Protein AF-0000000066671327 (afdb_homodimer)

Sequence (1096 aa):
MAQRSGNEVHGMIARLVIWALTARAGLAAVVIAANLSGLGVIVTELWLSGSLSMLGDNWLRSVILAGIYPTVGFVAGVALAVRDRSSHFGWLDQGRKPTEDEARQVLRLPIIITTRAFAVWITGVIVATITLMNLAPDNDPAVMAALFTLGGAESVGLTFLIVDRLIRPTIPVVAAVLGPTMHWSSSVLVRVVVSWAVAGALPLLMLIVVLANPAAAPTDRIRTAIYLSIVGLTVGAIATAFLARAVASPMRTLRRALDRITKGDLGVRVPVGSTSEIGRLENSVNELAANLSERQRMRDLFGRHVGNEVAERALAGGVDLTGDVREVTALFVDVTGSVELSTGLPPEEFVAKLNRLLATVVAATEENNGLVNKFEGDAALCIFGAPIELRDNATPALRAARRIRDEVLAAGELDIGIGVARGPVFAGNVGSDTRLEFTVIGDAVNEAARLTTEAKEAPRRILVSGAVIAAAASHERTKWVHYETILLRGMHTPTACWTDNDRRTGTRPSPVATGGSAEPVIDGSTIADPLIKRSPAAEARTATAEPEMAQRSGNEVHGMIARLVIWALTARAGLAAVVIAANLSGLGVIVTELWLSGSLSMLGDNWLRSVILAGIYPTVGFVAGVALAVRDRSSHFGWLDQGRKPTEDEARQVLRLPIIITTRAFAVWITGVIVATITLMNLAPDNDPAVMAALFTLGGAESVGLTFLIVDRLIRPTIPVVAAVLGPTMHWSSSVLVRVVVSWAVAGALPLLMLIVVLANPAAAPTDRIRTAIYLSIVGLTVGAIATAFLARAVASPMRTLRRALDRITKGDLGVRVPVGSTSEIGRLENSVNELAANLSERQRMRDLFGRHVGNEVAERALAGGVDLTGDVREVTALFVDVTGSVELSTGLPPEEFVAKLNRLLATVVAATEENNGLVNKFEGDAALCIFGAPIELRDNATPALRAARRIRDEVLAAGELDIGIGVARGPVFAGNVGSDTRLEFTVIGDAVNEAARLTTEAKEAPRRILVSGAVIAAAASHERTKWVHYETILLRGMHTPTACWTDNDRRTGTRPSPVATGGSAEPVIDGSTIADPLIKRSPAAEARTATAEPE

Nearest PDB structures (foldseek):
  1wc1-assembly2_B  TM=8.757E-01  e=1.644E-11  Limnospira platensis
  7d9t-assembly1_A  TM=8.063E-01  e=7.428E-08  Homo sapiens
  3uvj-assembly1_A  TM=7.553E-01  e=1.193E-06  Homo sapiens
  6r4p-assembly1_A  TM=7.249E-01  e=2.636E-06  Bos taurus
  8sl4-assembly1_B  TM=3.663E-01  e=1.023E-08  Homo sapiens

pLDDT: mean 78.96, std 18.97, range [16.42, 98.56]

Radius of gyration: 45.91 Å; Cα contacts (8 Å, |Δi|>4): 1656; chains: 2; bounding box: 136×139×93 Å

Foldseek 3Di:
DVVVVVVVVVVVVVVLLVCLLQPLQSQLVVLLVLLVVLVVLVVVLCVLQCVLVLLPPCSVVLVVQLCPLSVVLSVVLSVVSSVCSCVLNVCVNVVHQDALVSLVVLVCVLVVSLVSLLVSLVVSLVSNLVSCCVSRVLFDSVLSSLLSNLSSLLSSLVSSLSSQVSCLVVVLSSCVNCPPNLQLPDALVNLVVSLCSNLPVSLVVNLVSLCPGPSTDNSSSVRSSVSSVVVSNVSSVVSVVSSCCQPVVLVVVLVVLVVCVVVPPLVDAARQRHSYPSSVVSVVSNVVSVVVVVVVVVLVVQCVVANNVVSVCCVVPCVCLCWDKDKKKKKKKAFPPLVVVCVVDPVVVSVVVLVVLVVLLCCLQVVLVWDFQDDDPRMTMIMFQPPHGDPARLASSLSSQLSSLVVCVVVVPTQMAMFMFIDIWTWGWDDDPVDIGTDIGDDRNVRGVQNRVVLSPPPSRYKYFPVSLVRHDPVRNVQKDFDDFADTPPDDDTTTIIDGDDPPPDDPPDPPPPDPPDPPPPDPDDPDPPDPPPDDDDDDDDDDDDDD/DVVVVVVVVVVVVVVLLVCLLQPLQSQLVVLLVLLVVLVVLVVVLCVLQCVLVLLPPCSVVLVVQLCPLSVVLSVVLSVVSSVCSCVLNVCVNVVHQDALVSLVVLVCVLVVSLVSLLVSLVVSLVSNLVSCCVSRVLFDSVLSSLLSNLSSLLSSLVSSLSSQVSCLVVVLSSCVNCPPNLQLNDALVNLVVSLCSNLPVSLVSNLVSLCPGPSTDNSSSVRSSVSSVVVSNVSSVVSVVSSCCVPVVLVVVLVVLVVVVVVPPLVDADRQRHSYPSSVVSVVSNVVSVVVVVVVVVLVVQCVVANNVVSVCCVVPCVCLCWDKDKKKKKKKAFPCLVVVCVVDPVVVSVVVLVVLVVLLCCLQVVLVWDFQDDDPRMTMIMFQPPHGDPARLASSLSSVLSSLVVCVVVVPTDMAMFMFIDIWTWGWDDDPVDIGTDIGDDRNVRRVQNRVVLSPPPSRYKYFPVSLVRHDPVRNVQKDFDDFADTPPDDDTTTIIDGDDPPPDDPPDPPPPPPPDPPPPDDDDDDPDDPDDDDPDDPPPDDPDDD

Organism: Nocardia brasiliensis (strain ATCC 700358 / HUJEG-1) (NCBI:txid1133849)

Solvent-accessible surface area (backbone atoms only — not comparable to full-atom values): 57098 Å² total; per-residue (Å²): 108,68,68,57,48,49,51,45,50,48,48,46,53,49,51,50,37,49,44,29,64,70,38,70,53,18,50,18,48,51,53,48,52,50,51,48,50,46,48,52,51,49,53,51,42,37,55,43,36,41,54,50,65,66,35,52,93,53,29,65,59,51,50,52,61,54,41,47,53,59,50,52,50,49,53,51,49,38,53,49,28,32,50,46,42,55,68,61,43,44,37,66,75,70,73,47,80,59,51,66,67,48,36,54,47,55,69,42,40,34,58,51,53,27,51,50,47,42,52,51,37,54,53,41,34,54,52,40,38,55,50,40,46,69,64,28,68,76,53,54,53,68,53,51,37,48,48,41,47,46,49,41,51,37,43,29,44,48,46,30,57,49,45,50,56,47,50,29,82,50,29,38,60,37,41,68,66,47,48,88,65,56,72,61,77,49,48,59,43,54,52,51,52,47,37,42,39,46,21,26,46,41,42,36,51,48,40,41,48,52,55,64,39,81,72,43,53,58,70,24,30,41,54,30,42,43,51,48,31,52,51,26,45,53,50,21,52,52,37,48,51,51,49,36,52,67,52,30,48,55,39,51,53,50,49,52,51,50,54,39,38,73,72,65,44,43,82,57,74,57,79,31,52,43,54,22,55,61,15,53,49,30,48,47,52,32,49,37,22,49,50,53,45,48,38,53,48,48,52,53,53,37,15,22,53,58,30,56,69,54,37,54,43,50,66,75,62,45,71,68,38,72,42,48,78,43,68,32,25,24,37,23,39,33,49,55,63,47,66,58,46,53,72,74,34,59,61,69,59,42,48,52,56,46,23,53,51,36,34,45,45,47,51,34,30,48,77,43,70,28,32,68,60,48,71,62,76,67,25,36,40,30,28,15,23,48,95,58,77,47,96,68,26,31,41,36,49,53,53,23,51,53,48,38,52,52,53,40,57,71,68,62,82,62,49,54,8,26,4,32,15,41,34,61,24,35,41,26,55,46,41,36,95,67,38,32,40,68,48,67,46,41,63,19,50,52,47,4,51,52,30,14,63,55,6,56,75,38,94,81,20,41,24,29,33,50,60,28,49,72,62,25,46,72,82,59,41,72,46,46,40,83,69,50,72,43,71,47,90,91,50,92,60,67,38,49,29,26,28,71,57,76,73,81,70,71,75,75,76,66,79,73,77,74,70,82,70,75,76,71,78,72,75,79,72,73,78,75,79,76,78,79,79,75,82,87,79,88,74,96,77,86,92,77,92,78,90,134,109,68,68,57,47,51,50,45,50,50,48,48,53,48,50,49,38,52,42,30,64,70,38,68,54,18,49,19,49,52,54,47,51,49,50,49,50,46,48,50,52,50,54,51,40,38,55,43,37,41,54,50,65,67,37,52,93,52,30,66,61,49,50,53,61,54,42,49,54,60,50,52,50,49,53,51,50,36,52,50,29,31,49,48,42,56,68,60,43,43,38,66,76,68,73,47,80,59,50,68,66,47,37,53,48,57,68,41,41,36,59,53,54,28,52,50,44,44,52,52,36,54,54,42,34,54,53,41,37,57,51,42,47,69,65,30,69,75,54,56,53,68,54,51,38,49,46,41,46,46,48,39,50,37,43,29,44,49,48,30,57,49,44,49,56,46,49,28,81,49,30,36,60,36,43,67,65,44,48,88,65,57,73,60,78,48,49,58,43,55,53,51,51,47,37,41,39,46,20,25,44,41,43,35,51,48,39,40,49,49,52,64,42,81,73,43,54,58,70,25,30,41,55,28,41,43,50,46,32,52,52,28,47,53,49,20,52,52,36,48,52,50,49,35,53,67,53,30,47,54,39,50,52,50,48,53,51,50,53,40,41,75,72,65,44,42,82,58,72,56,79,31,52,42,55,24,54,63,16,52,49,31,48,48,51,32,48,38,23,48,51,53,44,48,36,53,49,47,53,51,54,38,15,21,53,60,31,56,70,54,38,52,44,50,66,74,63,44,76,67,40,72,41,49,78,43,68,32,24,26,37,24,38,34,50,56,64,46,67,60,46,52,72,72,36,59,60,69,58,43,49,52,55,47,24,55,51,38,34,45,46,46,51,35,31,50,77,42,69,27,32,68,61,48,70,62,76,68,25,37,40,33,30,15,23,49,95,58,78,46,96,68,24,31,43,36,50,53,53,23,52,53,49,38,51,51,52,41,56,70,68,60,82,61,50,54,8,28,3,32,16,41,35,62,23,34,41,25,55,46,41,36,95,68,39,34,40,68,46,66,47,41,63,20,49,53,48,4,51,51,30,14,65,57,6,56,76,38,93,81,20,41,25,29,33,51,61,28,50,72,63,25,48,72,82,60,40,72,46,45,39,83,69,51,74,43,72,46,90,90,51,92,59,66,40,50,28,26,28,72,57,77,74,79,73,73,77,76,78,67,79,74,78,75,72,81,74,75,78,76,81,76,75,82,76,76,83,76,81,76,78,80,78,77,78,70,86,76,82,82,69,86,82,69,89,81,82,130

InterPro domains:
  IPR001054 Adenylyl cyclase class-3/4/guanylyl cyclase [PF00211] (326-492)
  IPR001054 Adenylyl cyclase class-3/4/guanylyl cyclase [PS50125] (329-452)
  IPR001054 Adenylyl cyclase class-3/4/guanylyl cyclase [SM00044] (293-482)
  IPR001054 Adenylyl cyclase class-3/4/guanylyl cyclase [cd07302] (327-498)
  IPR003660 HAMP domain [PF00672] (242-293)
  IPR003660 HAMP domain [PS50885] (245-297)
  IPR003660 HAMP domain [SM00304] (245-297)
  IPR029787 Nucleotide cyclase [G3DSA:3.30.70.1230] (317-506)
  IPR029787 Nucleotide cyclase [SSF55073] (317-498)
  IPR050697 Adenylyl/Guanylyl Cyclase Class-3/4 [PTHR43081] (104-494)

Secondary structure (DSSP, 8-state):
-HHHHHHHHHHHHHHHHHHHHHSTTHHHHHHHHHHHHHHHHHHHHHHHTTTTGGGGGGHHHHHHHHHHHHHHHHHHHHHHHHHHHHHHSHHHHHT-PPPHHHHHHHHHHHHHHHHHHHHHHHHHHHHHHHHHHHH-TTS-HHHHHHHHHHHHHHHHHHHHHHHHHHTGGGHHHHHHHHGGG----S-HHHHHHHHHIIIIIHHHHHHHHHHT-TTS-HHHHHHHHHHHHHHHHHHHHHHHHHHHHHHHHHHHHHHHHHHHHHTT-TT-------SSHHHHHHHHHHHHHHHHHHHHHHHHHHHHHH-HHHHHHHHTT------EEEEEEEEEEEETTHHHHHHHS-HHHHHHHHHHHHHHHHHHHHTTT-EEEEEETTEEEEEESSSS--S--HHHHHHHHHHHHHHHHHHTS--EEEEEEEEEEEEEEEE-SS-EEEEEESHHHHHHHHHHHHHTTSTTSEEEEHHHHHHS-HHHHTTEEEEEEE--TT-SS-EEEEEE--TTS-------------------------------------------/-HHHHHHHHHHHHHHHHHHHHHSTTHHHHHHHHHHHHHHHHHHHHHHHTTTTGGGGGGHHHHHHHHHHHHHHHHHHHHHHHHHHHHHHSHHHHHT-PPPHHHHHHHHHHHHHHHHHHHHHHHHHHHHHHHHHHHH-TTS-HHHHHHHHHHHHHHHHHHHHHHHHHHTGGGHHHHHHHHGGG----S-HHHHHHHHHIIIIIHHHHHHHHHHT-TTS-HHHHHHHHHHHHHHHHHHHHHHHHHHHHHHHHHHHHHHHHHHHHHTT-TT-------SSHHHHHHHHHHHHHHHHHHHHHHHHHHHHHH-HHHHHHHHTT------EEEEEEEEEEEETTHHHHHHHS-HHHHHHHHHHHHHHHHHHHHTTT-EEEEEETTEEEEEESSSS--S--HHHHHHHHHHHHHHHHHH-S--EEEEEEEEEEEEEEEE-SS-EEEEEESHHHHHHHHHHHHHTTSTTSEEEEHHHHHHS-HHHHTTEEEEEEE--TT-SS-EEEEEE--TTS-------------------------------------------

Structure (mmCIF, N/CA/C/O backbone):
data_AF-0000000066671327-model_v1
#
loop_
_entity.id
_entity.type
_entity.pdbx_description
1 polymer 'Adenylate cyclase'
#
loop_
_atom_site.group_PDB
_atom_site.id
_atom_site.type_symbol
_atom_site.label_atom_id
_atom_site.label_alt_id
_atom_site.label_comp_id
_atom_site.label_asym_id
_atom_site.label_entity_id
_atom_site.label_seq_id
_atom_site.pdbx_PDB_ins_code
_atom_site.Cartn_x
_atom_site.Cartn_y
_atom_site.Cartn_z
_atom_site.occupancy
_atom_site.B_iso_or_equiv
_atom_site.auth_seq_id
_atom_site.auth_comp_id
_atom_site.auth_asym_id
_atom_site.auth_atom_id
_atom_site.pdbx_PDB_model_num
ATOM 1 N N . MET A 1 1 ? 7.453 34.438 -12.172 1 30.19 1 MET A N 1
ATOM 2 C CA . MET A 1 1 ? 8.43 35.031 -11.273 1 30.19 1 MET A CA 1
ATOM 3 C C . MET A 1 1 ? 8.242 34.5 -9.844 1 30.19 1 MET A C 1
ATOM 5 O O . MET A 1 1 ? 9.219 34.219 -9.156 1 30.19 1 MET A O 1
ATOM 9 N N . ALA A 1 2 ? 6.969 34.406 -9.383 1 41.56 2 ALA A N 1
ATOM 10 C CA . ALA A 1 2 ? 6.684 33.938 -8.023 1 41.56 2 ALA A CA 1
ATOM 11 C C . ALA A 1 2 ? 7.027 32.469 -7.859 1 41.56 2 ALA A C 1
ATOM 13 O O . ALA A 1 2 ? 7.516 32.031 -6.809 1 41.56 2 ALA A O 1
ATOM 14 N N . GLN A 1 3 ? 6.758 31.703 -8.867 1 42.91 3 GLN A N 1
ATOM 15 C CA . GLN A 1 3 ? 7.082 30.281 -8.812 1 42.91 3 GLN A CA 1
ATOM 16 C C . GLN A 1 3 ? 8.594 30.062 -8.812 1 42.91 3 GLN A C 1
ATOM 18 O O . GLN A 1 3 ? 9.094 29.172 -8.125 1 42.91 3 GLN A O 1
ATOM 23 N N . ARG A 1 4 ? 9.242 30.891 -9.617 1 45.91 4 ARG A N 1
ATOM 24 C CA . ARG A 1 4 ? 10.695 30.797 -9.656 1 45.91 4 ARG A CA 1
ATOM 25 C C . ARG A 1 4 ? 11.32 31.281 -8.352 1 45.91 4 ARG A C 1
ATOM 27 O O . ARG A 1 4 ? 12.281 30.688 -7.855 1 45.91 4 ARG A O 1
ATOM 34 N N . SER A 1 5 ? 10.812 32.25 -7.816 1 45.56 5 SER A N 1
ATOM 35 C CA . SER A 1 5 ? 11.297 32.781 -6.551 1 45.56 5 SER A CA 1
ATOM 36 C C . SER A 1 5 ? 11.016 31.828 -5.398 1 45.56 5 SER A C 1
ATOM 38 O O . SER A 1 5 ? 11.852 31.672 -4.504 1 45.56 5 SER A O 1
ATOM 40 N N . GLY A 1 6 ? 9.922 31.234 -5.426 1 49.81 6 GLY A N 1
ATOM 41 C CA . GLY A 1 6 ? 9.594 30.188 -4.473 1 49.81 6 GLY A CA 1
ATOM 42 C C . GLY A 1 6 ? 10.523 29 -4.543 1 49.81 6 GLY A C 1
ATOM 43 O O . GLY A 1 6 ? 10.945 28.469 -3.512 1 49.81 6 GLY A O 1
ATOM 44 N N . ASN A 1 7 ? 10.867 28.656 -5.746 1 54 7 ASN A N 1
ATOM 45 C CA . ASN A 1 7 ? 11.836 27.594 -5.973 1 54 7 ASN A CA 1
ATOM 46 C C . ASN A 1 7 ? 13.234 28 -5.512 1 54 7 ASN A C 1
ATOM 48 O O . ASN A 1 7 ? 13.977 27.172 -4.977 1 54 7 ASN A O 1
ATOM 52 N N . GLU A 1 8 ? 13.469 29.234 -5.633 1 54.66 8 GLU A N 1
ATOM 53 C CA . GLU A 1 8 ? 14.789 29.719 -5.227 1 54.66 8 GLU A CA 1
ATOM 54 C C . GLU A 1 8 ? 14.914 29.766 -3.707 1 54.66 8 GLU A C 1
ATOM 56 O O . GLU A 1 8 ? 15.945 29.391 -3.146 1 54.66 8 GLU A O 1
ATOM 61 N N . VAL A 1 9 ? 13.859 30.281 -3.176 1 56.5 9 VAL A N 1
ATOM 62 C CA . VAL A 1 9 ? 13.875 30.344 -1.718 1 56.5 9 VAL A CA 1
ATOM 63 C C . VAL A 1 9 ? 13.914 28.922 -1.144 1 56.5 9 VAL A C 1
ATOM 65 O O . VAL A 1 9 ? 14.633 28.656 -0.178 1 56.5 9 VAL A O 1
ATOM 68 N N . HIS A 1 10 ? 13.219 28.188 -1.828 1 62.72 10 HIS A N 1
ATOM 69 C CA . HIS A 1 10 ? 13.242 26.797 -1.418 1 62.72 10 HIS A CA 1
ATOM 70 C C . HIS A 1 10 ? 14.641 26.203 -1.565 1 62.72 10 HIS A C 1
ATOM 72 O O . HIS A 1 10 ? 15.102 25.469 -0.692 1 62.72 10 HIS A O 1
ATOM 78 N N . GLY A 1 11 ? 15.18 26.578 -2.633 1 64.88 11 GLY A N 1
ATOM 79 C CA . GLY A 1 11 ? 16.531 26.109 -2.865 1 64.88 11 GLY A CA 1
ATOM 80 C C . GLY A 1 11 ? 17.531 26.672 -1.874 1 64.88 11 GLY A C 1
ATOM 81 O O . GLY A 1 11 ? 18.422 25.969 -1.405 1 64.88 11 GLY A O 1
ATOM 82 N N . MET A 1 12 ? 17.266 27.922 -1.502 1 66.56 12 MET A N 1
ATOM 83 C CA . MET A 1 12 ? 18.188 28.578 -0.571 1 66.56 12 MET A CA 1
ATOM 84 C C . MET A 1 12 ? 18.062 27.969 0.823 1 66.56 12 MET A C 1
ATOM 86 O O . MET A 1 12 ? 19.078 27.719 1.485 1 66.56 12 MET A O 1
ATOM 90 N N . ILE A 1 13 ? 16.844 27.781 1.258 1 70.06 13 ILE A N 1
ATOM 91 C CA . ILE A 1 13 ? 16.609 27.203 2.58 1 70.06 13 ILE A CA 1
ATOM 92 C C . ILE A 1 13 ? 17.203 25.797 2.641 1 70.06 13 ILE A C 1
ATOM 94 O O . ILE A 1 13 ? 17.828 25.422 3.631 1 70.06 13 ILE A O 1
ATOM 98 N N . ALA A 1 14 ? 17.062 25.234 1.535 1 73.31 14 ALA A N 1
ATOM 99 C CA . ALA A 1 14 ? 17.609 23.891 1.478 1 73.31 14 ALA A CA 1
ATOM 100 C C . ALA A 1 14 ? 19.125 23.906 1.562 1 73.31 14 ALA A C 1
ATOM 102 O O . ALA A 1 14 ? 19.734 23.094 2.268 1 73.31 14 ALA A O 1
ATOM 103 N N . ARG A 1 15 ? 19.719 24.828 0.88 1 74.31 15 ARG A N 1
ATOM 104 C CA . ARG A 1 15 ? 21.172 24.938 0.903 1 74.31 15 ARG A CA 1
ATOM 105 C C . ARG A 1 15 ? 21.672 25.328 2.293 1 74.31 15 ARG A C 1
ATOM 107 O O . ARG A 1 15 ? 22.703 24.844 2.748 1 74.31 15 ARG A O 1
ATOM 114 N N . LEU A 1 16 ? 20.891 26.156 2.963 1 75.38 16 LEU A N 1
ATOM 115 C CA . LEU A 1 16 ? 21.266 26.594 4.309 1 75.38 16 LEU A CA 1
ATOM 116 C C . LEU A 1 16 ? 21.172 25.438 5.293 1 75.38 16 LEU A C 1
ATOM 118 O O . LEU A 1 16 ? 22.016 25.297 6.18 1 75.38 16 LEU A O 1
ATOM 122 N N . VAL A 1 17 ? 20.234 24.703 5.105 1 76.88 17 VAL A N 1
ATOM 123 C CA . VAL A 1 17 ? 20.031 23.547 5.984 1 76.88 17 VAL A CA 1
ATOM 124 C C . VAL A 1 17 ? 21.172 22.562 5.785 1 76.88 17 VAL A C 1
ATOM 126 O O . VAL A 1 17 ? 21.734 22.047 6.758 1 76.88 17 VAL A O 1
ATOM 129 N N . ILE A 1 18 ? 21.516 22.359 4.547 1 76.31 18 ILE A N 1
ATOM 130 C CA . ILE A 1 18 ? 22.594 21.438 4.246 1 76.31 18 ILE A CA 1
ATOM 131 C C . ILE A 1 18 ? 23.922 21.984 4.777 1 76.31 18 ILE A C 1
ATOM 133 O O . ILE A 1 18 ? 24.719 21.25 5.348 1 76.31 18 ILE A O 1
ATOM 137 N N . TRP A 1 19 ? 24.016 23.281 4.574 1 76.38 19 TRP A N 1
ATOM 138 C CA . TRP A 1 19 ? 25.219 23.922 5.105 1 76.38 19 TRP A CA 1
ATOM 139 C C . TRP A 1 19 ? 25.281 23.781 6.621 1 76.38 19 TRP A C 1
ATOM 141 O O . TRP A 1 19 ? 26.328 23.469 7.176 1 76.38 19 TRP A O 1
ATOM 151 N N . ALA A 1 20 ? 24.203 23.969 7.273 1 77.06 20 ALA A N 1
ATOM 152 C CA . ALA A 1 20 ? 24.156 23.891 8.727 1 77.06 20 ALA A CA 1
ATOM 153 C C . ALA A 1 20 ? 24.484 22.484 9.219 1 77.06 20 ALA A C 1
ATOM 155 O O . ALA A 1 20 ? 25.062 22.312 10.297 1 77.06 20 ALA A O 1
ATOM 156 N N . LEU A 1 21 ? 24.234 21.578 8.398 1 75.75 21 LEU A N 1
ATOM 157 C CA . LEU A 1 21 ? 24.469 20.188 8.789 1 75.75 21 LEU A CA 1
ATOM 158 C C . LEU A 1 21 ? 25.906 19.781 8.492 1 75.75 21 LEU A C 1
ATOM 160 O O . LEU A 1 21 ? 26.5 19 9.242 1 75.75 21 LEU A O 1
ATOM 164 N N . THR A 1 22 ? 26.359 20.344 7.418 1 77.06 22 THR A N 1
ATOM 165 C CA . THR A 1 22 ? 27.656 19.875 6.965 1 77.06 22 THR A CA 1
ATOM 166 C C . THR A 1 22 ? 28.781 20.688 7.598 1 77.06 22 THR A C 1
ATOM 168 O O . THR A 1 22 ? 29.875 20.172 7.836 1 77.06 22 THR A O 1
ATOM 171 N N . ALA A 1 23 ? 28.422 21.938 7.879 1 78.31 23 ALA A N 1
ATOM 172 C CA . ALA A 1 23 ? 29.453 22.797 8.453 1 78.31 23 ALA A CA 1
ATOM 173 C C . ALA A 1 23 ? 29.641 22.531 9.945 1 78.31 23 ALA A C 1
ATOM 175 O O . ALA A 1 23 ? 28.672 22.281 10.664 1 78.31 23 ALA A O 1
ATOM 176 N N . ARG A 1 24 ? 30.812 22.531 10.414 1 75.5 24 ARG A N 1
ATOM 177 C CA . ARG A 1 24 ? 31.141 22.266 11.812 1 75.5 24 ARG A CA 1
ATOM 178 C C . ARG A 1 24 ? 30.438 23.266 12.734 1 75.5 24 ARG A C 1
ATOM 180 O O . ARG A 1 24 ? 30.016 22.906 13.836 1 75.5 24 ARG A O 1
ATOM 187 N N . ALA A 1 25 ? 30.266 24.422 12.195 1 78.38 25 ALA A N 1
ATOM 188 C CA . ALA A 1 25 ? 29.656 25.469 13.016 1 78.38 25 ALA A CA 1
ATOM 189 C C . ALA A 1 25 ? 28.203 25.688 12.641 1 78.38 25 ALA A C 1
ATOM 191 O O . ALA A 1 25 ? 27.609 26.719 13 1 78.38 25 ALA A O 1
ATOM 192 N N . GLY A 1 26 ? 27.75 24.781 11.891 1 77.56 26 GLY A N 1
ATOM 193 C CA . GLY A 1 26 ? 26.406 24.984 11.383 1 77.56 26 GLY A CA 1
ATOM 194 C C . GLY A 1 26 ? 25.359 25.031 12.477 1 77.56 26 GLY A C 1
ATOM 195 O O . GLY A 1 26 ? 24.562 25.969 12.555 1 77.56 26 GLY A O 1
ATOM 196 N N . LEU A 1 27 ? 25.375 24.062 13.289 1 77.44 27 LEU A N 1
ATOM 197 C CA . LEU A 1 27 ? 24.422 24.031 14.391 1 77.44 27 LEU A CA 1
ATOM 198 C C . LEU A 1 27 ? 24.625 25.219 15.328 1 77.44 27 LEU A C 1
ATOM 200 O O . LEU A 1 27 ? 23.656 25.797 15.82 1 77.44 27 LEU A O 1
ATOM 204 N N . ALA A 1 28 ? 25.812 25.516 15.5 1 79.38 28 ALA A N 1
ATOM 205 C CA . ALA A 1 28 ? 26.141 26.672 16.328 1 79.38 28 ALA A CA 1
ATOM 206 C C . ALA A 1 28 ? 25.594 27.953 15.719 1 79.38 28 ALA A C 1
ATOM 208 O O . ALA A 1 28 ? 25.062 28.812 16.422 1 79.38 28 ALA A O 1
ATOM 209 N N . ALA A 1 29 ? 25.703 28 14.492 1 77.06 29 ALA A N 1
ATOM 210 C CA . ALA A 1 29 ? 25.203 29.188 13.805 1 77.06 29 ALA A CA 1
ATOM 211 C C . ALA A 1 29 ? 23.688 29.328 13.984 1 77.06 29 ALA A C 1
ATOM 213 O O . ALA A 1 29 ? 23.188 30.438 14.164 1 77.06 29 ALA A O 1
ATOM 214 N N . VAL A 1 30 ? 23.078 28.297 13.984 1 74.19 30 VAL A N 1
ATOM 215 C CA . VAL A 1 30 ? 21.625 28.297 14.141 1 74.19 30 VAL A CA 1
ATOM 216 C C . VAL A 1 30 ? 21.266 28.719 15.57 1 74.19 30 VAL A C 1
ATOM 218 O O . VAL A 1 30 ? 20.375 29.531 15.773 1 74.19 30 VAL A O 1
ATOM 221 N N . VAL A 1 31 ? 21.922 28.172 16.453 1 73.38 31 VAL A N 1
ATOM 222 C CA . VAL A 1 31 ? 21.688 28.516 17.859 1 73.38 31 VAL A CA 1
ATOM 223 C C . VAL A 1 31 ? 22 29.984 18.094 1 73.38 31 VAL A C 1
ATOM 225 O O . VAL A 1 31 ? 21.266 30.672 18.797 1 73.38 31 VAL A O 1
ATOM 228 N N . ILE A 1 32 ? 23.047 30.438 17.531 1 75.38 32 ILE A N 1
ATOM 229 C CA . ILE A 1 32 ? 23.453 31.844 17.656 1 75.38 32 ILE A CA 1
ATOM 230 C C . ILE A 1 32 ? 22.375 32.75 17.062 1 75.38 32 ILE A C 1
ATOM 232 O O . ILE A 1 32 ? 21.953 33.719 17.688 1 75.38 32 ILE A O 1
ATOM 236 N N . ALA A 1 33 ? 22 32.375 15.945 1 70.88 33 ALA A N 1
ATOM 237 C CA . ALA A 1 33 ? 21 33.188 15.266 1 70.88 33 ALA A CA 1
ATOM 238 C C . ALA A 1 33 ? 19.703 33.219 16.062 1 70.88 33 ALA A C 1
ATOM 240 O O . ALA A 1 33 ? 19.078 34.281 16.188 1 70.88 33 ALA A O 1
ATOM 241 N N . ALA A 1 34 ? 19.312 32.156 16.625 1 72.06 34 ALA A N 1
ATOM 242 C CA . ALA A 1 34 ? 18.078 32.094 17.406 1 72.06 34 ALA A CA 1
ATOM 243 C C . ALA A 1 34 ? 18.203 32.938 18.688 1 72.06 34 ALA A C 1
ATOM 245 O O . ALA A 1 34 ? 17.312 33.688 19.031 1 72.06 34 ALA A O 1
ATOM 246 N N . ASN A 1 35 ? 19.344 32.812 19.297 1 71.06 35 ASN A N 1
ATOM 247 C CA . ASN A 1 35 ? 19.531 33.531 20.547 1 71.06 35 ASN A CA 1
ATOM 248 C C . ASN A 1 35 ? 19.719 35.031 20.328 1 71.06 35 ASN A C 1
ATOM 250 O O . ASN A 1 35 ? 19.234 35.844 21.109 1 71.06 35 ASN A O 1
ATOM 254 N N . LEU A 1 36 ? 20.438 35.344 19.266 1 71.5 36 LEU A N 1
ATOM 255 C CA . LEU A 1 36 ? 20.641 36.75 18.969 1 71.5 36 LEU A CA 1
ATOM 256 C C . LEU A 1 36 ? 19.328 37.406 18.562 1 71.5 36 LEU A C 1
ATOM 258 O O . LEU A 1 36 ? 19.078 38.594 18.891 1 71.5 36 LEU A O 1
ATOM 262 N N . SER A 1 37 ? 18.578 36.719 17.922 1 71.81 37 SER A N 1
ATOM 263 C CA . SER A 1 37 ? 17.281 37.25 17.562 1 71.81 37 SER A CA 1
ATOM 264 C C . SER A 1 37 ? 16.406 37.469 18.797 1 71.81 37 SER A C 1
ATOM 266 O O . SER A 1 37 ? 15.742 38.5 18.906 1 71.81 37 SER A O 1
ATOM 268 N N . GLY A 1 38 ? 16.453 36.594 19.688 1 70.5 38 GLY A N 1
ATOM 269 C CA . GLY A 1 38 ? 15.719 36.75 20.922 1 70.5 38 GLY A CA 1
ATOM 270 C C . GLY A 1 38 ? 16.219 37.938 21.75 1 70.5 38 GLY A C 1
ATOM 271 O O . GLY A 1 38 ? 15.43 38.719 22.25 1 70.5 38 GLY A O 1
ATOM 272 N N . LEU A 1 39 ? 17.531 38 21.797 1 70.19 39 LEU A N 1
ATOM 273 C CA . LEU A 1 39 ? 18.141 39.094 22.531 1 70.19 39 LEU A CA 1
ATOM 274 C C . LEU A 1 39 ? 17.781 40.438 21.875 1 70.19 39 LEU A C 1
ATOM 276 O O . LEU A 1 39 ? 17.5 41.406 22.562 1 70.19 39 LEU A O 1
ATOM 280 N N . GLY A 1 40 ? 17.891 40.438 20.578 1 71.88 40 GLY A N 1
ATOM 281 C CA . GLY A 1 40 ? 17.516 41.656 19.859 1 71.88 40 GLY A CA 1
ATOM 282 C C . GLY A 1 40 ? 16.094 42.094 20.125 1 71.88 40 GLY A C 1
ATOM 283 O O . GLY A 1 40 ? 15.836 43.281 20.328 1 71.88 40 GLY A O 1
ATOM 284 N N . VAL A 1 41 ? 15.203 41.188 20.25 1 77.25 41 VAL A N 1
ATOM 285 C CA . VAL A 1 41 ? 13.805 41.5 20.516 1 77.25 41 VAL A CA 1
ATOM 286 C C . VAL A 1 41 ? 13.648 42.031 21.938 1 77.25 41 VAL A C 1
ATOM 288 O O . VAL A 1 41 ? 12.953 43.031 22.172 1 77.25 41 VAL A O 1
ATOM 291 N N . ILE A 1 42 ? 14.359 41.5 22.844 1 74.69 42 ILE A N 1
ATOM 292 C CA . ILE A 1 42 ? 14.258 41.875 24.234 1 74.69 42 ILE A CA 1
ATOM 293 C C . ILE A 1 42 ? 14.828 43.281 24.438 1 74.69 42 ILE A C 1
ATOM 295 O O . ILE A 1 42 ? 14.211 44.125 25.078 1 74.69 42 ILE A O 1
ATOM 299 N N . VAL A 1 43 ? 16.031 43.5 23.875 1 74.31 43 VAL A N 1
ATOM 300 C CA . VAL A 1 43 ? 16.688 44.781 24.031 1 74.31 43 VAL A CA 1
ATOM 301 C C . VAL A 1 43 ? 15.836 45.875 23.406 1 74.31 43 VAL A C 1
ATOM 303 O O . VAL A 1 43 ? 15.664 46.969 23.984 1 74.31 43 VAL A O 1
ATOM 306 N N . THR A 1 44 ? 15.344 45.594 22.281 1 81.19 44 THR A N 1
ATOM 307 C CA . THR A 1 44 ? 14.492 46.562 21.609 1 81.19 44 THR A CA 1
ATOM 308 C C . THR A 1 44 ? 13.227 46.812 22.406 1 81.19 44 THR A C 1
ATOM 310 O O . THR A 1 44 ? 12.758 47.969 22.5 1 81.19 44 THR A O 1
ATOM 313 N N . GLU A 1 45 ? 12.719 45.812 22.984 1 82.06 45 GLU A N 1
ATOM 314 C CA . GLU A 1 45 ? 11.539 45.938 23.828 1 82.06 45 GLU A CA 1
ATOM 315 C C . GLU A 1 45 ? 11.836 46.812 25.047 1 82.06 45 GLU A C 1
ATOM 317 O O . GLU A 1 45 ? 11.039 47.688 25.406 1 82.06 45 GLU A O 1
ATOM 322 N N . LEU A 1 46 ? 12.93 46.594 25.703 1 77.31 46 LEU A N 1
ATOM 323 C CA . LEU A 1 46 ? 13.32 47.375 26.875 1 77.31 46 LEU A CA 1
ATOM 324 C C . LEU A 1 46 ? 13.539 48.844 26.5 1 77.31 46 LEU A C 1
ATOM 326 O O . LEU A 1 46 ? 13.188 49.75 27.266 1 77.31 46 LEU A O 1
ATOM 330 N N . TRP A 1 47 ? 14.086 49 25.344 1 79.31 47 TRP A N 1
ATOM 331 C CA . TRP A 1 47 ? 14.336 50.344 24.859 1 79.31 47 TRP A CA 1
ATOM 332 C C . TRP A 1 47 ? 13.031 51.062 24.578 1 79.31 47 TRP A C 1
ATOM 334 O O . TRP A 1 47 ? 12.828 52.188 25.047 1 79.31 47 TRP A O 1
ATOM 344 N N . LEU A 1 48 ? 12.133 50.438 24 1 83.5 48 LEU A N 1
ATOM 345 C CA . LEU A 1 48 ? 10.883 51.062 23.562 1 83.5 48 LEU A CA 1
ATOM 346 C C . LEU A 1 48 ? 9.945 51.281 24.734 1 83.5 48 LEU A C 1
ATOM 348 O O . LEU A 1 48 ? 9.148 52.219 24.75 1 83.5 48 LEU A O 1
ATOM 352 N N . SER A 1 49 ? 10.039 50.469 25.719 1 81.19 49 SER A N 1
ATOM 353 C CA . SER A 1 49 ? 9.148 50.531 26.875 1 81.19 49 SER A CA 1
ATOM 354 C C . SER A 1 49 ? 9.586 51.625 27.828 1 81.19 49 SER A C 1
ATOM 356 O O . SER A 1 49 ? 8.867 51.969 28.781 1 81.19 49 SER A O 1
ATOM 358 N N . GLY A 1 50 ? 10.75 52.188 27.547 1 77.31 50 GLY A N 1
ATOM 359 C CA . GLY A 1 50 ? 11.266 53.188 28.438 1 77.31 50 GLY A CA 1
ATOM 360 C C . GLY A 1 50 ? 11.953 52.625 29.672 1 77.31 50 GLY A C 1
ATOM 361 O O . GLY A 1 50 ? 12.383 53.375 30.547 1 77.31 50 GLY A O 1
ATOM 362 N N . SER A 1 51 ? 12.055 51.438 29.703 1 76.44 51 SER A N 1
ATOM 363 C CA . SER A 1 51 ? 12.648 50.781 30.859 1 76.44 51 SER A CA 1
ATOM 364 C C . SER A 1 51 ? 14.117 51.156 31.016 1 76.44 51 SER A C 1
ATOM 366 O O . SER A 1 51 ? 14.625 51.25 32.125 1 76.44 51 SER A O 1
ATOM 368 N N . LEU A 1 52 ? 14.797 51.312 29.906 1 76.12 52 LEU A N 1
ATOM 369 C CA . LEU A 1 52 ? 16.203 51.656 29.953 1 76.12 52 LEU A CA 1
ATOM 370 C C . LEU A 1 52 ? 16.375 53.094 30.453 1 76.12 52 LEU A C 1
ATOM 372 O O . LEU A 1 52 ? 17.328 53.406 31.172 1 76.12 52 LEU A O 1
ATOM 376 N N . SER A 1 53 ? 15.398 53.906 30.047 1 75.5 53 SER A N 1
ATOM 377 C CA . SER A 1 53 ? 15.453 55.312 30.5 1 75.5 53 SER A CA 1
ATOM 378 C C . SER A 1 53 ? 15.195 55.406 32 1 75.5 53 SER A C 1
ATOM 380 O O . SER A 1 53 ? 15.688 56.344 32.656 1 75.5 53 SER A O 1
ATOM 382 N N . MET A 1 54 ? 14.484 54.531 32.438 1 74.81 54 MET A N 1
ATOM 383 C CA . MET A 1 54 ? 14.125 54.531 33.875 1 74.81 54 MET A CA 1
ATOM 384 C C . MET A 1 54 ? 15.328 54.156 34.719 1 74.81 54 MET A C 1
ATOM 386 O O . MET A 1 54 ? 15.305 54.375 35.938 1 74.81 54 MET A O 1
ATOM 390 N N . LEU A 1 55 ? 16.344 53.594 34.094 1 74.44 55 LEU A N 1
ATOM 391 C CA . LEU A 1 55 ? 17.531 53.188 34.812 1 74.44 55 LEU A CA 1
ATOM 392 C C . LEU A 1 55 ? 18.391 54.406 35.188 1 74.44 55 LEU A C 1
ATOM 394 O O . LEU A 1 55 ? 19.312 54.281 36 1 74.44 55 LEU A O 1
ATOM 398 N N . GLY A 1 56 ? 18 55.531 34.812 1 74.31 56 GLY A N 1
ATOM 399 C CA . GLY A 1 56 ? 18.703 56.75 35.188 1 74.31 56 GLY A CA 1
ATOM 400 C C . GLY A 1 56 ? 20.062 56.875 34.531 1 74.31 56 GLY A C 1
ATOM 401 O O . GLY A 1 56 ? 20.266 56.406 33.406 1 74.31 56 GLY A O 1
ATOM 402 N N . ASP A 1 57 ? 21.047 57.562 35.188 1 74.56 57 ASP A N 1
ATOM 403 C CA . ASP A 1 57 ? 22.359 57.906 34.656 1 74.56 57 ASP A CA 1
ATOM 404 C C . ASP A 1 57 ? 23.266 56.688 34.594 1 74.56 57 ASP A C 1
ATOM 406 O O . ASP A 1 57 ? 24.25 56.656 33.844 1 74.56 57 ASP A O 1
ATOM 410 N N . ASN A 1 58 ? 22.938 55.688 35.344 1 76.5 58 ASN A N 1
ATOM 411 C CA . ASN A 1 58 ? 23.766 54.469 35.375 1 76.5 58 ASN A CA 1
ATOM 412 C C . ASN A 1 58 ? 23.188 53.375 34.5 1 76.5 58 ASN A C 1
ATOM 414 O O . ASN A 1 58 ? 23.297 52.188 34.844 1 76.5 58 ASN A O 1
ATOM 418 N N . TRP A 1 59 ? 22.516 53.719 33.438 1 76.75 59 TRP A N 1
ATOM 419 C CA . TRP A 1 59 ? 21.812 52.75 32.625 1 76.75 59 TRP A CA 1
ATOM 420 C C . TRP A 1 59 ? 22.797 51.781 31.969 1 76.75 59 TRP A C 1
ATOM 422 O O . TRP A 1 59 ? 22.516 50.594 31.875 1 76.75 59 TRP A O 1
ATOM 432 N N . LEU A 1 60 ? 23.953 52.281 31.609 1 76.44 60 LEU A N 1
ATOM 433 C CA . LEU A 1 60 ? 24.938 51.469 30.953 1 76.44 60 LEU A CA 1
ATOM 434 C C . LEU A 1 60 ? 25.469 50.375 31.891 1 76.44 60 LEU A C 1
ATOM 436 O O . LEU A 1 60 ? 25.656 49.219 31.484 1 76.44 60 LEU A O 1
ATOM 440 N N . ARG A 1 61 ? 25.719 50.719 33.156 1 76.5 61 ARG A N 1
ATOM 441 C CA . ARG A 1 61 ? 26.172 49.75 34.125 1 76.5 61 ARG A CA 1
ATOM 442 C C . ARG A 1 61 ? 25.125 48.688 34.375 1 76.5 61 ARG A C 1
ATOM 444 O O . ARG A 1 61 ? 25.453 47.5 34.5 1 76.5 61 ARG A O 1
ATOM 451 N N . SER A 1 62 ? 23.938 49.094 34.406 1 76.12 62 SER A N 1
ATOM 452 C CA . SER A 1 62 ? 22.844 48.125 34.625 1 76.12 62 SER A CA 1
ATOM 453 C C . SER A 1 62 ? 22.703 47.156 33.469 1 76.12 62 SER A C 1
ATOM 455 O O . SER A 1 62 ? 22.484 45.969 33.656 1 76.12 62 SER A O 1
ATOM 457 N N . VAL A 1 63 ? 22.891 47.688 32.25 1 74.62 63 VAL A N 1
ATOM 458 C CA . VAL A 1 63 ? 22.766 46.844 31.047 1 74.62 63 VAL A CA 1
ATOM 459 C C . VAL A 1 63 ? 23.922 45.875 30.969 1 74.62 63 VAL A C 1
ATOM 461 O O . VAL A 1 63 ? 23.734 44.719 30.578 1 74.62 63 VAL A O 1
ATOM 464 N N . ILE A 1 64 ? 25.016 46.344 31.328 1 78.38 64 ILE A N 1
ATOM 465 C CA . ILE A 1 64 ? 26.188 45.469 31.312 1 78.38 64 ILE A CA 1
ATOM 466 C C . ILE A 1 64 ? 26.031 44.375 32.344 1 78.38 64 ILE A C 1
ATOM 468 O O . ILE A 1 64 ? 26.281 43.188 32.031 1 78.38 64 ILE A O 1
ATOM 472 N N . LEU A 1 65 ? 25.578 44.719 33.5 1 79.5 65 LEU A N 1
ATOM 473 C CA . LEU A 1 65 ? 25.406 43.719 34.562 1 79.5 65 LEU A CA 1
ATOM 474 C C . LEU A 1 65 ? 24.312 42.719 34.188 1 79.5 65 LEU A C 1
ATOM 476 O O . LEU A 1 65 ? 24.453 41.5 34.406 1 79.5 65 LEU A O 1
ATOM 480 N N . ALA A 1 66 ? 23.297 43.219 33.562 1 75.5 66 ALA A N 1
ATOM 481 C CA . ALA A 1 66 ? 22.203 42.344 33.156 1 75.5 66 ALA A CA 1
ATOM 482 C C . ALA A 1 66 ? 22.609 41.469 31.969 1 75.5 66 ALA A C 1
ATOM 484 O O . ALA A 1 66 ? 22.047 40.375 31.781 1 75.5 66 ALA A O 1
ATOM 485 N N . GLY A 1 67 ? 23.594 41.906 31.219 1 78.88 67 GLY A N 1
ATOM 486 C CA . GLY A 1 67 ? 24.016 41.188 30.016 1 78.88 67 GLY A CA 1
ATOM 487 C C . GLY A 1 67 ? 25.047 40.125 30.297 1 78.88 67 GLY A C 1
ATOM 488 O O . GLY A 1 67 ? 25.344 39.312 29.422 1 78.88 67 GLY A O 1
ATOM 489 N N . ILE A 1 68 ? 25.5 40.062 31.516 1 83.38 68 ILE A N 1
ATOM 490 C CA . ILE A 1 68 ? 26.547 39.094 31.844 1 83.38 68 ILE A CA 1
ATOM 491 C C . ILE A 1 68 ? 26.016 37.656 31.656 1 83.38 68 ILE A C 1
ATOM 493 O O . ILE A 1 68 ? 26.625 36.875 30.953 1 83.38 68 ILE A O 1
ATOM 497 N N . TYR A 1 69 ? 24.922 37.344 32.156 1 84.12 69 TYR A N 1
ATOM 498 C CA . TYR A 1 69 ? 24.422 35.969 32.094 1 84.12 69 TYR A CA 1
ATOM 499 C C . TYR A 1 69 ? 24.078 35.594 30.656 1 84.12 69 TYR A C 1
ATOM 501 O O . TYR A 1 69 ? 24.453 34.531 30.172 1 84.12 69 TYR A O 1
ATOM 509 N N . PRO A 1 70 ? 23.266 36.469 29.922 1 79.88 70 PRO A N 1
ATOM 510 C CA . PRO A 1 70 ? 22.984 36.125 28.531 1 79.88 70 PRO A CA 1
ATOM 511 C C . PRO A 1 70 ? 24.25 35.875 27.719 1 79.88 70 PRO A C 1
ATOM 513 O O . PRO A 1 70 ? 24.266 35 26.844 1 79.88 70 PRO A O 1
ATOM 516 N N . THR A 1 71 ? 25.281 36.625 28.078 1 80.69 71 THR A N 1
ATOM 517 C CA . THR A 1 71 ? 26.531 36.438 27.344 1 80.69 71 THR A CA 1
ATOM 518 C C . THR A 1 71 ? 27.172 35.125 27.688 1 80.69 71 THR A C 1
ATOM 520 O O . THR A 1 71 ? 27.641 34.406 26.797 1 80.69 71 THR A O 1
ATOM 523 N N . VAL A 1 72 ? 27.203 34.812 28.938 1 85.38 72 VAL A N 1
ATOM 524 C CA . VAL A 1 72 ? 27.766 33.531 29.359 1 85.38 72 VAL A CA 1
ATOM 525 C C . VAL A 1 72 ? 26.922 32.375 28.797 1 85.38 72 VAL A C 1
ATOM 527 O O . VAL A 1 72 ? 27.469 31.375 28.328 1 85.38 72 VAL A O 1
ATOM 530 N N . GLY A 1 73 ? 25.641 32.562 28.969 1 81 73 GLY A N 1
ATOM 531 C CA . GLY A 1 73 ? 24.75 31.531 28.406 1 81 73 GLY A CA 1
ATOM 532 C C . GLY A 1 73 ? 24.922 31.359 26.922 1 81 73 GLY A C 1
ATOM 533 O O . GLY A 1 73 ? 24.875 30.234 26.422 1 81 73 GLY A O 1
ATOM 534 N N . PHE A 1 74 ? 25.047 32.375 26.188 1 79.25 74 PHE A N 1
ATOM 535 C CA . PHE A 1 74 ? 25.25 32.344 24.75 1 79.25 74 PHE A CA 1
ATOM 536 C C . PHE A 1 74 ? 26.516 31.609 24.391 1 79.25 74 PHE A C 1
ATOM 538 O O . PHE A 1 74 ? 26.516 30.734 23.5 1 79.25 74 PHE A O 1
ATOM 545 N N . VAL A 1 75 ? 27.594 31.922 25.047 1 82.56 75 VAL A N 1
ATOM 546 C CA . VAL A 1 75 ? 28.875 31.297 24.781 1 82.56 75 VAL A CA 1
ATOM 547 C C . VAL A 1 75 ? 28.797 29.797 25.109 1 82.56 75 VAL A C 1
ATOM 549 O O . VAL A 1 75 ? 29.281 28.969 24.328 1 82.56 75 VAL A O 1
ATOM 552 N N . ALA A 1 76 ? 28.188 29.484 26.188 1 83.38 76 ALA A N 1
ATOM 553 C CA . ALA A 1 76 ? 28 28.094 26.562 1 83.38 76 ALA A CA 1
ATOM 554 C C . ALA A 1 76 ? 27.141 27.359 25.547 1 83.38 76 ALA A C 1
ATOM 556 O O . ALA A 1 76 ? 27.422 26.203 25.203 1 83.38 76 ALA A O 1
ATOM 557 N N . GLY A 1 77 ? 26.094 27.984 25.078 1 78.81 77 GLY A N 1
ATOM 558 C CA . GLY A 1 77 ? 25.234 27.391 24.078 1 78.81 77 GLY A CA 1
ATOM 559 C C . GLY A 1 77 ? 25.953 27.094 22.766 1 78.81 77 GLY A C 1
ATOM 560 O O . GLY A 1 77 ? 25.766 26.031 22.172 1 78.81 77 GLY A O 1
ATOM 561 N N . VAL A 1 78 ? 26.766 28.016 22.375 1 80.62 78 VAL A N 1
ATOM 562 C CA . VAL A 1 78 ? 27.531 27.844 21.141 1 80.62 78 VAL A CA 1
ATOM 563 C C . VAL A 1 78 ? 28.516 26.688 21.297 1 80.62 78 VAL A C 1
ATOM 565 O O . VAL A 1 78 ? 28.656 25.859 20.391 1 80.62 78 VAL A O 1
ATOM 568 N N . ALA A 1 79 ? 29.156 26.656 22.438 1 84.94 79 ALA A N 1
ATOM 569 C CA . ALA A 1 79 ? 30.109 25.578 22.703 1 84.94 79 ALA A CA 1
ATOM 570 C C . ALA A 1 79 ? 29.438 24.219 22.688 1 84.94 79 ALA A C 1
ATOM 572 O O . ALA A 1 79 ? 29.969 23.25 22.125 1 84.94 79 ALA A O 1
ATOM 573 N N . LEU A 1 80 ? 28.359 24.172 23.266 1 83.94 80 LEU A N 1
ATOM 574 C CA . LEU A 1 80 ? 27.625 22.922 23.328 1 83.94 80 LEU A CA 1
ATOM 575 C C . LEU A 1 80 ? 27.125 22.516 21.938 1 83.94 80 LEU A C 1
ATOM 577 O O . LEU A 1 80 ? 27.078 21.328 21.609 1 83.94 80 LEU A O 1
ATOM 581 N N . ALA A 1 81 ? 26.719 23.469 21.141 1 81.44 81 ALA A N 1
ATOM 582 C CA . ALA A 1 81 ? 26.234 23.188 19.797 1 81.44 81 ALA A CA 1
ATOM 583 C C . ALA A 1 81 ? 27.344 22.625 18.922 1 81.44 81 ALA A C 1
ATOM 585 O O . ALA A 1 81 ? 27.125 21.703 18.125 1 81.44 81 ALA A O 1
ATOM 586 N N . VAL A 1 82 ? 28.5 23.219 19.125 1 82.25 82 VAL A N 1
ATOM 587 C CA . VAL A 1 82 ? 29.641 22.734 18.375 1 82.25 82 VAL A CA 1
ATOM 588 C C . VAL A 1 82 ? 29.984 21.312 18.812 1 82.25 82 VAL A C 1
ATOM 590 O O . VAL A 1 82 ? 30.281 20.453 17.969 1 82.25 82 VAL A O 1
ATOM 593 N N . ARG A 1 83 ? 29.984 21.078 20.047 1 83.38 83 ARG A N 1
ATOM 594 C CA . ARG A 1 83 ? 30.25 19.75 20.578 1 83.38 83 ARG A CA 1
ATOM 595 C C . ARG A 1 83 ? 29.219 18.734 20.078 1 83.38 83 ARG A C 1
ATOM 597 O O . ARG A 1 83 ? 29.578 17.625 19.703 1 83.38 83 ARG A O 1
ATOM 604 N N . ASP A 1 84 ? 27.984 19.109 20.125 1 82.06 84 ASP A N 1
ATOM 605 C CA . ASP A 1 84 ? 26.922 18.234 19.656 1 82.06 84 ASP A CA 1
ATOM 606 C C . ASP A 1 84 ? 27.094 17.891 18.188 1 82.06 84 ASP A C 1
ATOM 608 O O . ASP A 1 84 ? 26.891 16.75 17.781 1 82.06 84 ASP A O 1
ATOM 612 N N . ARG A 1 85 ? 27.406 18.859 17.422 1 81.56 85 ARG A N 1
ATOM 613 C CA . ARG A 1 85 ? 27.594 18.641 15.992 1 81.56 85 ARG A CA 1
ATOM 614 C C . ARG A 1 85 ? 28.719 17.641 15.734 1 81.56 85 ARG A C 1
ATOM 616 O O . ARG A 1 85 ? 28.562 16.734 14.914 1 81.56 85 ARG A O 1
ATOM 623 N N . SER A 1 86 ? 29.734 17.828 16.484 1 79.5 86 SER A N 1
ATOM 624 C CA . SER A 1 86 ? 30.891 16.969 16.281 1 79.5 86 SER A CA 1
ATOM 625 C C . SER A 1 86 ? 30.609 15.555 16.812 1 79.5 86 SER A C 1
ATOM 627 O O . SER A 1 86 ? 31.062 14.57 16.219 1 79.5 86 SER A O 1
ATOM 629 N N . SER A 1 87 ? 29.875 15.5 17.781 1 81 87 SER A N 1
ATOM 630 C CA . SER A 1 87 ? 29.656 14.203 18.422 1 81 87 SER A CA 1
ATOM 631 C C . SER A 1 87 ? 28.562 13.414 17.703 1 81 87 SER A C 1
ATOM 633 O O . SER A 1 87 ? 28.656 12.195 17.578 1 81 87 SER A O 1
ATOM 635 N N . HIS A 1 88 ? 27.594 14.117 17.188 1 80.38 88 HIS A N 1
ATOM 636 C CA . HIS A 1 88 ? 26.438 13.383 16.703 1 80.38 88 HIS A CA 1
ATOM 637 C C . HIS A 1 88 ? 26.438 13.297 15.18 1 80.38 88 HIS A C 1
ATOM 639 O O . HIS A 1 88 ? 25.719 12.469 14.602 1 80.38 88 HIS A O 1
ATOM 645 N N . PHE A 1 89 ? 27.234 14.086 14.484 1 80.25 89 PHE A N 1
ATOM 646 C CA . PHE A 1 89 ? 27.234 14.062 13.023 1 80.25 89 PHE A CA 1
ATOM 647 C C . PHE A 1 89 ? 28.594 13.68 12.477 1 80.25 89 PHE A C 1
ATOM 649 O O . PHE A 1 89 ? 28.938 14.008 11.336 1 80.25 89 PHE A O 1
ATOM 656 N N . GLY A 1 90 ? 29.359 13.055 13.312 1 80.25 90 GLY A N 1
ATOM 657 C CA . GLY A 1 90 ? 30.672 12.57 12.883 1 80.25 90 GLY A CA 1
ATOM 658 C C . GLY A 1 90 ? 30.594 11.625 11.695 1 80.25 90 GLY A C 1
ATOM 659 O O . GLY A 1 90 ? 31.438 11.672 10.805 1 80.25 90 GLY A O 1
ATOM 660 N N . TRP A 1 91 ? 29.578 10.867 11.672 1 85.69 91 TRP A N 1
ATOM 661 C CA . TRP A 1 91 ? 29.406 9.898 10.586 1 85.69 91 TRP A CA 1
ATOM 662 C C . TRP A 1 91 ? 29.172 10.617 9.258 1 85.69 91 TRP A C 1
ATOM 664 O O . TRP A 1 91 ? 29.594 10.125 8.211 1 85.69 91 TRP A O 1
ATOM 674 N N . LEU A 1 92 ? 28.578 11.727 9.266 1 81 92 LEU A N 1
ATOM 675 C CA . LEU A 1 92 ? 28.328 12.492 8.047 1 81 92 LEU A CA 1
ATOM 676 C C . LEU A 1 92 ? 29.641 13.047 7.48 1 81 92 LEU A C 1
ATOM 678 O O . LEU A 1 92 ? 29.828 13.07 6.262 1 81 92 LEU A O 1
ATOM 682 N N . ASP A 1 93 ? 30.531 13.398 8.391 1 81.5 93 ASP A N 1
ATOM 683 C CA . ASP A 1 93 ? 31.828 13.938 7.988 1 81.5 93 ASP A CA 1
ATOM 684 C C . ASP A 1 93 ? 32.719 12.836 7.406 1 81.5 93 ASP A C 1
ATOM 686 O O . ASP A 1 93 ? 33.5 13.094 6.5 1 81.5 93 ASP A O 1
ATOM 690 N N . GLN A 1 94 ? 32.531 11.688 7.867 1 84.38 94 GLN A N 1
ATOM 691 C CA . GLN A 1 94 ? 33.344 10.555 7.43 1 84.38 94 GLN A CA 1
ATOM 692 C C . GLN A 1 94 ? 32.75 9.891 6.191 1 84.38 94 GLN A C 1
ATOM 694 O O . GLN A 1 94 ? 33.344 8.992 5.609 1 84.38 94 GLN A O 1
ATOM 699 N N . GLY A 1 95 ? 31.594 10.305 5.777 1 83.31 95 GLY A N 1
ATOM 700 C CA . GLY A 1 95 ? 30.953 9.758 4.598 1 83.31 95 GLY A CA 1
ATOM 701 C C . GLY A 1 95 ? 30.484 8.328 4.793 1 83.31 95 GLY A C 1
ATOM 702 O O . GLY A 1 95 ? 30.484 7.531 3.846 1 83.31 95 GLY A O 1
ATOM 703 N N . ARG A 1 96 ? 30.234 7.973 6.047 1 86.25 96 ARG A N 1
ATOM 704 C CA . ARG A 1 96 ? 29.766 6.625 6.336 1 86.25 96 ARG A CA 1
ATOM 705 C C . ARG A 1 96 ? 28.328 6.641 6.836 1 86.25 96 ARG A C 1
ATOM 707 O O . ARG A 1 96 ? 27.812 7.695 7.207 1 86.25 96 ARG A O 1
ATOM 714 N N . LYS A 1 97 ? 27.703 5.41 6.824 1 88.88 97 LYS A N 1
ATOM 715 C CA . LYS A 1 97 ? 26.391 5.262 7.438 1 88.88 97 LYS A CA 1
ATOM 716 C C . LYS A 1 97 ? 26.484 5.27 8.961 1 88.88 97 LYS A C 1
ATOM 718 O O . LYS A 1 97 ? 27.484 4.801 9.523 1 88.88 97 LYS A O 1
ATOM 723 N N . PRO A 1 98 ? 25.516 5.883 9.531 1 89.38 98 PRO A N 1
ATOM 724 C CA . PRO A 1 98 ? 25.547 5.891 11 1 89.38 98 PRO A CA 1
ATOM 725 C C . PRO A 1 98 ? 25.266 4.52 11.602 1 89.38 98 PRO A C 1
ATOM 727 O O . PRO A 1 98 ? 24.625 3.678 10.969 1 89.38 98 PRO A O 1
ATOM 730 N N . THR A 1 99 ? 25.891 4.332 12.695 1 89.12 99 THR A N 1
ATOM 731 C CA . THR A 1 99 ? 25.531 3.15 13.469 1 89.12 99 THR A CA 1
ATOM 732 C C . THR A 1 99 ? 24.125 3.293 14.039 1 89.12 99 THR A C 1
ATOM 734 O O . THR A 1 99 ? 23.531 4.379 14.008 1 89.12 99 THR A O 1
ATOM 737 N N . GLU A 1 100 ? 23.5 2.273 14.578 1 87.69 100 GLU A N 1
ATOM 738 C CA . GLU A 1 100 ? 22.156 2.322 15.148 1 87.69 100 GLU A CA 1
ATOM 739 C C . GLU A 1 100 ? 22.094 3.307 16.312 1 87.69 100 GLU A C 1
ATOM 741 O O . GLU A 1 100 ? 21.109 4.047 16.453 1 87.69 100 GLU A O 1
ATOM 746 N N . ASP A 1 101 ? 23.172 3.277 17.062 1 87.31 101 ASP A N 1
ATOM 747 C CA . ASP A 1 101 ? 23.203 4.184 18.203 1 87.31 101 ASP A CA 1
ATOM 748 C C . ASP A 1 101 ? 23.297 5.641 17.75 1 87.31 101 ASP A C 1
ATOM 750 O O . ASP A 1 101 ? 22.641 6.516 18.297 1 87.31 101 ASP A O 1
ATOM 754 N N . GLU A 1 102 ? 24.125 5.855 16.797 1 87.06 102 GLU A N 1
ATOM 755 C CA . GLU A 1 102 ? 24.25 7.203 16.25 1 87.06 102 GLU A CA 1
ATOM 756 C C . GLU A 1 102 ? 22.953 7.68 15.625 1 87.06 102 GLU A C 1
ATOM 758 O O . GLU A 1 102 ? 22.578 8.844 15.758 1 87.06 102 GLU A O 1
ATOM 763 N N . ALA A 1 103 ? 22.297 6.805 14.969 1 86.81 103 ALA A N 1
ATOM 764 C CA . ALA A 1 103 ? 21.031 7.129 14.344 1 86.81 103 ALA A CA 1
ATOM 765 C C . ALA A 1 103 ? 19.969 7.492 15.391 1 86.81 103 ALA A C 1
ATOM 767 O O . ALA A 1 103 ? 19.219 8.453 15.219 1 86.81 103 ALA A O 1
ATOM 768 N N . ARG A 1 104 ? 19.938 6.781 16.469 1 85.06 104 ARG A N 1
ATOM 769 C CA . ARG A 1 104 ? 18.984 7.066 17.547 1 85.06 104 ARG A CA 1
ATOM 770 C C . ARG A 1 104 ? 19.297 8.398 18.219 1 85.06 104 ARG A C 1
ATOM 772 O O . ARG A 1 104 ? 18.391 9.109 18.641 1 85.06 104 ARG A O 1
ATOM 779 N N . GLN A 1 105 ? 20.516 8.688 18.281 1 84.88 105 GLN A N 1
ATOM 780 C CA . GLN A 1 105 ? 20.922 9.945 18.906 1 84.88 105 GLN A CA 1
ATOM 781 C C . GLN A 1 105 ? 20.5 11.133 18.047 1 84.88 105 GLN A C 1
ATOM 783 O O . GLN A 1 105 ? 20.141 12.188 18.578 1 84.88 105 GLN A O 1
ATOM 788 N N . VAL A 1 106 ? 20.578 10.953 16.781 1 82.88 106 VAL A N 1
ATOM 789 C CA . VAL A 1 106 ? 20.172 12.016 15.875 1 82.88 106 VAL A CA 1
ATOM 790 C C . VAL A 1 106 ? 18.688 12.305 16.047 1 82.88 106 VAL A C 1
ATOM 792 O O . VAL A 1 106 ? 18.266 13.461 16.016 1 82.88 106 VAL A O 1
ATOM 795 N N . LEU A 1 107 ? 17.953 11.289 16.312 1 81.44 107 LEU A N 1
ATOM 796 C CA . LEU A 1 107 ? 16.5 11.445 16.469 1 81.44 107 LEU A CA 1
ATOM 797 C C . LEU A 1 107 ? 16.172 12.148 17.781 1 81.44 107 LEU A C 1
ATOM 799 O O . LEU A 1 107 ? 15.117 12.781 17.906 1 81.44 107 LEU A O 1
ATOM 803 N N . ARG A 1 108 ? 17.062 12.109 18.719 1 83.56 108 ARG A N 1
ATOM 804 C CA . ARG A 1 108 ? 16.828 12.711 20.016 1 83.56 108 ARG A CA 1
ATOM 805 C C . ARG A 1 108 ? 17.422 14.109 20.094 1 83.56 108 ARG A C 1
ATOM 807 O O . ARG A 1 108 ? 17.203 14.844 21.062 1 83.56 108 ARG A O 1
ATOM 814 N N . LEU A 1 109 ? 18.109 14.477 19.141 1 83 109 LEU A N 1
ATOM 815 C CA . LEU A 1 109 ? 18.859 15.727 19.156 1 83 109 LEU A CA 1
ATOM 816 C C . LEU A 1 109 ? 17.938 16.922 19.344 1 83 109 LEU A C 1
ATOM 818 O O . LEU A 1 109 ? 18.219 17.812 20.141 1 83 109 LEU A O 1
ATOM 822 N N . PRO A 1 110 ? 16.75 16.953 18.641 1 81.5 110 PRO A N 1
ATOM 823 C CA . PRO A 1 110 ? 15.875 18.109 18.844 1 81.5 110 PRO A CA 1
ATOM 824 C C . PRO A 1 110 ? 15.406 18.266 20.281 1 81.5 110 PRO A C 1
ATOM 826 O O . PRO A 1 110 ? 15.398 19.375 20.828 1 81.5 110 PRO A O 1
ATOM 829 N N . ILE A 1 111 ? 15.133 17.172 20.953 1 84.12 111 ILE A N 1
ATOM 830 C CA . ILE A 1 111 ? 14.656 17.234 22.328 1 84.12 111 ILE A CA 1
ATOM 831 C C . ILE A 1 111 ? 15.812 17.578 23.266 1 84.12 111 ILE A C 1
ATOM 833 O O . ILE A 1 111 ? 15.633 18.312 24.25 1 84.12 111 ILE A O 1
ATOM 837 N N . ILE A 1 112 ? 16.938 17.047 23 1 85.81 112 ILE A N 1
ATOM 838 C CA . ILE A 1 112 ? 18.094 17.297 23.844 1 85.81 112 ILE A CA 1
ATOM 839 C C . ILE A 1 112 ? 18.5 18.766 23.766 1 85.81 112 ILE A C 1
ATOM 841 O O . ILE A 1 112 ? 18.703 19.422 24.797 1 85.81 112 ILE A O 1
ATOM 845 N N . ILE A 1 113 ? 18.547 19.266 22.594 1 83.5 113 ILE A N 1
ATOM 846 C CA . ILE A 1 113 ? 18.969 20.656 22.406 1 83.5 113 ILE A CA 1
ATOM 847 C C . ILE A 1 113 ? 17.891 21.594 22.969 1 83.5 113 ILE A C 1
ATOM 849 O O . ILE A 1 113 ? 18.219 22.594 23.609 1 83.5 113 ILE A O 1
ATOM 853 N N . THR A 1 114 ? 16.672 21.266 22.781 1 84.44 114 THR A N 1
ATOM 854 C CA . THR A 1 114 ? 15.578 22.078 23.297 1 84.44 114 THR A CA 1
ATOM 855 C C . THR A 1 114 ? 15.57 22.078 24.828 1 84.44 114 THR A C 1
ATOM 857 O O . THR A 1 114 ? 15.352 23.125 25.453 1 84.44 114 THR A O 1
ATOM 860 N N . THR A 1 115 ? 15.773 20.969 25.406 1 88.06 115 THR A N 1
ATOM 861 C CA . THR A 1 115 ? 15.805 20.875 26.859 1 88.06 115 THR A CA 1
ATOM 862 C C . THR A 1 115 ? 16.984 21.672 27.422 1 88.06 115 THR A C 1
ATOM 864 O O . THR A 1 115 ? 16.844 22.328 28.469 1 88.06 115 THR A O 1
ATOM 867 N N . ARG A 1 116 ? 18.047 21.641 26.844 1 86.38 116 ARG A N 1
ATOM 868 C CA . ARG A 1 116 ? 19.203 22.422 27.266 1 86.38 116 ARG A CA 1
ATOM 869 C C . ARG A 1 116 ? 18.922 23.906 27.141 1 86.38 116 ARG A C 1
ATOM 871 O O . ARG A 1 116 ? 19.281 24.703 28.016 1 86.38 116 ARG A O 1
ATOM 878 N N . ALA A 1 117 ? 18.391 24.266 25.953 1 83.5 117 ALA A N 1
ATOM 879 C CA . ALA A 1 117 ? 18.016 25.656 25.766 1 83.5 117 ALA A CA 1
ATOM 880 C C . ALA A 1 117 ? 17.047 26.125 26.844 1 83.5 117 ALA A C 1
ATOM 882 O O . ALA A 1 117 ? 17.188 27.234 27.375 1 83.5 117 ALA A O 1
ATOM 883 N N . PHE A 1 118 ? 16.109 25.312 27.188 1 87.62 118 PHE A N 1
ATOM 884 C CA . PHE A 1 118 ? 15.141 25.625 28.219 1 87.62 118 PHE A CA 1
ATOM 885 C C . PHE A 1 118 ? 15.828 25.844 29.562 1 87.62 118 PHE A C 1
ATOM 887 O O . PHE A 1 118 ? 15.5 26.781 30.281 1 87.62 118 PHE A O 1
ATOM 894 N N . ALA A 1 119 ? 16.766 25.031 29.859 1 87.81 119 ALA A N 1
ATOM 895 C CA . ALA A 1 119 ? 17.484 25.125 31.125 1 87.81 119 ALA A CA 1
ATOM 896 C C . ALA A 1 119 ? 18.281 26.422 31.188 1 87.81 119 ALA A C 1
ATOM 898 O O . ALA A 1 119 ? 18.297 27.109 32.219 1 87.81 119 ALA A O 1
ATOM 899 N N . VAL A 1 120 ? 18.906 26.781 30.188 1 84.44 120 VAL A N 1
ATOM 900 C CA . VAL A 1 120 ? 19.703 28 30.141 1 84.44 120 VAL A CA 1
ATOM 901 C C . VAL A 1 120 ? 18.781 29.219 30.25 1 84.44 120 VAL A C 1
ATOM 903 O O . VAL A 1 120 ? 19.094 30.172 30.984 1 84.44 120 VAL A O 1
ATOM 906 N N . TRP A 1 121 ? 17.719 29.172 29.594 1 84.06 121 TRP A N 1
ATOM 907 C CA . TRP A 1 121 ? 16.797 30.312 29.594 1 84.06 121 TRP A CA 1
ATOM 908 C C . TRP A 1 121 ? 16.156 30.5 30.953 1 84.06 121 TRP A C 1
ATOM 910 O O . TRP A 1 121 ? 16.016 31.625 31.438 1 84.06 121 TRP A O 1
ATOM 920 N N . ILE A 1 122 ? 15.758 29.391 31.547 1 88.75 122 ILE A N 1
ATOM 921 C CA . ILE A 1 122 ? 15.094 29.484 32.844 1 88.75 122 ILE A CA 1
ATOM 922 C C . ILE A 1 122 ? 16.047 30.109 33.844 1 88.75 122 ILE A C 1
ATOM 924 O O . ILE A 1 122 ? 15.641 30.922 34.688 1 88.75 122 ILE A O 1
ATOM 928 N N . THR A 1 123 ? 17.266 29.719 33.875 1 88.19 123 THR A N 1
ATOM 929 C CA . THR A 1 123 ? 18.266 30.297 34.75 1 88.19 123 THR A CA 1
ATOM 930 C C . THR A 1 123 ? 18.484 31.766 34.438 1 88.19 123 THR A C 1
ATOM 932 O O . THR A 1 123 ? 18.609 32.594 35.344 1 88.19 123 THR A O 1
ATOM 935 N N . GLY A 1 124 ? 18.516 32.062 33.219 1 84.81 124 GLY A N 1
ATOM 936 C CA . GLY A 1 124 ? 18.656 33.438 32.781 1 84.81 124 GLY A CA 1
ATOM 937 C C . GLY A 1 124 ? 17.516 34.344 33.219 1 84.81 124 GLY A C 1
ATOM 938 O O . GLY A 1 124 ? 17.734 35.469 33.656 1 84.81 124 GLY A O 1
ATOM 939 N N . VAL A 1 125 ? 16.297 33.812 33.094 1 85.44 125 VAL A N 1
ATOM 940 C CA . VAL A 1 125 ? 15.117 34.562 33.531 1 85.44 125 VAL A CA 1
ATOM 941 C C . VAL A 1 125 ? 15.219 34.906 35 1 85.44 125 VAL A C 1
ATOM 943 O O . VAL A 1 125 ? 14.953 36.031 35.438 1 85.44 125 VAL A O 1
ATOM 946 N N . ILE A 1 126 ? 15.656 33.969 35.812 1 88.62 126 ILE A N 1
ATOM 947 C CA . ILE A 1 126 ? 15.766 34.125 37.25 1 88.62 126 ILE A CA 1
ATOM 948 C C . ILE A 1 126 ? 16.844 35.188 37.562 1 88.62 126 ILE A C 1
ATOM 950 O O . ILE A 1 126 ? 16.594 36.125 38.312 1 88.62 126 ILE A O 1
ATOM 954 N N . VAL A 1 127 ? 18 35.125 37 1 87.62 127 VAL A N 1
ATOM 955 C CA . VAL A 1 127 ? 19.125 36 37.25 1 87.62 127 VAL A CA 1
ATOM 956 C C . VAL A 1 127 ? 18.781 37.406 36.781 1 87.62 127 VAL A C 1
ATOM 958 O O . VAL A 1 127 ? 19.031 38.406 37.5 1 87.62 127 VAL A O 1
ATOM 961 N N . ALA A 1 128 ? 18.234 37.5 35.625 1 82.56 128 ALA A N 1
ATOM 962 C CA . ALA A 1 128 ? 17.922 38.812 35.062 1 82.56 128 ALA A CA 1
ATOM 963 C C . ALA A 1 128 ? 16.844 39.5 35.875 1 82.56 128 ALA A C 1
ATOM 965 O O . ALA A 1 128 ? 16.922 40.719 36.125 1 82.56 128 ALA A O 1
ATOM 966 N N . THR A 1 129 ? 15.781 38.75 36.312 1 83.56 129 THR A N 1
ATOM 967 C CA . THR A 1 129 ? 14.703 39.344 37.094 1 83.56 129 THR A CA 1
ATOM 968 C C . THR A 1 129 ? 15.227 39.844 38.438 1 83.56 129 THR A C 1
ATOM 970 O O . THR A 1 129 ? 14.922 40.969 38.844 1 83.56 129 THR A O 1
ATOM 973 N N . ILE A 1 130 ? 16.078 39.125 39.062 1 85.81 130 ILE A N 1
ATOM 974 C CA . ILE A 1 130 ? 16.641 39.531 40.344 1 85.81 130 ILE A CA 1
ATOM 975 C C . ILE A 1 130 ? 17.562 40.719 40.188 1 85.81 130 ILE A C 1
ATOM 977 O O . ILE A 1 130 ? 17.516 41.656 40.969 1 85.81 130 ILE A O 1
ATOM 981 N N . THR A 1 131 ? 18.391 40.688 39.156 1 83.44 131 THR A N 1
ATOM 982 C CA . THR A 1 131 ? 19.312 41.781 38.906 1 83.44 131 THR A CA 1
ATOM 983 C C . THR A 1 131 ? 18.562 43.062 38.625 1 83.44 131 THR A C 1
ATOM 985 O O . THR A 1 131 ? 18.906 44.125 39.188 1 83.44 131 THR A O 1
ATOM 988 N N . LEU A 1 132 ? 17.547 43 37.844 1 78.75 132 LEU A N 1
ATOM 989 C CA . LEU A 1 132 ? 16.844 44.219 37.438 1 78.75 132 LEU A CA 1
ATOM 990 C C . LEU A 1 132 ? 15.953 44.75 38.562 1 78.75 132 LEU A C 1
ATOM 992 O O . LEU A 1 132 ? 15.703 45.938 38.656 1 78.75 132 LEU A O 1
ATOM 996 N N . MET A 1 133 ? 15.445 43.844 39.438 1 80.5 133 MET A N 1
ATOM 997 C CA . MET A 1 133 ? 14.688 44.25 40.594 1 80.5 133 MET A CA 1
ATOM 998 C C . MET A 1 133 ? 15.531 45.156 41.5 1 80.5 133 MET A C 1
ATOM 1000 O O . MET A 1 133 ? 15.016 46.094 42.125 1 80.5 133 MET A O 1
ATOM 1004 N N . ASN A 1 134 ? 16.797 44.906 41.469 1 82.69 134 ASN A N 1
ATOM 1005 C CA . ASN A 1 134 ? 17.688 45.656 42.344 1 82.69 134 ASN A CA 1
ATOM 1006 C C . ASN A 1 134 ? 18.188 46.938 41.656 1 82.69 134 ASN A C 1
ATOM 1008 O O . ASN A 1 134 ? 18.391 47.969 42.312 1 82.69 134 ASN A O 1
ATOM 1012 N N . LEU A 1 135 ? 18.344 46.875 40.438 1 78.94 135 LEU A N 1
ATOM 1013 C CA . LEU A 1 135 ? 18.938 48 39.719 1 78.94 135 LEU A CA 1
ATOM 1014 C C . LEU A 1 135 ? 17.875 49 39.312 1 78.94 135 LEU A C 1
ATOM 1016 O O . LEU A 1 135 ? 18.172 50.188 39.125 1 78.94 135 LEU A O 1
ATOM 1020 N N . ALA A 1 136 ? 16.703 48.5 39 1 77.44 136 ALA A N 1
ATOM 1021 C CA . ALA A 1 136 ? 15.617 49.375 38.562 1 77.44 136 ALA A CA 1
ATOM 1022 C C . ALA A 1 136 ? 14.352 49.156 39.375 1 77.44 136 ALA A C 1
ATOM 1024 O O . ALA A 1 136 ? 13.383 48.562 38.875 1 77.44 136 ALA A O 1
ATOM 1025 N N . PRO A 1 137 ? 14.344 49.75 40.469 1 76.5 137 PRO A N 1
ATOM 1026 C CA . PRO A 1 137 ? 13.227 49.5 41.375 1 76.5 137 PRO A CA 1
ATOM 1027 C C . PRO A 1 137 ? 11.906 50.062 40.875 1 76.5 137 PRO A C 1
ATOM 1029 O O . PRO A 1 137 ? 10.836 49.656 41.312 1 76.5 137 PRO A O 1
ATOM 1032 N N . ASP A 1 138 ? 11.93 50.969 39.875 1 78.62 138 ASP A N 1
ATOM 1033 C CA . ASP A 1 138 ? 10.703 51.594 39.375 1 78.62 138 ASP A CA 1
ATOM 1034 C C . ASP A 1 138 ? 9.984 50.688 38.375 1 78.62 138 ASP A C 1
ATOM 1036 O O . ASP A 1 138 ? 8.82 50.906 38.031 1 78.62 138 ASP A O 1
ATOM 1040 N N . ASN A 1 139 ? 10.703 49.719 37.969 1 79.81 139 ASN A N 1
ATOM 1041 C CA . ASN A 1 139 ? 10.078 48.75 37.062 1 79.81 139 ASN A CA 1
ATOM 1042 C C . ASN A 1 139 ? 9.305 47.688 37.812 1 79.81 139 ASN A C 1
ATOM 1044 O O . ASN A 1 139 ? 9.648 47.344 38.969 1 79.81 139 ASN A O 1
ATOM 1048 N N . ASP A 1 140 ? 8.203 47.219 37.344 1 84 140 ASP A N 1
ATOM 1049 C CA . ASP A 1 140 ? 7.445 46.125 37.938 1 84 140 ASP A CA 1
ATOM 1050 C C . ASP A 1 140 ? 8.148 44.812 37.719 1 84 140 ASP A C 1
ATOM 1052 O O . ASP A 1 140 ? 8.281 44.344 36.562 1 84 140 ASP A O 1
ATOM 1056 N N . PRO A 1 141 ? 8.594 44.219 38.75 1 82.88 141 PRO A N 1
ATOM 1057 C CA . PRO A 1 141 ? 9.352 42.969 38.594 1 82.88 141 PRO A CA 1
ATOM 1058 C C . PRO A 1 141 ? 8.523 41.844 38 1 82.88 141 PRO A C 1
ATOM 1060 O O . PRO A 1 141 ? 9.062 41 37.281 1 82.88 141 PRO A O 1
ATOM 1063 N N . ALA A 1 142 ? 7.234 41.844 38.25 1 86.69 142 ALA A N 1
ATOM 1064 C CA . ALA A 1 142 ? 6.367 40.812 37.688 1 86.69 142 ALA A CA 1
ATOM 1065 C C . ALA A 1 142 ? 6.289 40.938 36.188 1 86.69 142 ALA A C 1
ATOM 1067 O O . ALA A 1 142 ? 6.273 39.938 35.469 1 86.69 142 ALA A O 1
ATOM 1068 N N . VAL A 1 143 ? 6.258 42.094 35.688 1 87.31 143 VAL A N 1
ATOM 1069 C CA . VAL A 1 143 ? 6.191 42.344 34.25 1 87.31 143 VAL A CA 1
ATOM 1070 C C . VAL A 1 143 ? 7.512 41.938 33.594 1 87.31 143 VAL A C 1
ATOM 1072 O O . VAL A 1 143 ? 7.512 41.25 32.562 1 87.31 143 VAL A O 1
ATOM 1075 N N . MET A 1 144 ? 8.57 42.281 34.219 1 83.31 144 MET A N 1
ATOM 1076 C CA . MET A 1 144 ? 9.883 41.906 33.688 1 83.31 144 MET A CA 1
ATOM 1077 C C . MET A 1 144 ? 10.055 40.406 33.656 1 83.31 144 MET A C 1
ATOM 1079 O O . MET A 1 144 ? 10.484 39.844 32.656 1 83.31 144 MET A O 1
ATOM 1083 N N . ALA A 1 145 ? 9.68 39.812 34.75 1 87.12 145 ALA A N 1
ATOM 1084 C CA . ALA A 1 145 ? 9.773 38.344 34.812 1 87.12 145 ALA A CA 1
ATOM 1085 C C . ALA A 1 145 ? 8.914 37.688 33.75 1 87.12 145 ALA A C 1
ATOM 1087 O O . ALA A 1 145 ? 9.336 36.719 33.094 1 87.12 145 ALA A O 1
ATOM 1088 N N . ALA A 1 146 ? 7.746 38.156 33.531 1 89.19 146 ALA A N 1
ATOM 1089 C CA . ALA A 1 146 ? 6.832 37.594 32.531 1 89.19 146 ALA A CA 1
ATOM 1090 C C . ALA A 1 146 ? 7.391 37.75 31.125 1 89.19 146 ALA A C 1
ATOM 1092 O O . ALA A 1 146 ? 7.332 36.812 30.328 1 89.19 146 ALA A O 1
ATOM 1093 N N . LEU A 1 147 ? 7.93 38.875 30.891 1 85.69 147 LEU A N 1
ATOM 1094 C CA . LEU A 1 147 ? 8.453 39.125 29.547 1 85.69 147 LEU A CA 1
ATOM 1095 C C . LEU A 1 147 ? 9.664 38.25 29.266 1 85.69 147 LEU A C 1
ATOM 1097 O O . LEU A 1 147 ? 9.789 37.719 28.156 1 85.69 147 LEU A O 1
ATOM 1101 N N . PHE A 1 148 ? 10.492 38.125 30.219 1 84.5 148 PHE A N 1
ATOM 1102 C CA . PHE A 1 148 ? 11.664 37.25 30.031 1 84.5 148 PHE A CA 1
ATOM 1103 C C . PHE A 1 148 ? 11.25 35.781 29.891 1 84.5 148 PHE A C 1
ATOM 1105 O O . PHE A 1 148 ? 11.828 35.062 29.094 1 84.5 148 PHE A O 1
ATOM 1112 N N . THR A 1 149 ? 10.281 35.406 30.656 1 88.12 149 THR A N 1
ATOM 1113 C CA . THR A 1 149 ? 9.797 34.031 30.578 1 88.12 149 THR A CA 1
ATOM 1114 C C . THR A 1 149 ? 9.172 33.75 29.219 1 88.12 149 THR A C 1
ATOM 1116 O O . THR A 1 149 ? 9.453 32.719 28.609 1 88.12 149 THR A O 1
ATOM 1119 N N . LEU A 1 150 ? 8.32 34.625 28.75 1 88.25 150 LEU A N 1
ATOM 1120 C CA . LEU A 1 150 ? 7.648 34.438 27.469 1 88.25 150 LEU A CA 1
ATOM 1121 C C . LEU A 1 150 ? 8.648 34.5 26.312 1 88.25 150 LEU A C 1
ATOM 1123 O O . LEU A 1 150 ? 8.539 33.75 25.344 1 88.25 150 LEU A O 1
ATOM 1127 N N . GLY A 1 151 ? 9.578 35.406 26.469 1 82.44 151 GLY A N 1
ATOM 1128 C CA . GLY A 1 151 ? 10.641 35.469 25.484 1 82.44 151 GLY A CA 1
ATOM 1129 C C . GLY A 1 151 ? 11.492 34.219 25.438 1 82.44 151 GLY A C 1
ATOM 1130 O O . GLY A 1 151 ? 11.844 33.75 24.359 1 82.44 151 GLY A O 1
ATOM 1131 N N . GLY A 1 152 ? 11.867 33.75 26.594 1 83 152 GLY A N 1
ATOM 1132 C CA . GLY A 1 152 ? 12.594 32.5 26.672 1 83 152 GLY A CA 1
ATOM 1133 C C . GLY A 1 152 ? 11.82 31.328 26.078 1 83 152 GLY A C 1
ATOM 1134 O O . GLY A 1 152 ? 12.383 30.516 25.359 1 83 152 GLY A O 1
ATOM 1135 N N . ALA A 1 153 ? 10.523 31.25 26.344 1 87 153 ALA A N 1
ATOM 1136 C CA . ALA A 1 153 ? 9.68 30.188 25.812 1 87 153 ALA A CA 1
ATOM 1137 C C . ALA A 1 153 ? 9.609 30.25 24.281 1 87 153 ALA A C 1
ATOM 1139 O O . ALA A 1 153 ? 9.609 29.219 23.609 1 87 153 ALA A O 1
ATOM 1140 N N . GLU A 1 154 ? 9.508 31.391 23.766 1 85.38 154 GLU A N 1
ATOM 1141 C CA . GLU A 1 154 ? 9.492 31.562 22.312 1 85.38 154 GLU A CA 1
ATOM 1142 C C . GLU A 1 154 ? 10.805 31.109 21.688 1 85.38 154 GLU A C 1
ATOM 1144 O O . GLU A 1 154 ? 10.805 30.438 20.656 1 85.38 154 GLU A O 1
ATOM 1149 N N . SER A 1 155 ? 11.883 31.469 22.328 1 81.31 155 SER A N 1
ATOM 1150 C CA . SER A 1 155 ? 13.195 31.078 21.828 1 81.31 155 SER A CA 1
ATOM 1151 C C . SER A 1 155 ? 13.359 29.547 21.859 1 81.31 155 SER A C 1
ATOM 1153 O O . SER A 1 155 ? 13.898 28.969 20.906 1 81.31 155 SER A O 1
ATOM 1155 N N . VAL A 1 156 ? 12.906 28.969 22.906 1 84.75 156 VAL A N 1
ATOM 1156 C CA . VAL A 1 156 ? 12.992 27.516 23.031 1 84.75 156 VAL A CA 1
ATOM 1157 C C . VAL A 1 156 ? 12.125 26.844 21.969 1 84.75 156 VAL A C 1
ATOM 1159 O O . VAL A 1 156 ? 12.547 25.875 21.344 1 84.75 156 VAL A O 1
ATOM 1162 N N . GLY A 1 157 ? 10.922 27.344 21.812 1 84.06 157 GLY A N 1
ATOM 1163 C CA . GLY A 1 157 ? 10.055 26.812 20.781 1 84.06 157 GLY A CA 1
ATOM 1164 C C . GLY A 1 157 ? 10.641 26.938 19.391 1 84.06 157 GLY A C 1
ATOM 1165 O O . GLY A 1 157 ? 10.578 26 18.594 1 84.06 157 GLY A O 1
ATOM 1166 N N . LEU A 1 158 ? 11.203 28.031 19.109 1 82.19 158 LEU A N 1
ATOM 1167 C CA . LEU A 1 158 ? 11.82 28.25 17.797 1 82.19 158 LEU A CA 1
ATOM 1168 C C . LEU A 1 158 ? 13.016 27.328 17.594 1 82.19 158 LEU A C 1
ATOM 1170 O O . LEU A 1 158 ? 13.242 26.828 16.5 1 82.19 158 LEU A O 1
ATOM 1174 N N . THR A 1 159 ? 13.789 27.203 18.641 1 80.88 159 THR A N 1
ATOM 1175 C CA . THR A 1 159 ? 14.93 26.312 18.594 1 80.88 159 THR A CA 1
ATOM 1176 C C . THR A 1 159 ? 14.484 24.891 18.234 1 80.88 159 THR A C 1
ATOM 1178 O O . THR A 1 159 ? 15.102 24.234 17.391 1 80.88 159 THR A O 1
ATOM 1181 N N . PHE A 1 160 ? 13.531 24.484 18.812 1 82.69 160 PHE A N 1
ATOM 1182 C CA . PHE A 1 160 ? 13.008 23.156 18.531 1 82.69 160 PHE A CA 1
ATOM 1183 C C . PHE A 1 160 ? 12.625 23.016 17.062 1 82.69 160 PHE A C 1
ATOM 1185 O O . PHE A 1 160 ? 13.008 22.047 16.391 1 82.69 160 PHE A O 1
ATOM 1192 N N . LEU A 1 161 ? 11.859 23.953 16.578 1 81.81 161 LEU A N 1
ATOM 1193 C CA . LEU A 1 161 ? 11.383 23.891 15.195 1 81.81 161 LEU A CA 1
ATOM 1194 C C . LEU A 1 161 ? 12.547 23.922 14.219 1 81.81 161 LEU A C 1
ATOM 1196 O O . LEU A 1 161 ? 12.523 23.219 13.195 1 81.81 161 LEU A O 1
ATOM 1200 N N . ILE A 1 162 ? 13.531 24.672 14.531 1 80.69 162 ILE A N 1
ATOM 1201 C CA . ILE A 1 162 ? 14.672 24.828 13.641 1 80.69 162 ILE A CA 1
ATOM 1202 C C . ILE A 1 162 ? 15.492 23.547 13.633 1 80.69 162 ILE A C 1
ATOM 1204 O O . ILE A 1 162 ? 15.867 23.047 12.562 1 80.69 162 ILE A O 1
ATOM 1208 N N . VAL A 1 163 ? 15.805 23 14.789 1 80.44 163 VAL A N 1
ATOM 1209 C CA . VAL A 1 163 ? 16.609 21.781 14.875 1 80.44 163 VAL A CA 1
ATOM 1210 C C . VAL A 1 163 ? 15.859 20.625 14.227 1 80.44 163 VAL A C 1
ATOM 1212 O O . VAL A 1 163 ? 16.469 19.797 13.539 1 80.44 163 VAL A O 1
ATOM 1215 N N . ASP A 1 164 ? 14.68 20.641 14.484 1 79.75 164 ASP A N 1
ATOM 1216 C CA . ASP A 1 164 ? 13.859 19.609 13.875 1 79.75 164 ASP A CA 1
ATOM 1217 C C . ASP A 1 164 ? 13.938 19.656 12.352 1 79.75 164 ASP A C 1
ATOM 1219 O O . ASP A 1 164 ? 13.93 18.625 11.688 1 79.75 164 ASP A O 1
ATOM 1223 N N . ARG A 1 165 ? 13.953 20.781 11.836 1 78.56 165 ARG A N 1
ATOM 1224 C CA . ARG A 1 165 ? 14.07 20.953 10.391 1 78.56 165 ARG A CA 1
ATOM 1225 C C . ARG A 1 165 ? 15.477 20.609 9.914 1 78.56 165 ARG A C 1
ATOM 1227 O O . ARG A 1 165 ? 15.656 20.094 8.812 1 78.56 165 ARG A O 1
ATOM 1234 N N . LEU A 1 166 ? 16.359 20.875 10.688 1 79.81 166 LEU A N 1
ATOM 1235 C CA . LEU A 1 166 ? 17.75 20.719 10.312 1 79.81 166 LEU A CA 1
ATOM 1236 C C . LEU A 1 166 ? 18.109 19.25 10.156 1 79.81 166 LEU A C 1
ATOM 1238 O O . LEU A 1 166 ? 18.969 18.891 9.336 1 79.81 166 LEU A O 1
ATOM 1242 N N . ILE A 1 167 ? 17.516 18.406 10.852 1 81.38 167 ILE A N 1
ATOM 1243 C CA . ILE A 1 167 ? 17.906 17 10.812 1 81.38 167 ILE A CA 1
ATOM 1244 C C . ILE A 1 167 ? 17.125 16.281 9.719 1 81.38 167 ILE A C 1
ATOM 1246 O O . ILE A 1 167 ? 17.391 15.109 9.43 1 81.38 167 ILE A O 1
ATOM 1250 N N . ARG A 1 168 ? 16.297 16.938 9.055 1 79.69 168 ARG A N 1
ATOM 1251 C CA . ARG A 1 168 ? 15.367 16.312 8.117 1 79.69 168 ARG A CA 1
ATOM 1252 C C . ARG A 1 168 ? 16.125 15.625 6.977 1 79.69 168 ARG A C 1
ATOM 1254 O O . ARG A 1 168 ? 15.789 14.508 6.586 1 79.69 168 ARG A O 1
ATOM 1261 N N . PRO A 1 169 ? 17.125 16.25 6.504 1 79.62 169 PRO A N 1
ATOM 1262 C CA . PRO A 1 169 ? 17.812 15.609 5.387 1 79.62 169 PRO A CA 1
ATOM 1263 C C . PRO A 1 169 ? 18.531 14.328 5.793 1 79.62 169 PRO A C 1
ATOM 1265 O O . PRO A 1 169 ? 18.891 13.516 4.934 1 79.62 169 PRO A O 1
ATOM 1268 N N . THR A 1 170 ? 18.703 14.102 7.062 1 83.88 170 THR A N 1
ATOM 1269 C CA . THR A 1 170 ? 19.406 12.914 7.527 1 83.88 170 THR A CA 1
ATOM 1270 C C . THR A 1 170 ? 18.438 11.773 7.793 1 83.88 170 THR A C 1
ATOM 1272 O O . THR A 1 170 ? 18.844 10.617 7.949 1 83.88 170 THR A O 1
ATOM 1275 N N . ILE A 1 171 ? 17.219 12.094 7.734 1 82.31 171 ILE A N 1
ATOM 1276 C CA . ILE A 1 171 ? 16.219 11.141 8.195 1 82.31 171 ILE A CA 1
ATOM 1277 C C . ILE A 1 171 ? 16.141 9.953 7.238 1 82.31 171 ILE A C 1
ATOM 1279 O O . ILE A 1 171 ? 16.047 8.805 7.668 1 82.31 171 ILE A O 1
ATOM 1283 N N . PRO A 1 172 ? 16.328 10.297 5.945 1 79.5 172 PRO A N 1
ATOM 1284 C CA . PRO A 1 172 ? 16.297 9.141 5.047 1 79.5 172 PRO A CA 1
ATOM 1285 C C . PRO A 1 172 ? 17.422 8.141 5.328 1 79.5 172 PRO A C 1
ATOM 1287 O O . PRO A 1 172 ? 17.203 6.926 5.273 1 79.5 172 PRO A O 1
ATOM 1290 N N . VAL A 1 173 ? 18.5 8.578 5.637 1 84.31 173 VAL A N 1
ATOM 1291 C CA . VAL A 1 173 ? 19.641 7.715 5.926 1 84.31 173 VAL A CA 1
ATOM 1292 C C . VAL A 1 173 ? 19.422 6.996 7.254 1 84.31 173 VAL A C 1
ATOM 1294 O O . VAL A 1 173 ? 19.703 5.805 7.379 1 84.31 173 VAL A O 1
ATOM 1297 N N . VAL A 1 174 ? 18.953 7.707 8.211 1 84.75 174 VAL A N 1
ATOM 1298 C CA . VAL A 1 174 ? 18.688 7.152 9.531 1 84.75 174 VAL A CA 1
ATOM 1299 C C . VAL A 1 174 ? 17.578 6.094 9.43 1 84.75 174 VAL A C 1
ATOM 1301 O O . VAL A 1 174 ? 17.672 5.039 10.062 1 84.75 174 VAL A O 1
ATOM 1304 N N . ALA A 1 175 ? 16.625 6.391 8.641 1 79.31 175 ALA A N 1
ATOM 1305 C CA . ALA A 1 175 ? 15.516 5.457 8.453 1 79.31 175 ALA A CA 1
ATOM 1306 C C . ALA A 1 175 ? 15.984 4.16 7.809 1 79.31 175 ALA A C 1
ATOM 1308 O O . ALA A 1 175 ? 15.5 3.076 8.141 1 79.31 175 ALA A O 1
ATOM 1309 N N . ALA A 1 176 ? 16.922 4.336 6.934 1 79.5 176 ALA A N 1
ATOM 1310 C CA . ALA A 1 176 ? 17.453 3.16 6.246 1 79.5 176 ALA A CA 1
ATOM 1311 C C . ALA A 1 176 ? 18.203 2.256 7.215 1 79.5 176 ALA A C 1
ATOM 1313 O O . ALA A 1 176 ? 18.188 1.031 7.074 1 79.5 176 ALA A O 1
ATOM 1314 N N . VAL A 1 177 ? 18.797 2.844 8.141 1 83.44 177 VAL A N 1
ATOM 1315 C CA . VAL A 1 177 ? 19.609 2.098 9.094 1 83.44 177 VAL A CA 1
ATOM 1316 C C . VAL A 1 177 ? 18.719 1.491 10.172 1 83.44 177 VAL A C 1
ATOM 1318 O O . VAL A 1 177 ? 18.906 0.337 10.57 1 83.44 177 VAL A O 1
ATOM 1321 N N . LEU A 1 178 ? 17.75 2.238 10.633 1 80.69 178 LEU A N 1
ATOM 1322 C CA . LEU A 1 178 ? 16.938 1.804 11.766 1 80.69 178 LEU A CA 1
ATOM 1323 C C . LEU A 1 178 ? 15.773 0.94 11.305 1 80.69 178 LEU A C 1
ATOM 1325 O O . LEU A 1 178 ? 15.266 0.114 12.062 1 80.69 178 LEU A O 1
ATOM 1329 N N . GLY A 1 179 ? 15.375 1.213 10.094 1 68.5 179 GLY A N 1
ATOM 1330 C CA . GLY A 1 179 ? 14.305 0.406 9.539 1 68.5 179 GLY A CA 1
ATOM 1331 C C . GLY A 1 179 ? 12.984 0.594 10.258 1 68.5 179 GLY A C 1
ATOM 1332 O O . GLY A 1 179 ? 12.531 1.725 10.453 1 68.5 179 GLY A O 1
ATOM 1333 N N . PRO A 1 180 ? 12.312 -0.487 10.68 1 60.12 180 PRO A N 1
ATOM 1334 C CA . PRO A 1 180 ? 10.992 -0.46 11.312 1 60.12 180 PRO A CA 1
ATOM 1335 C C . PRO A 1 180 ? 11.047 0.021 12.766 1 60.12 180 PRO A C 1
ATOM 1337 O O . PRO A 1 180 ? 10.016 0.387 13.336 1 60.12 180 PRO A O 1
ATOM 1340 N N . THR A 1 181 ? 12.242 0.091 13.258 1 56.84 181 THR A N 1
ATOM 1341 C CA . THR A 1 181 ? 12.367 0.421 14.68 1 56.84 181 THR A CA 1
ATOM 1342 C C . THR A 1 181 ? 12.375 1.933 14.883 1 56.84 181 THR A C 1
ATOM 1344 O O . THR A 1 181 ? 12.453 2.41 16.016 1 56.84 181 THR A O 1
ATOM 1347 N N . MET A 1 182 ? 12.414 2.459 13.836 1 60.53 182 MET A N 1
ATOM 1348 C CA . MET A 1 182 ? 12.469 3.91 13.992 1 60.53 182 MET A CA 1
ATOM 1349 C C . MET A 1 182 ? 11.266 4.418 14.781 1 60.53 182 MET A C 1
ATOM 1351 O O . MET A 1 182 ? 10.125 4.105 14.445 1 60.53 182 MET A O 1
ATOM 1355 N N . HIS A 1 183 ? 11.555 4.688 16.172 1 58.56 183 HIS A N 1
ATOM 1356 C CA . HIS A 1 183 ? 10.516 5.289 17.016 1 58.56 183 HIS A CA 1
ATOM 1357 C C . HIS A 1 183 ? 10.203 6.715 16.562 1 58.56 183 HIS A C 1
ATOM 1359 O O . HIS A 1 183 ? 11.117 7.5 16.297 1 58.56 183 HIS A O 1
ATOM 1365 N N . TRP A 1 184 ? 9.047 6.828 16.094 1 56.5 184 TRP A N 1
ATOM 1366 C CA . TRP A 1 184 ? 8.555 8.078 15.508 1 56.5 184 TRP A CA 1
ATOM 1367 C C . TRP A 1 184 ? 8.359 9.133 16.594 1 56.5 184 TRP A C 1
ATOM 1369 O O . TRP A 1 184 ? 7.527 8.969 17.484 1 56.5 184 TRP A O 1
ATOM 1379 N N . SER A 1 185 ? 9.531 9.867 17.016 1 56.5 185 SER A N 1
ATOM 1380 C CA . SER A 1 185 ? 9.656 10.734 18.172 1 56.5 185 SER A CA 1
ATOM 1381 C C . SER A 1 185 ? 8.828 12 18.016 1 56.5 185 SER A C 1
ATOM 1383 O O . SER A 1 185 ? 8.43 12.617 19 1 56.5 185 SER A O 1
ATOM 1385 N N . SER A 1 186 ? 8.539 12.539 16.703 1 62.88 186 SER A N 1
ATOM 1386 C CA . SER A 1 186 ? 7.91 13.852 16.625 1 62.88 186 SER A CA 1
ATOM 1387 C C . SER A 1 186 ? 6.605 13.781 15.836 1 62.88 186 SER A C 1
ATOM 1389 O O . SER A 1 186 ? 6.605 13.477 14.641 1 62.88 186 SER A O 1
ATOM 1391 N N . SER A 1 187 ? 5.504 13.938 16.75 1 73.06 187 SER A N 1
ATOM 1392 C CA . SER A 1 187 ? 4.168 13.836 16.172 1 73.06 187 SER A CA 1
ATOM 1393 C C . SER A 1 187 ? 3.797 15.109 15.414 1 73.06 187 SER A C 1
ATOM 1395 O O . SER A 1 187 ? 4.352 16.172 15.672 1 73.06 187 SER A O 1
ATOM 1397 N N . VAL A 1 188 ? 3.168 14.953 14.367 1 78.56 188 VAL A N 1
ATOM 1398 C CA . VAL A 1 188 ? 2.609 16.078 13.625 1 78.56 188 VAL A CA 1
ATOM 1399 C C . VAL A 1 188 ? 1.837 16.984 14.57 1 78.56 188 VAL A C 1
ATOM 1401 O O . VAL A 1 188 ? 1.891 18.219 14.445 1 78.56 188 VAL A O 1
ATOM 1404 N N . LEU A 1 189 ? 1.289 16.406 15.578 1 79.88 189 LEU A N 1
ATOM 1405 C CA . LEU A 1 189 ? 0.54 17.188 16.562 1 79.88 189 LEU A CA 1
ATOM 1406 C C . LEU A 1 189 ? 1.458 18.141 17.312 1 79.88 189 LEU A C 1
ATOM 1408 O O . LEU A 1 189 ? 1.126 19.312 17.484 1 79.88 189 LEU A O 1
ATOM 1412 N N . VAL A 1 190 ? 2.527 17.641 17.719 1 82.06 190 VAL A N 1
ATOM 1413 C CA . VAL A 1 190 ? 3.467 18.469 18.484 1 82.06 190 VAL A CA 1
ATOM 1414 C C . VAL A 1 190 ? 3.963 19.609 17.609 1 82.06 190 VAL A C 1
ATOM 1416 O O . VAL A 1 190 ? 4.062 20.75 18.078 1 82.06 190 VAL A O 1
ATOM 1419 N N . ARG A 1 191 ? 4.133 19.375 16.438 1 82.5 191 ARG A N 1
ATOM 1420 C CA . ARG A 1 191 ? 4.602 20.406 15.531 1 82.5 191 ARG A CA 1
ATOM 1421 C C . ARG A 1 191 ? 3.543 21.484 15.344 1 82.5 191 ARG A C 1
ATOM 1423 O O . ARG A 1 191 ? 3.861 22.688 15.312 1 82.5 191 ARG A O 1
ATOM 1430 N N . VAL A 1 192 ? 2.354 21.047 15.219 1 86.44 192 VAL A N 1
ATOM 1431 C CA . VAL A 1 192 ? 1.262 22 15.031 1 86.44 192 VAL A CA 1
ATOM 1432 C C . VAL A 1 192 ? 1.105 22.875 16.281 1 86.44 192 VAL A C 1
ATOM 1434 O O . VAL A 1 192 ? 1.018 24.094 16.188 1 86.44 192 VAL A O 1
ATOM 1437 N N . VAL A 1 193 ? 1.181 22.297 17.391 1 87.06 193 VAL A N 1
ATOM 1438 C CA . VAL A 1 193 ? 0.947 23 18.656 1 87.06 193 VAL A CA 1
ATOM 1439 C C . VAL A 1 193 ? 2.121 23.938 18.953 1 87.06 193 VAL A C 1
ATOM 1441 O O . VAL A 1 193 ? 1.925 25.094 19.328 1 87.06 193 VAL A O 1
ATOM 1444 N N . VAL A 1 194 ? 3.289 23.406 18.766 1 87.12 194 VAL A N 1
ATOM 1445 C CA . VAL A 1 194 ? 4.469 24.219 19.031 1 87.12 194 VAL A CA 1
ATOM 1446 C C . VAL A 1 194 ? 4.531 25.391 18.031 1 87.12 194 VAL A C 1
ATOM 1448 O O . VAL A 1 194 ? 4.895 26.5 18.406 1 87.12 194 VAL A O 1
ATOM 1451 N N . SER A 1 195 ? 4.168 25.188 16.828 1 88.19 195 SER A N 1
ATOM 1452 C CA . SER A 1 195 ? 4.16 26.25 15.836 1 88.19 195 SER A CA 1
ATOM 1453 C C . SER A 1 195 ? 3.164 27.344 16.203 1 88.19 195 SER A C 1
ATOM 1455 O O . SER A 1 195 ? 3.467 28.531 16.094 1 88.19 195 SER A O 1
ATOM 1457 N N . TRP A 1 196 ? 2.043 26.922 16.688 1 89.19 196 TRP A N 1
ATOM 1458 C CA . TRP A 1 196 ? 1.059 27.922 17.094 1 89.19 196 TRP A CA 1
ATOM 1459 C C . TRP A 1 196 ? 1.532 28.672 18.328 1 89.19 196 TRP A C 1
ATOM 1461 O O . TRP A 1 196 ? 1.328 29.891 18.453 1 89.19 196 TRP A O 1
ATOM 1471 N N . ALA A 1 197 ? 2.1 27.953 19.234 1 89.31 197 ALA A N 1
ATOM 1472 C CA . ALA A 1 197 ? 2.598 28.594 20.438 1 89.31 197 ALA A CA 1
ATOM 1473 C C . ALA A 1 197 ? 3.596 29.703 20.109 1 89.31 197 ALA A C 1
ATOM 1475 O O . ALA A 1 197 ? 3.49 30.812 20.609 1 89.31 197 ALA A O 1
ATOM 1476 N N . VAL A 1 198 ? 4.457 29.438 19.219 1 86.19 198 VAL A N 1
ATOM 1477 C CA . VAL A 1 198 ? 5.527 30.359 18.859 1 86.19 198 VAL A CA 1
ATOM 1478 C C . VAL A 1 198 ? 4.969 31.484 17.984 1 86.19 198 VAL A C 1
ATOM 1480 O O . VAL A 1 198 ? 5.336 32.656 18.141 1 86.19 198 VAL A O 1
ATOM 1483 N N . ALA A 1 199 ? 4.047 31.125 17.125 1 84.31 199 ALA A N 1
ATOM 1484 C CA . ALA A 1 199 ? 3.576 32.062 16.109 1 84.31 199 ALA A CA 1
ATOM 1485 C C . ALA A 1 199 ? 2.432 32.938 16.625 1 84.31 199 ALA A C 1
ATOM 1487 O O . ALA A 1 199 ? 2.209 34.031 16.141 1 84.31 199 ALA A O 1
ATOM 1488 N N . GLY A 1 200 ? 1.729 32.406 17.625 1 86.06 200 GLY A N 1
ATOM 1489 C CA . GLY A 1 200 ? 0.507 33.094 18 1 86.06 200 GLY A CA 1
ATOM 1490 C C . GLY A 1 200 ? 0.385 33.312 19.5 1 86.06 200 GLY A C 1
ATOM 1491 O O . GLY A 1 200 ? 0.37 34.469 19.953 1 86.06 200 GLY A O 1
ATOM 1492 N N . ALA A 1 201 ? 0.474 32.281 20.234 1 90.38 201 ALA A N 1
ATOM 1493 C CA . ALA A 1 201 ? 0.145 32.344 21.656 1 90.38 201 ALA A CA 1
ATOM 1494 C C . ALA A 1 201 ? 1.152 33.219 22.422 1 90.38 201 ALA A C 1
ATOM 1496 O O . ALA A 1 201 ? 0.769 34.125 23.172 1 90.38 201 ALA A O 1
ATOM 1497 N N . LEU A 1 202 ? 2.355 33 22.219 1 89.44 202 LEU A N 1
ATOM 1498 C CA . LEU A 1 202 ? 3.379 33.688 23.016 1 89.44 202 LEU A CA 1
ATOM 1499 C C . LEU A 1 202 ? 3.467 35.156 22.656 1 89.44 202 LEU A C 1
ATOM 1501 O O . LEU A 1 202 ? 3.504 36.031 23.531 1 89.44 202 LEU A O 1
ATOM 1505 N N . PRO A 1 203 ? 3.479 35.531 21.375 1 88.12 203 PRO A N 1
ATOM 1506 C CA . PRO A 1 203 ? 3.465 36.938 21.047 1 88.12 203 PRO A CA 1
ATOM 1507 C C . PRO A 1 203 ? 2.252 37.688 21.625 1 88.12 203 PRO A C 1
ATOM 1509 O O . PRO A 1 203 ? 2.381 38.812 22.125 1 88.12 203 PRO A O 1
ATOM 1512 N N . LEU A 1 204 ? 1.103 37.062 21.609 1 92 204 LEU A N 1
ATOM 1513 C CA . LEU A 1 204 ? -0.107 37.719 22.125 1 92 204 LEU A CA 1
ATOM 1514 C C . LEU A 1 204 ? -0.056 37.844 23.641 1 92 204 LEU A C 1
ATOM 1516 O O . LEU A 1 204 ? -0.519 38.844 24.203 1 92 204 LEU A O 1
ATOM 1520 N N . LEU A 1 205 ? 0.471 36.875 24.266 1 92.75 205 LEU A N 1
ATOM 1521 C CA . LEU A 1 205 ? 0.633 36.969 25.719 1 92.75 205 LEU A CA 1
ATOM 1522 C C . LEU A 1 205 ? 1.617 38.062 26.094 1 92.75 205 LEU A C 1
ATOM 1524 O O . LEU A 1 205 ? 1.403 38.781 27.078 1 92.75 205 LEU A O 1
ATOM 1528 N N . MET A 1 206 ? 2.691 38.156 25.359 1 90.88 206 MET A N 1
ATOM 1529 C CA . MET A 1 206 ? 3.656 39.25 25.578 1 90.88 206 MET A CA 1
ATOM 1530 C C . MET A 1 206 ? 2.998 40.594 25.438 1 90.88 206 MET A C 1
ATOM 1532 O O . MET A 1 206 ? 3.279 41.531 26.203 1 90.88 206 MET A O 1
ATOM 1536 N N . LEU A 1 207 ? 2.17 40.688 24.469 1 92.75 207 LEU A N 1
ATOM 1537 C CA . LEU A 1 207 ? 1.454 41.938 24.234 1 92.75 207 LEU A CA 1
ATOM 1538 C C . LEU A 1 207 ? 0.571 42.312 25.422 1 92.75 207 LEU A C 1
ATOM 1540 O O . LEU A 1 207 ? 0.54 43.469 25.859 1 92.75 207 LEU A O 1
ATOM 1544 N N . ILE A 1 208 ? -0.106 41.344 25.969 1 94.12 208 ILE A N 1
ATOM 1545 C CA . ILE A 1 208 ? -0.969 41.562 27.125 1 94.12 208 ILE A CA 1
ATOM 1546 C C . ILE A 1 208 ? -0.134 42.062 28.297 1 94.12 208 ILE A C 1
ATOM 1548 O O . ILE A 1 208 ? -0.52 43.031 28.984 1 94.12 208 ILE A O 1
ATOM 1552 N N . VAL A 1 209 ? 0.982 41.5 28.5 1 91.88 209 VAL A N 1
ATOM 1553 C CA . VAL A 1 209 ? 1.845 41.844 29.625 1 91.88 209 VAL A CA 1
ATOM 1554 C C . VAL A 1 209 ? 2.34 43.281 29.469 1 91.88 209 VAL A C 1
ATOM 1556 O O . VAL A 1 209 ? 2.303 44.062 30.422 1 91.88 209 VAL A O 1
ATOM 1559 N N . VAL A 1 210 ? 2.785 43.688 28.297 1 91.06 210 VAL A N 1
ATOM 1560 C CA . VAL A 1 210 ? 3.312 45.031 28.031 1 91.06 210 VAL A CA 1
ATOM 1561 C C . VAL A 1 210 ? 2.203 46.062 28.188 1 91.06 210 VAL A C 1
ATOM 1563 O O . VAL A 1 210 ? 2.412 47.125 28.797 1 91.06 210 VAL A O 1
ATOM 1566 N N . LEU A 1 211 ? 1.095 45.781 27.672 1 93.56 211 LEU A N 1
ATOM 1567 C CA . LEU A 1 211 ? -0.016 46.719 27.688 1 93.56 211 LEU A CA 1
ATOM 1568 C C . LEU A 1 211 ? -0.58 46.875 29.094 1 93.56 211 LEU A C 1
ATOM 1570 O O . LEU A 1 211 ? -1.08 47.938 29.469 1 93.56 211 LEU A O 1
ATOM 1574 N N . ALA A 1 212 ? -0.468 45.875 29.875 1 91.62 212 ALA A N 1
ATOM 1575 C CA . ALA A 1 212 ? -1.031 45.875 31.219 1 91.62 212 ALA A CA 1
ATOM 1576 C C . ALA A 1 212 ? -0.025 46.438 32.219 1 91.62 212 ALA A C 1
ATOM 1578 O O . ALA A 1 212 ? -0.312 46.5 33.438 1 91.62 212 ALA A O 1
ATOM 1579 N N . ASN A 1 213 ? 1.16 46.781 31.766 1 89.88 213 ASN A N 1
ATOM 1580 C CA . ASN A 1 213 ? 2.201 47.281 32.656 1 89.88 213 ASN A CA 1
ATOM 1581 C C . ASN A 1 213 ? 1.851 48.656 33.219 1 89.88 213 ASN A C 1
ATOM 1583 O O . ASN A 1 213 ? 1.932 49.656 32.531 1 89.88 213 ASN A O 1
ATOM 1587 N N . PRO A 1 214 ? 1.521 48.75 34.438 1 85.31 214 PRO A N 1
ATOM 1588 C CA . PRO A 1 214 ? 1.115 50.062 35 1 85.31 214 PRO A CA 1
ATOM 1589 C C . PRO A 1 214 ? 2.289 51 35.188 1 85.31 214 PRO A C 1
ATOM 1591 O O . PRO A 1 214 ? 2.09 52.219 35.281 1 85.31 214 PRO A O 1
ATOM 1594 N N . ALA A 1 215 ? 3.506 50.531 35.25 1 84.25 215 ALA A N 1
ATOM 1595 C CA . ALA A 1 215 ? 4.68 51.375 35.531 1 84.25 215 ALA A CA 1
ATOM 1596 C C . ALA A 1 215 ? 5.113 52.156 34.281 1 84.25 215 ALA A C 1
ATOM 1598 O O . ALA A 1 215 ? 5.797 53.156 34.406 1 84.25 215 ALA A O 1
ATOM 1599 N N . ALA A 1 216 ? 4.691 51.812 33.156 1 87.06 216 ALA A N 1
ATOM 1600 C CA . ALA A 1 216 ? 5.133 52.438 31.906 1 87.06 216 ALA A CA 1
ATOM 1601 C C . ALA A 1 216 ? 4.121 53.5 31.438 1 87.06 216 ALA A C 1
ATOM 1603 O O . ALA A 1 216 ? 2.912 53.312 31.609 1 87.06 216 ALA A O 1
ATOM 1604 N N . ALA A 1 217 ? 4.691 54.469 30.828 1 89.75 217 ALA A N 1
ATOM 1605 C CA . ALA A 1 217 ? 3.836 55.5 30.25 1 89.75 217 ALA A CA 1
ATOM 1606 C C . ALA A 1 217 ? 2.998 54.938 29.109 1 89.75 217 ALA A C 1
ATOM 1608 O O . ALA A 1 217 ? 3.453 54.062 28.375 1 89.75 217 ALA A O 1
ATOM 1609 N N . PRO A 1 218 ? 1.807 55.375 28.906 1 91.31 218 PRO A N 1
ATOM 1610 C CA . PRO A 1 218 ? 0.92 54.875 27.875 1 91.31 218 PRO A CA 1
ATOM 1611 C C . PRO A 1 218 ? 1.544 54.938 26.469 1 91.31 218 PRO A C 1
ATOM 1613 O O . PRO A 1 218 ? 1.374 54.031 25.672 1 91.31 218 PRO A O 1
ATOM 1616 N N . THR A 1 219 ? 2.26 55.969 26.156 1 89.88 219 THR A N 1
ATOM 1617 C CA . THR A 1 219 ? 2.869 56.125 24.844 1 89.88 219 THR A CA 1
ATOM 1618 C C . THR A 1 219 ? 3.949 55.062 24.625 1 89.88 219 THR A C 1
ATOM 1620 O O . THR A 1 219 ? 4.113 54.562 23.516 1 89.88 219 THR A O 1
ATOM 1623 N N . ASP A 1 220 ? 4.66 54.75 25.688 1 89.62 220 ASP A N 1
ATOM 1624 C CA . ASP A 1 220 ? 5.691 53.719 25.609 1 89.62 220 ASP A CA 1
ATOM 1625 C C . ASP A 1 220 ? 5.066 52.344 25.422 1 89.62 220 ASP A C 1
ATOM 1627 O O . ASP A 1 220 ? 5.59 51.531 24.688 1 89.62 220 ASP A O 1
ATOM 1631 N N . ARG A 1 221 ? 3.953 52.125 26.141 1 91.75 221 ARG A N 1
ATOM 1632 C CA . ARG A 1 221 ? 3.244 50.844 26.016 1 91.75 221 ARG A CA 1
ATOM 1633 C C . ARG A 1 221 ? 2.764 50.625 24.594 1 91.75 221 ARG A C 1
ATOM 1635 O O . ARG A 1 221 ? 2.918 49.562 24.031 1 91.75 221 ARG A O 1
ATOM 1642 N N . ILE A 1 222 ? 2.266 51.719 24 1 94 222 ILE A N 1
ATOM 1643 C CA . ILE A 1 222 ? 1.711 51.625 22.656 1 94 222 ILE A CA 1
ATOM 1644 C C . ILE A 1 222 ? 2.828 51.344 21.656 1 94 222 ILE A C 1
ATOM 1646 O O . ILE A 1 222 ? 2.705 50.469 20.812 1 94 222 ILE A O 1
ATOM 1650 N N . ARG A 1 223 ? 3.928 52.031 21.703 1 92.19 223 ARG A N 1
ATOM 1651 C CA . ARG A 1 223 ? 5.051 51.844 20.797 1 92.19 223 ARG A CA 1
ATOM 1652 C C . ARG A 1 223 ? 5.621 50.438 20.906 1 92.19 223 ARG A C 1
ATOM 1654 O O . ARG A 1 223 ? 5.895 49.812 19.891 1 92.19 223 ARG A O 1
ATOM 1661 N N . THR A 1 224 ? 5.781 50 22.109 1 91.38 224 THR A N 1
ATOM 1662 C CA . THR A 1 224 ? 6.312 48.656 22.328 1 91.38 224 THR A CA 1
ATOM 1663 C C . THR A 1 224 ? 5.355 47.594 21.797 1 91.38 224 THR A C 1
ATOM 1665 O O . THR A 1 224 ? 5.785 46.594 21.219 1 91.38 224 THR A O 1
ATOM 1668 N N . ALA A 1 225 ? 4.098 47.812 22.031 1 94.19 225 ALA A N 1
ATOM 1669 C CA . ALA A 1 225 ? 3.094 46.844 21.562 1 94.19 225 ALA A CA 1
ATOM 1670 C C . ALA A 1 225 ? 3.068 46.781 20.047 1 94.19 225 ALA A C 1
ATOM 1672 O O . ALA A 1 225 ? 2.9 45.688 19.484 1 94.19 225 ALA A O 1
ATOM 1673 N N . ILE A 1 226 ? 3.225 47.844 19.359 1 94.38 226 ILE A N 1
ATOM 1674 C CA . ILE A 1 226 ? 3.289 47.844 17.906 1 94.38 226 ILE A CA 1
ATOM 1675 C C . ILE A 1 226 ? 4.508 47.062 17.438 1 94.38 226 ILE A C 1
ATOM 1677 O O . ILE A 1 226 ? 4.406 46.219 16.547 1 94.38 226 ILE A O 1
ATOM 1681 N N . TYR A 1 227 ? 5.594 47.312 18.109 1 92.12 227 TYR A N 1
ATOM 1682 C CA . TYR A 1 227 ? 6.816 46.594 17.781 1 92.12 227 TYR A CA 1
ATOM 1683 C C . TYR A 1 227 ? 6.625 45.094 17.969 1 92.12 227 TYR A C 1
ATOM 1685 O O . TYR A 1 227 ? 6.957 44.281 17.094 1 92.12 227 TYR A O 1
ATOM 1693 N N . LEU A 1 228 ? 6.055 44.688 19.047 1 91.06 228 LEU A N 1
ATOM 1694 C CA . LEU A 1 228 ? 5.863 43.281 19.344 1 91.06 228 LEU A CA 1
ATOM 1695 C C . LEU A 1 228 ? 4.883 42.625 18.375 1 91.06 228 LEU A C 1
ATOM 1697 O O . LEU A 1 228 ? 5.016 41.469 18.031 1 91.06 228 LEU A O 1
ATOM 1701 N N . SER A 1 229 ? 3.924 43.375 17.953 1 93.5 229 SER A N 1
ATOM 1702 C CA . SER A 1 229 ? 2.982 42.875 16.969 1 93.5 229 SER A CA 1
ATOM 1703 C C . SER A 1 229 ? 3.678 42.594 15.633 1 93.5 229 SER A C 1
ATOM 1705 O O . SER A 1 229 ? 3.418 41.594 14.992 1 93.5 229 SER A O 1
ATOM 1707 N N . ILE A 1 230 ? 4.547 43.469 15.234 1 93 230 ILE A N 1
ATOM 1708 C CA . ILE A 1 230 ? 5.277 43.312 13.984 1 93 230 ILE A CA 1
ATOM 1709 C C . ILE A 1 230 ? 6.211 42.094 14.086 1 93 230 ILE A C 1
ATOM 1711 O O . ILE A 1 230 ? 6.285 41.281 13.164 1 93 230 ILE A O 1
ATOM 1715 N N . VAL A 1 231 ? 6.895 42 15.164 1 88.88 231 VAL A N 1
ATOM 1716 C CA . VAL A 1 231 ? 7.773 40.844 15.391 1 88.88 231 VAL A CA 1
ATOM 1717 C C . VAL A 1 231 ? 6.957 39.562 15.383 1 88.88 231 VAL A C 1
ATOM 1719 O O . VAL A 1 231 ? 7.367 38.562 14.781 1 88.88 231 VAL A O 1
ATOM 1722 N N . GLY A 1 232 ? 5.824 39.594 16.094 1 88.56 232 GLY A N 1
ATOM 1723 C CA . GLY A 1 232 ? 4.953 38.406 16.125 1 88.56 232 GLY A CA 1
ATOM 1724 C C . GLY A 1 232 ? 4.473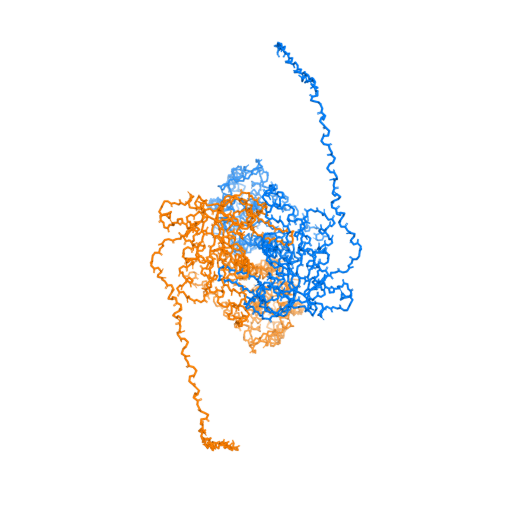 38 14.742 1 88.56 232 GLY A C 1
ATOM 1725 O O . GLY A 1 232 ? 4.406 36.812 14.43 1 88.56 232 GLY A O 1
ATOM 1726 N N . LEU A 1 233 ? 4.141 38.938 13.898 1 91.44 233 LEU A N 1
ATOM 1727 C CA . LEU A 1 233 ? 3.709 38.688 12.531 1 91.44 233 LEU A CA 1
ATOM 1728 C C . LEU A 1 233 ? 4.824 38 11.727 1 91.44 233 LEU A C 1
ATOM 1730 O O . LEU A 1 233 ? 4.578 37.062 10.984 1 91.44 233 LEU A O 1
ATOM 1734 N N . THR A 1 234 ? 6 38.5 11.875 1 88.88 234 THR A N 1
ATOM 1735 C CA . THR A 1 234 ? 7.141 37.969 11.125 1 88.88 234 THR A CA 1
ATOM 1736 C C . THR A 1 234 ? 7.496 36.562 11.586 1 88.88 234 THR A C 1
ATOM 1738 O O . THR A 1 234 ? 7.66 35.656 10.758 1 88.88 234 THR A O 1
ATOM 1741 N N . VAL A 1 235 ? 7.594 36.375 12.883 1 85.69 235 VAL A N 1
ATOM 1742 C CA . VAL A 1 235 ? 7.918 35.062 13.438 1 85.69 235 VAL A CA 1
ATOM 1743 C C . VAL A 1 235 ? 6.809 34.062 13.086 1 85.69 235 VAL A C 1
ATOM 1745 O O . VAL A 1 235 ? 7.082 32.906 12.789 1 85.69 235 VAL A O 1
ATOM 1748 N N . GLY A 1 236 ? 5.559 34.562 13.211 1 87.44 236 GLY A N 1
ATOM 1749 C CA . GLY A 1 236 ? 4.445 33.688 12.852 1 87.44 236 GLY A CA 1
ATOM 1750 C C . GLY A 1 236 ? 4.48 33.25 11.398 1 87.44 236 GLY A C 1
ATOM 1751 O O . GLY A 1 236 ? 4.199 32.094 11.094 1 87.44 236 GLY A O 1
ATOM 1752 N N . ALA A 1 237 ? 4.812 34.094 10.508 1 88.25 237 ALA A N 1
ATOM 1753 C CA . ALA A 1 237 ? 4.93 33.75 9.086 1 88.25 237 ALA A CA 1
ATOM 1754 C C . ALA A 1 237 ? 6.023 32.719 8.859 1 88.25 237 ALA A C 1
ATOM 1756 O O . ALA A 1 237 ? 5.836 31.766 8.094 1 88.25 237 ALA A O 1
ATOM 1757 N N . ILE A 1 238 ? 7.086 32.906 9.516 1 83.69 238 ILE A N 1
ATOM 1758 C CA . ILE A 1 238 ? 8.211 31.984 9.375 1 83.69 238 ILE A CA 1
ATOM 1759 C C . ILE A 1 238 ? 7.84 30.609 9.93 1 83.69 238 ILE A C 1
ATOM 1761 O O . ILE A 1 238 ? 8.062 29.594 9.281 1 83.69 238 ILE A O 1
ATOM 1765 N N . ALA A 1 239 ? 7.234 30.609 11.07 1 84.62 239 ALA A N 1
ATOM 1766 C CA . ALA A 1 239 ? 6.832 29.359 11.695 1 84.62 239 ALA A CA 1
ATOM 1767 C C . ALA A 1 239 ? 5.812 28.609 10.836 1 84.62 239 ALA A C 1
ATOM 1769 O O . ALA A 1 239 ? 5.867 27.391 10.711 1 84.62 239 ALA A O 1
ATOM 1770 N N . THR A 1 240 ? 4.883 29.312 10.281 1 86.12 240 THR A N 1
ATOM 1771 C CA . THR A 1 240 ? 3.867 28.703 9.43 1 86.12 240 THR A CA 1
ATOM 1772 C C . THR A 1 240 ? 4.492 28.141 8.156 1 86.12 240 THR A C 1
ATOM 1774 O O . THR A 1 240 ? 4.098 27.078 7.688 1 86.12 240 THR A O 1
ATOM 1777 N N . ALA A 1 241 ? 5.391 28.891 7.637 1 83.19 241 ALA A N 1
ATOM 1778 C CA . ALA A 1 241 ? 6.09 28.391 6.453 1 83.19 241 ALA A CA 1
ATOM 1779 C C . ALA A 1 241 ? 6.82 27.078 6.762 1 83.19 241 ALA A C 1
ATOM 1781 O O . ALA A 1 241 ? 6.809 26.141 5.953 1 83.19 241 ALA A O 1
ATOM 1782 N N . PHE A 1 242 ? 7.414 27.031 7.875 1 81.75 242 PHE A N 1
ATOM 1783 C CA . PHE A 1 242 ? 8.102 25.812 8.273 1 81.75 242 PHE A CA 1
ATOM 1784 C C . PHE A 1 242 ? 7.113 24.656 8.453 1 81.75 242 PHE A C 1
ATOM 1786 O O . PHE A 1 242 ? 7.387 23.531 8.055 1 81.75 242 PHE A O 1
ATOM 1793 N N . LEU A 1 243 ? 6.043 24.984 9.078 1 84.06 243 LEU A N 1
ATOM 1794 C CA . LEU A 1 243 ? 5.023 23.969 9.289 1 84.06 243 LEU A CA 1
ATOM 1795 C C . LEU A 1 243 ? 4.484 23.453 7.957 1 84.06 243 LEU A C 1
ATOM 1797 O O . LEU A 1 243 ? 4.309 22.25 7.773 1 84.06 243 LEU A O 1
ATOM 1801 N N . ALA A 1 244 ? 4.203 24.375 7.09 1 82.69 244 ALA A N 1
ATOM 1802 C CA . ALA A 1 244 ? 3.705 24.016 5.77 1 82.69 244 ALA A CA 1
ATOM 1803 C C . ALA A 1 244 ? 4.684 23.094 5.047 1 82.69 244 ALA A C 1
ATOM 1805 O O . ALA A 1 244 ? 4.277 22.094 4.441 1 82.69 244 ALA A O 1
ATOM 1806 N N . ARG A 1 245 ? 5.832 23.359 5.121 1 78.25 245 ARG A N 1
ATOM 1807 C CA . ARG A 1 245 ? 6.848 22.562 4.449 1 78.25 245 ARG A CA 1
ATOM 1808 C C . ARG A 1 245 ? 7.008 21.203 5.125 1 78.25 245 ARG A C 1
ATOM 1810 O O . ARG A 1 245 ? 7.301 20.203 4.461 1 78.25 245 ARG A O 1
ATOM 1817 N N . ALA A 1 246 ? 6.832 21.234 6.359 1 77.56 246 ALA A N 1
ATOM 1818 C CA . ALA A 1 246 ? 7.027 20 7.117 1 77.56 246 ALA A CA 1
ATOM 1819 C C . ALA A 1 246 ? 5.859 19.047 6.91 1 77.56 246 ALA A C 1
ATOM 1821 O O . ALA A 1 246 ? 6.031 17.812 6.969 1 77.56 246 ALA A O 1
ATOM 1822 N N . VAL A 1 247 ? 4.758 19.547 6.648 1 79 247 VAL A N 1
ATOM 1823 C CA . VAL A 1 247 ? 3.576 18.688 6.602 1 79 247 VAL A CA 1
ATOM 1824 C C . VAL A 1 247 ? 3.039 18.641 5.172 1 79 247 VAL A C 1
ATOM 1826 O O . VAL A 1 247 ? 2.768 17.547 4.648 1 79 247 VAL A O 1
ATOM 1829 N N . ALA A 1 248 ? 2.961 19.734 4.5 1 77.88 248 ALA A N 1
ATOM 1830 C CA . ALA A 1 248 ? 2.312 19.812 3.193 1 77.88 248 ALA A CA 1
ATOM 1831 C C . ALA A 1 248 ? 3.219 19.234 2.104 1 77.88 248 ALA A C 1
ATOM 1833 O O . ALA A 1 248 ? 2.752 18.547 1.198 1 77.88 248 ALA A O 1
ATOM 1834 N N . SER A 1 249 ? 4.477 19.531 2.16 1 77.75 249 SER A N 1
ATOM 1835 C CA . SER A 1 249 ? 5.371 19.125 1.082 1 77.75 249 SER A CA 1
ATOM 1836 C C . SER A 1 249 ? 5.461 17.594 0.979 1 77.75 249 SER A C 1
ATOM 1838 O O . SER A 1 249 ? 5.316 17.031 -0.108 1 77.75 249 SER A O 1
ATOM 1840 N N . PRO A 1 250 ? 5.66 17.016 2.139 1 80.06 250 PRO A N 1
ATOM 1841 C CA . PRO A 1 250 ? 5.695 15.547 2.025 1 80.06 250 PRO A CA 1
ATOM 1842 C C . PRO A 1 250 ? 4.387 14.961 1.509 1 80.06 250 PRO A C 1
ATOM 1844 O O . PRO A 1 250 ? 4.395 13.961 0.787 1 80.06 250 PRO A O 1
ATOM 1847 N N . MET A 1 251 ? 3.346 15.539 1.822 1 79.44 251 MET A N 1
ATOM 1848 C CA . MET A 1 251 ? 2.049 15.047 1.368 1 79.44 251 MET A CA 1
ATOM 1849 C C . MET A 1 251 ? 1.919 15.172 -0.146 1 79.44 251 MET A C 1
ATOM 1851 O O . MET A 1 251 ? 1.344 14.297 -0.798 1 79.44 251 MET A O 1
ATOM 1855 N N . ARG A 1 252 ? 2.447 16.234 -0.647 1 78.19 252 ARG A N 1
ATOM 1856 C CA . ARG A 1 252 ? 2.438 16.406 -2.096 1 78.19 252 ARG A CA 1
ATOM 1857 C C . ARG A 1 252 ? 3.299 15.344 -2.777 1 78.19 252 ARG A C 1
ATOM 1859 O O . ARG A 1 252 ? 2.926 14.812 -3.828 1 78.19 252 ARG A O 1
ATOM 1866 N N . THR A 1 253 ? 4.43 15.086 -2.186 1 82.31 253 THR A N 1
ATOM 1867 C CA . THR A 1 253 ? 5.32 14.062 -2.732 1 82.31 253 THR A CA 1
ATOM 1868 C C . THR A 1 253 ? 4.652 12.695 -2.711 1 82.31 253 THR A C 1
ATOM 1870 O O . THR A 1 253 ? 4.766 11.93 -3.67 1 82.31 253 THR A O 1
ATOM 1873 N N . LEU A 1 254 ? 4.016 12.477 -1.649 1 82.06 254 LEU A N 1
ATOM 1874 C CA . LEU A 1 254 ? 3.303 11.203 -1.526 1 82.06 254 LEU A CA 1
ATOM 1875 C C . LEU A 1 254 ? 2.195 11.102 -2.568 1 82.06 254 LEU A C 1
ATOM 1877 O O . LEU A 1 254 ? 2.012 10.047 -3.182 1 82.06 254 LEU A O 1
ATOM 1881 N N . ARG A 1 255 ? 1.507 12.18 -2.734 1 78.62 255 ARG A N 1
ATOM 1882 C CA . ARG A 1 255 ? 0.442 12.203 -3.73 1 78.62 255 ARG A CA 1
ATOM 1883 C C . ARG A 1 255 ? 0.99 11.906 -5.121 1 78.62 255 ARG A C 1
ATOM 1885 O O . ARG A 1 255 ? 0.403 11.125 -5.875 1 78.62 255 ARG A O 1
ATOM 1892 N N . ARG A 1 256 ? 2.074 12.5 -5.484 1 81.81 256 ARG A N 1
ATOM 1893 C CA . ARG A 1 256 ? 2.682 12.281 -6.793 1 81.81 256 ARG A CA 1
ATOM 1894 C C . ARG A 1 256 ? 3.125 10.828 -6.953 1 81.81 256 ARG A C 1
ATOM 1896 O O . ARG A 1 256 ? 2.959 10.242 -8.023 1 81.81 256 ARG A O 1
ATOM 1903 N N . ALA A 1 257 ? 3.688 10.352 -5.91 1 83.56 257 ALA A N 1
ATOM 1904 C CA . ALA A 1 257 ? 4.125 8.961 -5.953 1 83.56 257 ALA A CA 1
ATOM 1905 C C . ALA A 1 257 ? 2.941 8.016 -6.156 1 83.56 257 ALA A C 1
ATOM 1907 O O . ALA A 1 257 ? 3.01 7.086 -6.965 1 83.56 257 ALA A O 1
ATOM 1908 N N . LEU A 1 258 ? 1.905 8.25 -5.523 1 79 258 LEU A N 1
ATOM 1909 C CA . LEU A 1 258 ? 0.718 7.406 -5.629 1 79 258 LEU A CA 1
ATOM 1910 C C . LEU A 1 258 ? 0.099 7.504 -7.016 1 79 258 LEU A C 1
ATOM 1912 O O . LEU A 1 258 ? -0.379 6.508 -7.562 1 79 258 LEU A O 1
ATOM 1916 N N . ASP A 1 259 ? 0.105 8.711 -7.492 1 77.62 259 ASP A N 1
ATOM 1917 C CA . ASP A 1 259 ? -0.389 8.906 -8.852 1 77.62 259 ASP A CA 1
ATOM 1918 C C . ASP A 1 259 ? 0.426 8.086 -9.852 1 77.62 259 ASP A C 1
ATOM 1920 O O . ASP A 1 259 ? -0.134 7.469 -10.758 1 77.62 259 ASP A O 1
ATOM 1924 N N . ARG A 1 260 ? 1.682 8.031 -9.688 1 83.62 260 ARG A N 1
ATOM 1925 C CA . ARG A 1 260 ? 2.566 7.27 -10.562 1 83.62 260 ARG A CA 1
ATOM 1926 C C . ARG A 1 260 ? 2.334 5.77 -10.406 1 83.62 260 ARG A C 1
ATOM 1928 O O . ARG A 1 260 ? 2.346 5.027 -11.391 1 83.62 260 ARG A O 1
ATOM 1935 N N . ILE A 1 261 ? 2.137 5.375 -9.281 1 81.25 261 ILE A N 1
ATOM 1936 C CA . ILE A 1 261 ? 1.877 3.967 -9.008 1 81.25 261 ILE A CA 1
ATOM 1937 C C . ILE A 1 261 ? 0.566 3.545 -9.672 1 81.25 261 ILE A C 1
ATOM 1939 O O . ILE A 1 261 ? 0.484 2.471 -10.273 1 81.25 261 ILE A O 1
ATOM 1943 N N . THR A 1 262 ? -0.414 4.395 -9.57 1 74.44 262 THR A N 1
ATOM 1944 C CA . THR A 1 262 ? -1.709 4.102 -10.172 1 74.44 262 THR A CA 1
ATOM 1945 C C . THR A 1 262 ? -1.591 4.023 -11.695 1 74.44 262 THR A C 1
ATOM 1947 O O . THR A 1 262 ? -2.375 3.334 -12.352 1 74.44 262 THR A O 1
ATOM 1950 N N . LYS A 1 263 ? -0.594 4.707 -12.211 1 79.81 263 LYS A N 1
ATOM 1951 C CA . LYS A 1 263 ? -0.379 4.695 -13.648 1 79.81 263 LYS A CA 1
ATOM 1952 C C . LYS A 1 263 ? 0.486 3.508 -14.07 1 79.81 263 LYS A C 1
ATOM 1954 O O . LYS A 1 263 ? 0.831 3.365 -15.242 1 79.81 263 LYS A O 1
ATOM 1959 N N . GLY A 1 264 ? 0.928 2.742 -13.164 1 78.88 264 GLY A N 1
ATOM 1960 C CA . GLY A 1 264 ? 1.592 1.493 -13.5 1 78.88 264 GLY A CA 1
ATOM 1961 C C . GLY A 1 264 ? 3.072 1.494 -13.172 1 78.88 264 GLY A C 1
ATOM 1962 O O . GLY A 1 264 ? 3.76 0.492 -13.375 1 78.88 264 GLY A O 1
ATOM 1963 N N . ASP A 1 265 ? 3.564 2.611 -12.703 1 86.94 265 ASP A N 1
ATOM 1964 C CA . ASP A 1 265 ? 4.973 2.684 -12.32 1 86.94 265 ASP A CA 1
ATOM 1965 C C . ASP A 1 265 ? 5.195 2.115 -10.922 1 86.94 265 ASP A C 1
ATOM 1967 O O . ASP A 1 265 ? 5.137 2.85 -9.938 1 86.94 265 ASP A O 1
ATOM 1971 N N . LEU A 1 266 ? 5.559 0.87 -10.836 1 85.62 266 LEU A N 1
ATOM 1972 C CA . LEU A 1 266 ? 5.668 0.215 -9.531 1 85.62 266 LEU A CA 1
ATOM 1973 C C . LEU A 1 266 ? 7.086 0.331 -8.984 1 85.62 266 LEU A C 1
ATOM 1975 O O . LEU A 1 266 ? 7.367 -0.141 -7.883 1 85.62 266 LEU A O 1
ATOM 1979 N N . GLY A 1 267 ? 7.988 0.959 -9.711 1 85.44 267 GLY A N 1
ATOM 1980 C CA . GLY A 1 267 ? 9.367 1.138 -9.273 1 85.44 267 GLY A CA 1
ATOM 1981 C C . GLY A 1 267 ? 9.578 2.416 -8.484 1 85.44 267 GLY A C 1
ATOM 1982 O O . GLY A 1 267 ? 10.695 2.701 -8.047 1 85.44 267 GLY A O 1
ATOM 1983 N N . VAL A 1 268 ? 8.523 3.104 -8.25 1 86.44 268 VAL A N 1
ATOM 1984 C CA . VAL A 1 268 ? 8.609 4.383 -7.555 1 86.44 268 VAL A CA 1
ATOM 1985 C C . VAL A 1 268 ? 8.977 4.152 -6.09 1 86.44 268 VAL A C 1
ATOM 1987 O O . VAL A 1 268 ? 8.469 3.227 -5.457 1 86.44 268 VAL A O 1
ATOM 1990 N N . ARG A 1 269 ? 9.93 4.98 -5.57 1 87 269 ARG A N 1
ATOM 1991 C CA . ARG A 1 269 ? 10.289 4.988 -4.156 1 87 269 ARG A CA 1
ATOM 1992 C C . ARG A 1 269 ? 10.336 6.41 -3.611 1 87 269 ARG A C 1
ATOM 1994 O O . ARG A 1 269 ? 10.852 7.316 -4.273 1 87 269 ARG A O 1
ATOM 2001 N N . VAL A 1 270 ? 9.68 6.586 -2.512 1 83.62 270 VAL A N 1
ATOM 2002 C CA . VAL A 1 270 ? 9.68 7.879 -1.835 1 83.62 270 VAL A CA 1
ATOM 2003 C C . VAL A 1 270 ? 10.695 7.863 -0.693 1 83.62 270 VAL A C 1
ATOM 2005 O O . VAL A 1 270 ? 10.672 6.961 0.149 1 83.62 270 VAL A O 1
ATOM 2008 N N . PRO A 1 271 ? 11.641 8.844 -0.726 1 80.88 271 PRO A N 1
ATOM 2009 C CA . PRO A 1 271 ? 12.555 8.914 0.417 1 80.88 271 PRO A CA 1
ATOM 2010 C C . PRO A 1 271 ? 11.836 9.227 1.729 1 80.88 271 PRO A C 1
ATOM 2012 O O . PRO A 1 271 ? 10.953 10.086 1.767 1 80.88 271 PRO A O 1
ATOM 2015 N N . VAL A 1 272 ? 12.148 8.469 2.746 1 79.62 272 VAL A N 1
ATOM 2016 C CA . VAL A 1 272 ? 11.562 8.711 4.062 1 79.62 272 VAL A CA 1
ATOM 2017 C C . VAL A 1 272 ? 12.227 9.914 4.715 1 79.62 272 VAL A C 1
ATOM 2019 O O . VAL A 1 272 ? 13.391 9.852 5.129 1 79.62 272 VAL A O 1
ATOM 2022 N N . GLY A 1 273 ? 11.562 11.055 4.758 1 75.19 273 GLY A N 1
ATOM 2023 C CA . GLY A 1 273 ? 12.172 12.305 5.188 1 75.19 273 GLY A CA 1
ATOM 2024 C C . GLY A 1 273 ? 11.664 12.773 6.539 1 75.19 273 GLY A C 1
ATOM 2025 O O . GLY A 1 273 ? 12.016 13.867 6.988 1 75.19 273 GLY A O 1
ATOM 2026 N N . SER A 1 274 ? 10.789 11.977 7.148 1 74.94 274 SER A N 1
ATOM 2027 C CA . SER A 1 274 ? 10.211 12.438 8.406 1 74.94 274 SER A CA 1
ATOM 2028 C C . SER A 1 274 ? 10.188 11.32 9.445 1 74.94 274 SER A C 1
ATOM 2030 O O . SER A 1 274 ? 10.148 10.141 9.086 1 74.94 274 SER A O 1
ATOM 2032 N N . THR A 1 275 ? 10.391 11.75 10.672 1 72.69 275 THR A N 1
ATOM 2033 C CA . THR A 1 275 ? 10.312 10.789 11.766 1 72.69 275 THR A CA 1
ATOM 2034 C C . THR A 1 275 ? 8.906 10.727 12.336 1 72.69 275 THR A C 1
ATOM 2036 O O . THR A 1 275 ? 8.656 10.047 13.336 1 72.69 275 THR A O 1
ATOM 2039 N N . SER A 1 276 ? 8.047 11.422 11.773 1 75.5 276 SER A N 1
ATOM 2040 C CA . SER A 1 276 ? 6.664 11.477 12.242 1 75.5 276 SER A CA 1
ATOM 2041 C C . SER A 1 276 ? 5.809 10.422 11.539 1 75.5 276 SER A C 1
ATOM 2043 O O . SER A 1 276 ? 6.336 9.492 10.93 1 75.5 276 SER A O 1
ATOM 2045 N N . GLU A 1 277 ? 4.488 10.641 11.766 1 76.44 277 GLU A N 1
ATOM 2046 C CA . GLU A 1 277 ? 3.516 9.789 11.094 1 76.44 277 GLU A CA 1
ATOM 2047 C C . GLU A 1 277 ? 3.662 9.867 9.578 1 76.44 277 GLU A C 1
ATOM 2049 O O . GLU A 1 277 ? 3.398 8.898 8.867 1 76.44 277 GLU A O 1
ATOM 2054 N N . ILE A 1 278 ? 4.168 10.938 9.156 1 78.88 278 ILE A N 1
ATOM 2055 C CA . ILE A 1 278 ? 4.352 11.133 7.719 1 78.88 278 ILE A CA 1
ATOM 2056 C C . ILE A 1 278 ? 5.426 10.188 7.199 1 78.88 278 ILE A C 1
ATOM 2058 O O . ILE A 1 278 ? 5.289 9.609 6.121 1 78.88 278 ILE A O 1
ATOM 2062 N N . GLY A 1 279 ? 6.492 10.125 7.992 1 77.31 279 GLY A N 1
ATOM 2063 C CA . GLY A 1 279 ? 7.527 9.18 7.609 1 77.31 279 GLY A CA 1
ATOM 2064 C C . GLY A 1 279 ? 7.016 7.758 7.484 1 77.31 279 GLY A C 1
ATOM 2065 O O . GLY A 1 279 ? 7.41 7.027 6.574 1 77.31 279 GLY A O 1
ATOM 2066 N N . ARG A 1 280 ? 6.184 7.406 8.297 1 76 280 ARG A N 1
ATOM 2067 C CA . ARG A 1 280 ? 5.582 6.078 8.234 1 76 280 ARG A CA 1
ATOM 2068 C C . ARG A 1 280 ? 4.75 5.914 6.965 1 76 280 ARG A C 1
ATOM 2070 O O . ARG A 1 280 ? 4.738 4.844 6.355 1 76 280 ARG A O 1
ATOM 2077 N N . LEU A 1 281 ? 4.078 6.902 6.684 1 78.12 281 LEU A N 1
ATOM 2078 C CA . LEU A 1 281 ? 3.285 6.875 5.461 1 78.12 281 LEU A CA 1
ATOM 2079 C C . LEU A 1 281 ? 4.184 6.758 4.234 1 78.12 281 LEU A C 1
ATOM 2081 O O . LEU A 1 281 ? 3.852 6.043 3.283 1 78.12 281 LEU A O 1
ATOM 2085 N N . GLU A 1 282 ? 5.277 7.527 4.305 1 83 282 GLU A N 1
ATOM 2086 C CA . GLU A 1 282 ? 6.246 7.449 3.217 1 83 282 GLU A CA 1
ATOM 2087 C C . GLU A 1 282 ? 6.762 6.023 3.043 1 83 282 GLU A C 1
ATOM 2089 O O . GLU A 1 282 ? 6.859 5.523 1.92 1 83 282 GLU A O 1
ATOM 2094 N N . ASN A 1 283 ? 7.051 5.348 4.117 1 79.44 283 ASN A N 1
ATOM 2095 C CA . ASN A 1 283 ? 7.477 3.955 4.074 1 79.44 283 ASN A CA 1
ATOM 2096 C C . ASN A 1 283 ? 6.375 3.045 3.539 1 79.44 283 ASN A C 1
ATOM 2098 O O . ASN A 1 283 ? 6.652 2.111 2.783 1 79.44 283 ASN A O 1
ATOM 2102 N N . SER A 1 284 ? 5.246 3.379 3.945 1 77.56 284 SER A N 1
ATOM 2103 C CA . SER A 1 284 ? 4.117 2.549 3.535 1 77.56 284 SER A CA 1
ATOM 2104 C C . SER A 1 284 ? 3.889 2.629 2.029 1 77.56 284 SER A C 1
ATOM 2106 O O . SER A 1 284 ? 3.537 1.633 1.396 1 77.56 284 SER A O 1
ATOM 2108 N N . VAL A 1 285 ? 4.074 3.768 1.511 1 80.75 285 VAL A N 1
ATOM 2109 C CA . VAL A 1 285 ? 3.932 3.922 0.067 1 80.75 285 VAL A CA 1
ATOM 2110 C C . VAL A 1 285 ? 4.988 3.084 -0.649 1 80.75 285 VAL A C 1
ATOM 2112 O O . VAL A 1 285 ? 4.703 2.455 -1.671 1 80.75 285 VAL A O 1
ATOM 2115 N N . ASN A 1 286 ? 6.141 3.051 -0.153 1 82.69 286 ASN A N 1
ATOM 2116 C CA . ASN A 1 286 ? 7.195 2.217 -0.724 1 82.69 286 ASN A CA 1
ATOM 2117 C C . ASN A 1 286 ? 6.852 0.734 -0.626 1 82.69 286 ASN A C 1
ATOM 2119 O O . ASN A 1 286 ? 7.086 -0.025 -1.567 1 82.69 286 ASN A O 1
ATOM 2123 N N . GLU A 1 287 ? 6.34 0.414 0.417 1 79.56 287 GLU A N 1
ATOM 2124 C CA . GLU A 1 287 ? 5.926 -0.974 0.603 1 79.56 287 GLU A CA 1
ATOM 2125 C C . GLU A 1 287 ? 4.805 -1.35 -0.362 1 79.56 287 GLU A C 1
ATOM 2127 O O . GLU A 1 287 ? 4.785 -2.459 -0.899 1 79.56 287 GLU A O 1
ATOM 2132 N N . LEU A 1 288 ? 3.887 -0.449 -0.482 1 78.94 288 LEU A N 1
ATOM 2133 C CA . LEU A 1 288 ? 2.801 -0.682 -1.427 1 78.94 288 LEU A CA 1
ATOM 2134 C C . LEU A 1 288 ? 3.344 -0.931 -2.83 1 78.94 288 LEU A C 1
ATOM 2136 O O . LEU A 1 288 ? 2.92 -1.871 -3.506 1 78.94 288 LEU A O 1
ATOM 2140 N N . ALA A 1 289 ? 4.227 -0.075 -3.262 1 82.25 289 ALA A N 1
ATOM 2141 C CA . ALA A 1 289 ? 4.828 -0.238 -4.582 1 82.25 289 ALA A CA 1
ATOM 2142 C C . ALA A 1 289 ? 5.527 -1.589 -4.707 1 82.25 289 ALA A C 1
ATOM 2144 O O . ALA A 1 289 ? 5.383 -2.279 -5.719 1 82.25 289 ALA A O 1
ATOM 2145 N N . ALA A 1 290 ? 6.195 -1.99 -3.725 1 82.5 290 ALA A N 1
ATOM 2146 C CA . ALA A 1 290 ? 6.91 -3.264 -3.707 1 82.5 290 ALA A CA 1
ATOM 2147 C C . ALA A 1 290 ? 5.941 -4.441 -3.738 1 82.5 290 ALA A C 1
ATOM 2149 O O . ALA A 1 290 ? 6.164 -5.418 -4.457 1 82.5 290 ALA A O 1
ATOM 2150 N N . ASN A 1 291 ? 4.965 -4.328 -2.984 1 79.69 291 ASN A N 1
ATOM 2151 C CA . ASN A 1 291 ? 3.98 -5.402 -2.906 1 79.69 291 ASN A CA 1
ATOM 2152 C C . ASN A 1 291 ? 3.225 -5.566 -4.223 1 79.69 291 ASN A C 1
ATOM 2154 O O . ASN A 1 291 ? 2.953 -6.691 -4.648 1 79.69 291 ASN A O 1
ATOM 2158 N N . LEU A 1 292 ? 2.895 -4.453 -4.809 1 79.75 292 LEU A N 1
ATOM 2159 C CA . LEU A 1 292 ? 2.225 -4.516 -6.105 1 79.75 292 LEU A CA 1
ATOM 2160 C C . LEU A 1 292 ? 3.137 -5.137 -7.156 1 79.75 292 LEU A C 1
ATOM 2162 O O . LEU A 1 292 ? 2.676 -5.891 -8.016 1 79.75 292 LEU A O 1
ATOM 2166 N N . SER A 1 293 ? 4.383 -4.82 -7.102 1 83.31 293 SER A N 1
ATOM 2167 C CA . SER A 1 293 ? 5.359 -5.422 -8 1 83.31 293 SER A CA 1
ATOM 2168 C C . SER A 1 293 ? 5.465 -6.93 -7.777 1 83.31 293 SER A C 1
ATOM 2170 O O . SER A 1 293 ? 5.523 -7.699 -8.734 1 83.31 293 SER A O 1
ATOM 2172 N N . GLU A 1 294 ? 5.465 -7.297 -6.578 1 81.75 294 GLU A N 1
ATOM 2173 C CA . GLU A 1 294 ? 5.527 -8.711 -6.227 1 81.75 294 GLU A CA 1
ATOM 2174 C C . GLU A 1 294 ? 4.277 -9.453 -6.691 1 81.75 294 GLU A C 1
ATOM 2176 O O . GLU A 1 294 ? 4.359 -10.594 -7.156 1 81.75 294 GLU A O 1
ATOM 2181 N N . ARG A 1 295 ? 3.199 -8.82 -6.5 1 79.12 295 ARG A N 1
ATOM 2182 C CA . ARG A 1 295 ? 1.949 -9.414 -6.965 1 79.12 295 ARG A CA 1
ATOM 2183 C C . ARG A 1 295 ? 1.983 -9.656 -8.469 1 79.12 295 ARG A C 1
ATOM 2185 O O . ARG A 1 295 ? 1.559 -10.711 -8.945 1 79.12 295 ARG A O 1
ATOM 2192 N N . GLN A 1 296 ? 2.42 -8.727 -9.188 1 80.12 296 GLN A N 1
ATOM 2193 C CA . GLN A 1 296 ? 2.531 -8.867 -10.641 1 80.12 296 GLN A CA 1
ATOM 2194 C C . GLN A 1 296 ? 3.488 -10 -11.008 1 80.12 296 GLN A C 1
ATOM 2196 O O . GLN A 1 296 ? 3.225 -10.766 -11.938 1 80.12 296 GLN A O 1
ATOM 2201 N N . ARG A 1 297 ? 4.512 -10.062 -10.305 1 79.88 297 ARG A N 1
ATOM 2202 C CA . ARG A 1 297 ? 5.48 -11.133 -10.531 1 79.88 297 ARG A CA 1
ATOM 2203 C C . ARG A 1 297 ? 4.875 -12.5 -10.234 1 79.88 297 ARG A C 1
ATOM 2205 O O . ARG A 1 297 ? 5.07 -13.453 -10.992 1 79.88 297 ARG A O 1
ATOM 2212 N N . MET A 1 298 ? 4.184 -12.539 -9.188 1 80.44 298 MET A N 1
ATOM 2213 C CA . MET A 1 298 ? 3.531 -13.781 -8.797 1 80.44 298 MET A CA 1
ATOM 2214 C C . MET A 1 298 ? 2.504 -14.211 -9.836 1 80.44 298 MET A C 1
ATOM 2216 O O . MET A 1 298 ? 2.41 -15.398 -10.172 1 80.44 298 MET A O 1
ATOM 2220 N N . ARG A 1 299 ? 1.798 -13.273 -10.25 1 77.81 299 ARG A N 1
ATOM 2221 C CA . ARG A 1 299 ? 0.812 -13.555 -11.289 1 77.81 299 ARG A CA 1
ATOM 2222 C C . ARG A 1 299 ? 1.482 -14.094 -12.547 1 77.81 299 ARG A C 1
ATOM 2224 O O . ARG A 1 299 ? 1.003 -15.062 -13.148 1 77.81 299 ARG A O 1
ATOM 2231 N N . ASP A 1 300 ? 2.572 -13.508 -12.906 1 77.31 300 ASP A N 1
ATOM 2232 C CA . ASP A 1 300 ? 3.314 -13.945 -14.086 1 77.31 300 ASP A CA 1
ATOM 2233 C C . ASP A 1 300 ? 3.863 -15.352 -13.898 1 77.31 300 ASP A C 1
ATOM 2235 O O . ASP A 1 300 ? 3.789 -16.188 -14.805 1 77.31 300 ASP A O 1
ATOM 2239 N N . LEU A 1 301 ? 4.418 -15.57 -12.734 1 76.81 301 LEU A N 1
ATOM 2240 C CA . LEU A 1 301 ? 4.988 -16.875 -12.422 1 76.81 301 LEU A CA 1
ATOM 2241 C C . LEU A 1 301 ? 3.906 -17.953 -12.406 1 76.81 301 LEU A C 1
ATOM 2243 O O . LEU A 1 301 ? 4.109 -19.047 -12.914 1 76.81 301 LEU A O 1
ATOM 2247 N N . PHE A 1 302 ? 2.793 -17.672 -11.812 1 79.69 302 PHE A N 1
ATOM 2248 C CA . PHE A 1 302 ? 1.648 -18.578 -11.781 1 79.69 302 PHE A CA 1
ATOM 2249 C C . PHE A 1 302 ? 1.167 -18.891 -13.195 1 79.69 302 PHE A C 1
ATOM 2251 O O . PHE A 1 302 ? 0.946 -20.047 -13.539 1 79.69 302 PHE A O 1
ATOM 2258 N N . GLY A 1 303 ? 1.041 -17.906 -14.023 1 74 303 GLY A N 1
ATOM 2259 C CA . GLY A 1 303 ? 0.637 -18.094 -15.406 1 74 303 GLY A CA 1
ATOM 2260 C C . GLY A 1 303 ? 1.589 -18.969 -16.188 1 74 303 GLY A C 1
ATOM 2261 O O . GLY A 1 303 ? 1.154 -19.812 -16.984 1 74 303 GLY A O 1
ATOM 2262 N N . ARG A 1 304 ? 2.863 -18.781 -15.953 1 74.94 304 ARG A N 1
ATOM 2263 C CA . ARG A 1 304 ? 3.869 -19.562 -16.672 1 74.94 304 ARG A CA 1
ATOM 2264 C C . ARG A 1 304 ? 3.809 -21.031 -16.25 1 74.94 304 ARG A C 1
ATOM 2266 O O . ARG A 1 304 ? 4.129 -21.922 -17.047 1 74.94 304 ARG A O 1
ATOM 2273 N N . HIS A 1 305 ? 3.389 -21.266 -15.07 1 74.62 305 HIS A N 1
ATOM 2274 C CA . HIS A 1 305 ? 3.465 -22.641 -14.57 1 74.62 305 HIS A CA 1
ATOM 2275 C C . HIS A 1 305 ? 2.146 -23.375 -14.789 1 74.62 305 HIS A C 1
ATOM 2277 O O . HIS A 1 305 ? 2.129 -24.594 -14.898 1 74.62 305 HIS A O 1
ATOM 2283 N N . VAL A 1 306 ? 1.033 -22.609 -14.828 1 75.25 306 VAL A N 1
ATOM 2284 C CA . VAL A 1 306 ? -0.248 -23.297 -14.938 1 75.25 306 VAL A CA 1
ATOM 2285 C C . VAL A 1 306 ? -0.915 -22.938 -16.266 1 75.25 306 VAL A C 1
ATOM 2287 O O . VAL A 1 306 ? -1.878 -23.578 -16.688 1 75.25 306 VAL A O 1
ATOM 2290 N N . GLY A 1 307 ? -0.389 -22.078 -17.078 1 70.44 307 GLY A N 1
ATOM 2291 C CA . GLY A 1 307 ? -1.033 -21.516 -18.266 1 70.44 307 GLY A CA 1
ATOM 2292 C C . GLY A 1 307 ? -1.821 -20.25 -17.969 1 70.44 307 GLY A C 1
ATOM 2293 O O . GLY A 1 307 ? -2.539 -20.188 -16.969 1 70.44 307 GLY A O 1
ATOM 2294 N N . ASN A 1 308 ? -1.728 -19.297 -18.766 1 71.75 308 ASN A N 1
ATOM 2295 C CA . ASN A 1 308 ? -2.277 -17.969 -18.531 1 71.75 308 ASN A CA 1
ATOM 2296 C C . ASN A 1 308 ? -3.795 -18.016 -18.375 1 71.75 308 ASN A C 1
ATOM 2298 O O . ASN A 1 308 ? -4.355 -17.344 -17.516 1 71.75 308 ASN A O 1
ATOM 2302 N N . GLU A 1 309 ? -4.461 -18.812 -19.188 1 71.88 309 GLU A N 1
ATOM 2303 C CA . GLU A 1 309 ? -5.922 -18.859 -19.156 1 71.88 309 GLU A CA 1
ATOM 2304 C C . GLU A 1 309 ? -6.418 -19.5 -17.859 1 71.88 309 GLU A C 1
ATOM 2306 O O . GLU A 1 309 ? -7.398 -19.047 -17.266 1 71.88 309 GLU A O 1
ATOM 2311 N N . VAL A 1 310 ? -5.727 -20.516 -17.469 1 73.75 310 VAL A N 1
ATOM 2312 C CA . VAL A 1 310 ? -6.09 -21.203 -16.234 1 73.75 310 VAL A CA 1
ATOM 2313 C C . VAL A 1 310 ? -5.832 -20.281 -15.039 1 73.75 310 VAL A C 1
ATOM 2315 O O . VAL A 1 310 ? -6.656 -20.188 -14.125 1 73.75 310 VAL A O 1
ATOM 2318 N N . ALA A 1 311 ? -4.707 -19.656 -15.031 1 75.44 311 ALA A N 1
ATOM 2319 C CA . ALA A 1 311 ? -4.348 -18.719 -13.969 1 75.44 311 ALA A CA 1
ATOM 2320 C C . ALA A 1 311 ? -5.383 -17.609 -13.844 1 75.44 311 ALA A C 1
ATOM 2322 O O . ALA A 1 311 ? -5.809 -17.266 -12.734 1 75.44 311 ALA A O 1
ATOM 2323 N N . GLU A 1 312 ? -5.773 -17.016 -14.945 1 75.5 312 GLU A N 1
ATOM 2324 C CA . GLU A 1 312 ? -6.742 -15.922 -14.953 1 75.5 312 GLU A CA 1
ATOM 2325 C C . GLU A 1 312 ? -8.086 -16.375 -14.398 1 75.5 312 GLU A C 1
ATOM 2327 O O . GLU A 1 312 ? -8.734 -15.648 -13.641 1 75.5 312 GLU A O 1
ATOM 2332 N N . ARG A 1 313 ? -8.43 -17.578 -14.703 1 74.62 313 ARG A N 1
ATOM 2333 C CA . ARG A 1 313 ? -9.703 -18.109 -14.219 1 74.62 313 ARG A CA 1
ATOM 2334 C C . ARG A 1 313 ? -9.633 -18.422 -12.727 1 74.62 313 ARG A C 1
ATOM 2336 O O . ARG A 1 313 ? -10.602 -18.219 -12 1 74.62 313 ARG A O 1
ATOM 2343 N N . ALA A 1 314 ? -8.531 -19.016 -12.383 1 73.56 314 ALA A N 1
ATOM 2344 C CA . ALA A 1 314 ? -8.344 -19.344 -10.969 1 73.56 314 ALA A CA 1
ATOM 2345 C C . ALA A 1 314 ? -8.383 -18.078 -10.109 1 73.56 314 ALA A C 1
ATOM 2347 O O . ALA A 1 314 ? -8.945 -18.094 -9.016 1 73.56 314 ALA A O 1
ATOM 2348 N N . LEU A 1 315 ? -7.824 -17.047 -10.609 1 75 315 LEU A N 1
ATOM 2349 C CA . LEU A 1 315 ? -7.738 -15.789 -9.875 1 75 315 LEU A CA 1
ATOM 2350 C C . LEU A 1 315 ? -9.078 -15.062 -9.883 1 75 315 LEU A C 1
ATOM 2352 O O . LEU A 1 315 ? -9.406 -14.344 -8.938 1 75 315 LEU A O 1
ATOM 2356 N N . ALA A 1 316 ? -9.867 -15.055 -10.938 1 68.06 316 ALA A N 1
ATOM 2357 C CA . ALA A 1 316 ? -11.156 -14.391 -11.062 1 68.06 316 ALA A CA 1
ATOM 2358 C C . ALA A 1 316 ? -12.203 -15.047 -10.164 1 68.06 316 ALA A C 1
ATOM 2360 O O . ALA A 1 316 ? -13.305 -14.516 -9.992 1 68.06 316 ALA A O 1
ATOM 2361 N N . GLY A 1 317 ? -11.75 -15.867 -8.961 1 62.03 317 GLY A N 1
ATOM 2362 C CA . GLY A 1 317 ? -12.641 -16.422 -7.953 1 62.03 317 GLY A CA 1
ATOM 2363 C C . GLY A 1 317 ? -13.289 -17.719 -8.375 1 62.03 317 GLY A C 1
ATOM 2364 O O . GLY A 1 317 ? -14.242 -18.188 -7.738 1 62.03 317 GLY A O 1
ATOM 2365 N N . GLY A 1 318 ? -13.234 -18.141 -9.438 1 50.62 318 GLY A N 1
ATOM 2366 C CA . GLY A 1 318 ? -13.938 -19.391 -9.734 1 50.62 318 GLY A CA 1
ATOM 2367 C C . GLY A 1 318 ? -13.203 -20.625 -9.242 1 50.62 318 GLY A C 1
ATOM 2368 O O . GLY A 1 318 ? -12.406 -21.203 -9.984 1 50.62 318 GLY A O 1
ATOM 2369 N N . VAL A 1 319 ? -12.867 -20.438 -7.941 1 48.38 319 VAL A N 1
ATOM 2370 C CA . VAL A 1 319 ? -12.297 -21.609 -7.312 1 48.38 319 VAL A CA 1
ATOM 2371 C C . VAL A 1 319 ? -12.82 -22.875 -8 1 48.38 319 VAL A C 1
ATOM 2373 O O . VAL A 1 319 ? -12.125 -23.891 -8.078 1 48.38 319 VAL A O 1
ATOM 2376 N N . ASP A 1 320 ? -14.227 -22.812 -8.148 1 49.53 320 ASP A N 1
ATOM 2377 C CA . ASP A 1 320 ? -14.836 -24.109 -8.477 1 49.53 320 ASP A CA 1
ATOM 2378 C C . ASP A 1 320 ? -14.578 -24.469 -9.938 1 49.53 320 ASP A C 1
ATOM 2380 O O . ASP A 1 320 ? -15.383 -24.141 -10.812 1 49.53 320 ASP A O 1
ATOM 2384 N N . LEU A 1 321 ? -13.375 -24.156 -10.344 1 59.69 321 LEU A N 1
ATOM 2385 C CA . LEU A 1 321 ? -13.172 -24.938 -11.555 1 59.69 321 LEU A CA 1
ATOM 2386 C C . LEU A 1 321 ? -13.75 -26.344 -11.398 1 59.69 321 LEU A C 1
ATOM 2388 O O . LEU A 1 321 ? -13.062 -27.328 -11.664 1 59.69 321 LEU A O 1
ATOM 2392 N N . THR A 1 322 ? -14.984 -26.406 -10.68 1 60.84 322 THR A N 1
ATOM 2393 C CA . THR A 1 322 ? -15.773 -27.609 -10.43 1 60.84 322 THR A CA 1
ATOM 2394 C C . THR A 1 322 ? -15.906 -28.438 -11.695 1 60.84 322 THR A C 1
ATOM 2396 O O . THR A 1 322 ? -16.281 -29.609 -11.641 1 60.84 322 THR A O 1
ATOM 2399 N N . GLY A 1 323 ? -15.164 -28.109 -12.727 1 77.75 323 GLY A N 1
ATOM 2400 C CA . GLY A 1 323 ? -15.07 -28.891 -13.953 1 77.75 323 GLY A CA 1
ATOM 2401 C C . GLY A 1 323 ? -16.406 -29.031 -14.664 1 77.75 323 GLY A C 1
ATOM 2402 O O . GLY A 1 323 ? -17.453 -28.984 -14.039 1 77.75 323 GLY A O 1
ATOM 2403 N N . ASP A 1 324 ? -16.562 -28.969 -15.914 1 82.5 324 ASP A N 1
ATOM 2404 C CA . ASP A 1 324 ? -17.719 -29.219 -16.766 1 82.5 324 ASP A CA 1
ATOM 2405 C C . ASP A 1 324 ? -17.344 -30.094 -17.953 1 82.5 324 ASP A C 1
ATOM 2407 O O . ASP A 1 324 ? -16.156 -30.312 -18.234 1 82.5 324 ASP A O 1
ATOM 2411 N N . VAL A 1 325 ? -18.406 -30.781 -18.438 1 88.44 325 VAL A N 1
ATOM 2412 C CA . VAL A 1 325 ? -18.188 -31.578 -19.641 1 88.44 325 VAL A CA 1
ATOM 2413 C C . VAL A 1 325 ? -18.312 -30.703 -20.875 1 88.44 325 VAL A C 1
ATOM 2415 O O . VAL A 1 325 ? -19.281 -29.953 -21.031 1 88.44 325 VAL A O 1
ATOM 2418 N N . ARG A 1 326 ? -17.266 -30.719 -21.641 1 90.19 326 ARG A N 1
ATOM 2419 C CA . ARG A 1 326 ? -17.281 -29.906 -22.859 1 90.19 326 ARG A CA 1
ATOM 2420 C C . ARG A 1 326 ? -16.625 -30.656 -24.016 1 90.19 326 ARG A C 1
ATOM 2422 O O . ARG A 1 326 ? -15.883 -31.609 -23.797 1 90.19 326 ARG A O 1
ATOM 2429 N N . GLU A 1 327 ? -16.969 -30.188 -25.25 1 94.25 327 GLU A N 1
ATOM 2430 C CA . GLU A 1 327 ? -16.344 -30.734 -26.453 1 94.25 327 GLU A CA 1
ATOM 2431 C C . GLU A 1 327 ? -14.977 -30.094 -26.719 1 94.25 327 GLU A C 1
ATOM 2433 O O . GLU A 1 327 ? -14.875 -28.875 -26.859 1 94.25 327 GLU A O 1
ATOM 2438 N N . VAL A 1 328 ? -13.961 -30.953 -26.703 1 95.81 328 VAL A N 1
ATOM 2439 C CA . VAL A 1 328 ? -12.625 -30.391 -26.922 1 95.81 328 VAL A CA 1
ATOM 2440 C C . VAL A 1 328 ? -11.883 -31.25 -27.953 1 95.81 328 VAL A C 1
ATOM 2442 O O . VAL A 1 328 ? -12.32 -32.344 -28.281 1 95.81 328 VAL A O 1
ATOM 2445 N N . THR A 1 329 ? -10.875 -30.688 -28.547 1 98.19 329 THR A N 1
ATOM 2446 C CA . THR A 1 329 ? -9.906 -31.422 -29.359 1 98.19 329 THR A CA 1
ATOM 2447 C C . THR A 1 329 ? -8.586 -31.578 -28.609 1 98.19 329 THR A C 1
ATOM 2449 O O . THR A 1 329 ? -7.973 -30.578 -28.219 1 98.19 329 THR A O 1
ATOM 2452 N N . ALA A 1 330 ? -8.242 -32.812 -28.375 1 97.69 330 ALA A N 1
ATOM 2453 C CA . ALA A 1 330 ? -7.008 -33.125 -27.672 1 97.69 330 ALA A CA 1
ATOM 2454 C C . ALA A 1 330 ? -5.891 -33.5 -28.641 1 97.69 330 ALA A C 1
ATOM 2456 O O . ALA A 1 330 ? -6.113 -34.25 -29.578 1 97.69 330 ALA A O 1
ATOM 2457 N N . LEU A 1 331 ? -4.766 -32.906 -28.469 1 98.25 331 LEU A N 1
ATOM 2458 C CA . LEU A 1 331 ? -3.562 -33.188 -29.234 1 98.25 331 LEU A CA 1
ATOM 2459 C C . LEU A 1 331 ? -2.441 -33.688 -28.344 1 98.25 331 LEU A C 1
ATOM 2461 O O . LEU A 1 331 ? -2.061 -33.031 -27.375 1 98.25 331 LEU A O 1
ATOM 2465 N N . PHE A 1 332 ? -1.994 -34.844 -28.594 1 97.5 332 PHE A N 1
ATOM 2466 C CA . PHE A 1 332 ? -0.88 -35.438 -27.859 1 97.5 332 PHE A CA 1
ATOM 2467 C C . PHE A 1 332 ? 0.356 -35.531 -28.75 1 97.5 332 PHE A C 1
ATOM 2469 O O . PHE A 1 332 ? 0.257 -35.906 -29.922 1 97.5 332 PHE A O 1
ATOM 2476 N N . VAL A 1 333 ? 1.468 -35.125 -28.297 1 97.31 333 VAL A N 1
ATOM 2477 C CA . VAL A 1 333 ? 2.752 -35.281 -28.969 1 97.31 333 VAL A CA 1
ATOM 2478 C C . VAL A 1 333 ? 3.709 -36.094 -28.078 1 97.31 333 VAL A C 1
ATOM 2480 O O . VAL A 1 333 ? 3.768 -35.875 -26.859 1 97.31 333 VAL A O 1
ATOM 2483 N N . ASP A 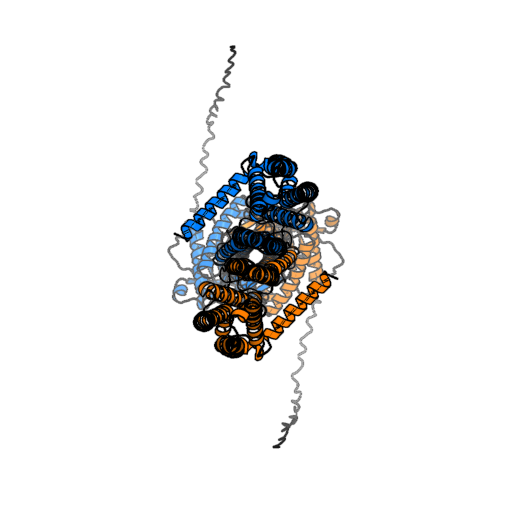1 334 ? 4.375 -36.969 -28.578 1 95.25 334 ASP A N 1
ATOM 2484 C CA . ASP A 1 334 ? 5.293 -37.812 -27.812 1 95.25 334 ASP A CA 1
ATOM 2485 C C . ASP A 1 334 ? 6.543 -38.156 -28.625 1 95.25 334 ASP A C 1
ATOM 2487 O O . ASP A 1 334 ? 6.457 -38.375 -29.828 1 95.25 334 ASP A O 1
ATOM 2491 N N . VAL A 1 335 ? 7.617 -38.219 -27.969 1 94.44 335 VAL A N 1
ATOM 2492 C CA . VAL A 1 335 ? 8.898 -38.469 -28.609 1 94.44 335 VAL A CA 1
ATOM 2493 C C . VAL A 1 335 ? 9.039 -39.969 -28.891 1 94.44 335 VAL A C 1
ATOM 2495 O O . VAL A 1 335 ? 8.68 -40.812 -28.062 1 94.44 335 VAL A O 1
ATOM 2498 N N . THR A 1 336 ? 9.5 -40.281 -30.078 1 91.19 336 THR A N 1
ATOM 2499 C CA . THR A 1 336 ? 9.758 -41.688 -30.453 1 91.19 336 THR A CA 1
ATOM 2500 C C . THR A 1 336 ? 11.102 -42.156 -29.922 1 91.19 336 THR A C 1
ATOM 2502 O O . THR A 1 336 ? 12.117 -41.469 -30.109 1 91.19 336 THR A O 1
ATOM 2505 N N . GLY A 1 337 ? 11.109 -43.281 -29.266 1 84.38 337 GLY A N 1
ATOM 2506 C CA . GLY A 1 337 ? 12.344 -43.844 -28.734 1 84.38 337 GLY A CA 1
ATOM 2507 C C . GLY A 1 337 ? 12.938 -43.031 -27.609 1 84.38 337 GLY A C 1
ATOM 2508 O O . GLY A 1 337 ? 14.156 -42.844 -27.516 1 84.38 337 GLY A O 1
ATOM 2509 N N . SER A 1 338 ? 12.125 -42.406 -26.844 1 84.56 338 SER A N 1
ATOM 2510 C CA . SER A 1 338 ? 12.562 -41.5 -25.797 1 84.56 338 SER A CA 1
ATOM 2511 C C . SER A 1 338 ? 13.352 -42.219 -24.719 1 84.56 338 SER A C 1
ATOM 2513 O O . SER A 1 338 ? 14.305 -41.688 -24.156 1 84.56 338 SER A O 1
ATOM 2515 N N . VAL A 1 339 ? 12.891 -43.375 -24.375 1 77.5 339 VAL A N 1
ATOM 2516 C CA . VAL A 1 339 ? 13.562 -44.125 -23.328 1 77.5 339 VAL A CA 1
ATOM 2517 C C . VAL A 1 339 ? 15 -44.406 -23.734 1 77.5 339 VAL A C 1
ATOM 2519 O O . VAL A 1 339 ? 15.93 -44.219 -22.953 1 77.5 339 VAL A O 1
ATOM 2522 N N . GLU A 1 340 ? 15.18 -44.844 -25 1 78.69 340 GLU A N 1
ATOM 2523 C CA . GLU A 1 340 ? 16.516 -45.125 -25.516 1 78.69 340 GLU A CA 1
ATOM 2524 C C . GLU A 1 340 ? 17.359 -43.844 -25.578 1 78.69 340 GLU A C 1
ATOM 2526 O O . GLU A 1 340 ? 18.547 -43.844 -25.25 1 78.69 340 GLU A O 1
ATOM 2531 N N . LEU A 1 341 ? 16.75 -42.812 -25.969 1 82.31 341 LEU A N 1
ATOM 2532 C CA . LEU A 1 341 ? 17.453 -41.531 -26.078 1 82.31 341 LEU A CA 1
ATOM 2533 C C . LEU A 1 341 ? 17.859 -41.031 -24.688 1 82.31 341 LEU A C 1
ATOM 2535 O O . LEU A 1 341 ? 18.953 -40.5 -24.531 1 82.31 341 LEU A O 1
ATOM 2539 N N . SER A 1 342 ? 17 -41.156 -23.719 1 78.19 342 SER A N 1
ATOM 2540 C CA . SER A 1 342 ? 17.281 -40.688 -22.375 1 78.19 342 SER A CA 1
ATOM 2541 C C . SER A 1 342 ? 18.375 -41.5 -21.703 1 78.19 342 SER A C 1
ATOM 2543 O O . SER A 1 342 ? 19.094 -40.969 -20.844 1 78.19 342 SER A O 1
ATOM 2545 N N . THR A 1 343 ? 18.469 -42.688 -22.062 1 73.56 343 THR A N 1
ATOM 2546 C CA . THR A 1 343 ? 19.516 -43.562 -21.5 1 73.56 343 THR A CA 1
ATOM 2547 C C . THR A 1 343 ? 20.844 -43.344 -22.219 1 73.56 343 THR A C 1
ATOM 2549 O O . THR A 1 343 ? 21.906 -43.531 -21.625 1 73.56 343 THR A O 1
ATOM 2552 N N . GLY A 1 344 ? 20.766 -42.969 -23.484 1 76.06 344 GLY A N 1
ATOM 2553 C CA . GLY A 1 344 ? 21.969 -42.844 -24.297 1 76.06 344 GLY A CA 1
ATOM 2554 C C . GLY A 1 344 ? 22.594 -41.469 -24.219 1 76.06 344 GLY A C 1
ATOM 2555 O O . GLY A 1 344 ? 23.781 -41.312 -24.562 1 76.06 344 GLY A O 1
ATOM 2556 N N . LEU A 1 345 ? 21.859 -40.531 -23.781 1 81.81 345 LEU A N 1
ATOM 2557 C CA . LEU A 1 345 ? 22.344 -39.125 -23.703 1 81.81 345 LEU A CA 1
ATOM 2558 C C . LEU A 1 345 ? 22.438 -38.688 -22.266 1 81.81 345 LEU A C 1
ATOM 2560 O O . LEU A 1 345 ? 21.688 -39.156 -21.406 1 81.81 345 LEU A O 1
ATOM 2564 N N . PRO A 1 346 ? 23.391 -37.781 -22 1 78.25 346 PRO A N 1
ATOM 2565 C CA . PRO A 1 346 ? 23.344 -37.125 -20.688 1 78.25 346 PRO A CA 1
ATOM 2566 C C . PRO A 1 346 ? 22.016 -36.438 -20.422 1 78.25 346 PRO A C 1
ATOM 2568 O O . PRO A 1 346 ? 21.422 -35.844 -21.328 1 78.25 346 PRO A O 1
ATOM 2571 N N . PRO A 1 347 ? 21.562 -36.531 -19.266 1 77.81 347 PRO A N 1
ATOM 2572 C CA . PRO A 1 347 ? 20.25 -35.969 -18.938 1 77.81 347 PRO A CA 1
ATOM 2573 C C . PRO A 1 347 ? 20.125 -34.5 -19.344 1 77.81 347 PRO A C 1
ATOM 2575 O O . PRO A 1 347 ? 19.062 -34.094 -19.828 1 77.81 347 PRO A O 1
ATOM 2578 N N . GLU A 1 348 ? 21.156 -33.719 -19.172 1 79.88 348 GLU A N 1
ATOM 2579 C CA . GLU A 1 348 ? 21.109 -32.312 -19.5 1 79.88 348 GLU A CA 1
ATOM 2580 C C . GLU A 1 348 ? 20.891 -32.094 -21 1 79.88 348 GLU A C 1
ATOM 2582 O O . GLU A 1 348 ? 20.172 -31.188 -21.406 1 79.88 348 GLU A O 1
ATOM 2587 N N . GLU A 1 349 ? 21.609 -32.969 -21.75 1 85.38 349 GLU A N 1
ATOM 2588 C CA . GLU A 1 349 ? 21.469 -32.844 -23.203 1 85.38 349 GLU A CA 1
ATOM 2589 C C . GLU A 1 349 ? 20.078 -33.25 -23.656 1 85.38 349 GLU A C 1
ATOM 2591 O O . GLU A 1 349 ? 19.5 -32.625 -24.547 1 85.38 349 GLU A O 1
ATOM 2596 N N . PHE A 1 350 ? 19.578 -34.281 -23.141 1 87.06 350 PHE A N 1
ATOM 2597 C CA . PHE A 1 350 ? 18.234 -34.75 -23.484 1 87.06 350 PHE A CA 1
ATOM 2598 C C . PHE A 1 350 ? 17.203 -33.656 -23.141 1 87.06 350 PHE A C 1
ATOM 2600 O O . PHE A 1 350 ? 16.312 -33.406 -23.938 1 87.06 350 PHE A O 1
ATOM 2607 N N . VAL A 1 351 ? 17.422 -33.062 -21.969 1 87.62 351 VAL A N 1
ATOM 2608 C CA . VAL A 1 351 ? 16.469 -32.062 -21.516 1 87.62 351 VAL A CA 1
ATOM 2609 C C . VAL A 1 351 ? 16.516 -30.844 -22.438 1 87.62 351 VAL A C 1
ATOM 2611 O O . VAL A 1 351 ? 15.5 -30.219 -22.703 1 87.62 351 VAL A O 1
ATOM 2614 N N . ALA A 1 352 ? 17.672 -30.484 -22.875 1 89.12 352 ALA A N 1
ATOM 2615 C CA . ALA A 1 352 ? 17.812 -29.359 -23.797 1 89.12 352 ALA A CA 1
ATOM 2616 C C . ALA A 1 352 ? 17.062 -29.609 -25.094 1 89.12 352 ALA A C 1
ATOM 2618 O O . ALA A 1 352 ? 16.391 -28.703 -25.609 1 89.12 352 ALA A O 1
ATOM 2619 N N . LYS A 1 353 ? 17.219 -30.891 -25.625 1 91.81 353 LYS A N 1
ATOM 2620 C CA . LYS A 1 353 ? 16.5 -31.266 -26.828 1 91.81 353 LYS A CA 1
ATOM 2621 C C . LYS A 1 353 ? 14.992 -31.25 -26.594 1 91.81 353 LYS A C 1
ATOM 2623 O O . LYS A 1 353 ? 14.227 -30.797 -27.453 1 91.81 353 LYS A O 1
ATOM 2628 N N . LEU A 1 354 ? 14.664 -31.719 -25.453 1 92.25 354 LEU A N 1
ATOM 2629 C CA . LEU A 1 354 ? 13.258 -31.75 -25.078 1 92.25 354 LEU A CA 1
ATOM 2630 C C . LEU A 1 354 ? 12.68 -30.344 -24.984 1 92.25 354 LEU A C 1
ATOM 2632 O O . LEU A 1 354 ? 11.57 -30.078 -25.453 1 92.25 354 LEU A O 1
ATOM 2636 N N . ASN A 1 355 ? 13.414 -29.438 -24.422 1 91.44 355 ASN A N 1
ATOM 2637 C CA . ASN A 1 355 ? 12.953 -28.062 -24.266 1 91.44 355 ASN A CA 1
ATOM 2638 C C . ASN A 1 355 ? 12.742 -27.391 -25.609 1 91.44 355 ASN A C 1
ATOM 2640 O O . ASN A 1 355 ? 11.812 -26.609 -25.781 1 91.44 355 ASN A O 1
ATOM 2644 N N . ARG A 1 356 ? 13.586 -27.672 -26.516 1 93.06 356 ARG A N 1
ATOM 2645 C CA . ARG A 1 356 ? 13.422 -27.125 -27.859 1 93.06 356 ARG A CA 1
ATOM 2646 C C . ARG A 1 356 ? 12.156 -27.656 -28.516 1 93.06 356 ARG A C 1
ATOM 2648 O O . ARG A 1 356 ? 11.438 -26.922 -29.188 1 93.06 356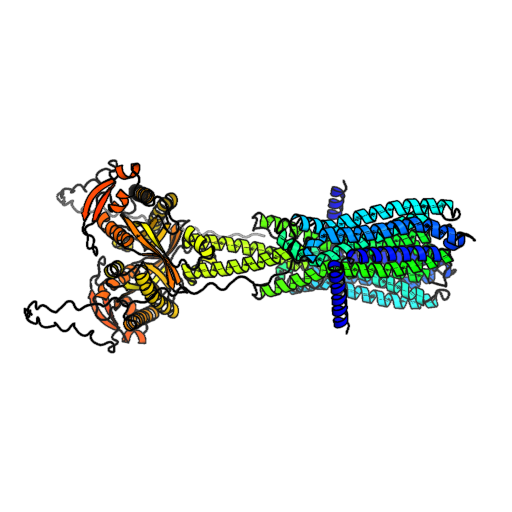 ARG A O 1
ATOM 2655 N N . LEU A 1 357 ? 11.93 -28.938 -28.344 1 94.25 357 LEU A N 1
ATOM 2656 C CA . LEU A 1 357 ? 10.688 -29.531 -28.828 1 94.25 357 LEU A CA 1
ATOM 2657 C C . LEU A 1 357 ? 9.477 -28.875 -28.188 1 94.25 357 LEU A C 1
ATOM 2659 O O . LEU A 1 357 ? 8.539 -28.469 -28.875 1 94.25 357 LEU A O 1
ATOM 2663 N N . LEU A 1 358 ? 9.508 -28.766 -26.922 1 93.56 358 LEU A N 1
ATOM 2664 C CA . LEU A 1 358 ? 8.367 -28.25 -26.188 1 93.56 358 LEU A CA 1
ATOM 2665 C C . LEU A 1 358 ? 8.125 -26.781 -26.516 1 93.56 358 LEU A C 1
ATOM 2667 O O . LEU A 1 358 ? 6.98 -26.328 -26.547 1 93.56 358 LEU A O 1
ATOM 2671 N N . ALA A 1 359 ? 9.219 -26.047 -26.781 1 92.75 359 ALA A N 1
ATOM 2672 C CA . ALA A 1 359 ? 9.062 -24.672 -27.219 1 92.75 359 ALA A CA 1
ATOM 2673 C C . ALA A 1 359 ? 8.25 -24.594 -28.516 1 92.75 359 ALA A C 1
ATOM 2675 O O . ALA A 1 359 ? 7.402 -23.703 -28.672 1 92.75 359 ALA A O 1
ATOM 2676 N N . THR A 1 360 ? 8.57 -25.547 -29.375 1 95.56 360 THR A N 1
ATOM 2677 C CA . THR A 1 360 ? 7.84 -25.625 -30.625 1 95.56 360 THR A CA 1
ATOM 2678 C C . THR A 1 360 ? 6.375 -25.969 -30.391 1 95.56 360 THR A C 1
ATOM 2680 O O . THR A 1 360 ? 5.48 -25.359 -30.984 1 95.56 360 THR A O 1
ATOM 2683 N N . VAL A 1 361 ? 6.168 -26.906 -29.516 1 96.5 361 VAL A N 1
ATOM 2684 C CA . VAL A 1 361 ? 4.82 -27.359 -29.203 1 96.5 361 VAL A CA 1
ATOM 2685 C C . VAL A 1 361 ? 4.023 -26.219 -28.578 1 96.5 361 VAL A C 1
ATOM 2687 O O . VAL A 1 361 ? 2.873 -25.969 -28.953 1 96.5 361 VAL A O 1
ATOM 2690 N N . VAL A 1 362 ? 4.625 -25.531 -27.656 1 93.38 362 VAL A N 1
ATOM 2691 C CA . VAL A 1 362 ? 3.967 -24.438 -26.953 1 93.38 362 VAL A CA 1
ATOM 2692 C C . VAL A 1 362 ? 3.615 -23.328 -27.938 1 93.38 362 VAL A C 1
ATOM 2694 O O . VAL A 1 362 ? 2.48 -22.844 -27.953 1 93.38 362 VAL A O 1
ATOM 2697 N N . ALA A 1 363 ? 4.52 -22.906 -28.719 1 94.31 363 ALA A N 1
ATOM 2698 C CA . ALA A 1 363 ? 4.301 -21.844 -29.688 1 94.31 363 ALA A CA 1
ATOM 2699 C C . ALA A 1 363 ? 3.164 -22.188 -30.641 1 94.31 363 ALA A C 1
ATOM 2701 O O . ALA A 1 363 ? 2.264 -21.375 -30.875 1 94.31 363 ALA A O 1
ATOM 2702 N N . ALA A 1 364 ? 3.23 -23.438 -31.156 1 96.44 364 ALA A N 1
ATOM 2703 C CA . ALA A 1 364 ? 2.225 -23.875 -32.125 1 96.44 364 ALA A CA 1
ATOM 2704 C C . ALA A 1 364 ? 0.842 -23.938 -31.484 1 96.44 364 ALA A C 1
ATOM 2706 O O . ALA A 1 364 ? -0.159 -23.594 -32.125 1 96.44 364 ALA A O 1
ATOM 2707 N N . THR A 1 365 ? 0.762 -24.406 -30.281 1 96 365 THR A N 1
ATOM 2708 C CA . THR A 1 365 ? -0.508 -24.578 -29.578 1 96 365 THR A CA 1
ATOM 2709 C C . THR A 1 365 ? -1.096 -23.234 -29.188 1 96 365 THR A C 1
ATOM 2711 O O . THR A 1 365 ? -2.258 -22.938 -29.484 1 96 365 THR A O 1
ATOM 2714 N N . GLU A 1 366 ? -0.28 -22.359 -28.641 1 91.31 366 GLU A N 1
ATOM 2715 C CA . GLU A 1 366 ? -0.762 -21.094 -28.125 1 91.31 366 GLU A CA 1
ATOM 2716 C C . GLU A 1 366 ? -1.123 -20.125 -29.25 1 91.31 366 GLU A C 1
ATOM 2718 O O . GLU A 1 366 ? -2.074 -19.359 -29.141 1 91.31 366 GLU A O 1
ATOM 2723 N N . GLU A 1 367 ? -0.381 -20.156 -30.266 1 93.69 367 GLU A N 1
ATOM 2724 C CA . GLU A 1 367 ? -0.67 -19.297 -31.422 1 93.69 367 GLU A CA 1
ATOM 2725 C C . GLU A 1 367 ? -1.952 -19.734 -32.125 1 93.69 367 GLU A C 1
ATOM 2727 O O . GLU A 1 367 ? -2.516 -18.969 -32.906 1 93.69 367 GLU A O 1
ATOM 2732 N N . ASN A 1 368 ? -2.387 -20.953 -31.859 1 94.44 368 ASN A N 1
ATOM 2733 C CA . ASN A 1 368 ? -3.648 -21.453 -32.406 1 94.44 368 ASN A CA 1
ATOM 2734 C C . ASN A 1 368 ? -4.734 -21.516 -31.328 1 94.44 368 ASN A C 1
ATOM 2736 O O . ASN A 1 368 ? -5.645 -22.328 -31.406 1 94.44 368 ASN A O 1
ATOM 2740 N N . ASN A 1 369 ? -4.582 -20.766 -30.234 1 91.06 369 ASN A N 1
ATOM 2741 C CA . ASN A 1 369 ? -5.566 -20.547 -29.172 1 91.06 369 ASN A CA 1
ATOM 2742 C C . ASN A 1 369 ? -5.812 -21.828 -28.375 1 91.06 369 ASN A C 1
ATOM 2744 O O . ASN A 1 369 ? -6.934 -22.078 -27.938 1 91.06 369 ASN A O 1
ATOM 2748 N N . GLY A 1 370 ? -4.879 -22.688 -28.422 1 93.06 370 GLY A N 1
ATOM 2749 C CA . GLY A 1 370 ? -4.941 -23.859 -27.562 1 93.06 370 GLY A CA 1
ATOM 2750 C C . GLY A 1 370 ? -4.203 -23.688 -26.25 1 93.06 370 GLY A C 1
ATOM 2751 O O . GLY A 1 370 ? -3.631 -22.625 -26 1 93.06 370 GLY A O 1
ATOM 2752 N N . LEU A 1 371 ? -4.352 -24.703 -25.359 1 91.25 371 LEU A N 1
ATOM 2753 C CA . LEU A 1 371 ? -3.678 -24.719 -24.062 1 91.25 371 LEU A CA 1
ATOM 2754 C C . LEU A 1 371 ? -2.789 -25.953 -23.938 1 91.25 371 LEU A C 1
ATOM 2756 O O . LEU A 1 371 ? -3.248 -27.078 -24.141 1 91.25 371 LEU A O 1
ATOM 2760 N N . VAL A 1 372 ? -1.502 -25.641 -23.688 1 91.56 372 VAL A N 1
ATOM 2761 C CA . VAL A 1 372 ? -0.673 -26.781 -23.297 1 91.56 372 VAL A CA 1
ATOM 2762 C C . VAL A 1 372 ? -1.012 -27.188 -21.859 1 91.56 372 VAL A C 1
ATOM 2764 O O . VAL A 1 372 ? -0.638 -26.516 -20.906 1 91.56 372 VAL A O 1
ATOM 2767 N N . ASN A 1 373 ? -1.686 -28.219 -21.672 1 90.06 373 ASN A N 1
ATOM 2768 C CA . ASN A 1 373 ? -2.223 -28.641 -20.391 1 90.06 373 ASN A CA 1
ATOM 2769 C C . ASN A 1 373 ? -1.118 -29.141 -19.453 1 90.06 373 ASN A C 1
ATOM 2771 O O . ASN A 1 373 ? -1.02 -28.703 -18.312 1 90.06 373 ASN A O 1
ATOM 2775 N N . LYS A 1 374 ? -0.291 -30.078 -19.938 1 89 374 LYS A N 1
ATOM 2776 C CA . LYS A 1 374 ? 0.787 -30.625 -19.109 1 89 374 LYS A CA 1
ATOM 2777 C C . LYS A 1 374 ? 1.866 -31.281 -19.969 1 89 374 LYS A C 1
ATOM 2779 O O . LYS A 1 374 ? 1.621 -31.625 -21.125 1 89 374 LYS A O 1
ATOM 2784 N N . PHE A 1 375 ? 2.988 -31.344 -19.359 1 88.12 375 PHE A N 1
ATOM 2785 C CA . PHE A 1 375 ? 4.109 -32.094 -19.906 1 88.12 375 PHE A CA 1
ATOM 2786 C C . PHE A 1 375 ? 4.27 -33.438 -19.188 1 88.12 375 PHE A C 1
ATOM 2788 O O . PHE A 1 375 ? 4.246 -33.5 -17.969 1 88.12 375 PHE A O 1
ATOM 2795 N N . GLU A 1 376 ? 4.184 -34.406 -19.844 1 84.62 376 GLU A N 1
ATOM 2796 C CA . GLU A 1 376 ? 4.359 -35.75 -19.297 1 84.62 376 GLU A CA 1
ATOM 2797 C C . GLU A 1 376 ? 5.723 -36.312 -19.656 1 84.62 376 GLU A C 1
ATOM 2799 O O . GLU A 1 376 ? 5.809 -37.312 -20.359 1 84.62 376 GLU A O 1
ATOM 2804 N N . GLY A 1 377 ? 6.801 -35.688 -19.156 1 80.25 377 GLY A N 1
ATOM 2805 C CA . GLY A 1 377 ? 8.148 -36.094 -19.531 1 80.25 377 GLY A CA 1
ATOM 2806 C C . GLY A 1 377 ? 8.508 -35.688 -20.953 1 80.25 377 GLY A C 1
ATOM 2807 O O . GLY A 1 377 ? 8.789 -34.5 -21.203 1 80.25 377 GLY A O 1
ATOM 2808 N N . ASP A 1 378 ? 8.344 -36.781 -21.812 1 86.5 378 ASP A N 1
ATOM 2809 C CA . ASP A 1 378 ? 8.711 -36.531 -23.203 1 86.5 378 ASP A CA 1
ATOM 2810 C C . ASP A 1 378 ? 7.465 -36.312 -24.062 1 86.5 378 ASP A C 1
ATOM 2812 O O . ASP A 1 378 ? 7.551 -36.281 -25.297 1 86.5 378 ASP A O 1
ATOM 2816 N N . ALA A 1 379 ? 6.352 -36.219 -23.391 1 91.5 379 ALA A N 1
ATOM 2817 C CA . ALA A 1 379 ? 5.082 -36 -24.078 1 91.5 379 ALA A CA 1
ATOM 2818 C C . ALA A 1 379 ? 4.41 -34.719 -23.594 1 91.5 379 ALA A C 1
ATOM 2820 O O . ALA A 1 379 ? 4.773 -34.188 -22.547 1 91.5 379 ALA A O 1
ATOM 2821 N N . ALA A 1 380 ? 3.533 -34.219 -24.391 1 94.31 380 ALA A N 1
ATOM 2822 C CA . ALA A 1 380 ? 2.74 -33.062 -24.031 1 94.31 380 ALA A CA 1
ATOM 2823 C C . ALA A 1 380 ? 1.282 -33.219 -24.453 1 94.31 380 ALA A C 1
ATOM 2825 O O . ALA A 1 380 ? 0.994 -33.812 -25.5 1 94.31 380 ALA A O 1
ATOM 2826 N N . LEU A 1 381 ? 0.481 -32.812 -23.609 1 95.38 381 LEU A N 1
ATOM 2827 C CA . LEU A 1 381 ? -0.948 -32.781 -23.891 1 95.38 381 LEU A CA 1
ATOM 2828 C C . LEU A 1 381 ? -1.424 -31.344 -24.141 1 95.38 381 LEU A C 1
ATOM 2830 O O . LEU A 1 381 ? -1.263 -30.484 -23.266 1 95.38 381 LEU A O 1
ATOM 2834 N N . CYS A 1 382 ? -1.975 -31.109 -25.297 1 96.38 382 CYS A N 1
ATOM 2835 C CA . CYS A 1 382 ? -2.539 -29.812 -25.656 1 96.38 382 CYS A CA 1
ATOM 2836 C C . CYS A 1 382 ? -4.051 -29.922 -25.844 1 96.38 382 CYS A C 1
ATOM 2838 O O . CYS A 1 382 ? -4.559 -30.906 -26.359 1 96.38 382 CYS A O 1
ATOM 2840 N N . ILE A 1 383 ? -4.688 -28.922 -25.422 1 95.75 383 ILE A N 1
ATOM 2841 C CA . ILE A 1 383 ? -6.145 -28.938 -25.469 1 95.75 383 ILE A CA 1
ATOM 2842 C C . ILE A 1 383 ? -6.656 -27.703 -26.203 1 95.75 383 ILE A C 1
ATOM 2844 O O . ILE A 1 383 ? -6.16 -26.594 -26 1 95.75 383 ILE A O 1
ATOM 2848 N N . PHE A 1 384 ? -7.539 -27.906 -27.078 1 96.56 384 PHE A N 1
ATOM 2849 C CA . PHE A 1 384 ? -8.234 -26.844 -27.781 1 96.56 384 PHE A CA 1
ATOM 2850 C C . PHE A 1 384 ? -9.711 -26.812 -27.422 1 96.56 384 PHE A C 1
ATOM 2852 O O . PHE A 1 384 ? -10.43 -27.781 -27.656 1 96.56 384 PHE A O 1
ATOM 2859 N N . GLY A 1 385 ? -10.125 -25.75 -26.781 1 93.44 385 GLY A N 1
ATOM 2860 C CA . GLY A 1 385 ? -11.523 -25.625 -26.406 1 93.44 385 GLY A CA 1
ATOM 2861 C C . GLY A 1 385 ? -11.727 -25.562 -24.906 1 93.44 385 GLY A C 1
ATOM 2862 O O . GLY A 1 385 ? -12.859 -25.422 -24.438 1 93.44 385 GLY A O 1
ATOM 2863 N N . ALA A 1 386 ? -10.727 -25.766 -24.172 1 88.5 386 ALA A N 1
ATOM 2864 C CA . ALA A 1 386 ? -10.734 -25.625 -22.719 1 88.5 386 ALA A CA 1
ATOM 2865 C C . ALA A 1 386 ? -9.438 -24.984 -22.234 1 88.5 386 ALA A C 1
ATOM 2867 O O . ALA A 1 386 ? -8.375 -25.188 -22.812 1 88.5 386 ALA A O 1
ATOM 2868 N N . PRO A 1 387 ? -9.516 -24.172 -21.188 1 84.31 387 PRO A N 1
ATOM 2869 C CA . PRO A 1 387 ? -10.664 -23.859 -20.328 1 84.31 387 PRO A CA 1
ATOM 2870 C C . PRO A 1 387 ? -11.656 -22.906 -20.984 1 84.31 387 PRO A C 1
ATOM 2872 O O . PRO A 1 387 ? -12.797 -22.797 -20.547 1 84.31 387 PRO A O 1
ATOM 2875 N N . ILE A 1 388 ? -11.211 -22.234 -22 1 82.38 388 ILE A N 1
ATOM 2876 C CA . ILE A 1 388 ? -12.078 -21.312 -22.719 1 82.38 388 ILE A CA 1
ATOM 2877 C C . ILE A 1 388 ? -12.672 -22.016 -23.938 1 82.38 388 ILE A C 1
ATOM 2879 O O . ILE A 1 388 ? -11.953 -22.609 -24.734 1 82.38 388 ILE A O 1
ATOM 2883 N N . GLU A 1 389 ? -13.922 -21.859 -24.094 1 87.31 389 GLU A N 1
ATOM 2884 C CA . GLU A 1 389 ? -14.625 -22.484 -25.203 1 87.31 389 GLU A CA 1
ATOM 2885 C C . GLU A 1 389 ? -14.25 -21.812 -26.531 1 87.31 389 GLU A C 1
ATOM 2887 O O . GLU A 1 389 ? -14.125 -20.594 -26.594 1 87.31 389 GLU A O 1
ATOM 2892 N N . LEU A 1 390 ? -14 -22.672 -27.469 1 89.31 390 LEU A N 1
ATOM 2893 C CA . LEU A 1 390 ? -13.773 -22.203 -28.844 1 89.31 390 LEU A CA 1
ATOM 2894 C C . LEU A 1 390 ? -14.898 -22.656 -29.766 1 89.31 390 LEU A C 1
ATOM 2896 O O . LEU A 1 390 ? -15.398 -23.766 -29.641 1 89.31 390 LEU A O 1
ATOM 2900 N N . ARG A 1 391 ? -15.328 -21.766 -30.594 1 90.38 391 ARG A N 1
ATOM 2901 C CA . ARG A 1 391 ? -16.344 -22.141 -31.578 1 90.38 391 ARG A CA 1
ATOM 2902 C C . ARG A 1 391 ? -15.836 -23.266 -32.5 1 90.38 391 ARG A C 1
ATOM 2904 O O . ARG A 1 391 ? -16.562 -24.219 -32.781 1 90.38 391 ARG A O 1
ATOM 2911 N N . ASP A 1 392 ? -14.664 -23.109 -33 1 95.44 392 ASP A N 1
ATOM 2912 C CA . ASP A 1 392 ? -13.945 -24.109 -33.781 1 95.44 392 ASP A CA 1
ATOM 2913 C C . ASP A 1 392 ? -12.656 -24.547 -33.062 1 95.44 392 ASP A C 1
ATOM 2915 O O . ASP A 1 392 ? -11.703 -23.766 -33 1 95.44 392 ASP A O 1
ATOM 2919 N N . ASN A 1 393 ? -12.695 -25.766 -32.562 1 96.69 393 ASN A N 1
ATOM 2920 C CA . ASN A 1 393 ? -11.5 -26.219 -31.859 1 96.69 393 ASN A CA 1
ATOM 2921 C C . ASN A 1 393 ? -10.75 -27.281 -32.656 1 96.69 393 ASN A C 1
ATOM 2923 O O . ASN A 1 393 ? -9.633 -27.672 -32.312 1 96.69 393 ASN A O 1
ATOM 2927 N N . ALA A 1 394 ? -11.32 -27.703 -33.75 1 98 394 ALA A N 1
ATOM 2928 C CA . ALA A 1 394 ? -10.719 -28.766 -34.562 1 98 394 ALA A CA 1
ATOM 2929 C C . ALA A 1 394 ? -9.688 -28.188 -35.531 1 98 394 ALA A C 1
ATOM 2931 O O . ALA A 1 394 ? -8.57 -28.703 -35.656 1 98 394 ALA A O 1
ATOM 2932 N N . THR A 1 395 ? -10.062 -27.156 -36.219 1 98.12 395 THR A N 1
ATOM 2933 C CA . THR A 1 395 ? -9.219 -26.562 -37.219 1 98.12 395 THR A CA 1
ATOM 2934 C C . THR A 1 395 ? -7.887 -26.094 -36.625 1 98.12 395 THR A C 1
ATOM 2936 O O . THR A 1 395 ? -6.82 -26.438 -37.156 1 98.12 395 THR A O 1
ATOM 2939 N N . PRO A 1 396 ? -7.949 -25.344 -35.531 1 97.75 396 PRO A N 1
ATOM 2940 C CA . PRO A 1 396 ? -6.672 -24.922 -34.938 1 97.75 396 PRO A CA 1
ATOM 2941 C C . PRO A 1 396 ? -5.824 -26.094 -34.469 1 97.75 396 PRO A C 1
ATOM 2943 O O . PRO A 1 396 ? -4.594 -26.031 -34.531 1 97.75 396 PRO A O 1
ATOM 2946 N N . ALA A 1 397 ? -6.402 -27.094 -33.938 1 98.44 397 ALA A N 1
ATOM 2947 C CA . ALA A 1 397 ? -5.664 -28.266 -33.469 1 98.44 397 ALA A CA 1
ATOM 2948 C C . ALA A 1 397 ? -4.93 -28.938 -34.625 1 98.44 397 ALA A C 1
ATOM 2950 O O . ALA A 1 397 ? -3.773 -29.344 -34.5 1 98.44 397 ALA A O 1
ATOM 2951 N N . LEU A 1 398 ? -5.625 -29.047 -35.75 1 98.31 398 LEU A N 1
ATOM 2952 C CA . LEU A 1 398 ? -5.035 -29.672 -36.938 1 98.31 398 LEU A CA 1
ATOM 2953 C C . LEU A 1 398 ? -3.883 -28.828 -37.469 1 98.31 398 LEU A C 1
ATOM 2955 O O . LEU A 1 398 ? -2.85 -29.375 -37.875 1 98.31 398 LEU A O 1
ATOM 2959 N N . ARG A 1 399 ? -4.066 -27.562 -37.5 1 97.62 399 ARG A N 1
ATOM 2960 C CA . ARG A 1 399 ? -3.014 -26.656 -37.938 1 97.62 399 ARG A CA 1
ATOM 2961 C C . ARG A 1 399 ? -1.788 -26.766 -37.031 1 97.62 399 ARG A C 1
ATOM 2963 O O . ARG A 1 399 ? -0.654 -26.766 -37.5 1 97.62 399 ARG A O 1
ATOM 2970 N N . ALA A 1 400 ? -2.07 -26.812 -35.719 1 98.06 400 ALA A N 1
ATOM 2971 C CA . ALA A 1 400 ? -0.979 -26.953 -34.75 1 98.06 400 ALA A CA 1
ATOM 2972 C C . ALA A 1 400 ? -0.22 -28.25 -34.969 1 98.06 400 ALA A C 1
ATOM 2974 O O . ALA A 1 400 ? 1.013 -28.281 -34.938 1 98.06 400 ALA A O 1
ATOM 2975 N N . ALA A 1 401 ? -0.914 -29.312 -35.219 1 98.31 401 ALA A N 1
ATOM 2976 C CA . ALA A 1 401 ? -0.309 -30.625 -35.406 1 98.31 401 ALA A CA 1
ATOM 2977 C C . ALA A 1 401 ? 0.63 -30.625 -36.594 1 98.31 401 ALA A C 1
ATOM 2979 O O . ALA A 1 401 ? 1.759 -31.109 -36.531 1 98.31 401 ALA A O 1
ATOM 2980 N N . ARG A 1 402 ? 0.164 -30.094 -37.688 1 97.25 402 ARG A N 1
ATOM 2981 C CA . ARG A 1 402 ? 0.985 -30.031 -38.875 1 97.25 402 ARG A CA 1
ATOM 2982 C C . ARG A 1 402 ? 2.229 -29.188 -38.656 1 97.25 402 ARG A C 1
ATOM 2984 O O . ARG A 1 402 ? 3.326 -29.547 -39.094 1 97.25 402 ARG A O 1
ATOM 2991 N N . ARG A 1 403 ? 2.037 -28.094 -38 1 97.12 403 ARG A N 1
ATOM 2992 C CA . ARG A 1 403 ? 3.154 -27.188 -37.75 1 97.12 403 ARG A CA 1
ATOM 2993 C C . ARG A 1 403 ? 4.211 -27.859 -36.875 1 97.12 403 ARG A C 1
ATOM 2995 O O . ARG A 1 403 ? 5.406 -27.766 -37.156 1 97.12 403 ARG A O 1
ATOM 3002 N N . ILE A 1 404 ? 3.746 -28.469 -35.781 1 97.62 404 ILE A N 1
ATOM 3003 C CA . ILE A 1 404 ? 4.668 -29.141 -34.875 1 97.62 404 ILE A CA 1
ATOM 3004 C C . ILE A 1 404 ? 5.48 -30.188 -35.656 1 97.62 404 ILE A C 1
ATOM 3006 O O . ILE A 1 404 ? 6.707 -30.219 -35.562 1 97.62 404 ILE A O 1
ATOM 3010 N N . ARG A 1 405 ? 4.785 -30.969 -36.375 1 96.75 405 ARG A N 1
ATOM 3011 C CA . ARG A 1 405 ? 5.441 -32.031 -37.156 1 96.75 405 ARG A CA 1
ATOM 3012 C C . ARG A 1 405 ? 6.469 -31.438 -38.125 1 96.75 405 ARG A C 1
ATOM 3014 O O . ARG A 1 405 ? 7.605 -31.922 -38.188 1 96.75 405 ARG A O 1
ATOM 3021 N N . ASP A 1 406 ? 6.133 -30.484 -38.844 1 96.06 406 ASP A N 1
ATOM 3022 C CA . ASP A 1 406 ? 7 -29.906 -39.844 1 96.06 406 ASP A CA 1
ATOM 3023 C C . ASP A 1 406 ? 8.234 -29.25 -39.219 1 96.06 406 ASP A C 1
ATOM 3025 O O . ASP A 1 406 ? 9.344 -29.406 -39.719 1 96.06 406 ASP A O 1
ATOM 3029 N N . GLU A 1 407 ? 8.016 -28.531 -38.188 1 96.31 407 GLU A N 1
ATOM 3030 C CA . GLU A 1 407 ? 9.125 -27.844 -37.531 1 96.31 407 GLU A CA 1
ATOM 3031 C C . GLU A 1 407 ? 10.086 -28.812 -36.875 1 96.31 407 GLU A C 1
ATOM 3033 O O . GLU A 1 407 ? 11.305 -28.625 -36.906 1 96.31 407 GLU A O 1
ATOM 3038 N N . VAL A 1 408 ? 9.539 -29.828 -36.25 1 95 408 VAL A N 1
ATOM 3039 C CA . VAL A 1 408 ? 10.375 -30.828 -35.594 1 95 408 VAL A CA 1
ATOM 3040 C C . VAL A 1 408 ? 11.172 -31.609 -36.625 1 95 408 VAL A C 1
ATOM 3042 O O . VAL A 1 408 ? 12.359 -31.891 -36.438 1 95 408 VAL A O 1
ATOM 3045 N N . LEU A 1 409 ? 10.555 -31.891 -37.688 1 93.38 409 LEU A N 1
ATOM 3046 C CA . LEU A 1 409 ? 11.234 -32.594 -38.781 1 93.38 409 LEU A CA 1
ATOM 3047 C C . LEU A 1 409 ? 12.359 -31.719 -39.344 1 93.38 409 LEU A C 1
ATOM 3049 O O . LEU A 1 409 ? 13.445 -32.219 -39.656 1 93.38 409 LEU A O 1
ATOM 3053 N N . ALA A 1 410 ? 12.102 -30.531 -39.531 1 94.19 410 ALA A N 1
ATOM 3054 C CA . ALA A 1 410 ? 13.102 -29.594 -40.062 1 94.19 410 ALA A CA 1
ATOM 3055 C C . ALA A 1 410 ? 14.297 -29.484 -39.125 1 94.19 410 ALA A C 1
ATOM 3057 O O . ALA A 1 410 ? 15.438 -29.375 -39.562 1 94.19 410 ALA A O 1
ATOM 3058 N N . ALA A 1 411 ? 14.031 -29.438 -37.844 1 92.56 411 ALA A N 1
ATOM 3059 C CA . ALA A 1 411 ? 15.109 -29.359 -36.844 1 92.56 411 ALA A CA 1
ATOM 3060 C C . ALA A 1 411 ? 15.93 -30.656 -36.844 1 92.56 411 ALA A C 1
ATOM 3062 O O . ALA A 1 411 ? 17.156 -30.609 -36.688 1 92.56 411 ALA A O 1
ATOM 3063 N N . GLY A 1 412 ? 15.305 -31.844 -36.938 1 90.81 412 GLY A N 1
ATOM 3064 C CA . GLY A 1 412 ? 15.953 -33.125 -37.125 1 90.81 412 GLY A CA 1
ATOM 3065 C C . GLY A 1 412 ? 16.578 -33.688 -35.844 1 90.81 412 GLY A C 1
ATOM 3066 O O . GLY A 1 412 ? 17.438 -34.562 -35.906 1 90.81 412 GLY A O 1
ATOM 3067 N N . GLU A 1 413 ? 16.219 -33.125 -34.75 1 91.12 413 GLU A N 1
ATOM 3068 C CA . GLU A 1 413 ? 16.844 -33.531 -33.469 1 91.12 413 GLU A CA 1
ATOM 3069 C C . GLU A 1 413 ? 16.125 -34.719 -32.844 1 91.12 413 GLU A C 1
ATOM 3071 O O . GLU A 1 413 ? 16.734 -35.562 -32.219 1 91.12 413 GLU A O 1
ATOM 3076 N N . LEU A 1 414 ? 14.773 -34.688 -32.969 1 93.56 414 LEU A N 1
ATOM 3077 C CA . LEU A 1 414 ? 13.938 -35.719 -32.344 1 93.56 414 LEU A CA 1
ATOM 3078 C C . LEU A 1 414 ? 12.867 -36.188 -33.344 1 93.56 414 LEU A C 1
ATOM 3080 O O . LEU A 1 414 ? 12.555 -35.5 -34.312 1 93.56 414 LEU A O 1
ATOM 3084 N N . ASP A 1 415 ? 12.5 -37.406 -33.125 1 94.69 415 ASP A N 1
ATOM 3085 C CA . ASP A 1 415 ? 11.344 -37.969 -33.844 1 94.69 415 ASP A CA 1
ATOM 3086 C C . ASP A 1 415 ? 10.125 -38.031 -32.938 1 94.69 415 ASP A C 1
ATOM 3088 O O . ASP A 1 415 ? 10.25 -38.312 -31.734 1 94.69 415 ASP A O 1
ATOM 3092 N N . ILE A 1 416 ? 8.969 -37.719 -33.562 1 96.88 416 ILE A N 1
ATOM 3093 C CA . ILE A 1 416 ? 7.805 -37.594 -32.688 1 96.88 416 ILE A CA 1
ATOM 3094 C C . ILE A 1 416 ? 6.605 -38.281 -33.344 1 96.88 416 ILE A C 1
ATOM 3096 O O . ILE A 1 416 ? 6.609 -38.5 -34.562 1 96.88 416 ILE A O 1
ATOM 3100 N N . GLY A 1 417 ? 5.641 -38.656 -32.594 1 97.62 417 GLY A N 1
ATOM 3101 C CA . GLY A 1 417 ? 4.293 -39 -33 1 97.62 417 GLY A CA 1
ATOM 3102 C C . GLY A 1 417 ? 3.238 -38.062 -32.469 1 97.62 417 GLY A C 1
ATOM 3103 O O . GLY A 1 417 ? 3.322 -37.594 -31.344 1 97.62 417 GLY A O 1
ATOM 3104 N N . ILE A 1 418 ? 2.26 -37.75 -33.375 1 98.44 418 ILE A N 1
ATOM 3105 C CA . ILE A 1 418 ? 1.207 -36.844 -32.969 1 98.44 418 ILE A CA 1
ATOM 3106 C C . ILE A 1 418 ? -0.158 -37.5 -33.156 1 98.44 418 ILE A C 1
ATOM 3108 O O . ILE A 1 418 ? -0.448 -38.031 -34.219 1 98.44 418 ILE A O 1
ATOM 3112 N N . GLY A 1 419 ? -0.917 -37.469 -32.125 1 98.44 419 GLY A N 1
ATOM 3113 C CA . GLY A 1 419 ? -2.293 -37.938 -32.188 1 98.44 419 GLY A CA 1
ATOM 3114 C C . GLY A 1 419 ? -3.303 -36.875 -31.844 1 98.44 419 GLY A C 1
ATOM 3115 O O . GLY A 1 419 ? -3.102 -36.094 -30.906 1 98.44 419 GLY A O 1
ATOM 3116 N N . VAL A 1 420 ? -4.41 -36.781 -32.625 1 98.56 420 VAL A N 1
ATOM 3117 C CA . VAL A 1 420 ? -5.434 -35.781 -32.406 1 98.56 420 VAL A CA 1
ATOM 3118 C C . VAL A 1 420 ? -6.816 -36.406 -32.406 1 98.56 420 VAL A C 1
ATOM 3120 O O . VAL A 1 420 ? -7.133 -37.219 -33.312 1 98.56 420 VAL A O 1
ATOM 3123 N N . ALA A 1 421 ? -7.566 -36.094 -31.422 1 97.88 421 ALA A N 1
ATOM 3124 C CA . ALA A 1 421 ? -8.93 -36.625 -31.328 1 97.88 421 ALA A CA 1
ATOM 3125 C C . ALA A 1 421 ? -9.875 -35.594 -30.719 1 97.88 421 ALA A C 1
ATOM 3127 O O . ALA A 1 421 ? -9.43 -34.656 -30.062 1 97.88 421 ALA A O 1
ATOM 3128 N N . ARG A 1 422 ? -11.117 -35.781 -30.969 1 97.12 422 ARG A N 1
ATOM 3129 C CA . ARG A 1 422 ? -12.125 -34.812 -30.531 1 97.12 422 ARG A CA 1
ATOM 3130 C C . ARG A 1 422 ? -13.328 -35.5 -29.906 1 97.12 422 ARG A C 1
ATOM 3132 O O . ARG A 1 422 ? -13.758 -36.562 -30.391 1 97.12 422 ARG A O 1
ATOM 3139 N N . GLY A 1 423 ? -13.828 -34.906 -28.828 1 93.56 423 GLY A N 1
ATOM 3140 C CA . GLY A 1 423 ? -15.016 -35.438 -28.156 1 93.56 423 GLY A CA 1
ATOM 3141 C C . GLY A 1 423 ? -15.297 -34.781 -26.828 1 93.56 423 GLY A C 1
ATOM 3142 O O . GLY A 1 423 ? -14.617 -33.844 -26.438 1 93.56 423 GLY A O 1
ATOM 3143 N N . PRO A 1 424 ? -16.375 -35.219 -26.203 1 91.5 424 PRO A N 1
ATOM 3144 C CA . PRO A 1 424 ? -16.719 -34.688 -24.875 1 91.5 424 PRO A CA 1
ATOM 3145 C C . PRO A 1 424 ? -15.734 -35.156 -23.797 1 91.5 424 PRO A C 1
ATOM 3147 O O . PRO A 1 424 ? -15.383 -36.344 -23.734 1 91.5 424 PRO A O 1
ATOM 3150 N N . VAL A 1 425 ? -15.273 -34.188 -23.016 1 90.38 425 VAL A N 1
ATOM 3151 C CA . VAL A 1 425 ? -14.367 -34.5 -21.922 1 90.38 425 VAL A CA 1
ATOM 3152 C C . VAL A 1 425 ? -14.742 -33.688 -20.688 1 90.38 425 VAL A C 1
ATOM 3154 O O . VAL A 1 425 ? -15.391 -32.625 -20.812 1 90.38 425 VAL A O 1
ATOM 3157 N N . PHE A 1 426 ? -14.422 -34.188 -19.562 1 90.12 426 PHE A N 1
ATOM 3158 C CA . PHE A 1 426 ? -14.453 -33.375 -18.344 1 90.12 426 PHE A CA 1
ATOM 3159 C C . PHE A 1 426 ? -13.266 -32.406 -18.297 1 90.12 426 PHE A C 1
ATOM 3161 O O . PHE A 1 426 ? -12.125 -32.844 -18.484 1 90.12 426 PHE A O 1
ATOM 3168 N N . ALA A 1 427 ? -13.516 -31.156 -18.203 1 89.38 427 ALA A N 1
ATOM 3169 C CA . ALA A 1 427 ? -12.477 -30.141 -18.062 1 89.38 427 ALA A CA 1
ATOM 3170 C C . ALA A 1 427 ? -12.609 -29.406 -16.734 1 89.38 427 ALA A C 1
ATOM 3172 O O . ALA A 1 427 ? -13.609 -28.734 -16.484 1 89.38 427 ALA A O 1
ATOM 3173 N N . GLY A 1 428 ? -11.648 -29.562 -15.875 1 85.5 428 GLY A N 1
ATOM 3174 C CA . GLY A 1 428 ? -11.703 -28.938 -14.562 1 85.5 428 GLY A CA 1
ATOM 3175 C C . GLY A 1 428 ? -10.531 -29.297 -13.672 1 85.5 428 GLY A C 1
ATOM 3176 O O . GLY A 1 428 ? -9.609 -29.984 -14.109 1 85.5 428 GLY A O 1
ATOM 3177 N N . ASN A 1 429 ? -10.57 -28.812 -12.453 1 84.94 429 ASN A N 1
ATOM 3178 C CA . ASN A 1 429 ? -9.539 -29.109 -11.477 1 84.94 429 ASN A CA 1
ATOM 3179 C C . ASN A 1 429 ? -9.719 -30.516 -10.883 1 84.94 429 ASN A C 1
ATOM 3181 O O . ASN A 1 429 ? -10.852 -30.938 -10.625 1 84.94 429 ASN A O 1
ATOM 3185 N N . VAL A 1 430 ? -8.688 -31.156 -10.828 1 86.94 430 VAL A N 1
ATOM 3186 C CA . VAL A 1 430 ? -8.68 -32.469 -10.188 1 86.94 430 VAL A CA 1
ATOM 3187 C C . VAL A 1 430 ? -7.629 -32.5 -9.078 1 86.94 430 VAL A C 1
ATOM 3189 O O . VAL A 1 430 ? -6.629 -31.797 -9.148 1 86.94 430 VAL A O 1
ATOM 3192 N N . GLY A 1 431 ? -7.898 -33.25 -8.094 1 86.62 431 GLY A N 1
ATOM 3193 C CA . GLY A 1 431 ? -6.969 -33.375 -6.988 1 86.62 431 GLY A CA 1
ATOM 3194 C C . GLY A 1 431 ? -7.629 -33.219 -5.633 1 86.62 431 GLY A C 1
ATOM 3195 O O . GLY A 1 431 ? -8.734 -33.719 -5.414 1 86.62 431 GLY A O 1
ATOM 3196 N N . SER A 1 432 ? -6.844 -32.688 -4.742 1 81.12 432 SER A N 1
ATOM 3197 C CA . SER A 1 432 ? -7.312 -32.438 -3.383 1 81.12 432 SER A CA 1
ATOM 3198 C C . SER A 1 432 ? -7.301 -30.953 -3.064 1 81.12 432 SER A C 1
ATOM 3200 O O . SER A 1 432 ? -6.953 -30.141 -3.916 1 81.12 432 SER A O 1
ATOM 3202 N N . ASP A 1 433 ? -7.664 -30.672 -1.856 1 74.94 433 ASP A N 1
ATOM 3203 C CA . ASP A 1 433 ? -7.73 -29.281 -1.409 1 74.94 433 ASP A CA 1
ATOM 3204 C C . ASP A 1 433 ? -6.34 -28.656 -1.38 1 74.94 433 ASP A C 1
ATOM 3206 O O . ASP A 1 433 ? -6.199 -27.438 -1.588 1 74.94 433 ASP A O 1
ATOM 3210 N N . THR A 1 434 ? -5.324 -29.5 -1.273 1 76.88 434 THR A N 1
ATOM 3211 C CA . THR A 1 434 ? -3.98 -28.953 -1.101 1 76.88 434 THR A CA 1
ATOM 3212 C C . THR A 1 434 ? -3.188 -29.047 -2.402 1 76.88 434 THR A C 1
ATOM 3214 O O . THR A 1 434 ? -2.139 -28.422 -2.541 1 76.88 434 THR A O 1
ATOM 3217 N N . ARG A 1 435 ? -3.719 -29.828 -3.307 1 82.38 435 ARG A N 1
ATOM 3218 C CA . ARG A 1 435 ? -3.053 -30 -4.594 1 82.38 435 ARG A CA 1
ATOM 3219 C C . ARG A 1 435 ? -4.07 -30.172 -5.719 1 82.38 435 ARG A C 1
ATOM 3221 O O . ARG A 1 435 ? -4.742 -31.188 -5.812 1 82.38 435 ARG A O 1
ATOM 3228 N N . LEU A 1 436 ? -4.047 -29.078 -6.559 1 81.81 436 LEU A N 1
ATOM 3229 C CA . LEU A 1 436 ? -5.004 -29.062 -7.66 1 81.81 436 LEU A CA 1
ATOM 3230 C C . LEU A 1 436 ? -4.285 -28.938 -9 1 81.81 436 LEU A C 1
ATOM 3232 O O . LEU A 1 436 ? -3.207 -28.344 -9.078 1 81.81 436 LEU A O 1
ATOM 3236 N N . GLU A 1 437 ? -4.875 -29.516 -9.992 1 85.06 437 GLU A N 1
ATOM 3237 C CA . GLU A 1 437 ? -4.395 -29.359 -11.359 1 85.06 437 GLU A CA 1
ATOM 3238 C C . GLU A 1 437 ? -5.555 -29.281 -12.344 1 85.06 437 GLU A C 1
ATOM 3240 O O . GLU A 1 437 ? -6.488 -30.094 -12.273 1 85.06 437 GLU A O 1
ATOM 3245 N N . PHE A 1 438 ? -5.484 -28.297 -13.156 1 83.88 438 PHE A N 1
ATOM 3246 C CA . PHE A 1 438 ? -6.453 -28.281 -14.25 1 83.88 438 PHE A CA 1
ATOM 3247 C C . PHE A 1 438 ? -6.098 -29.312 -15.312 1 83.88 438 PHE A C 1
ATOM 3249 O O . PHE A 1 438 ? -4.961 -29.344 -15.789 1 83.88 438 PHE A O 1
ATOM 3256 N N . THR A 1 439 ? -7.082 -30.094 -15.602 1 87.69 439 THR A N 1
ATOM 3257 C CA . THR A 1 439 ? -6.832 -31.094 -16.625 1 87.69 439 THR A CA 1
ATOM 3258 C C . THR A 1 439 ? -8.133 -31.5 -17.312 1 87.69 439 THR A C 1
ATOM 3260 O O . THR A 1 439 ? -9.18 -30.891 -17.094 1 87.69 439 THR A O 1
ATOM 3263 N N . VAL A 1 440 ? -7.973 -32.344 -18.266 1 89.25 440 VAL A N 1
ATOM 3264 C CA . VAL A 1 440 ? -9.102 -32.875 -19.016 1 89.25 440 VAL A CA 1
ATOM 3265 C C . VAL A 1 440 ? -9.078 -34.406 -18.938 1 89.25 440 VAL A C 1
ATOM 3267 O O . VAL A 1 440 ? -8.016 -35.031 -18.969 1 89.25 440 VAL A O 1
ATOM 3270 N N . ILE A 1 441 ? -10.289 -34.906 -18.766 1 87.12 441 ILE A N 1
ATOM 3271 C CA . ILE A 1 441 ? -10.43 -36.344 -18.672 1 87.12 441 ILE A CA 1
ATOM 3272 C C . ILE A 1 441 ? -11.594 -36.781 -19.562 1 87.12 441 ILE A C 1
ATOM 3274 O O . ILE A 1 441 ? -12.695 -36.25 -19.484 1 87.12 441 ILE A O 1
ATOM 3278 N N . GLY A 1 442 ? -11.328 -37.781 -20.422 1 86.88 442 GLY A N 1
ATOM 3279 C CA . GLY A 1 442 ? -12.383 -38.281 -21.297 1 86.88 442 GLY A CA 1
ATOM 3280 C C . GLY A 1 442 ? -11.852 -39.156 -22.422 1 86.88 442 GLY A C 1
ATOM 3281 O O . GLY A 1 442 ? -10.633 -39.281 -22.594 1 86.88 442 GLY A O 1
ATOM 3282 N N . ASP A 1 443 ? -12.68 -39.719 -23.203 1 86.06 443 ASP A N 1
ATOM 3283 C CA . ASP A 1 443 ? -12.344 -40.688 -24.25 1 86.06 443 ASP A CA 1
ATOM 3284 C C . ASP A 1 443 ? -11.516 -40.031 -25.344 1 86.06 443 ASP A C 1
ATOM 3286 O O . ASP A 1 443 ? -10.617 -40.656 -25.922 1 86.06 443 ASP A O 1
ATOM 3290 N N . ALA A 1 444 ? -11.844 -38.812 -25.578 1 90.62 444 ALA A N 1
ATOM 3291 C CA . ALA A 1 444 ? -11.109 -38.125 -26.625 1 90.62 444 ALA A CA 1
ATOM 3292 C C . ALA A 1 444 ? -9.633 -38 -26.266 1 90.62 444 ALA A C 1
ATOM 3294 O O . ALA A 1 444 ? -8.766 -38.062 -27.156 1 90.62 444 ALA A O 1
ATOM 3295 N N . VAL A 1 445 ? -9.383 -37.781 -25.031 1 91.75 445 VAL A N 1
ATOM 3296 C CA . VAL A 1 445 ? -8 -37.656 -24.562 1 91.75 445 VAL A CA 1
ATOM 3297 C C . VAL A 1 445 ? -7.289 -39 -24.672 1 91.75 445 VAL A C 1
ATOM 3299 O O . VAL A 1 445 ? -6.152 -39.062 -25.156 1 91.75 445 VAL A O 1
ATOM 3302 N N . ASN A 1 446 ? -7.953 -40.062 -24.281 1 88.31 446 ASN A N 1
ATOM 3303 C CA . ASN A 1 446 ? -7.391 -41.406 -24.391 1 88.31 446 ASN A CA 1
ATOM 3304 C C . ASN A 1 446 ? -7.145 -41.781 -25.859 1 88.31 446 ASN A C 1
ATOM 3306 O O . ASN A 1 446 ? -6.121 -42.375 -26.188 1 88.31 446 ASN A O 1
ATOM 3310 N N . GLU A 1 447 ? -8.109 -41.438 -26.609 1 92.94 447 GLU A N 1
ATOM 3311 C CA . GLU A 1 447 ? -7.996 -41.719 -28.047 1 92.94 447 GLU A CA 1
ATOM 3312 C C . GLU A 1 447 ? -6.793 -41.031 -28.656 1 92.94 447 GLU A C 1
ATOM 3314 O O . GLU A 1 447 ? -6.039 -41.594 -29.422 1 92.94 447 GLU A O 1
ATOM 3319 N N . ALA A 1 448 ? -6.621 -39.812 -28.312 1 95.44 448 ALA A N 1
ATOM 3320 C CA . ALA A 1 448 ? -5.488 -39.031 -28.828 1 95.44 448 ALA A CA 1
ATOM 3321 C C . ALA A 1 448 ? -4.164 -39.656 -28.391 1 95.44 448 ALA A C 1
ATOM 3323 O O . ALA A 1 448 ? -3.221 -39.719 -29.188 1 95.44 448 ALA A O 1
ATOM 3324 N N . ALA A 1 449 ? -4.094 -40 -27.141 1 92.5 449 ALA A N 1
ATOM 3325 C CA . ALA A 1 449 ? -2.877 -40.625 -26.625 1 92.5 449 ALA A CA 1
ATOM 3326 C C . ALA A 1 449 ? -2.557 -41.938 -27.375 1 92.5 449 ALA A C 1
ATOM 3328 O O . ALA A 1 449 ? -1.402 -42.188 -27.734 1 92.5 449 ALA A O 1
ATOM 3329 N N . ARG A 1 450 ? -3.566 -42.719 -27.656 1 92.56 450 ARG A N 1
ATOM 3330 C CA . ARG A 1 450 ? -3.367 -43.969 -28.375 1 92.56 450 ARG A CA 1
ATOM 3331 C C . ARG A 1 450 ? -2.988 -43.75 -29.828 1 92.56 450 ARG A C 1
ATOM 3333 O O . ARG A 1 450 ? -2.18 -44.469 -30.391 1 92.56 450 ARG A O 1
ATOM 3340 N N . LEU A 1 451 ? -3.625 -42.781 -30.359 1 96.31 451 LEU A N 1
ATOM 3341 C CA . LEU A 1 451 ? -3.297 -42.438 -31.734 1 96.31 451 LEU A CA 1
ATOM 3342 C C . LEU A 1 451 ? -1.838 -42 -31.859 1 96.31 451 LEU A C 1
ATOM 3344 O O . LEU A 1 451 ? -1.195 -42.25 -32.875 1 96.31 451 LEU A O 1
ATOM 3348 N N . THR A 1 452 ? -1.374 -41.344 -30.844 1 96.31 452 THR A N 1
ATOM 3349 C CA . THR A 1 452 ? 0.012 -40.906 -30.828 1 96.31 452 THR A CA 1
ATOM 3350 C C . THR A 1 452 ? 0.969 -42.062 -30.953 1 96.31 452 THR A C 1
ATOM 3352 O O . THR A 1 452 ? 1.97 -42 -31.672 1 96.31 452 THR A O 1
ATOM 3355 N N . THR A 1 453 ? 0.671 -43.156 -30.234 1 92.75 453 THR A N 1
ATOM 3356 C CA . THR A 1 453 ? 1.495 -44.344 -30.297 1 92.75 453 THR A CA 1
ATOM 3357 C C . THR A 1 453 ? 1.47 -44.969 -31.688 1 92.75 453 THR A C 1
ATOM 3359 O O . THR A 1 453 ? 2.51 -45.344 -32.219 1 92.75 453 THR A O 1
ATOM 3362 N N . GLU A 1 454 ? 0.309 -45 -32.281 1 95.25 454 GLU A N 1
ATOM 3363 C CA . GLU A 1 454 ? 0.16 -45.531 -33.625 1 95.25 454 GLU A CA 1
ATOM 3364 C C . GLU A 1 454 ? 0.824 -44.625 -34.656 1 95.25 454 GLU A C 1
ATOM 3366 O O . GLU A 1 454 ? 1.339 -45.094 -35.688 1 95.25 454 GLU A O 1
ATOM 3371 N N . ALA A 1 455 ? 0.833 -43.406 -34.375 1 96.75 455 ALA A N 1
ATOM 3372 C CA . ALA A 1 455 ? 1.366 -42.406 -35.312 1 96.75 455 ALA A CA 1
ATOM 3373 C C . ALA A 1 455 ? 2.877 -42.562 -35.469 1 96.75 455 ALA A C 1
ATOM 3375 O O . ALA A 1 455 ? 3.438 -42.188 -36.5 1 96.75 455 ALA A O 1
ATOM 3376 N N . LYS A 1 456 ? 3.49 -43.031 -34.469 1 94.62 456 LYS A N 1
ATOM 3377 C CA . LYS A 1 456 ? 4.938 -43.219 -34.531 1 94.62 456 LYS A CA 1
ATOM 3378 C C . LYS A 1 456 ? 5.316 -44.188 -35.656 1 94.62 456 LYS A C 1
ATOM 3380 O O . LYS A 1 456 ? 6.438 -44.125 -36.156 1 94.62 456 LYS A O 1
ATOM 3385 N N . GLU A 1 457 ? 4.402 -45 -36.031 1 92.94 457 GLU A N 1
ATOM 3386 C CA . GLU A 1 457 ? 4.652 -45.969 -37.094 1 92.94 457 GLU A CA 1
ATOM 3387 C C . GLU A 1 457 ? 4.137 -45.469 -38.438 1 92.94 457 GLU A C 1
ATOM 3389 O O . GLU A 1 457 ? 4.395 -46.062 -39.469 1 92.94 457 GLU A O 1
ATOM 3394 N N . ALA A 1 458 ? 3.447 -44.469 -38.406 1 93.56 458 ALA A N 1
ATOM 3395 C CA . ALA A 1 458 ? 2.93 -43.875 -39.656 1 93.56 458 ALA A CA 1
ATOM 3396 C C . ALA A 1 458 ? 3.994 -43.031 -40.344 1 93.56 458 ALA A C 1
ATOM 3398 O O . ALA A 1 458 ? 4.789 -42.344 -39.688 1 93.56 458 ALA A O 1
ATOM 3399 N N . PRO A 1 459 ? 4.012 -43 -41.625 1 90.94 459 PRO A N 1
ATOM 3400 C CA . PRO A 1 459 ? 5.055 -42.312 -42.375 1 90.94 459 PRO A CA 1
ATOM 3401 C C . PRO A 1 459 ? 5.098 -40.812 -42.062 1 90.94 459 PRO A C 1
ATOM 3403 O O . PRO A 1 459 ? 6.18 -40.219 -41.938 1 90.94 459 PRO A O 1
ATOM 3406 N N . ARG A 1 460 ? 3.957 -40.219 -41.844 1 93.31 460 ARG A N 1
ATOM 3407 C CA . ARG A 1 460 ? 3.918 -38.781 -41.625 1 93.31 460 ARG A CA 1
ATOM 3408 C C . ARG A 1 460 ? 3.904 -38.438 -40.156 1 93.31 460 ARG A C 1
ATOM 3410 O O . ARG A 1 460 ? 3.893 -37.25 -39.781 1 93.31 460 ARG A O 1
ATOM 3417 N N . ARG A 1 461 ? 3.826 -39.375 -39.312 1 96.44 461 ARG A N 1
ATOM 3418 C CA . ARG A 1 461 ? 3.967 -39.281 -37.875 1 96.44 461 ARG A CA 1
ATOM 3419 C C . ARG A 1 461 ? 2.771 -38.562 -37.25 1 96.44 461 ARG A C 1
ATOM 3421 O O . ARG A 1 461 ? 2.85 -38.062 -36.125 1 96.44 461 ARG A O 1
ATOM 3428 N N . ILE A 1 462 ? 1.635 -38.375 -38 1 97.81 462 ILE A N 1
ATOM 3429 C CA . ILE A 1 462 ? 0.414 -37.75 -37.5 1 97.81 462 ILE A CA 1
ATOM 3430 C C . ILE A 1 462 ? -0.784 -38.656 -37.812 1 97.81 462 ILE A C 1
ATOM 3432 O O . ILE A 1 462 ? -0.96 -39.125 -38.938 1 97.81 462 ILE A O 1
ATOM 3436 N N . LEU A 1 463 ? -1.515 -38.938 -36.812 1 98.25 463 LEU A N 1
ATOM 3437 C CA . LEU A 1 463 ? -2.795 -39.625 -37 1 98.25 463 LEU A CA 1
ATOM 3438 C C . LEU A 1 463 ? -3.91 -38.875 -36.281 1 98.25 463 LEU A C 1
ATOM 3440 O O . LEU A 1 463 ? -3.762 -38.5 -35.094 1 98.25 463 LEU A O 1
ATOM 3444 N N . VAL A 1 464 ? -4.992 -38.625 -37 1 98.25 464 VAL A N 1
ATOM 3445 C CA . VAL A 1 464 ? -6.113 -37.875 -36.438 1 98.25 464 VAL A CA 1
ATOM 3446 C C . VAL A 1 464 ? -7.402 -38.688 -36.594 1 98.25 464 VAL A C 1
ATOM 3448 O O . VAL A 1 464 ? -7.582 -39.375 -37.594 1 98.25 464 VAL A O 1
ATOM 3451 N N . SER A 1 465 ? -8.234 -38.531 -35.594 1 97.12 465 SER A N 1
ATOM 3452 C CA . SER A 1 465 ? -9.5 -39.25 -35.656 1 97.12 465 SER A CA 1
ATOM 3453 C C . SER A 1 465 ? -10.469 -38.625 -36.625 1 97.12 465 SER A C 1
ATOM 3455 O O . SER A 1 465 ? -10.375 -37.406 -36.906 1 97.12 465 SER A O 1
ATOM 3457 N N . GLY A 1 466 ? -11.438 -39.375 -37.094 1 96.19 466 GLY A N 1
ATOM 3458 C CA . GLY A 1 466 ? -12.438 -38.875 -38 1 96.19 466 GLY A CA 1
ATOM 3459 C C . GLY A 1 466 ? -13.281 -37.75 -37.438 1 96.19 466 GLY A C 1
ATOM 3460 O O . GLY A 1 466 ? -13.711 -36.844 -38.156 1 96.19 466 GLY A O 1
ATOM 3461 N N . ALA A 1 467 ? -13.5 -37.812 -36.188 1 96.19 467 ALA A N 1
ATOM 3462 C CA . ALA A 1 467 ? -14.328 -36.812 -35.531 1 96.19 467 ALA A CA 1
ATOM 3463 C C . ALA A 1 467 ? -13.719 -35.406 -35.656 1 96.19 467 ALA A C 1
ATOM 3465 O O . ALA A 1 467 ? -14.445 -34.406 -35.781 1 96.19 467 ALA A O 1
ATOM 3466 N N . VAL A 1 468 ? -12.398 -35.344 -35.656 1 97.94 468 VAL A N 1
ATOM 3467 C CA . VAL A 1 468 ? -11.711 -34.062 -35.781 1 97.94 468 VAL A CA 1
ATOM 3468 C C . VAL A 1 468 ? -11.859 -33.562 -37.219 1 97.94 468 VAL A C 1
ATOM 3470 O O . VAL A 1 468 ? -12.102 -32.375 -37.438 1 97.94 468 VAL A O 1
ATOM 3473 N N . ILE A 1 469 ? -11.758 -34.438 -38.156 1 97.12 469 ILE A N 1
ATOM 3474 C CA . ILE A 1 469 ? -11.852 -34.062 -39.562 1 97.12 469 ILE A CA 1
ATOM 3475 C C . ILE A 1 469 ? -13.258 -33.562 -39.875 1 97.12 469 ILE A C 1
ATOM 3477 O O . ILE A 1 469 ? -13.43 -32.562 -40.562 1 97.12 469 ILE A O 1
ATOM 3481 N N . ALA A 1 470 ? -14.195 -34.25 -39.344 1 96.62 470 ALA A N 1
ATOM 3482 C CA . ALA A 1 470 ? -15.594 -33.906 -39.594 1 96.62 470 ALA A CA 1
ATOM 3483 C C . ALA A 1 470 ? -15.906 -32.5 -39.031 1 96.62 470 ALA A C 1
ATOM 3485 O O . ALA A 1 470 ? -16.734 -31.781 -39.594 1 96.62 470 ALA A O 1
ATOM 3486 N N . ALA A 1 471 ? -15.242 -32.125 -38 1 97.25 471 ALA A N 1
ATOM 3487 C CA . ALA A 1 471 ? -15.547 -30.875 -37.312 1 97.25 471 ALA A CA 1
ATOM 3488 C C . ALA A 1 471 ? -14.703 -29.734 -37.844 1 97.25 471 ALA A C 1
ATOM 3490 O O . ALA A 1 471 ? -14.992 -28.562 -37.594 1 97.25 471 ALA A O 1
ATOM 3491 N N . ALA A 1 472 ? -13.711 -30 -38.625 1 97.56 472 ALA A N 1
ATOM 3492 C CA . ALA A 1 472 ? -12.781 -29 -39.125 1 97.56 472 ALA A CA 1
ATOM 3493 C C . ALA A 1 472 ? -13.398 -28.203 -40.281 1 97.56 472 ALA A C 1
ATOM 3495 O O . ALA A 1 472 ? -14.336 -28.672 -40.938 1 97.56 472 ALA A O 1
ATOM 3496 N N . ALA A 1 473 ? -12.844 -27.078 -40.438 1 96.75 473 ALA A N 1
ATOM 3497 C CA . ALA A 1 473 ? -13.273 -26.25 -41.562 1 96.75 473 ALA A CA 1
ATOM 3498 C C . ALA A 1 473 ? -12.914 -26.891 -42.875 1 96.75 473 ALA A C 1
ATOM 3500 O O . ALA A 1 473 ? -11.961 -27.672 -42.969 1 96.75 473 ALA A O 1
ATOM 3501 N N . SER A 1 474 ? -13.594 -26.484 -43.906 1 95.81 474 SER A N 1
ATOM 3502 C CA . SER A 1 474 ? -13.469 -27.094 -45.25 1 95.81 474 SER A CA 1
ATOM 3503 C C . SER A 1 474 ? -12.055 -26.922 -45.781 1 95.81 474 SER A C 1
ATOM 3505 O O . SER A 1 474 ? -11.508 -27.859 -46.406 1 95.81 474 SER A O 1
ATOM 3507 N N . HIS A 1 475 ? -11.5 -25.797 -45.594 1 95.06 475 HIS A N 1
ATOM 3508 C CA . HIS A 1 475 ? -10.18 -25.531 -46.156 1 95.06 475 HIS A CA 1
ATOM 3509 C C . HIS A 1 475 ? -9.117 -26.406 -45.5 1 95.06 475 HIS A C 1
ATOM 3511 O O . HIS A 1 475 ? -8.125 -26.766 -46.125 1 95.06 475 HIS A O 1
ATOM 3517 N N . GLU A 1 476 ? -9.312 -26.75 -44.25 1 96.25 476 GLU A N 1
ATOM 3518 C CA . GLU A 1 476 ? -8.383 -27.609 -43.531 1 96.25 476 GLU A CA 1
ATOM 3519 C C . GLU A 1 476 ? -8.617 -29.078 -43.875 1 96.25 476 GLU A C 1
ATOM 3521 O O . GLU A 1 476 ? -7.668 -29.859 -43.969 1 96.25 476 GLU A O 1
ATOM 3526 N N . ARG A 1 477 ? -9.812 -29.484 -44.094 1 95.5 477 ARG A N 1
ATOM 3527 C CA . ARG A 1 477 ? -10.18 -30.875 -44.344 1 95.5 477 ARG A CA 1
ATOM 3528 C C . ARG A 1 477 ? -9.492 -31.391 -45.594 1 95.5 477 ARG A C 1
ATOM 3530 O O . ARG A 1 477 ? -9.125 -32.562 -45.688 1 95.5 477 ARG A O 1
ATOM 3537 N N . THR A 1 478 ? -9.234 -30.547 -46.531 1 94.38 478 THR A N 1
ATOM 3538 C CA . THR A 1 478 ? -8.664 -30.938 -47.812 1 94.38 478 THR A CA 1
ATOM 3539 C C . THR A 1 478 ? -7.199 -31.344 -47.656 1 94.38 478 THR A C 1
ATOM 3541 O O . THR A 1 478 ? -6.629 -31.984 -48.531 1 94.38 478 THR A O 1
ATOM 3544 N N . LYS A 1 479 ? -6.633 -31.016 -46.594 1 95.81 479 LYS A N 1
ATOM 3545 C CA . LYS A 1 479 ? -5.211 -31.281 -46.375 1 95.81 479 LYS A CA 1
ATOM 3546 C C . LYS A 1 479 ? -5 -32.656 -45.75 1 95.81 479 LYS A C 1
ATOM 3548 O O . LYS A 1 479 ? -3.861 -33.031 -45.469 1 95.81 479 LYS A O 1
ATOM 3553 N N . TRP A 1 480 ? -6.051 -33.344 -45.531 1 96.94 480 TRP A N 1
ATOM 3554 C CA . TRP A 1 480 ? -5.973 -34.594 -44.844 1 96.94 480 TRP A CA 1
ATOM 3555 C C . TRP A 1 480 ? -6.57 -35.719 -45.688 1 96.94 480 TRP A C 1
ATOM 3557 O O . TRP A 1 480 ? -7.539 -35.531 -46.406 1 96.94 480 TRP A O 1
ATOM 3567 N N . VAL A 1 481 ? -5.984 -36.938 -45.562 1 95.88 481 VAL A N 1
ATOM 3568 C CA . VAL A 1 481 ? -6.453 -38.094 -46.312 1 95.88 481 VAL A CA 1
ATOM 3569 C C . VAL A 1 481 ? -6.641 -39.281 -45.375 1 95.88 481 VAL A C 1
ATOM 3571 O O . VAL A 1 481 ? -5.949 -39.375 -44.344 1 95.88 481 VAL A O 1
ATOM 3574 N N . HIS A 1 482 ? -7.578 -40.156 -45.719 1 96.12 482 HIS A N 1
ATOM 3575 C CA . HIS A 1 482 ? -7.789 -41.344 -44.906 1 96.12 482 HIS A CA 1
ATOM 3576 C C . HIS A 1 482 ? -6.574 -42.281 -44.969 1 96.12 482 HIS A C 1
ATOM 3578 O O . HIS A 1 482 ? -6.047 -42.531 -46.062 1 96.12 482 HIS A O 1
ATOM 3584 N N . TYR A 1 483 ? -6.082 -42.625 -43.844 1 95.19 483 TYR A N 1
ATOM 3585 C CA . TYR A 1 483 ? -4.914 -43.5 -43.75 1 95.19 483 TYR A CA 1
ATOM 3586 C C . TYR A 1 483 ? -5.324 -44.969 -43.5 1 95.19 483 TYR A C 1
ATOM 3588 O O . TYR A 1 483 ? -5.133 -45.812 -44.375 1 95.19 483 TYR A O 1
ATOM 3596 N N . GLU A 1 484 ? -5.836 -45.281 -42.312 1 94.44 484 GLU A N 1
ATOM 3597 C CA . GLU A 1 484 ? -6.246 -46.625 -41.938 1 94.44 484 GLU A CA 1
ATOM 3598 C C . GLU A 1 484 ? -7.293 -46.594 -40.844 1 94.44 484 GLU A C 1
ATOM 3600 O O . GLU A 1 484 ? -7.469 -45.562 -40.156 1 94.44 484 GLU A O 1
ATOM 3605 N N . THR A 1 485 ? -8.086 -47.656 -40.719 1 95.44 485 THR A N 1
ATOM 3606 C CA . THR A 1 485 ? -8.969 -47.844 -39.594 1 95.44 485 THR A CA 1
ATOM 3607 C C . THR A 1 485 ? -8.352 -48.812 -38.594 1 95.44 485 THR A C 1
ATOM 3609 O O . THR A 1 485 ? -8.078 -49.969 -38.906 1 95.44 485 THR A O 1
ATOM 3612 N N . ILE A 1 486 ? -8.102 -48.281 -37.5 1 94.19 486 ILE A N 1
ATOM 3613 C CA . ILE A 1 486 ? -7.324 -49.031 -36.5 1 94.19 486 ILE A CA 1
ATOM 3614 C C . ILE A 1 486 ? -8.164 -49.25 -35.25 1 94.19 486 ILE A C 1
ATOM 3616 O O . ILE A 1 486 ? -8.891 -48.375 -34.812 1 94.19 486 ILE A O 1
ATOM 3620 N N . LEU A 1 487 ? -8.133 -50.438 -34.688 1 92.44 487 LEU A N 1
ATOM 3621 C CA . LEU A 1 487 ? -8.695 -50.688 -33.375 1 92.44 487 LEU A CA 1
ATOM 3622 C C . LEU A 1 487 ? -7.688 -50.312 -32.281 1 92.44 487 LEU A C 1
ATOM 3624 O O . LEU A 1 487 ? -6.746 -51.062 -32.031 1 92.44 487 LEU A O 1
ATOM 3628 N N . LEU A 1 488 ? -7.922 -49.281 -31.719 1 88.56 488 LEU A N 1
ATOM 3629 C CA . LEU A 1 488 ? -7.004 -48.781 -30.688 1 88.56 488 LEU A CA 1
ATOM 3630 C C . LEU A 1 488 ? -7.16 -49.562 -29.391 1 88.56 488 LEU A C 1
ATOM 3632 O O . LEU A 1 488 ? -8.258 -50.031 -29.062 1 88.56 488 LEU A O 1
ATOM 3636 N N . ARG A 1 489 ? -6.082 -49.656 -28.688 1 79.19 489 ARG A N 1
ATOM 3637 C CA . ARG A 1 489 ? -6.082 -50.406 -27.453 1 79.19 489 ARG A CA 1
ATOM 3638 C C . ARG A 1 489 ? -7.09 -49.844 -26.453 1 79.19 489 ARG A C 1
ATOM 3640 O O . ARG A 1 489 ? -7.094 -48.625 -26.203 1 79.19 489 ARG A O 1
ATOM 3647 N N . GLY A 1 490 ? -7.996 -50.656 -25.906 1 74.62 490 GLY A N 1
ATOM 3648 C CA . GLY A 1 490 ? -8.938 -50.25 -24.875 1 74.62 490 GLY A CA 1
ATOM 3649 C C . GLY A 1 490 ? -10.234 -49.688 -25.438 1 74.62 490 GLY A C 1
ATOM 3650 O O . GLY A 1 490 ? -11.18 -49.438 -24.688 1 74.62 490 GLY A O 1
ATOM 3651 N N . MET A 1 491 ? -10.188 -49.531 -26.766 1 79.88 491 MET A N 1
ATOM 3652 C CA . MET A 1 491 ? -11.406 -49 -27.391 1 79.88 491 MET A CA 1
ATOM 3653 C C . MET A 1 491 ? -12.219 -50.156 -28 1 79.88 491 MET A C 1
ATOM 3655 O O . MET A 1 491 ? -11.664 -51.156 -28.469 1 79.88 491 MET A O 1
ATOM 3659 N N . HIS A 1 492 ? -13.531 -49.969 -28.016 1 80 492 HIS A N 1
ATOM 3660 C CA . HIS A 1 492 ? -14.406 -51.031 -28.484 1 80 492 HIS A CA 1
ATOM 3661 C C . HIS A 1 492 ? -14.719 -50.875 -29.969 1 80 492 HIS A C 1
ATOM 3663 O O . HIS A 1 492 ? -15.039 -51.875 -30.656 1 80 492 HIS A O 1
ATOM 3669 N N . THR A 1 493 ? -14.602 -49.688 -30.438 1 85.19 493 THR A N 1
ATOM 3670 C CA . THR A 1 493 ? -14.914 -49.406 -31.844 1 85.19 493 THR A CA 1
ATOM 3671 C C . THR A 1 493 ? -13.664 -48.938 -32.594 1 85.19 493 THR A C 1
ATOM 3673 O O . THR A 1 493 ? -12.867 -48.188 -32.062 1 85.19 493 THR A O 1
ATOM 3676 N N . PRO A 1 494 ? -13.477 -49.562 -33.781 1 92.31 494 PRO A N 1
ATOM 3677 C CA . PRO A 1 494 ? -12.336 -49.094 -34.562 1 92.31 494 PRO A CA 1
ATOM 3678 C C . PRO A 1 494 ? -12.406 -47.594 -34.875 1 92.31 494 PRO A C 1
ATOM 3680 O O . PRO A 1 494 ? -13.492 -47.062 -35.062 1 92.31 494 PRO A O 1
ATOM 3683 N N . THR A 1 495 ? -11.273 -47.031 -34.969 1 92.5 495 THR A N 1
ATOM 3684 C CA . THR A 1 495 ? -11.164 -45.594 -35.219 1 92.5 495 THR A CA 1
ATOM 3685 C C . THR A 1 495 ? -10.648 -45.344 -36.625 1 92.5 495 THR A C 1
ATOM 3687 O O . THR A 1 495 ? -9.594 -45.875 -37.031 1 92.5 495 THR A O 1
ATOM 3690 N N . ALA A 1 496 ? -11.406 -44.562 -37.406 1 95.31 496 ALA A N 1
ATOM 3691 C CA . ALA A 1 496 ? -10.898 -44.125 -38.688 1 95.31 496 ALA A CA 1
ATOM 3692 C C . ALA A 1 496 ? -9.797 -43.062 -38.531 1 95.31 496 ALA A C 1
ATOM 3694 O O . ALA A 1 496 ? -10.031 -42 -37.938 1 95.31 496 ALA A O 1
ATOM 3695 N N . CYS A 1 497 ? -8.617 -43.438 -39.031 1 97.06 497 CYS A N 1
ATOM 3696 C CA . CYS A 1 497 ? -7.461 -42.562 -38.844 1 97.06 497 CYS A CA 1
ATOM 3697 C C . CYS A 1 497 ? -7.109 -41.812 -40.125 1 97.06 497 CYS A C 1
ATOM 3699 O O . CYS A 1 497 ? -7.207 -42.406 -41.219 1 97.06 497 CYS A O 1
ATOM 3701 N N . TRP A 1 498 ? -6.801 -40.594 -40 1 97.5 498 TRP A N 1
ATOM 3702 C CA . TRP A 1 498 ? -6.406 -39.75 -41.094 1 97.5 498 TRP A CA 1
ATOM 3703 C C . TRP A 1 498 ? -5.004 -39.188 -40.906 1 97.5 498 TRP A C 1
ATOM 3705 O O . TRP A 1 498 ? -4.531 -39.094 -39.781 1 97.5 498 TRP A O 1
ATOM 3715 N N . THR A 1 499 ? -4.285 -38.875 -41.969 1 97.38 499 THR A N 1
ATOM 3716 C CA . THR A 1 499 ? -2.967 -38.25 -41.938 1 97.38 499 THR A CA 1
ATOM 3717 C C . THR A 1 499 ? -2.883 -37.094 -42.938 1 97.38 499 THR A C 1
ATOM 3719 O O . THR A 1 499 ? -3.756 -36.969 -43.781 1 97.38 499 THR A O 1
ATOM 3722 N N . ASP A 1 500 ? -1.967 -36.188 -42.75 1 94.06 500 ASP A N 1
ATOM 3723 C CA . ASP A 1 500 ? -1.866 -35.031 -43.625 1 94.06 500 ASP A CA 1
ATOM 3724 C C . ASP A 1 500 ? -1.267 -35.406 -44.969 1 94.06 500 ASP A C 1
ATOM 3726 O O . ASP A 1 500 ? -0.472 -36.344 -45.062 1 94.06 500 ASP A O 1
ATOM 3730 N N . ASN A 1 501 ? -1.655 -34.812 -46.094 1 86.5 501 ASN A N 1
ATOM 3731 C CA . ASN A 1 501 ? -1.267 -35.125 -47.438 1 86.5 501 ASN A CA 1
ATOM 3732 C C . ASN A 1 501 ? -0.096 -34.281 -47.938 1 86.5 501 ASN A C 1
ATOM 3734 O O . ASN A 1 501 ? 0.27 -34.312 -49.094 1 86.5 501 ASN A O 1
ATOM 3738 N N . ASP A 1 502 ? 0.435 -33.469 -47.156 1 68.25 502 ASP A N 1
ATOM 3739 C CA . ASP A 1 502 ? 1.381 -32.531 -47.781 1 68.25 502 ASP A CA 1
ATOM 3740 C C . ASP A 1 502 ? 2.592 -33.281 -48.344 1 68.25 502 ASP A C 1
ATOM 3742 O O . ASP A 1 502 ? 3.26 -34.031 -47.594 1 68.25 502 ASP A O 1
ATOM 3746 N N . ARG A 1 503 ? 2.664 -33.594 -49.75 1 54.41 503 ARG A N 1
ATOM 3747 C CA . ARG A 1 503 ? 3.629 -34.156 -50.688 1 54.41 503 ARG A CA 1
ATOM 3748 C C . ARG A 1 503 ? 5.004 -33.531 -50.5 1 54.41 503 ARG A C 1
ATOM 3750 O O . ARG A 1 503 ? 5.953 -33.875 -51.219 1 54.41 503 ARG A O 1
ATOM 3757 N N . ARG A 1 504 ? 5.207 -32.375 -50.062 1 48.94 504 ARG A N 1
ATOM 3758 C CA . ARG A 1 504 ? 6.59 -31.906 -50.125 1 48.94 504 ARG A CA 1
ATOM 3759 C C . ARG A 1 504 ? 7.512 -32.875 -49.375 1 48.94 504 ARG A C 1
ATOM 3761 O O . ARG A 1 504 ? 8.719 -32.625 -49.312 1 48.94 504 ARG A O 1
ATOM 3768 N N . THR A 1 505 ? 7.031 -33.469 -48.406 1 43.38 505 THR A N 1
ATOM 3769 C CA . THR A 1 505 ? 8.094 -34.125 -47.625 1 43.38 505 THR A CA 1
ATOM 3770 C C . THR A 1 505 ? 8.438 -35.469 -48.25 1 43.38 505 THR A C 1
ATOM 3772 O O . THR A 1 505 ? 7.578 -36.344 -48.312 1 43.38 505 THR A O 1
ATOM 3775 N N . GLY A 1 506 ? 9.469 -35.531 -49.125 1 38.97 506 GLY A N 1
ATOM 3776 C CA . GLY A 1 506 ? 10.281 -36.594 -49.656 1 38.97 506 GLY A CA 1
ATOM 3777 C C . GLY A 1 506 ? 10.469 -37.75 -48.688 1 38.97 506 GLY A C 1
ATOM 3778 O O . GLY A 1 506 ? 10.211 -37.625 -47.5 1 38.97 506 GLY A O 1
ATOM 3779 N N . THR A 1 507 ? 10.633 -39.031 -49.281 1 37.03 507 THR A N 1
ATOM 3780 C CA . THR A 1 507 ? 11.07 -40.375 -48.875 1 37.03 507 THR A CA 1
ATOM 3781 C C . THR A 1 507 ? 12.258 -40.281 -47.906 1 37.03 507 THR A C 1
ATOM 3783 O O . THR A 1 507 ? 13.281 -39.656 -48.25 1 37.03 507 THR A O 1
ATOM 3786 N N . ARG A 1 508 ? 12.156 -40.25 -46.625 1 40.62 508 ARG A N 1
ATOM 3787 C CA . ARG A 1 508 ? 13.422 -40.625 -46 1 40.62 508 ARG A CA 1
ATOM 3788 C C . ARG A 1 508 ? 14.188 -41.625 -46.844 1 40.62 508 ARG A C 1
ATOM 3790 O O . ARG A 1 508 ? 13.602 -42.594 -47.344 1 40.62 508 ARG A O 1
ATOM 3797 N N . PRO A 1 509 ? 15.406 -41.375 -47.531 1 35.88 509 PRO A N 1
ATOM 3798 C CA . PRO A 1 509 ? 16.188 -42.406 -48.25 1 35.88 509 PRO A CA 1
ATOM 3799 C C . PRO A 1 509 ? 16.281 -43.719 -47.469 1 35.88 509 PRO A C 1
ATOM 3801 O O . PRO A 1 509 ? 16.375 -43.719 -46.25 1 35.88 509 PRO A O 1
ATOM 3804 N N . SER A 1 510 ? 15.594 -44.719 -47.906 1 32.69 510 SER A N 1
ATOM 3805 C CA . SER A 1 510 ? 15.836 -46.062 -47.344 1 32.69 510 SER A CA 1
ATOM 3806 C C . SER A 1 510 ? 17.312 -46.281 -47.062 1 32.69 510 SER A C 1
ATOM 3808 O O . SER A 1 510 ? 18.172 -4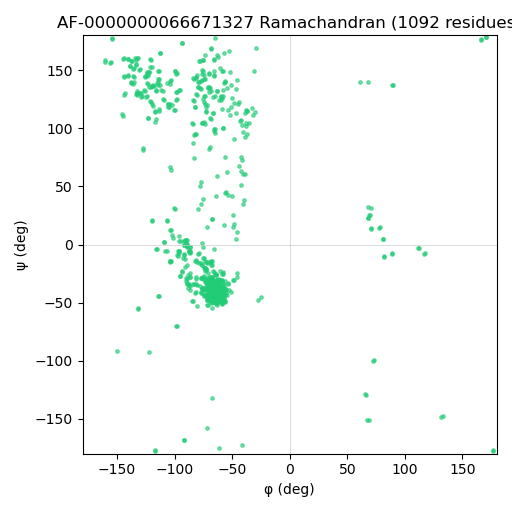5.906 -47.875 1 32.69 510 SER A O 1
ATOM 3810 N N . PRO A 1 511 ? 17.688 -46.438 -45.812 1 34.19 511 PRO A N 1
ATOM 3811 C CA . PRO A 1 511 ? 19.125 -46.75 -45.719 1 34.19 511 PRO A CA 1
ATOM 3812 C C . PRO A 1 511 ? 19.609 -47.719 -46.781 1 34.19 511 PRO A C 1
ATOM 3814 O O . PRO A 1 511 ? 18.922 -48.656 -47.125 1 34.19 511 PRO A O 1
ATOM 3817 N N . VAL A 1 512 ? 20.203 -47.219 -47.906 1 32.47 512 VAL A N 1
ATOM 3818 C CA . VAL A 1 512 ? 20.922 -48.062 -48.875 1 32.47 512 VAL A CA 1
ATOM 3819 C C . VAL A 1 512 ? 21.641 -49.188 -48.125 1 32.47 512 VAL A C 1
ATOM 3821 O O . VAL A 1 512 ? 22.359 -48.969 -47.156 1 32.47 512 VAL A O 1
ATOM 3824 N N . ALA A 1 513 ? 21.062 -50.438 -48.219 1 31.53 513 ALA A N 1
ATOM 3825 C CA . ALA A 1 513 ? 21.734 -51.688 -47.844 1 31.53 513 ALA A CA 1
ATOM 3826 C C . ALA A 1 513 ? 23.188 -51.688 -48.312 1 31.53 513 ALA A C 1
ATOM 3828 O O . ALA A 1 513 ? 23.469 -51.688 -49.5 1 31.53 513 ALA A O 1
ATOM 3829 N N . THR A 1 514 ? 24.094 -50.906 -47.688 1 30.14 514 THR A N 1
ATOM 3830 C CA . THR A 1 514 ? 25.516 -51.062 -48 1 30.14 514 THR A CA 1
ATOM 3831 C C . THR A 1 514 ? 25.844 -52.531 -48.219 1 30.14 514 THR A C 1
ATOM 3833 O O . THR A 1 514 ? 25.516 -53.375 -47.406 1 30.14 514 THR A O 1
ATOM 3836 N N . GLY A 1 515 ? 25.844 -53 -49.438 1 27.22 515 GLY A N 1
ATOM 3837 C CA . GLY A 1 515 ? 26.453 -54.25 -49.875 1 27.22 515 GLY A CA 1
ATOM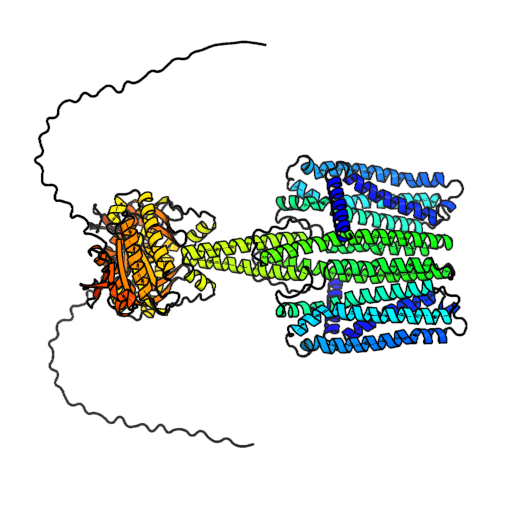 3838 C C . GLY A 1 515 ? 27.703 -54.625 -49.125 1 27.22 515 GLY A C 1
ATOM 3839 O O . GLY A 1 515 ? 28.438 -53.75 -48.656 1 27.22 515 GLY A O 1
ATOM 3840 N N . GLY A 1 516 ? 27.672 -55.781 -48.406 1 27.41 516 GLY A N 1
ATOM 3841 C CA . GLY A 1 516 ? 28.703 -56.438 -47.625 1 27.41 516 GLY A CA 1
ATOM 3842 C C . GLY A 1 516 ? 30.062 -56.438 -48.312 1 27.41 516 GLY A C 1
ATOM 3843 O O . GLY A 1 516 ? 30.297 -57.219 -49.219 1 27.41 516 GLY A O 1
ATOM 3844 N N . SER A 1 517 ? 30.484 -55.188 -48.75 1 26.81 517 SER A N 1
ATOM 3845 C CA . SER A 1 517 ? 31.828 -55.312 -49.312 1 26.81 517 SER A CA 1
ATOM 3846 C C . SER A 1 517 ? 32.719 -56.156 -48.438 1 26.81 517 SER A C 1
ATOM 3848 O O . SER A 1 517 ? 32.594 -56.156 -47.219 1 26.81 517 SER A O 1
ATOM 3850 N N . ALA A 1 518 ? 33.219 -57.25 -49.094 1 29.27 518 ALA A N 1
ATOM 3851 C CA . ALA A 1 518 ? 34.25 -58.188 -48.688 1 29.27 518 ALA A CA 1
ATOM 3852 C C . ALA A 1 518 ? 35.406 -57.5 -47.969 1 29.27 518 ALA A C 1
ATOM 3854 O O . ALA A 1 518 ? 35.781 -56.375 -48.312 1 29.27 518 ALA A O 1
ATOM 3855 N N . GLU A 1 519 ? 35.562 -57.812 -46.625 1 28.47 519 GLU A N 1
ATOM 3856 C CA . GLU A 1 519 ? 36.5 -57.438 -45.594 1 28.47 519 GLU A CA 1
ATOM 3857 C C . GLU A 1 519 ? 37.938 -57.344 -46.156 1 28.47 519 GLU A C 1
ATOM 3859 O O . GLU A 1 519 ? 38.5 -58.375 -46.531 1 28.47 519 GLU A O 1
ATOM 3864 N N . PRO A 1 520 ? 38.156 -56.438 -47.156 1 26.45 520 PRO A N 1
ATOM 3865 C CA . PRO A 1 520 ? 39.531 -56.719 -47.531 1 26.45 520 PRO A CA 1
ATOM 3866 C C . PRO A 1 520 ? 40.469 -56.75 -46.344 1 26.45 520 PRO A C 1
ATOM 3868 O O . PRO A 1 520 ? 40.25 -56.031 -45.344 1 26.45 520 PRO A O 1
ATOM 3871 N N . VAL A 1 521 ? 41.094 -57.875 -46.094 1 26.64 521 VAL A N 1
ATOM 3872 C CA . VAL A 1 521 ? 42.094 -58.25 -45.094 1 26.64 521 VAL A CA 1
ATOM 3873 C C . VAL A 1 521 ? 43.25 -57.25 -45.062 1 26.64 521 VAL A C 1
ATOM 3875 O O . VAL A 1 521 ? 44.062 -57.219 -45.969 1 26.64 521 VAL A O 1
ATOM 3878 N N . ILE A 1 522 ? 42.781 -55.938 -45.156 1 24.69 522 ILE A N 1
ATOM 3879 C CA . ILE A 1 522 ? 43.969 -55.062 -45.25 1 24.69 522 ILE A CA 1
ATOM 3880 C C . ILE A 1 522 ? 44.906 -55.344 -44.094 1 24.69 522 ILE A C 1
ATOM 3882 O O . ILE A 1 522 ? 44.5 -55.469 -42.938 1 24.69 522 ILE A O 1
ATOM 3886 N N . ASP A 1 523 ? 46.031 -55.812 -44.469 1 22.16 523 ASP A N 1
ATOM 3887 C CA . ASP A 1 523 ? 47.312 -56.188 -43.844 1 22.16 523 ASP A CA 1
ATOM 3888 C C . ASP A 1 523 ? 47.812 -55.094 -42.906 1 22.16 523 ASP A C 1
ATOM 3890 O O . ASP A 1 523 ? 47.562 -53.906 -43.156 1 22.16 523 ASP A O 1
ATOM 3894 N N . GLY A 1 524 ? 48.031 -55.406 -41.625 1 21.45 524 GLY A N 1
ATOM 3895 C CA . GLY A 1 524 ? 48.344 -54.875 -40.312 1 21.45 524 GLY A CA 1
ATOM 3896 C C . GLY A 1 524 ? 49.531 -53.906 -40.312 1 21.45 524 GLY A C 1
ATOM 3897 O O . GLY A 1 524 ? 50.094 -53.625 -39.281 1 21.45 524 GLY A O 1
ATOM 3898 N N . SER A 1 525 ? 49.906 -53.438 -41.625 1 20.86 525 SER A N 1
ATOM 3899 C CA . SER A 1 525 ? 51.281 -53.062 -41.406 1 20.86 525 SER A CA 1
ATOM 3900 C C . SER A 1 525 ? 51.406 -51.938 -40.375 1 20.86 525 SER A C 1
ATOM 3902 O O . SER A 1 525 ? 50.438 -51.25 -40.094 1 20.86 525 SER A O 1
ATOM 3904 N N . THR A 1 526 ? 52.625 -51.781 -39.812 1 21.72 526 THR A N 1
ATOM 3905 C CA . THR A 1 526 ? 53.344 -51.438 -38.594 1 21.72 526 THR A CA 1
ATOM 3906 C C . THR A 1 526 ? 53.375 -49.906 -38.438 1 21.72 526 THR A C 1
ATOM 3908 O O . THR A 1 526 ? 54 -49.406 -37.469 1 21.72 526 THR A O 1
ATOM 3911 N N . ILE A 1 527 ? 52.281 -49.188 -38.969 1 21.36 527 ILE A N 1
ATOM 3912 C CA . ILE A 1 527 ? 52.812 -47.844 -39.062 1 21.36 527 ILE A CA 1
ATOM 3913 C C . ILE A 1 527 ? 53.281 -47.344 -37.688 1 21.36 527 ILE A C 1
ATOM 3915 O O . ILE A 1 527 ? 52.562 -47.531 -36.688 1 21.36 527 ILE A O 1
ATOM 3919 N N . ALA A 1 528 ? 54.5 -46.906 -37.781 1 21.61 528 ALA A N 1
ATOM 3920 C CA . ALA A 1 528 ? 55.562 -46.438 -36.875 1 21.61 528 ALA A CA 1
ATOM 3921 C C . ALA A 1 528 ? 55.094 -45.25 -36.062 1 21.61 528 ALA A C 1
ATOM 3923 O O . ALA A 1 528 ? 54.375 -44.375 -36.562 1 21.61 528 ALA A O 1
ATOM 3924 N N . ASP A 1 529 ? 55.031 -45.438 -34.75 1 20.95 529 ASP A N 1
ATOM 3925 C CA . ASP A 1 529 ? 54.562 -44.75 -33.531 1 20.95 529 ASP A CA 1
ATOM 3926 C C . ASP A 1 529 ? 55.219 -43.375 -33.438 1 20.95 529 ASP A C 1
ATOM 3928 O O . ASP A 1 529 ? 56.375 -43.219 -33.031 1 20.95 529 ASP A O 1
ATOM 3932 N N . PRO A 1 530 ? 55.219 -42.656 -34.656 1 19.27 530 PRO A N 1
ATOM 3933 C CA . PRO A 1 530 ? 56.281 -41.656 -34.438 1 19.27 530 PRO A CA 1
ATOM 3934 C C . PRO A 1 530 ? 56.094 -40.875 -33.125 1 19.27 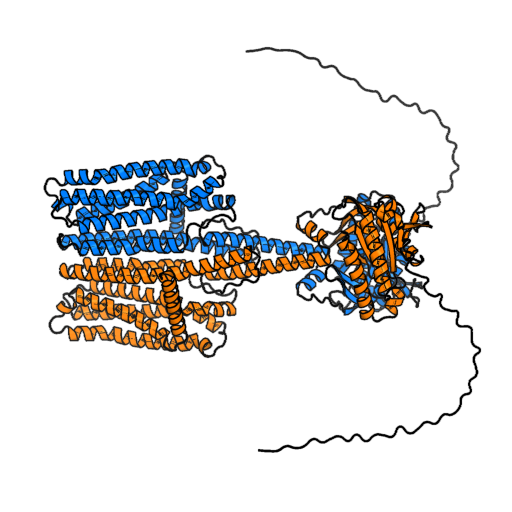530 PRO A C 1
ATOM 3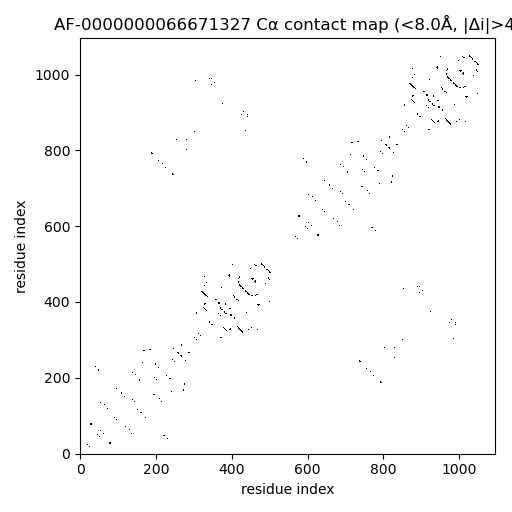936 O O . PRO A 1 530 ? 54.969 -40.781 -32.625 1 19.27 530 PRO A O 1
ATOM 3939 N N . LEU A 1 531 ? 57.25 -40.469 -32.531 1 18.11 531 LEU A N 1
ATOM 3940 C CA . LEU A 1 531 ? 57.844 -39.969 -31.281 1 18.11 531 LEU A CA 1
ATOM 3941 C C . LEU A 1 531 ? 57.281 -38.594 -30.922 1 18.11 531 LEU A C 1
ATOM 3943 O O . LEU A 1 531 ? 57.156 -37.719 -31.766 1 18.11 531 LEU A O 1
ATOM 3947 N N . ILE A 1 532 ? 56.25 -38.531 -30.047 1 18.28 532 ILE A N 1
ATOM 3948 C CA . ILE A 1 532 ? 55.719 -37.406 -29.328 1 18.28 532 ILE A CA 1
ATOM 3949 C C . ILE A 1 532 ? 56.875 -36.562 -28.75 1 18.28 532 ILE A C 1
ATOM 3951 O O . ILE A 1 532 ? 57.594 -37.031 -27.859 1 18.28 532 ILE A O 1
ATOM 3955 N N . LYS A 1 533 ? 57.719 -35.875 -29.578 1 18.44 533 LYS A N 1
ATOM 3956 C CA . LYS A 1 533 ? 58.812 -35.156 -28.953 1 18.44 533 LYS A CA 1
ATOM 3957 C C . LYS A 1 533 ? 58.344 -34.344 -27.766 1 18.44 533 LYS A C 1
ATOM 3959 O O . LYS A 1 533 ? 57.406 -33.562 -27.875 1 18.44 533 LYS A O 1
ATOM 3964 N N . ARG A 1 534 ? 58.75 -34.656 -26.453 1 17.73 534 ARG A N 1
ATOM 3965 C CA . ARG A 1 534 ? 58.75 -34.188 -25.078 1 17.73 534 ARG A CA 1
ATOM 3966 C C . ARG A 1 534 ? 59.344 -32.781 -24.984 1 17.73 534 ARG A C 1
ATOM 3968 O O . ARG A 1 534 ? 59.5 -32.25 -23.875 1 17.73 534 ARG A O 1
ATOM 3975 N N . SER A 1 535 ? 59.062 -31.766 -25.875 1 16.42 535 SER A N 1
ATOM 3976 C CA . SER A 1 535 ? 60.062 -30.734 -25.719 1 16.42 535 SER A CA 1
ATOM 3977 C C . SER A 1 535 ? 60.188 -30.281 -24.266 1 16.42 535 SER A C 1
ATOM 3979 O O . SER A 1 535 ? 59.219 -30.391 -23.5 1 16.42 535 SER A O 1
ATOM 3981 N N . PRO A 1 536 ? 61.406 -29.422 -23.844 1 16.58 536 PRO A N 1
ATOM 3982 C CA . PRO A 1 536 ? 62.438 -29.094 -22.844 1 16.58 536 PRO A CA 1
ATOM 3983 C C . PRO A 1 536 ? 61.906 -28.172 -21.734 1 16.58 536 PRO A C 1
ATOM 3985 O O . PRO A 1 536 ? 60.906 -27.484 -21.938 1 16.58 536 PRO A O 1
ATOM 3988 N N . ALA A 1 537 ? 62.375 -28.375 -20.422 1 18.11 537 ALA A N 1
ATOM 3989 C CA . ALA A 1 537 ? 62.531 -27.906 -19.047 1 18.11 537 ALA A CA 1
ATOM 3990 C C . ALA A 1 537 ? 63.062 -26.484 -19 1 18.11 537 ALA A C 1
ATOM 3992 O O . ALA A 1 537 ? 63.188 -25.906 -17.922 1 18.11 537 ALA A O 1
ATOM 3993 N N . ALA A 1 538 ? 63.125 -25.516 -19.906 1 17.62 538 ALA A N 1
ATOM 3994 C CA . ALA A 1 538 ? 64.312 -24.672 -19.656 1 17.62 538 ALA A CA 1
ATOM 3995 C C . ALA A 1 538 ? 64.25 -24.016 -18.281 1 17.62 538 ALA A C 1
ATOM 3997 O O . ALA A 1 538 ? 63.125 -23.812 -17.75 1 17.62 538 ALA A O 1
ATOM 3998 N N . GLU A 1 539 ? 65.562 -23.641 -17.5 1 16.47 539 GLU A N 1
ATOM 3999 C CA . GLU A 1 539 ? 66.438 -23.344 -16.391 1 16.47 539 GLU A CA 1
ATOM 4000 C C . GLU A 1 539 ? 66.312 -21.891 -15.945 1 16.47 539 GLU A C 1
ATOM 4002 O O . GLU A 1 539 ? 66.875 -21.5 -14.906 1 16.47 539 GLU A O 1
ATOM 4007 N N . ALA A 1 540 ? 65.75 -20.906 -16.562 1 16.64 540 ALA A N 1
ATOM 4008 C CA . ALA A 1 540 ? 66.375 -19.672 -16.203 1 16.64 540 ALA A CA 1
ATOM 4009 C C . ALA A 1 540 ? 66.312 -19.406 -14.703 1 16.64 540 ALA A C 1
ATOM 4011 O O . ALA A 1 540 ? 65.25 -19.469 -14.125 1 16.64 540 ALA A O 1
ATOM 4012 N N . ARG A 1 541 ? 67.438 -19.109 -13.789 1 17.39 541 ARG A N 1
ATOM 4013 C CA . ARG A 1 541 ? 68.375 -18.875 -12.719 1 17.39 541 ARG A CA 1
ATOM 4014 C C . ARG A 1 541 ? 68.188 -17.5 -12.086 1 17.39 541 ARG A C 1
ATOM 4016 O O . ARG A 1 541 ? 68.312 -17.344 -10.875 1 17.39 541 ARG A O 1
ATOM 4023 N N . THR A 1 542 ? 68.188 -16.422 -12.859 1 17.02 542 THR A N 1
ATOM 4024 C CA . THR A 1 542 ? 69.188 -15.367 -12.531 1 17.02 542 THR A CA 1
ATOM 4025 C C . THR A 1 542 ? 68.75 -14.633 -11.258 1 17.02 542 THR A C 1
ATOM 4027 O O . THR A 1 542 ? 67.562 -14.562 -10.93 1 17.02 542 THR A O 1
ATOM 4030 N N . ALA A 1 543 ? 69.812 -13.828 -10.57 1 19.36 543 ALA A N 1
ATOM 4031 C CA . ALA A 1 543 ? 70.562 -13.227 -9.438 1 19.36 543 ALA A CA 1
ATOM 4032 C C . ALA A 1 543 ? 69.688 -12.172 -8.742 1 19.36 543 ALA A C 1
ATOM 4034 O O . ALA A 1 543 ? 68.625 -11.75 -9.281 1 19.36 543 ALA A O 1
ATOM 4035 N N . THR A 1 544 ? 70.312 -10.922 -8.492 1 17.92 544 THR A N 1
ATOM 4036 C CA . THR A 1 544 ? 7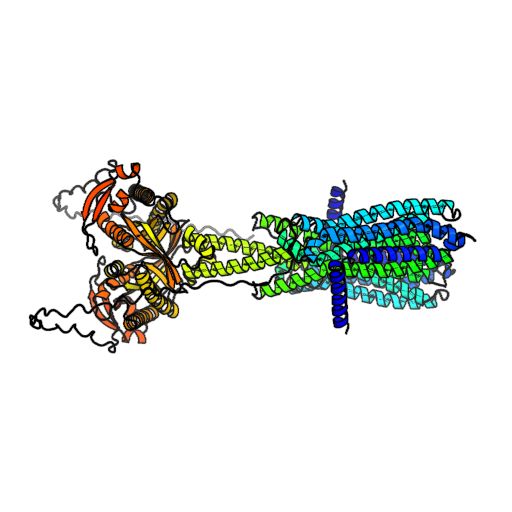1.125 -10.203 -7.516 1 17.92 544 THR A CA 1
ATOM 4037 C C . THR A 1 544 ? 70.438 -8.938 -7.047 1 17.92 544 THR A C 1
ATOM 4039 O O . THR A 1 544 ? 70.375 -8.648 -5.848 1 17.92 544 THR A O 1
ATOM 4042 N N . ALA A 1 545 ? 70.688 -7.684 -7.691 1 19.92 545 ALA A N 1
ATOM 4043 C CA . ALA A 1 545 ? 71.25 -6.504 -7.051 1 19.92 545 ALA A CA 1
ATOM 4044 C C . ALA A 1 545 ? 70.375 -6 -5.926 1 19.92 545 ALA A C 1
ATOM 4046 O O . ALA A 1 545 ? 69.188 -6.332 -5.871 1 19.92 545 ALA A O 1
ATOM 4047 N N . GLU A 1 546 ? 70.75 -4.887 -5.355 1 19.91 546 GLU A N 1
ATOM 4048 C CA . GLU A 1 546 ? 71.625 -4.012 -4.562 1 19.91 546 GLU A CA 1
ATOM 4049 C C . GLU A 1 546 ? 70.75 -2.938 -3.852 1 19.91 546 GLU A C 1
ATOM 4051 O O . GLU A 1 546 ? 70.938 -2.732 -2.646 1 19.91 546 GLU A O 1
ATOM 4056 N N . PRO A 1 547 ? 70.625 -1.763 -4.633 1 24.61 547 PRO A N 1
ATOM 4057 C CA . PRO A 1 547 ? 71.125 -0.465 -4.137 1 24.61 547 PRO A CA 1
ATOM 4058 C C . PRO A 1 547 ? 70.25 0.085 -3.016 1 24.61 547 PRO A C 1
ATOM 4060 O O . PRO A 1 547 ? 69.125 -0.405 -2.803 1 24.61 547 PRO A O 1
ATOM 4063 N N . GLU A 1 548 ? 70.312 1.644 -2.76 1 22.77 548 GLU A N 1
ATOM 4064 C CA . GLU A 1 548 ? 70.438 2.766 -1.831 1 22.77 548 GLU A CA 1
ATOM 4065 C C . GLU A 1 548 ? 69.062 3.18 -1.338 1 22.77 548 GLU A C 1
ATOM 4067 O O . GLU A 1 548 ? 68.062 3.146 -2.098 1 22.77 548 GLU A O 1
ATOM 4072 N N . MET B 1 1 ? -8.367 12.117 34.25 1 29.36 1 MET B N 1
ATOM 4073 C CA . MET B 1 1 ? -9.391 13.141 34.094 1 29.36 1 MET B CA 1
ATOM 4074 C C . MET B 1 1 ? -9.211 13.914 32.781 1 29.36 1 MET B C 1
ATOM 4076 O O . MET B 1 1 ? -10.188 14.188 32.094 1 29.36 1 MET B O 1
ATOM 4080 N N . ALA B 1 2 ? -7.938 14.25 32.406 1 41.84 2 ALA B N 1
ATOM 4081 C CA . ALA B 1 2 ? -7.672 15.023 31.188 1 41.84 2 ALA B CA 1
ATOM 4082 C C . ALA B 1 2 ? -7.945 14.195 29.938 1 41.84 2 ALA B C 1
ATOM 4084 O O . ALA B 1 2 ? -8.445 14.719 28.938 1 41.84 2 ALA B O 1
ATOM 4085 N N . GLN B 1 3 ? -7.637 12.953 30.031 1 43.38 3 GLN B N 1
ATOM 4086 C CA . GLN B 1 3 ? -7.879 12.062 28.891 1 43.38 3 GLN B CA 1
ATOM 4087 C C . GLN B 1 3 ? -9.375 11.836 28.688 1 43.38 3 GLN B C 1
ATOM 4089 O O . GLN B 1 3 ? -9.844 11.758 27.547 1 43.38 3 GLN B O 1
ATOM 4094 N N . ARG B 1 4 ? -10.031 11.703 29.812 1 46.25 4 ARG B N 1
ATOM 4095 C CA . ARG B 1 4 ? -11.477 11.531 29.734 1 46.25 4 ARG B CA 1
ATOM 4096 C C . ARG B 1 4 ? -12.156 12.805 29.266 1 46.25 4 ARG B C 1
ATOM 4098 O O . ARG B 1 4 ? -13.102 12.758 28.469 1 46.25 4 ARG B O 1
ATOM 4105 N N . SER B 1 5 ? -11.703 13.867 29.672 1 45.31 5 SER B N 1
ATOM 4106 C CA . SER B 1 5 ? -12.25 15.164 29.266 1 45.31 5 SER B CA 1
ATOM 4107 C C . SER B 1 5 ? -11.953 15.453 27.797 1 45.31 5 SER B C 1
ATOM 4109 O O . SER B 1 5 ? -12.805 16 27.094 1 45.31 5 SER B O 1
ATOM 4111 N N . GLY B 1 6 ? -10.828 15.109 27.391 1 49.97 6 GLY B N 1
ATOM 4112 C CA . GLY B 1 6 ? -10.469 15.195 25.984 1 49.97 6 GLY B CA 1
ATOM 4113 C C . GLY B 1 6 ? -11.344 14.336 25.094 1 49.97 6 GLY B C 1
ATOM 4114 O O . GLY B 1 6 ? -11.766 14.773 24.016 1 49.97 6 GLY B O 1
ATOM 4115 N N . ASN B 1 7 ? -11.641 13.188 25.594 1 54.16 7 ASN B N 1
ATOM 4116 C CA . ASN B 1 7 ? -12.539 12.281 24.891 1 54.16 7 ASN B CA 1
ATOM 4117 C C . ASN B 1 7 ? -13.969 12.812 24.875 1 54.16 7 ASN B C 1
ATOM 4119 O O . ASN B 1 7 ? -14.68 12.664 23.875 1 54.16 7 ASN B O 1
ATOM 4123 N N . GLU B 1 8 ? -14.281 13.492 25.906 1 54.47 8 GLU B N 1
ATOM 4124 C CA . GLU B 1 8 ? -15.633 14.039 25.984 1 54.47 8 GLU B CA 1
ATOM 4125 C C . GLU B 1 8 ? -15.789 15.242 25.062 1 54.47 8 GLU B C 1
ATOM 4127 O O . GLU B 1 8 ? -16.812 15.375 24.375 1 54.47 8 GLU B O 1
ATOM 4132 N N . VAL B 1 9 ? -14.773 16.016 25.125 1 56.41 9 VAL B N 1
ATOM 4133 C CA . VAL B 1 9 ? -14.828 17.172 24.25 1 56.41 9 VAL B CA 1
ATOM 4134 C C . VAL B 1 9 ? -14.812 16.719 22.781 1 56.41 9 VAL B C 1
ATOM 4136 O O . VAL B 1 9 ? -15.547 17.25 21.953 1 56.41 9 VAL B O 1
ATOM 4139 N N . HIS B 1 10 ? -14.062 15.758 22.672 1 62.72 10 HIS B N 1
ATOM 4140 C CA . HIS B 1 10 ? -14.023 15.188 21.328 1 62.72 10 HIS B CA 1
ATOM 4141 C C . HIS B 1 10 ? -15.383 14.625 20.938 1 62.72 10 HIS B C 1
ATOM 4143 O O . HIS B 1 10 ? -15.836 14.805 19.812 1 62.72 10 HIS B O 1
ATOM 4149 N N . GLY B 1 11 ? -15.906 14.008 21.906 1 64.75 11 GLY B N 1
ATOM 4150 C CA . GLY B 1 11 ? -17.234 13.461 21.656 1 64.75 11 GLY B CA 1
ATOM 4151 C C . GLY B 1 11 ? -18.281 14.531 21.438 1 64.75 11 GLY B C 1
ATOM 4152 O O . GLY B 1 11 ? -19.156 14.391 20.578 1 64.75 11 GLY B O 1
ATOM 4153 N N . MET B 1 12 ? -18.109 15.625 22.172 1 66.06 12 MET B N 1
ATOM 4154 C CA . MET B 1 12 ? -19.078 16.703 22.062 1 66.06 12 MET B CA 1
ATOM 4155 C C . MET B 1 12 ? -18.969 17.406 20.703 1 66.06 12 MET B C 1
ATOM 4157 O O . MET B 1 12 ? -19.969 17.703 20.062 1 66.06 12 MET B O 1
ATOM 4161 N N . ILE B 1 13 ? -17.734 17.672 20.312 1 69.75 13 ILE B N 1
ATOM 4162 C CA . ILE B 1 13 ? -17.516 18.344 19.031 1 69.75 13 ILE B CA 1
ATOM 4163 C C . ILE B 1 13 ? -18.031 17.469 17.891 1 69.75 13 ILE B C 1
ATOM 4165 O O . ILE B 1 13 ? -18.672 17.953 16.969 1 69.75 13 ILE B O 1
ATOM 4169 N N . ALA B 1 14 ? -17.844 16.266 18.188 1 73.06 14 ALA B N 1
ATOM 4170 C CA . ALA B 1 14 ? -18.312 15.336 17.156 1 73.06 14 ALA B CA 1
ATOM 4171 C C . ALA B 1 14 ? -19.844 15.336 17.094 1 73.06 14 ALA B C 1
ATOM 4173 O O . ALA B 1 14 ? -20.406 15.328 16 1 73.06 14 ALA B O 1
ATOM 4174 N N . ARG B 1 15 ? -20.453 15.367 18.219 1 73.94 15 ARG B N 1
ATOM 4175 C CA . ARG B 1 15 ? -21.906 15.391 18.266 1 73.94 15 ARG B CA 1
ATOM 4176 C C . ARG B 1 15 ? -22.453 16.672 17.656 1 73.94 15 ARG B C 1
ATOM 4178 O O . ARG B 1 15 ? -23.469 16.656 16.969 1 73.94 15 ARG B O 1
ATOM 4185 N N . LEU B 1 16 ? -21.75 17.766 17.891 1 75.12 16 LEU B N 1
ATOM 4186 C CA . LEU B 1 16 ? -22.172 19.062 17.359 1 75.12 16 LEU B CA 1
ATOM 4187 C C . LEU B 1 16 ? -22.047 19.078 15.844 1 75.12 16 LEU B C 1
ATOM 4189 O O . LEU B 1 16 ? -22.906 19.641 15.148 1 75.12 16 LEU B O 1
ATOM 4193 N N . VAL B 1 17 ? -21.078 18.531 15.422 1 76.69 17 VAL B N 1
ATOM 4194 C CA . VAL B 1 17 ? -20.844 18.484 13.984 1 76.69 17 VAL B CA 1
ATOM 4195 C C . VAL B 1 17 ? -21.922 17.641 13.312 1 76.69 17 VAL B C 1
ATOM 4197 O O . VAL B 1 17 ? -22.484 18.031 12.289 1 76.69 17 VAL B O 1
ATOM 4200 N N . ILE B 1 18 ? -22.219 16.547 13.945 1 75.94 18 ILE B N 1
ATOM 4201 C CA . ILE B 1 18 ? -23.25 15.664 13.391 1 75.94 18 ILE B CA 1
ATOM 4202 C C . ILE B 1 18 ? -24.609 16.359 13.453 1 75.94 18 ILE B C 1
ATOM 4204 O O . ILE B 1 18 ? -25.391 16.281 12.5 1 75.94 18 ILE B O 1
ATOM 4208 N N . TRP B 1 19 ? -24.766 17.031 14.578 1 76 19 TRP B N 1
ATOM 4209 C CA . TRP B 1 19 ? -26 17.781 14.703 1 76 19 TRP B CA 1
ATOM 4210 C C . TRP B 1 19 ? -26.109 18.859 13.625 1 76 19 TRP B C 1
ATOM 4212 O O . TRP B 1 19 ? -27.156 19.031 13 1 76 19 TRP B O 1
ATOM 4222 N N . ALA B 1 20 ? -25.047 19.531 13.383 1 76.75 20 ALA B N 1
ATOM 4223 C CA . ALA B 1 20 ? -25.031 20.609 12.391 1 76.75 20 ALA B CA 1
ATOM 4224 C C . ALA B 1 20 ? -25.297 20.062 10.992 1 76.75 20 ALA B C 1
ATOM 4226 O O . ALA B 1 20 ? -25.891 20.766 10.156 1 76.75 20 ALA B O 1
ATOM 4227 N N . LEU B 1 21 ? -24.984 18.875 10.82 1 75.44 21 LEU B N 1
ATOM 4228 C CA . LEU B 1 21 ? -25.156 18.281 9.5 1 75.44 21 LEU B CA 1
ATOM 4229 C C . LEU B 1 21 ? -26.562 17.734 9.328 1 75.44 21 LEU B C 1
ATOM 4231 O O . LEU B 1 21 ? -27.141 17.781 8.234 1 75.44 21 LEU B O 1
ATOM 4235 N N . THR B 1 22 ? -27.016 17.234 10.43 1 76.69 22 THR B N 1
ATOM 4236 C CA . THR B 1 22 ? -28.281 16.516 10.312 1 76.69 22 THR B CA 1
ATOM 4237 C C . THR B 1 22 ? -29.469 17.469 10.523 1 76.69 22 THR B C 1
ATOM 4239 O O . THR B 1 22 ? -30.531 17.266 9.945 1 76.69 22 THR B O 1
ATOM 4242 N N . ALA B 1 23 ? -29.188 18.5 11.32 1 78.06 23 ALA B N 1
ATOM 4243 C CA . ALA B 1 23 ? -30.266 19.438 11.594 1 78.06 23 ALA B CA 1
ATOM 4244 C C . ALA B 1 23 ? -30.469 20.406 10.43 1 78.06 23 ALA B C 1
ATOM 4246 O O . ALA B 1 23 ? -29.5 20.859 9.812 1 78.06 23 ALA B O 1
ATOM 4247 N N . ARG B 1 24 ? -31.656 20.703 10.109 1 75.25 24 ARG B N 1
ATOM 4248 C CA . ARG B 1 24 ? -32 21.594 9.008 1 75.25 24 ARG B CA 1
ATOM 4249 C C . ARG B 1 24 ? -31.375 22.984 9.203 1 75.25 24 ARG B C 1
ATOM 4251 O O . ARG B 1 24 ? -30.953 23.625 8.242 1 75.25 24 ARG B O 1
ATOM 4258 N N . ALA B 1 25 ? -31.25 23.312 10.445 1 78.19 25 ALA B N 1
ATOM 4259 C CA . ALA B 1 25 ? -30.719 24.641 10.742 1 78.19 25 ALA B CA 1
ATOM 4260 C C . ALA B 1 25 ? -29.266 24.562 11.188 1 78.19 25 ALA B C 1
ATOM 4262 O O . ALA B 1 25 ? -28.734 25.516 11.758 1 78.19 25 ALA B O 1
ATOM 4263 N N . GLY B 1 26 ? -28.75 23.422 10.961 1 77.5 26 GLY B N 1
ATOM 4264 C CA . GLY B 1 26 ? -27.406 23.234 11.469 1 77.5 26 GLY B CA 1
ATOM 4265 C C . GLY B 1 26 ? -26.375 24.156 10.828 1 77.5 26 GLY B C 1
ATOM 4266 O O . GLY B 1 26 ? -25.641 24.859 11.531 1 77.5 26 GLY B O 1
ATOM 4267 N N . LEU B 1 27 ? -26.375 24.172 9.57 1 77.25 27 LEU B N 1
ATOM 4268 C CA . LEU B 1 27 ? -25.453 25.047 8.859 1 77.25 27 LEU B CA 1
ATOM 4269 C C . LEU B 1 27 ? -25.75 26.516 9.18 1 77.25 27 LEU B C 1
ATOM 4271 O O . LEU B 1 27 ? -24.828 27.312 9.344 1 77.25 27 LEU B O 1
ATOM 4275 N N . ALA B 1 28 ? -26.953 26.781 9.281 1 79.19 28 ALA B N 1
ATOM 4276 C CA . ALA B 1 28 ? -27.359 28.125 9.641 1 79.19 28 ALA B CA 1
ATOM 4277 C C . ALA B 1 28 ? -26.844 28.5 11.031 1 79.19 28 ALA B C 1
ATOM 4279 O O . ALA B 1 28 ? -26.391 29.625 11.25 1 79.19 28 ALA B O 1
ATOM 4280 N N . ALA B 1 29 ? -26.922 27.562 11.828 1 77.12 29 ALA B N 1
ATOM 4281 C CA . ALA B 1 29 ? -26.469 27.812 13.195 1 77.12 29 ALA B CA 1
ATOM 4282 C C . ALA B 1 29 ? -24.969 28.125 13.219 1 77.12 29 ALA B C 1
ATOM 4284 O O . ALA B 1 29 ? -24.516 28.984 13.977 1 77.12 29 ALA B O 1
ATOM 4285 N N . VAL B 1 30 ? -24.297 27.5 12.43 1 74.25 30 VAL B N 1
ATOM 4286 C CA . VAL B 1 30 ? -22.859 27.703 12.367 1 74.25 30 VAL B CA 1
ATOM 4287 C C . VAL B 1 30 ? -22.562 29.094 11.789 1 74.25 30 VAL B C 1
ATOM 4289 O O . VAL B 1 30 ? -21.703 29.812 12.312 1 74.25 30 VAL B O 1
ATOM 4292 N N . VAL B 1 31 ? -23.203 29.406 10.805 1 73.5 31 VAL B N 1
ATOM 4293 C CA . VAL B 1 31 ? -23.031 30.703 10.172 1 73.5 31 VAL B CA 1
ATOM 4294 C C . VAL B 1 31 ? -23.422 31.812 11.148 1 73.5 31 VAL B C 1
ATOM 4296 O O . VAL B 1 31 ? -22.719 32.812 11.266 1 73.5 31 VAL B O 1
ATOM 4299 N N . ILE B 1 32 ? -24.484 31.609 11.836 1 75.38 32 ILE B N 1
ATOM 4300 C CA . ILE B 1 32 ? -24.953 32.562 12.828 1 75.38 32 ILE B CA 1
ATOM 4301 C C . ILE B 1 32 ? -23.906 32.75 13.93 1 75.38 32 ILE B C 1
ATOM 4303 O O . ILE B 1 32 ? -23.547 33.875 14.281 1 75.38 32 ILE B O 1
ATOM 4307 N N . ALA B 1 33 ? -23.484 31.656 14.352 1 70.94 33 ALA B N 1
ATOM 4308 C CA . ALA B 1 33 ? -22.5 31.703 15.438 1 70.94 33 ALA B CA 1
ATOM 4309 C C . ALA B 1 33 ? -21.219 32.406 15 1 70.94 33 ALA B C 1
ATOM 4311 O O . ALA B 1 33 ? -20.656 33.219 15.75 1 70.94 33 ALA B O 1
ATOM 4312 N N . ALA B 1 34 ? -20.797 32.188 13.812 1 72.31 34 ALA B N 1
ATOM 4313 C CA . ALA B 1 34 ? -19.578 32.812 13.305 1 72.31 34 ALA B CA 1
ATOM 4314 C C . ALA B 1 34 ? -19.781 34.312 13.117 1 72.31 34 ALA B C 1
ATOM 4316 O O . ALA B 1 34 ? -18.922 35.094 13.516 1 72.31 34 ALA B O 1
ATOM 4317 N N . ASN B 1 35 ? -20.922 34.656 12.641 1 71.44 35 ASN B N 1
ATOM 4318 C CA . ASN B 1 35 ? -21.172 36.094 12.391 1 71.44 35 ASN B CA 1
ATOM 4319 C C . ASN B 1 35 ? -21.438 36.844 13.68 1 71.44 35 ASN B C 1
ATOM 4321 O O . ASN B 1 35 ? -21 38 13.828 1 71.44 35 ASN B O 1
ATOM 4325 N N . LEU B 1 36 ? -22.141 36.188 14.578 1 71.19 36 LEU B N 1
ATOM 4326 C CA . LEU B 1 36 ? -22.406 36.844 15.852 1 71.19 36 LEU B CA 1
ATOM 4327 C C . LEU B 1 36 ? -21.125 37 16.656 1 71.19 36 LEU B C 1
ATOM 4329 O O . LEU B 1 36 ? -20.953 38 17.359 1 71.19 36 LEU B O 1
ATOM 4333 N N . SER B 1 37 ? -20.328 36.125 16.531 1 71.81 37 SER B N 1
ATOM 4334 C CA . SER B 1 37 ? -19.047 36.25 17.203 1 71.81 37 SER B CA 1
ATOM 4335 C C . SER B 1 37 ? -18.219 37.375 16.625 1 71.81 37 SER B C 1
ATOM 4337 O O . SER B 1 37 ? -17.625 38.156 17.359 1 71.81 37 SER B O 1
ATOM 4339 N N . GLY B 1 38 ? -18.25 37.5 15.367 1 70.44 38 GLY B N 1
ATOM 4340 C CA . GLY B 1 38 ? -17.562 38.625 14.734 1 70.44 38 GLY B CA 1
ATOM 4341 C C . GLY B 1 38 ? -18.141 39.969 15.102 1 70.44 38 GLY B C 1
ATOM 4342 O O . GLY B 1 38 ? -17.406 40.906 15.422 1 70.44 38 GLY B O 1
ATOM 4343 N N . LEU B 1 39 ? -19.469 39.969 15.086 1 70.06 39 LEU B N 1
ATOM 4344 C CA . LEU B 1 39 ? -20.156 41.188 15.469 1 70.06 39 LEU B CA 1
ATOM 4345 C C . LEU B 1 39 ? -19.859 41.562 16.922 1 70.06 39 LEU B C 1
ATOM 4347 O O . LEU B 1 39 ? -19.641 42.719 17.25 1 70.06 39 LEU B O 1
ATOM 4351 N N . GLY B 1 40 ? -19.906 40.562 17.75 1 71.94 40 GLY B N 1
ATOM 4352 C CA . GLY B 1 40 ? -19.594 40.812 19.156 1 71.94 40 GLY B CA 1
ATOM 4353 C C . GLY B 1 40 ? -18.203 41.375 19.359 1 71.94 40 GLY B C 1
ATOM 4354 O O . GLY B 1 40 ? -18.016 42.281 20.156 1 71.94 40 GLY B O 1
ATOM 4355 N N . VAL B 1 41 ? -17.266 40.938 18.594 1 77.06 41 VAL B N 1
ATOM 4356 C CA . VAL B 1 41 ? -15.891 41.406 18.719 1 77.06 41 VAL B CA 1
ATOM 4357 C C . VAL B 1 41 ? -15.812 42.875 18.219 1 77.06 41 VAL B C 1
ATOM 4359 O O . VAL B 1 41 ? -15.18 43.719 18.859 1 77.06 41 VAL B O 1
ATOM 4362 N N . ILE B 1 42 ? -16.516 43.156 17.203 1 74.69 42 ILE B N 1
ATOM 4363 C CA . ILE B 1 42 ? -16.469 44.5 16.609 1 74.69 42 ILE B CA 1
ATOM 4364 C C . ILE B 1 42 ? -17.125 45.5 17.562 1 74.69 42 ILE B C 1
ATOM 4366 O O . ILE B 1 42 ? -16.578 46.562 17.828 1 74.69 42 ILE B O 1
ATOM 4370 N N . VAL B 1 43 ? -18.328 45.156 18.062 1 74.19 43 VAL B N 1
ATOM 4371 C CA . VAL B 1 43 ? -19.062 46.062 18.938 1 74.19 43 VAL B CA 1
ATOM 4372 C C . VAL B 1 43 ? -18.25 46.312 20.219 1 74.19 43 VAL B C 1
ATOM 4374 O O . VAL B 1 43 ? -18.156 47.438 20.672 1 74.19 43 VAL B O 1
ATOM 4377 N N . THR B 1 44 ? -17.703 45.281 20.703 1 81.06 44 THR B N 1
ATOM 4378 C CA . THR B 1 44 ? -16.891 45.406 21.906 1 81.06 44 THR B CA 1
ATOM 4379 C C . THR B 1 44 ? -15.656 46.281 21.641 1 81.06 44 THR B C 1
ATOM 4381 O O . THR B 1 44 ? -15.258 47.094 22.469 1 81.06 44 THR B O 1
ATOM 4384 N N . GLU B 1 45 ? -15.117 46.094 20.484 1 82 45 GLU B N 1
ATOM 4385 C CA . GLU B 1 45 ? -13.969 46.906 20.094 1 82 45 GLU B CA 1
ATOM 4386 C C . GLU B 1 45 ? -14.336 48.375 19.984 1 82 45 GLU B C 1
ATOM 4388 O O . GLU B 1 45 ? -13.594 49.25 20.438 1 82 45 GLU B O 1
ATOM 4393 N N . LEU B 1 46 ? -15.438 48.688 19.391 1 77.44 46 LEU B N 1
ATOM 4394 C CA . LEU B 1 46 ? -15.898 50.062 19.234 1 77.44 46 LEU B CA 1
ATOM 4395 C C . LEU B 1 46 ? -16.188 50.688 20.594 1 77.44 46 LEU B C 1
ATOM 4397 O O . LEU B 1 46 ? -15.906 51.875 20.812 1 77.44 46 LEU B O 1
ATOM 4401 N N . TRP B 1 47 ? -16.703 49.875 21.422 1 79.5 47 TRP B N 1
ATOM 4402 C CA . TRP B 1 47 ? -17.016 50.344 22.766 1 79.5 47 TRP B CA 1
ATOM 4403 C C . TRP B 1 47 ? -15.742 50.656 23.531 1 79.5 47 TRP B C 1
ATOM 4405 O O . TRP B 1 47 ? -15.609 51.719 24.125 1 79.5 47 TRP B O 1
ATOM 4415 N N . LEU B 1 48 ? -14.805 49.844 23.453 1 83.5 48 LEU B N 1
ATOM 4416 C CA . LEU B 1 48 ? -13.586 49.969 24.234 1 83.5 48 LEU B CA 1
ATOM 4417 C C . LEU B 1 48 ? -12.688 51.062 23.672 1 83.5 48 LEU B C 1
ATOM 4419 O O . LEU B 1 48 ? -11.938 51.688 24.422 1 83.5 48 LEU B O 1
ATOM 4423 N N . SER B 1 49 ? -12.766 51.281 22.406 1 81.06 49 SER B N 1
ATOM 4424 C CA . SER B 1 49 ? -11.906 52.281 21.766 1 81.06 49 SER B CA 1
ATOM 4425 C C . SER B 1 49 ? -12.43 53.688 22 1 81.06 49 SER B C 1
ATOM 4427 O O . SER B 1 49 ? -11.75 54.656 21.656 1 81.06 49 SER B O 1
ATOM 4429 N N . GLY B 1 50 ? -13.609 53.75 22.578 1 77.19 50 GLY B N 1
ATOM 4430 C CA . GLY B 1 50 ? -14.195 55.062 22.797 1 77.19 50 GLY B CA 1
ATOM 4431 C C . GLY B 1 50 ? -14.883 55.625 21.547 1 77.19 50 GLY B C 1
ATOM 4432 O O . GLY B 1 50 ? -15.367 56.75 21.562 1 77.19 50 GLY B O 1
ATOM 4433 N N . SER B 1 51 ? -14.922 54.875 20.594 1 76.44 51 SER B N 1
ATOM 4434 C CA . SER B 1 51 ? -15.5 55.344 19.344 1 76.44 51 SER B CA 1
ATOM 4435 C C . SER B 1 51 ? -17 55.625 19.484 1 76.44 51 SER B C 1
ATOM 4437 O O . SER B 1 51 ? -17.531 56.531 18.859 1 76.44 51 SER B O 1
ATOM 4439 N N . LEU B 1 52 ? -17.656 54.812 20.312 1 76.19 52 LEU B N 1
ATOM 4440 C CA . LEU B 1 52 ? -19.078 55.031 20.516 1 76.19 52 LEU B CA 1
ATOM 4441 C C . LEU B 1 52 ? -19.328 56.312 21.312 1 76.19 52 LEU B C 1
ATOM 4443 O O . LEU B 1 52 ? -20.312 57 21.062 1 76.19 52 LEU B O 1
ATOM 4447 N N . SER B 1 53 ? -18.406 56.562 22.203 1 75.62 53 SER B N 1
ATOM 4448 C CA . SER B 1 53 ? -18.547 57.781 22.984 1 75.62 53 SER B CA 1
ATOM 4449 C C . SER B 1 53 ? -18.312 59.031 22.125 1 75.62 53 SER B C 1
ATOM 4451 O O . SER B 1 53 ? -18.875 60.094 22.406 1 75.62 53 SER B O 1
ATOM 4453 N N . MET B 1 54 ? -17.562 58.844 21.172 1 74.69 54 MET B N 1
ATOM 4454 C CA . MET B 1 54 ? -17.25 59.969 20.297 1 74.69 54 MET B CA 1
ATOM 4455 C C . MET B 1 54 ? -18.438 60.312 19.422 1 74.69 54 MET B C 1
ATOM 4457 O O . MET B 1 54 ? -18.453 61.375 18.812 1 74.69 54 MET B O 1
ATOM 4461 N N . LEU B 1 55 ? -19.406 59.406 19.375 1 74.38 55 LEU B N 1
ATOM 4462 C CA . LEU B 1 55 ? -20.594 59.656 18.562 1 74.38 55 LEU B CA 1
ATOM 4463 C C . LEU B 1 55 ? -21.531 60.656 19.25 1 74.38 55 LEU B C 1
ATOM 4465 O O . LEU B 1 55 ? -22.453 61.156 18.625 1 74.38 55 LEU B O 1
ATOM 4469 N N . GLY B 1 56 ? -21.172 61.125 20.359 1 74.38 56 GLY B N 1
ATOM 4470 C CA . GLY B 1 56 ? -21.953 62.156 21.047 1 74.38 56 GLY B CA 1
ATOM 4471 C C . GLY B 1 56 ? -23.297 61.656 21.531 1 74.38 56 GLY B C 1
ATOM 4472 O O . GLY B 1 56 ? -23.453 60.469 21.875 1 74.38 56 GLY B O 1
ATOM 4473 N N . ASP B 1 57 ? -24.328 62.531 21.625 1 74.69 57 ASP B N 1
ATOM 4474 C CA . ASP B 1 57 ? -25.641 62.281 22.203 1 74.69 57 ASP B CA 1
ATOM 4475 C C . ASP B 1 57 ? -26.484 61.406 21.266 1 74.69 57 ASP B C 1
ATOM 4477 O O . ASP B 1 57 ? -27.438 60.75 21.703 1 74.69 57 ASP B O 1
ATOM 4481 N N . ASN B 1 58 ? -26.109 61.375 20.031 1 76.5 58 ASN B N 1
ATOM 4482 C CA . ASN B 1 58 ? -26.875 60.594 19.047 1 76.5 58 ASN B CA 1
ATOM 4483 C C . ASN B 1 58 ? -26.203 59.25 18.766 1 76.5 58 ASN B C 1
ATOM 4485 O O . ASN B 1 58 ? -26.281 58.75 17.641 1 76.5 58 ASN B O 1
ATOM 4489 N N . TRP B 1 59 ? -25.531 58.688 19.719 1 76.81 59 TRP B N 1
ATOM 4490 C CA . TRP B 1 59 ? -24.766 57.469 19.516 1 76.81 59 TRP B CA 1
ATOM 4491 C C . TRP B 1 59 ? -25.688 56.281 19.156 1 76.81 59 TRP B C 1
ATOM 4493 O O . TRP B 1 59 ? -25.344 55.469 18.297 1 76.81 59 TRP B O 1
ATOM 4503 N N . LEU B 1 60 ? -26.859 56.281 19.75 1 76.5 60 LEU B N 1
ATOM 4504 C CA . LEU B 1 60 ? -27.797 55.188 19.5 1 76.5 60 LEU B CA 1
ATOM 4505 C C . LEU B 1 60 ? -28.297 55.219 18.062 1 76.5 60 LEU B C 1
ATOM 4507 O O . LEU B 1 60 ? -28.406 54.156 17.422 1 76.5 60 LEU B O 1
ATOM 4511 N N . ARG B 1 61 ? -28.594 56.375 17.531 1 76.62 61 ARG B N 1
ATOM 4512 C CA . ARG B 1 61 ? -29.016 56.5 16.141 1 76.62 61 ARG B CA 1
ATOM 4513 C C . ARG B 1 61 ? -27.922 56.062 15.188 1 76.62 61 ARG B C 1
ATOM 4515 O O . ARG B 1 61 ? -28.188 55.406 14.18 1 76.62 61 ARG B O 1
ATOM 4522 N N . SER B 1 62 ? -26.75 56.406 15.5 1 76 62 SER B N 1
ATOM 4523 C CA . SER B 1 62 ? -25.625 56.031 14.656 1 76 62 SER B CA 1
ATOM 4524 C C . SER B 1 62 ? -25.391 54.531 14.648 1 76 62 SER B C 1
ATOM 4526 O O . SER B 1 62 ? -25.125 53.938 13.602 1 76 62 SER B O 1
ATOM 4528 N N . VAL B 1 63 ? -25.594 53.906 15.812 1 74.62 63 VAL B N 1
ATOM 4529 C CA . VAL B 1 63 ? -25.391 52.469 15.93 1 74.62 63 VAL B CA 1
ATOM 4530 C C . VAL B 1 63 ? -26.5 51.719 15.195 1 74.62 63 VAL B C 1
ATOM 4532 O O . VAL B 1 63 ? -26.266 50.688 14.555 1 74.62 63 VAL B O 1
ATOM 4535 N N . ILE B 1 64 ? -27.625 52.25 15.312 1 78.38 64 ILE B N 1
ATOM 4536 C CA . ILE B 1 64 ? -28.766 51.625 14.625 1 78.38 64 ILE B CA 1
ATOM 4537 C C . ILE B 1 64 ? -28.562 51.719 13.117 1 78.38 64 ILE B C 1
ATOM 4539 O O . ILE B 1 64 ? -28.766 50.75 12.398 1 78.38 64 ILE B O 1
ATOM 4543 N N . LEU B 1 65 ? -28.156 52.875 12.648 1 79.5 65 LEU B N 1
ATOM 4544 C CA . LEU B 1 65 ? -27.953 53.062 11.219 1 79.5 65 LEU B CA 1
ATOM 4545 C C . LEU B 1 65 ? -26.797 52.188 10.719 1 79.5 65 LEU B C 1
ATOM 4547 O O . LEU B 1 65 ? -26.891 51.594 9.633 1 79.5 65 LEU B O 1
ATOM 4551 N N . ALA B 1 66 ? -25.797 52.094 11.516 1 75.38 66 ALA B N 1
ATOM 4552 C CA . ALA B 1 66 ? -24.656 51.25 11.141 1 75.38 66 ALA B CA 1
ATOM 4553 C C . ALA B 1 66 ? -24.984 49.781 11.195 1 75.38 66 ALA B C 1
ATOM 4555 O O . ALA B 1 66 ? -24.375 48.969 10.508 1 75.38 66 ALA B O 1
ATOM 4556 N N . GLY B 1 67 ? -25.969 49.438 12 1 78.75 67 GLY B N 1
ATOM 4557 C CA . GLY B 1 67 ? -26.328 48.031 12.211 1 78.75 67 GLY B CA 1
ATOM 4558 C C . GLY B 1 67 ? -27.312 47.5 11.18 1 78.75 67 GLY B C 1
ATOM 4559 O O . GLY B 1 67 ? -27.547 46.312 11.102 1 78.75 67 GLY B O 1
ATOM 4560 N N . ILE B 1 68 ? -27.781 48.375 10.336 1 83.12 68 ILE B N 1
ATOM 4561 C CA . ILE B 1 68 ? -28.797 47.969 9.367 1 83.12 68 ILE B CA 1
ATOM 4562 C C . ILE B 1 68 ? -28.188 46.938 8.398 1 83.12 68 ILE B C 1
ATOM 4564 O O . ILE B 1 68 ? -28.75 45.844 8.219 1 83.12 68 ILE B O 1
ATOM 4568 N N . TYR B 1 69 ? -27.094 47.188 7.84 1 83.94 69 TYR B N 1
ATOM 4569 C CA . TYR B 1 69 ? -26.531 46.281 6.852 1 83.94 69 TYR B CA 1
ATOM 4570 C C . TYR B 1 69 ? -26.125 44.969 7.492 1 83.94 69 TYR B C 1
ATOM 4572 O O . TYR B 1 69 ? -26.438 43.906 6.969 1 83.94 69 TYR B O 1
ATOM 4580 N N . PRO B 1 70 ? -25.344 45 8.648 1 79.62 70 PRO B N 1
ATOM 4581 C CA . PRO B 1 70 ? -25.016 43.719 9.266 1 79.62 70 PRO B CA 1
ATOM 4582 C C . PRO B 1 70 ? -26.234 42.844 9.57 1 79.62 70 PRO B C 1
ATOM 4584 O O . PRO B 1 70 ? -26.188 41.625 9.453 1 79.62 70 PRO B O 1
ATOM 4587 N N . THR B 1 71 ? -27.312 43.562 9.898 1 80.38 71 THR B N 1
ATOM 4588 C CA . THR B 1 71 ? -28.531 42.812 10.195 1 80.38 71 THR B CA 1
ATOM 4589 C C . THR B 1 71 ? -29.125 42.219 8.93 1 80.38 71 THR B C 1
ATOM 4591 O O . THR B 1 71 ? -29.531 41.031 8.93 1 80.38 71 THR B O 1
ATOM 4594 N N . VAL B 1 72 ? -29.156 42.969 7.902 1 85.12 72 VAL B N 1
ATOM 4595 C CA . VAL B 1 72 ? -29.656 42.469 6.629 1 85.12 72 VAL B CA 1
ATOM 4596 C C . VAL B 1 72 ? -28.766 41.344 6.121 1 85.12 72 VAL B C 1
ATOM 4598 O O . VAL B 1 72 ? -29.234 40.312 5.633 1 85.12 72 VAL B O 1
ATOM 4601 N N . GLY B 1 73 ? -27.5 41.625 6.176 1 80.56 73 GLY B N 1
ATOM 4602 C CA . GLY B 1 73 ? -26.547 40.594 5.777 1 80.56 73 GLY B CA 1
ATOM 4603 C C . GLY B 1 73 ? -26.672 39.344 6.586 1 80.56 73 GLY B C 1
ATOM 4604 O O . GLY B 1 73 ? -26.562 38.219 6.039 1 80.56 73 GLY B O 1
ATOM 4605 N N . PHE B 1 74 ? -26.859 39.438 7.852 1 78.94 74 PHE B N 1
ATOM 4606 C CA . PHE B 1 74 ? -27.016 38.281 8.75 1 78.94 74 PHE B CA 1
ATOM 4607 C C . PHE B 1 74 ? -28.234 37.469 8.359 1 78.94 74 PHE B C 1
ATOM 4609 O O . PHE B 1 74 ? -28.156 36.25 8.258 1 78.94 74 PHE B O 1
ATOM 4616 N N . VAL B 1 75 ? -29.328 38.125 8.148 1 82.25 75 VAL B N 1
ATOM 4617 C CA . VAL B 1 75 ? -30.562 37.469 7.801 1 82.25 75 VAL B CA 1
ATOM 4618 C C . VAL B 1 75 ? -30.422 36.75 6.449 1 82.25 75 VAL B C 1
ATOM 4620 O O . VAL B 1 75 ? -30.844 35.625 6.281 1 82.25 75 VAL B O 1
ATOM 4623 N N . ALA B 1 76 ? -29.812 37.438 5.52 1 83.25 76 ALA B N 1
ATOM 4624 C CA . ALA B 1 76 ? -29.578 36.844 4.207 1 83.25 76 ALA B CA 1
ATOM 4625 C C . ALA B 1 76 ? -28.656 35.625 4.309 1 83.25 76 ALA B C 1
ATOM 4627 O O . ALA B 1 76 ? -28.859 34.625 3.623 1 83.25 76 ALA B O 1
ATOM 4628 N N . GLY B 1 77 ? -27.641 35.719 5.117 1 78.44 77 GLY B N 1
ATOM 4629 C CA . GLY B 1 77 ? -26.719 34.625 5.312 1 78.44 77 GLY B CA 1
ATOM 4630 C C . GLY B 1 77 ? -27.391 33.375 5.898 1 78.44 77 GLY B C 1
ATOM 4631 O O . GLY B 1 77 ? -27.125 32.25 5.465 1 78.44 77 GLY B O 1
ATOM 4632 N N . VAL B 1 78 ? -28.234 33.625 6.84 1 80 78 VAL B N 1
ATOM 4633 C CA . VAL B 1 78 ? -28.953 32.531 7.473 1 80 78 VAL B CA 1
ATOM 4634 C C . VAL B 1 78 ? -29.891 31.859 6.457 1 80 78 VAL B C 1
ATOM 4636 O O . VAL B 1 78 ? -29.953 30.625 6.383 1 80 78 VAL B O 1
ATOM 4639 N N . ALA B 1 79 ? -30.547 32.688 5.695 1 84.69 79 ALA B N 1
ATOM 4640 C CA . ALA B 1 79 ? -31.469 32.156 4.684 1 84.69 79 ALA B CA 1
ATOM 4641 C C . ALA B 1 79 ? -30.719 31.328 3.648 1 84.69 79 ALA B C 1
ATOM 4643 O O . ALA B 1 79 ? -31.172 30.25 3.256 1 84.69 79 ALA B O 1
ATOM 4644 N N . LEU B 1 80 ? -29.641 31.797 3.271 1 83.69 80 LEU B N 1
ATOM 4645 C CA . LEU B 1 80 ? -28.844 31.094 2.277 1 83.69 80 LEU B CA 1
ATOM 4646 C C . LEU B 1 80 ? -28.281 29.797 2.855 1 83.69 80 LEU B C 1
ATOM 4648 O O . LEU B 1 80 ? -28.188 28.797 2.15 1 83.69 80 LEU B O 1
ATOM 4652 N N . ALA B 1 81 ? -27.906 29.797 4.117 1 81.12 81 ALA B N 1
ATOM 4653 C CA . ALA B 1 81 ? -27.375 28.609 4.766 1 81.12 81 ALA B CA 1
ATOM 4654 C C . ALA B 1 81 ? -28.438 27.516 4.859 1 81.12 81 ALA B C 1
ATOM 4656 O O . ALA B 1 81 ? -28.141 26.344 4.652 1 81.12 81 ALA B O 1
ATOM 4657 N N . VAL B 1 82 ? -29.625 28 5.156 1 81.94 82 VAL B N 1
ATOM 4658 C CA . VAL B 1 82 ? -30.719 27.031 5.238 1 81.94 82 VAL B CA 1
ATOM 4659 C C . VAL B 1 82 ? -31 26.453 3.854 1 81.94 82 VAL B C 1
ATOM 4661 O O . VAL B 1 82 ? -31.219 25.25 3.713 1 81.94 82 VAL B O 1
ATOM 4664 N N . ARG B 1 83 ? -31.016 27.266 2.887 1 83.06 83 ARG B N 1
ATOM 4665 C CA . ARG B 1 83 ? -31.234 26.812 1.514 1 83.06 83 ARG B CA 1
ATOM 4666 C C . ARG B 1 83 ? -30.141 25.844 1.079 1 83.06 83 ARG B C 1
ATOM 4668 O O . ARG B 1 83 ? -30.422 24.828 0.445 1 83.06 83 ARG B O 1
ATOM 4675 N N . ASP B 1 84 ? -28.922 26.188 1.374 1 81.81 84 ASP B N 1
ATOM 4676 C CA . ASP B 1 84 ? -27.797 25.328 1.009 1 81.81 84 ASP B CA 1
ATOM 4677 C C . ASP B 1 84 ? -27.906 23.969 1.68 1 81.81 84 ASP B C 1
ATOM 4679 O O . ASP B 1 84 ? -27.641 22.938 1.052 1 81.81 84 ASP B O 1
ATOM 4683 N N . ARG B 1 85 ? -28.25 23.984 2.91 1 81.25 85 ARG B N 1
ATOM 4684 C CA . ARG B 1 85 ? -28.391 22.719 3.633 1 81.25 85 ARG B CA 1
ATOM 4685 C C . ARG B 1 85 ? -29.453 21.828 2.996 1 81.25 85 ARG B C 1
ATOM 4687 O O . ARG B 1 85 ? -29.234 20.625 2.82 1 81.25 85 ARG B O 1
ATOM 4694 N N . SER B 1 86 ? -30.5 22.469 2.646 1 79.19 86 SER B N 1
ATOM 4695 C CA . SER B 1 86 ? -31.609 21.703 2.078 1 79.19 86 SER B CA 1
ATOM 4696 C C . SER B 1 86 ? -31.281 21.234 0.665 1 79.19 86 SER B C 1
ATOM 4698 O O . SER B 1 86 ? -31.656 20.125 0.271 1 79.19 86 SER B O 1
ATOM 4700 N N . SER B 1 87 ? -30.562 21.984 0.018 1 80.56 87 SER B N 1
ATOM 4701 C CA . SER B 1 87 ? -30.297 21.672 -1.382 1 80.56 87 SER B CA 1
ATOM 4702 C C . SER B 1 87 ? -29.156 20.672 -1.514 1 80.56 87 SER B C 1
ATOM 4704 O O . SER B 1 87 ? -29.172 19.812 -2.389 1 80.56 87 SER B O 1
ATOM 4706 N N . HIS B 1 88 ? -28.203 20.781 -0.62 1 80 88 HIS B N 1
ATOM 4707 C CA . HIS B 1 88 ? -27 20 -0.854 1 80 88 HIS B CA 1
ATOM 4708 C C . HIS B 1 88 ? -26.953 18.766 0.048 1 80 88 HIS B C 1
ATOM 4710 O O . HIS B 1 88 ? -26.172 17.844 -0.204 1 80 88 HIS B O 1
ATOM 4716 N N . PHE B 1 89 ? -27.781 18.688 1.095 1 80 89 PHE B N 1
ATOM 4717 C CA . PHE B 1 89 ? -27.734 17.547 2.004 1 80 89 PHE B CA 1
ATOM 4718 C C . PHE B 1 89 ? -29.062 16.812 2.02 1 80 89 PHE B C 1
ATOM 4720 O O . PHE B 1 89 ? -29.375 16.109 2.988 1 80 89 PHE B O 1
ATOM 4727 N N . GLY B 1 90 ? -29.812 17.016 0.979 1 80.19 90 GLY B N 1
ATOM 4728 C CA . GLY B 1 90 ? -31.078 16.312 0.853 1 80.19 90 GLY B CA 1
ATOM 4729 C C . GLY B 1 90 ? -30.938 14.805 0.874 1 80.19 90 GLY B C 1
ATOM 4730 O O . GLY B 1 90 ? -31.766 14.102 1.449 1 80.19 90 GLY B O 1
ATOM 4731 N N . TRP B 1 91 ? -29.875 14.367 0.328 1 85.56 91 TRP B N 1
ATOM 4732 C CA . TRP B 1 91 ? -29.625 12.93 0.274 1 85.56 91 TRP B CA 1
ATOM 4733 C C . TRP B 1 91 ? -29.406 12.359 1.673 1 85.56 91 TRP B C 1
ATOM 4735 O O . TRP B 1 91 ? -29.766 11.219 1.951 1 85.56 91 TRP B O 1
ATOM 4745 N N . LEU B 1 92 ? -28.875 13.094 2.549 1 80.75 92 LEU B N 1
ATOM 4746 C CA . LEU B 1 92 ? -28.641 12.648 3.918 1 80.75 92 LEU B CA 1
ATOM 4747 C C . LEU B 1 92 ? -29.953 12.492 4.672 1 80.75 92 LEU B C 1
ATOM 4749 O O . LEU B 1 92 ? -30.109 11.555 5.461 1 80.75 92 LEU B O 1
ATOM 4753 N N . ASP B 1 93 ? -30.875 13.375 4.34 1 81.19 93 ASP B N 1
ATOM 4754 C CA . ASP B 1 93 ? -32.188 13.336 4.98 1 81.19 93 ASP B CA 1
ATOM 4755 C C . ASP B 1 93 ? -33 12.148 4.477 1 81.19 93 ASP B C 1
ATOM 4757 O O . ASP B 1 93 ? -33.812 11.57 5.23 1 81.19 93 ASP B O 1
ATOM 4761 N N . GLN B 1 94 ? -32.781 11.789 3.311 1 83.75 94 GLN B N 1
ATOM 4762 C CA . GLN B 1 94 ? -33.531 10.703 2.693 1 83.75 94 GLN B CA 1
ATOM 4763 C C . GLN B 1 94 ? -32.875 9.352 2.98 1 83.75 94 GLN B C 1
ATOM 4765 O O . GLN B 1 94 ? -33.406 8.305 2.643 1 83.75 94 GLN B O 1
ATOM 4770 N N . GLY B 1 95 ? -31.734 9.352 3.598 1 83.12 95 GLY B N 1
ATOM 4771 C CA . GLY B 1 95 ? -31.031 8.125 3.934 1 83.12 95 GLY B CA 1
ATOM 4772 C C . GLY B 1 95 ? -30.5 7.391 2.717 1 83.12 95 GLY B C 1
ATOM 4773 O O . GLY B 1 95 ? -30.438 6.16 2.703 1 83.12 95 GLY B O 1
ATOM 4774 N N . ARG B 1 96 ? -30.266 8.156 1.662 1 86 96 ARG B N 1
ATOM 4775 C CA . ARG B 1 96 ? -29.734 7.547 0.446 1 86 96 ARG B CA 1
ATOM 4776 C C . ARG B 1 96 ? -28.312 8.016 0.177 1 86 96 ARG B C 1
ATOM 4778 O O . ARG B 1 96 ? -27.859 8.992 0.77 1 86 96 ARG B O 1
ATOM 4785 N N . LYS B 1 97 ? -27.625 7.258 -0.738 1 88.69 97 LYS B N 1
ATOM 4786 C CA . LYS B 1 97 ? -26.312 7.703 -1.214 1 88.69 97 LYS B CA 1
ATOM 4787 C C . LYS B 1 97 ? -26.453 8.875 -2.18 1 88.69 97 LYS B C 1
ATOM 4789 O O . LYS B 1 97 ? -27.438 8.961 -2.926 1 88.69 97 LYS B O 1
ATOM 4794 N N . PRO B 1 98 ? -25.531 9.758 -2.055 1 89.25 98 PRO B N 1
ATOM 4795 C CA . PRO B 1 98 ? -25.594 10.891 -2.979 1 89.25 98 PRO B CA 1
ATOM 4796 C C . PRO B 1 98 ? -25.25 10.5 -4.418 1 89.25 98 PRO B C 1
ATOM 4798 O O . PRO B 1 98 ? -24.562 9.508 -4.645 1 89.25 98 PRO B O 1
ATOM 4801 N N . THR B 1 99 ? -25.891 11.18 -5.27 1 89 99 THR B N 1
ATOM 4802 C CA . THR B 1 99 ? -25.484 11.047 -6.668 1 89 99 THR B CA 1
ATOM 4803 C C . THR B 1 99 ? -24.109 11.648 -6.887 1 89 99 THR B C 1
ATOM 4805 O O . THR B 1 99 ? -23.578 12.344 -6.016 1 89 99 THR B O 1
ATOM 4808 N N . GLU B 1 100 ? -23.453 11.453 -8 1 87.69 100 GLU B N 1
ATOM 4809 C CA . GLU B 1 100 ? -22.141 11.992 -8.297 1 87.69 100 GLU B CA 1
ATOM 4810 C C . GLU B 1 100 ? -22.141 13.523 -8.273 1 87.69 100 GLU B C 1
ATOM 4812 O O . GLU B 1 100 ? -21.203 14.148 -7.77 1 87.69 100 GLU B O 1
ATOM 4817 N N . ASP B 1 101 ? -23.234 14.023 -8.797 1 87.19 101 ASP B N 1
ATOM 4818 C CA . ASP B 1 101 ? -23.344 15.484 -8.82 1 87.19 101 ASP B CA 1
ATOM 4819 C C . ASP B 1 101 ? -23.5 16.047 -7.41 1 87.19 101 ASP B C 1
ATOM 4821 O O . ASP B 1 101 ? -22.906 17.062 -7.07 1 87.19 101 ASP B O 1
ATOM 4825 N N . GLU B 1 102 ? -24.312 15.406 -6.656 1 87 102 GLU B N 1
ATOM 4826 C CA . GLU B 1 102 ? -24.5 15.828 -5.273 1 87 102 GLU B CA 1
ATOM 4827 C C . GLU B 1 102 ? -23.203 15.719 -4.477 1 87 102 GLU B C 1
ATOM 4829 O O . GLU B 1 102 ? -22.891 16.578 -3.656 1 87 102 GLU B O 1
ATOM 4834 N N . ALA B 1 103 ? -22.5 14.688 -4.727 1 86.75 103 ALA B N 1
ATOM 4835 C CA . ALA B 1 103 ? -21.219 14.469 -4.047 1 86.75 103 ALA B CA 1
ATOM 4836 C C . ALA B 1 103 ? -20.219 15.562 -4.406 1 86.75 103 ALA B C 1
ATOM 4838 O O . ALA B 1 103 ? -19.516 16.078 -3.531 1 86.75 103 ALA B O 1
ATOM 4839 N N . ARG B 1 104 ? -20.172 15.961 -5.645 1 85.06 104 ARG B N 1
ATOM 4840 C CA . ARG B 1 104 ? -19.266 17.016 -6.078 1 85.06 104 ARG B CA 1
ATOM 4841 C C . ARG B 1 104 ? -19.656 18.359 -5.484 1 85.06 104 ARG B C 1
ATOM 4843 O O . ARG B 1 104 ? -18.797 19.188 -5.176 1 85.06 104 ARG B O 1
ATOM 4850 N N . GLN B 1 105 ? -20.891 18.531 -5.336 1 84.75 105 GLN B N 1
ATOM 4851 C CA . GLN B 1 105 ? -21.359 19.781 -4.762 1 84.75 105 GLN B CA 1
ATOM 4852 C C . GLN B 1 105 ? -20.984 19.906 -3.287 1 84.75 105 GLN B C 1
ATOM 4854 O O . GLN B 1 105 ? -20.688 20.984 -2.799 1 84.75 105 GLN B O 1
ATOM 4859 N N . VAL B 1 106 ? -21.031 18.812 -2.627 1 82.81 106 VAL B N 1
ATOM 4860 C CA . VAL B 1 106 ? -20.656 18.797 -1.218 1 82.81 106 VAL B CA 1
ATOM 4861 C C . VAL B 1 106 ? -19.188 19.188 -1.07 1 82.81 106 VAL B C 1
ATOM 4863 O O . VAL B 1 106 ? -18.828 19.922 -0.15 1 82.81 106 VAL B O 1
ATOM 4866 N N . LEU B 1 107 ? -18.391 18.797 -2.016 1 81.44 107 LEU B N 1
ATOM 4867 C CA . LEU B 1 107 ? -16.969 19.094 -1.962 1 81.44 107 LEU B CA 1
ATOM 4868 C C . LEU B 1 107 ? -16.703 20.562 -2.244 1 81.44 107 LEU B C 1
ATOM 4870 O O . LEU B 1 107 ? -15.688 21.109 -1.806 1 81.44 107 LEU B O 1
ATOM 4874 N N . ARG B 1 108 ? -17.609 21.219 -2.881 1 83.5 108 ARG B N 1
ATOM 4875 C CA . ARG B 1 108 ? -17.438 22.625 -3.24 1 83.5 108 ARG B CA 1
ATOM 4876 C C . ARG B 1 108 ? -18.125 23.531 -2.225 1 83.5 108 ARG B C 1
ATOM 4878 O O . ARG B 1 108 ? -17.953 24.75 -2.271 1 83.5 108 ARG B O 1
ATOM 4885 N N . LEU B 1 109 ? -18.797 22.984 -1.344 1 82.81 109 LEU B N 1
ATOM 4886 C CA . LEU B 1 109 ? -19.609 23.75 -0.409 1 82.81 109 LEU B CA 1
ATOM 4887 C C . LEU B 1 109 ? -18.75 24.703 0.411 1 82.81 109 LEU B C 1
ATOM 4889 O O . LEU B 1 109 ? -19.109 25.859 0.595 1 82.81 109 LEU B O 1
ATOM 4893 N N . PRO B 1 110 ? -17.547 24.25 0.903 1 81.5 110 PRO B N 1
ATOM 4894 C CA . PRO B 1 110 ? -16.75 25.172 1.695 1 81.5 110 PRO B CA 1
ATOM 4895 C C . PRO B 1 110 ? -16.328 26.422 0.905 1 81.5 110 PRO B C 1
ATOM 4897 O O . PRO B 1 110 ? -16.391 27.531 1.423 1 81.5 110 PRO B O 1
ATOM 4900 N N . ILE B 1 111 ? -16 26.25 -0.349 1 84 111 ILE B N 1
ATOM 4901 C CA . ILE B 1 111 ? -15.562 27.375 -1.167 1 84 111 ILE B CA 1
ATOM 4902 C C . ILE B 1 111 ? -16.766 28.25 -1.525 1 84 111 ILE B C 1
ATOM 4904 O O . ILE B 1 111 ? -16.656 29.484 -1.585 1 84 111 ILE B O 1
ATOM 4908 N N . ILE B 1 112 ? -17.859 27.656 -1.786 1 85.75 112 ILE B N 1
ATOM 4909 C CA . ILE B 1 112 ? -19.062 28.406 -2.164 1 85.75 112 ILE B CA 1
ATOM 4910 C C . ILE B 1 112 ? -19.531 29.25 -0.988 1 85.75 112 ILE B C 1
ATOM 4912 O O . ILE B 1 112 ? -19.797 30.453 -1.142 1 85.75 112 ILE B O 1
ATOM 4916 N N . ILE B 1 113 ? -19.578 28.656 0.145 1 83.44 113 ILE B N 1
ATOM 4917 C CA . ILE B 1 113 ? -20.047 29.375 1.33 1 83.44 113 ILE B CA 1
ATOM 4918 C C . ILE B 1 113 ? -19.047 30.453 1.714 1 83.44 113 ILE B C 1
ATOM 4920 O O . ILE B 1 113 ? -19.438 31.562 2.078 1 83.44 113 ILE B O 1
ATOM 4924 N N . THR B 1 114 ? -17.812 30.172 1.605 1 84.38 114 THR B N 1
ATOM 4925 C CA . THR B 1 114 ? -16.766 31.141 1.939 1 84.38 114 THR B CA 1
ATOM 4926 C C . THR B 1 114 ? -16.797 32.312 0.971 1 84.38 114 THR B C 1
ATOM 4928 O O . THR B 1 114 ? -16.641 33.469 1.383 1 84.38 114 THR B O 1
ATOM 4931 N N . THR B 1 115 ? -16.953 32.062 -0.257 1 87.94 115 THR B N 1
ATOM 4932 C CA . THR B 1 115 ? -17.016 33.125 -1.257 1 87.94 115 THR B CA 1
ATOM 4933 C C . THR B 1 115 ? -18.234 34 -1.035 1 87.94 115 THR B C 1
ATOM 4935 O O . THR B 1 115 ? -18.172 35.219 -1.189 1 87.94 115 THR B O 1
ATOM 4938 N N . ARG B 1 116 ? -19.297 33.469 -0.723 1 86.19 116 ARG B N 1
ATOM 4939 C CA . ARG B 1 116 ? -20.5 34.25 -0.407 1 86.19 116 ARG B CA 1
ATOM 4940 C C . ARG B 1 116 ? -20.281 35.094 0.836 1 86.19 116 ARG B C 1
ATOM 4942 O O . ARG B 1 116 ? -20.703 36.25 0.872 1 86.19 116 ARG B O 1
ATOM 4949 N N . ALA B 1 117 ? -19.75 34.438 1.87 1 83.38 117 ALA B N 1
ATOM 4950 C CA . ALA B 1 117 ? -19.438 35.188 3.08 1 83.38 117 ALA B CA 1
ATOM 4951 C C . ALA B 1 117 ? -18.531 36.375 2.771 1 83.38 117 ALA B C 1
ATOM 4953 O O . ALA B 1 117 ? -18.719 37.469 3.293 1 83.38 117 ALA B O 1
ATOM 4954 N N . PHE B 1 118 ? -17.547 36.156 1.948 1 87.62 118 PHE B N 1
ATOM 4955 C CA . PHE B 1 118 ? -16.625 37.188 1.55 1 87.62 118 PHE B CA 1
ATOM 4956 C C . PHE B 1 118 ? -17.359 38.344 0.855 1 87.62 118 PHE B C 1
ATOM 4958 O O . PHE B 1 118 ? -17.094 39.531 1.132 1 87.62 118 PHE B O 1
ATOM 4965 N N . ALA B 1 119 ? -18.25 38.031 0.015 1 87.75 119 ALA B N 1
ATOM 4966 C CA . ALA B 1 119 ? -19.016 39.031 -0.724 1 87.75 119 ALA B CA 1
ATOM 4967 C C . ALA B 1 119 ? -19.875 39.844 0.216 1 87.75 119 ALA B C 1
ATOM 4969 O O . ALA B 1 119 ? -19.953 41.094 0.082 1 87.75 119 ALA B O 1
ATOM 4970 N N . VAL B 1 120 ? -20.484 39.25 1.104 1 84.25 120 VAL B N 1
ATOM 4971 C CA . VAL B 1 120 ? -21.344 39.938 2.062 1 84.25 120 VAL B CA 1
ATOM 4972 C C . VAL B 1 120 ? -20.5 40.875 2.951 1 84.25 120 VAL B C 1
ATOM 4974 O O . VAL B 1 120 ? -20.875 42 3.219 1 84.25 120 VAL B O 1
ATOM 4977 N N . TRP B 1 121 ? -19.406 40.375 3.367 1 83.94 121 TRP B N 1
ATOM 4978 C CA . TRP B 1 121 ? -18.562 41.156 4.27 1 83.94 121 TRP B CA 1
ATOM 4979 C C . TRP B 1 121 ? -17.953 42.344 3.562 1 83.94 121 TRP B C 1
ATOM 4981 O O . TRP B 1 121 ? -17.891 43.438 4.133 1 83.94 121 TRP B O 1
ATOM 4991 N N . ILE B 1 122 ? -17.516 42.125 2.342 1 88.81 122 ILE B N 1
ATOM 4992 C CA . ILE B 1 122 ? -16.891 43.219 1.612 1 88.81 122 ILE B CA 1
ATOM 4993 C C . ILE B 1 122 ? -17.906 44.344 1.415 1 88.81 122 ILE B C 1
ATOM 4995 O O . ILE B 1 122 ? -17.562 45.531 1.536 1 88.81 122 ILE B O 1
ATOM 4999 N N . THR B 1 123 ? -19.094 44.062 1.062 1 88.25 123 THR B N 1
ATOM 5000 C CA . THR B 1 123 ? -20.156 45.062 0.921 1 88.25 123 THR B CA 1
ATOM 5001 C C . THR B 1 123 ? -20.453 45.75 2.256 1 88.25 123 THR B C 1
ATOM 5003 O O . THR B 1 123 ? -20.625 46.969 2.311 1 88.25 123 THR B O 1
ATOM 5006 N N . GLY B 1 124 ? -20.438 44.969 3.27 1 84.81 124 GLY B N 1
ATOM 5007 C CA . GLY B 1 124 ? -20.656 45.5 4.598 1 84.81 124 GLY B CA 1
ATOM 5008 C C . GLY B 1 124 ? -19.578 46.469 5.035 1 84.81 124 GLY B C 1
ATOM 5009 O O . GLY B 1 124 ? -19.859 47.5 5.648 1 84.81 124 GLY B O 1
ATOM 5010 N N . VAL B 1 125 ? -18.344 46.125 4.758 1 85.44 125 VAL B N 1
ATOM 5011 C CA . VAL B 1 125 ? -17.203 46.969 5.098 1 85.44 125 VAL B CA 1
ATOM 5012 C C . VAL B 1 125 ? -17.359 48.312 4.395 1 85.44 125 VAL B C 1
ATOM 5014 O O . VAL B 1 125 ? -17.156 49.375 5.008 1 85.44 125 VAL B O 1
ATOM 5017 N N . ILE B 1 126 ? -17.75 48.344 3.156 1 88.62 126 ILE B N 1
ATOM 5018 C CA . ILE B 1 126 ? -17.906 49.531 2.365 1 88.62 126 ILE B CA 1
ATOM 5019 C C . ILE B 1 126 ? -19.031 50.406 2.934 1 88.62 126 ILE B C 1
ATOM 5021 O O . ILE B 1 126 ? -18.859 51.594 3.199 1 88.62 126 ILE B O 1
ATOM 5025 N N . VAL B 1 127 ? -20.188 49.844 3.223 1 87.81 127 VAL B N 1
ATOM 5026 C CA . VAL B 1 127 ? -21.359 50.562 3.717 1 87.81 127 VAL B CA 1
ATOM 5027 C C . VAL B 1 127 ? -21.094 51.094 5.113 1 87.81 127 VAL B C 1
ATOM 5029 O O . VAL B 1 127 ? -21.406 52.25 5.406 1 87.81 127 VAL B O 1
ATOM 5032 N N . ALA B 1 128 ? -20.531 50.281 5.941 1 82.69 128 ALA B N 1
ATOM 5033 C CA . ALA B 1 128 ? -20.266 50.688 7.312 1 82.69 128 ALA B CA 1
ATOM 5034 C C . ALA B 1 128 ? -19.25 51.844 7.352 1 82.69 128 ALA B C 1
ATOM 5036 O O . ALA B 1 128 ? -19.391 52.781 8.141 1 82.69 128 ALA B O 1
ATOM 5037 N N . THR B 1 129 ? -18.156 51.719 6.535 1 83.5 129 THR B N 1
ATOM 5038 C CA . THR B 1 129 ? -17.125 52.781 6.508 1 83.5 129 THR B CA 1
ATOM 5039 C C . THR B 1 129 ? -17.703 54.094 6.035 1 83.5 129 THR B C 1
ATOM 5041 O O . THR B 1 129 ? -17.469 55.125 6.645 1 83.5 129 THR B O 1
ATOM 5044 N N . ILE B 1 130 ? -18.516 54.094 5.055 1 85.94 130 ILE B N 1
ATOM 5045 C CA . ILE B 1 130 ? -19.125 55.312 4.508 1 85.94 130 ILE B CA 1
ATOM 5046 C C . ILE B 1 130 ? -20.109 55.906 5.52 1 85.94 130 ILE B C 1
ATOM 5048 O O . ILE B 1 130 ? -20.125 57.094 5.742 1 85.94 130 ILE B O 1
ATOM 5052 N N . THR B 1 131 ? -20.906 55.031 6.125 1 83.38 131 THR B N 1
ATOM 5053 C CA . THR B 1 131 ? -21.891 55.469 7.105 1 83.38 131 THR B CA 1
ATOM 5054 C C . THR B 1 131 ? -21.203 56.125 8.305 1 83.38 131 THR B C 1
ATOM 5056 O O . THR B 1 131 ? -21.594 57.219 8.742 1 83.38 131 THR B O 1
ATOM 5059 N N . LEU B 1 132 ? -20.172 55.531 8.781 1 78.69 132 LEU B N 1
ATOM 5060 C CA . LEU B 1 132 ? -19.516 56.031 9.992 1 78.69 132 LEU B CA 1
ATOM 5061 C C . LEU B 1 132 ? -18.672 57.25 9.688 1 78.69 132 LEU B C 1
ATOM 5063 O O . LEU B 1 132 ? -18.5 58.125 10.555 1 78.69 132 LEU B O 1
ATOM 5067 N N . MET B 1 133 ? -18.141 57.375 8.469 1 80.56 133 MET B N 1
ATOM 5068 C CA . MET B 1 133 ? -17.438 58.594 8.055 1 80.56 133 MET B CA 1
ATOM 5069 C C . MET B 1 133 ? -18.344 59.812 8.141 1 80.56 133 MET B C 1
ATOM 5071 O O . MET B 1 133 ? -17.891 60.906 8.469 1 80.56 133 MET B O 1
ATOM 5075 N N . ASN B 1 134 ? -19.578 59.562 7.941 1 82.81 134 ASN B N 1
ATOM 5076 C CA . ASN B 1 134 ? -20.547 60.688 7.945 1 82.81 134 ASN B CA 1
ATOM 5077 C C . ASN B 1 134 ? -21.094 60.938 9.344 1 82.81 134 ASN B C 1
ATOM 5079 O O . ASN B 1 134 ? -21.359 62.062 9.703 1 82.81 134 ASN B O 1
ATOM 5083 N N . LEU B 1 135 ? -21.203 59.969 10.078 1 79.06 135 LEU B N 1
ATOM 5084 C CA . LEU B 1 135 ? -21.844 60.094 11.383 1 79.06 135 LEU B CA 1
ATOM 5085 C C . LEU B 1 135 ? -20.812 60.469 12.453 1 79.06 135 LEU B C 1
ATOM 5087 O O . LEU B 1 135 ? -21.172 61.031 13.477 1 79.06 135 LEU B O 1
ATOM 5091 N N . ALA B 1 136 ? -19.625 59.969 12.297 1 77.38 136 ALA B N 1
ATOM 5092 C CA . ALA B 1 136 ? -18.578 60.25 13.281 1 77.38 136 ALA B CA 1
ATOM 5093 C C . ALA B 1 136 ? -17.328 60.781 12.609 1 77.38 136 ALA B C 1
ATOM 5095 O O . ALA B 1 136 ? -16.312 60.094 12.5 1 77.38 136 ALA B O 1
ATOM 5096 N N . PRO B 1 137 ? -17.375 62 12.375 1 76.38 137 PRO B N 1
ATOM 5097 C CA . PRO B 1 137 ? -16.25 62.594 11.625 1 76.38 137 PRO B CA 1
ATOM 5098 C C . PRO B 1 137 ? -14.961 62.625 12.43 1 76.38 137 PRO B C 1
ATOM 5100 O O . PRO B 1 137 ? -13.875 62.75 11.859 1 76.38 137 PRO B O 1
ATOM 5103 N N . ASP B 1 138 ? -15 62.438 13.758 1 78.5 138 ASP B N 1
ATOM 5104 C CA . ASP B 1 138 ? -13.797 62.5 14.578 1 78.5 138 ASP B CA 1
ATOM 5105 C C . ASP B 1 138 ? -13.008 61.219 14.531 1 78.5 138 ASP B C 1
ATOM 5107 O O . ASP B 1 138 ? -11.852 61.156 14.945 1 78.5 138 ASP B O 1
ATOM 5111 N N . ASN B 1 139 ? -13.672 60.219 14.047 1 79.69 139 ASN B N 1
ATOM 5112 C CA . ASN B 1 139 ? -12.984 58.969 13.891 1 79.69 139 ASN B CA 1
ATOM 5113 C C . ASN B 1 139 ? -12.18 58.906 12.594 1 79.69 139 ASN B C 1
ATOM 5115 O O . ASN B 1 139 ? -12.547 59.562 11.609 1 79.69 139 ASN B O 1
ATOM 5119 N N . ASP B 1 140 ? -11.031 58.312 12.594 1 83.81 140 ASP B N 1
ATOM 5120 C CA . ASP B 1 140 ? -10.234 58.125 11.383 1 83.81 140 ASP B CA 1
ATOM 5121 C C . ASP B 1 140 ? -10.867 57.062 10.484 1 83.81 140 ASP B C 1
ATOM 5123 O O . ASP B 1 140 ? -10.945 55.875 10.852 1 83.81 140 ASP B O 1
ATOM 5127 N N . PRO B 1 141 ? -11.305 57.469 9.352 1 82.94 141 PRO B N 1
ATOM 5128 C CA . PRO B 1 141 ? -11.992 56.5 8.461 1 82.94 141 PRO B CA 1
ATOM 5129 C C . PRO B 1 141 ? -11.086 55.375 8.008 1 82.94 141 PRO B C 1
ATOM 5131 O O . PRO B 1 141 ? -11.562 54.25 7.793 1 82.94 141 PRO B O 1
ATOM 5134 N N . ALA B 1 142 ? -9.805 55.656 7.891 1 86.56 142 ALA B N 1
ATOM 5135 C CA . ALA B 1 142 ? -8.875 54.625 7.473 1 86.56 142 ALA B CA 1
ATOM 5136 C C . ALA B 1 142 ? -8.766 53.531 8.531 1 86.56 142 ALA B C 1
ATOM 5138 O O . ALA B 1 142 ? -8.68 52.344 8.195 1 86.56 142 ALA B O 1
ATOM 5139 N N . VAL B 1 143 ? -8.789 53.875 9.742 1 87.25 143 VAL B N 1
ATOM 5140 C CA . VAL B 1 143 ? -8.703 52.938 10.844 1 87.25 143 VAL B CA 1
ATOM 5141 C C . VAL B 1 143 ? -9.977 52.094 10.898 1 87.25 143 VAL B C 1
ATOM 5143 O O . VAL B 1 143 ? -9.922 50.875 11.055 1 87.25 143 VAL B O 1
ATOM 5146 N N . MET B 1 144 ? -11.07 52.75 10.758 1 83.31 144 MET B N 1
ATOM 5147 C CA . MET B 1 144 ? -12.344 52.031 10.781 1 83.31 144 MET B CA 1
ATOM 5148 C C . MET B 1 144 ? -12.438 51.031 9.625 1 83.31 144 MET B C 1
ATOM 5150 O O . MET B 1 144 ? -12.805 49.875 9.82 1 83.31 144 MET B O 1
ATOM 5154 N N . ALA B 1 145 ? -12.062 51.5 8.484 1 87.12 145 ALA B N 1
ATOM 5155 C CA . ALA B 1 145 ? -12.086 50.656 7.312 1 87.12 145 ALA B CA 1
ATOM 5156 C C . ALA B 1 145 ? -11.164 49.438 7.508 1 87.12 145 ALA B C 1
ATOM 5158 O O . ALA B 1 145 ? -11.516 48.312 7.148 1 87.12 145 ALA B O 1
ATOM 5159 N N . ALA B 1 146 ? -10.016 49.625 8.016 1 89 146 ALA B N 1
ATOM 5160 C CA . ALA B 1 146 ? -9.047 48.562 8.242 1 89 146 ALA B CA 1
ATOM 5161 C C . ALA B 1 146 ? -9.578 47.531 9.25 1 89 146 ALA B C 1
ATOM 5163 O O . ALA B 1 146 ? -9.453 46.344 9.039 1 89 146 ALA B O 1
ATOM 5164 N N . LEU B 1 147 ? -10.172 48.062 10.266 1 85.62 147 LEU B N 1
ATOM 5165 C CA . LEU B 1 147 ? -10.672 47.156 11.297 1 85.62 147 LEU B CA 1
ATOM 5166 C C . LEU B 1 147 ? -11.828 46.312 10.773 1 85.62 147 LEU B C 1
ATOM 5168 O O . LEU B 1 147 ? -11.898 45.125 11.055 1 85.62 147 LEU B O 1
ATOM 5172 N N . PHE B 1 148 ? -12.672 46.906 10.047 1 84.44 148 PHE B N 1
ATOM 5173 C CA . PHE B 1 148 ? -13.789 46.156 9.484 1 84.44 148 PHE B CA 1
ATOM 5174 C C . PHE B 1 148 ? -13.297 45.156 8.453 1 84.44 148 PHE B C 1
ATOM 5176 O O . PHE B 1 148 ? -13.82 44.031 8.375 1 84.44 148 PHE B O 1
ATOM 5183 N N . THR B 1 149 ? -12.336 45.531 7.672 1 88 149 THR B N 1
ATOM 5184 C CA . THR B 1 149 ? -11.781 44.625 6.668 1 88 149 THR B CA 1
ATOM 5185 C C . THR B 1 149 ? -11.109 43.438 7.332 1 88 149 THR B C 1
ATOM 5187 O O . THR B 1 149 ? -11.32 42.281 6.926 1 88 149 THR B O 1
ATOM 5190 N N . LEU B 1 150 ? -10.289 43.656 8.328 1 88.12 150 LEU B N 1
ATOM 5191 C CA . LEU B 1 150 ? -9.578 42.594 9.023 1 88.12 150 LEU B CA 1
ATOM 5192 C C . LEU B 1 150 ? -10.555 41.719 9.789 1 88.12 150 LEU B C 1
ATOM 5194 O O . LEU B 1 150 ? -10.383 40.5 9.836 1 88.12 150 LEU B O 1
ATOM 5198 N N . GLY B 1 151 ? -11.539 42.375 10.359 1 82.31 151 GLY B N 1
ATOM 5199 C CA . GLY B 1 151 ? -12.57 41.594 11.008 1 82.31 151 GLY B CA 1
ATOM 5200 C C . GLY B 1 151 ? -13.352 40.719 10.039 1 82.31 151 GLY B C 1
ATOM 5201 O O . GLY B 1 151 ? -13.656 39.562 10.344 1 82.31 151 GLY B O 1
ATOM 5202 N N . GLY B 1 152 ? -13.734 41.281 8.945 1 82.88 152 GLY B N 1
ATOM 5203 C CA . GLY B 1 152 ? -14.398 40.531 7.91 1 82.88 152 GLY B CA 1
ATOM 5204 C C . GLY B 1 152 ? -13.555 39.375 7.402 1 82.88 152 GLY B C 1
ATOM 5205 O O . GLY B 1 152 ? -14.055 38.25 7.219 1 82.88 152 GLY B O 1
ATOM 5206 N N . ALA B 1 153 ? -12.258 39.562 7.199 1 86.81 153 ALA B N 1
ATOM 5207 C CA . ALA B 1 153 ? -11.344 38.531 6.73 1 86.81 153 ALA B CA 1
ATOM 5208 C C . ALA B 1 153 ? -11.242 37.406 7.75 1 86.81 153 ALA B C 1
ATOM 5210 O O . ALA B 1 153 ? -11.172 36.219 7.383 1 86.81 153 ALA B O 1
ATOM 5211 N N . GLU B 1 154 ? -11.195 37.719 8.977 1 85.31 154 GLU B N 1
ATOM 5212 C CA . GLU B 1 154 ? -11.141 36.719 10.031 1 85.31 154 GLU B CA 1
ATOM 5213 C C . GLU B 1 154 ? -12.414 35.875 10.047 1 85.31 154 GLU B C 1
ATOM 5215 O O . GLU B 1 154 ? -12.352 34.656 10.188 1 85.31 154 GLU B O 1
ATOM 5220 N N . SER B 1 155 ? -13.523 36.531 9.898 1 81.44 155 SER B N 1
ATOM 5221 C CA . SER B 1 155 ? -14.797 35.844 9.883 1 81.44 155 SER B CA 1
ATOM 5222 C C . SER B 1 155 ? -14.883 34.875 8.688 1 81.44 155 SER B C 1
ATOM 5224 O O . SER B 1 155 ? -15.367 33.75 8.82 1 81.44 155 SER B O 1
ATOM 5226 N N . VAL B 1 156 ? -14.438 35.344 7.578 1 84.69 156 VAL B N 1
ATOM 5227 C CA . VAL B 1 156 ? -14.445 34.531 6.371 1 84.69 156 VAL B CA 1
ATOM 5228 C C . VAL B 1 156 ? -13.523 33.312 6.555 1 84.69 156 VAL B C 1
ATOM 5230 O O . VAL B 1 156 ? -13.883 32.188 6.191 1 84.69 156 VAL B O 1
ATOM 5233 N N . GLY B 1 157 ? -12.344 33.594 7.059 1 84.06 157 GLY B N 1
ATOM 5234 C CA . GLY B 1 157 ? -11.422 32.469 7.32 1 84.06 157 GLY B CA 1
ATOM 5235 C C . GLY B 1 157 ? -11.977 31.453 8.297 1 84.06 157 GLY B C 1
ATOM 5236 O O . GLY B 1 157 ? -11.852 30.25 8.07 1 84.06 157 GLY B O 1
ATOM 5237 N N . LEU B 1 158 ? -12.594 31.906 9.305 1 82.25 158 LEU B N 1
ATOM 5238 C CA . LEU B 1 158 ? -13.188 31.016 10.297 1 82.25 158 LEU B CA 1
ATOM 5239 C C . LEU B 1 158 ? -14.336 30.203 9.688 1 82.25 158 LEU B C 1
ATOM 5241 O O . LEU B 1 158 ? -14.508 29.031 10 1 82.25 158 LEU B O 1
ATOM 5245 N N . THR B 1 159 ? -15.117 30.906 8.898 1 81 159 THR B N 1
ATOM 5246 C CA . THR B 1 159 ? -16.203 30.219 8.211 1 81 159 THR B CA 1
ATOM 5247 C C . THR B 1 159 ? -15.68 29.078 7.355 1 81 159 THR B C 1
ATOM 5249 O O . THR B 1 159 ? -16.234 27.969 7.367 1 81 159 THR B O 1
ATOM 5252 N N . PHE B 1 160 ? -14.719 29.312 6.703 1 82.69 160 PHE B N 1
ATOM 5253 C CA . PHE B 1 160 ? -14.117 28.281 5.867 1 82.69 160 PHE B CA 1
ATOM 5254 C C . PHE B 1 160 ? -13.695 27.078 6.707 1 82.69 160 PHE B C 1
ATOM 5256 O O . PHE B 1 160 ? -14.008 25.938 6.367 1 82.69 160 PHE B O 1
ATOM 5263 N N . LEU B 1 161 ? -12.969 27.328 7.75 1 81.81 161 LEU B N 1
ATOM 5264 C CA . LEU B 1 161 ? -12.453 26.25 8.586 1 81.81 161 LEU B CA 1
ATOM 5265 C C . LEU B 1 161 ? -13.594 25.453 9.211 1 81.81 161 LEU B C 1
ATOM 5267 O O . LEU B 1 161 ? -13.508 24.234 9.32 1 81.81 161 LEU B O 1
ATOM 5271 N N . ILE B 1 162 ? -14.625 26.125 9.562 1 80.69 162 ILE B N 1
ATOM 5272 C CA . ILE B 1 162 ? -15.75 25.469 10.219 1 80.69 162 ILE B CA 1
ATOM 5273 C C . ILE B 1 162 ? -16.5 24.609 9.219 1 80.69 162 ILE B C 1
ATOM 5275 O O . ILE B 1 162 ? -16.828 23.453 9.5 1 80.69 162 ILE B O 1
ATOM 5279 N N . VAL B 1 163 ? -16.812 25.156 8.055 1 80.44 163 VAL B N 1
ATOM 5280 C CA . VAL B 1 163 ? -17.562 24.406 7.047 1 80.44 163 VAL B CA 1
ATOM 5281 C C . VAL B 1 163 ? -16.734 23.203 6.578 1 80.44 163 VAL B C 1
ATOM 5283 O O . VAL B 1 163 ? -17.281 22.125 6.355 1 80.44 163 VAL B O 1
ATOM 5286 N N . ASP B 1 164 ? -15.578 23.484 6.461 1 79.62 164 ASP B N 1
ATOM 5287 C CA . ASP B 1 164 ? -14.688 22.391 6.062 1 79.62 164 ASP B CA 1
ATOM 5288 C C . ASP B 1 164 ? -14.734 21.25 7.074 1 79.62 164 ASP B C 1
ATOM 5290 O O . ASP B 1 164 ? -14.664 20.078 6.699 1 79.62 164 ASP B O 1
ATOM 5294 N N . ARG B 1 165 ? -14.797 21.562 8.266 1 78.62 165 ARG B N 1
ATOM 5295 C CA . ARG B 1 165 ? -14.891 20.547 9.312 1 78.62 165 ARG B CA 1
ATOM 5296 C C . ARG B 1 165 ? -16.266 19.891 9.312 1 78.62 165 ARG B C 1
ATOM 5298 O O . ARG B 1 165 ? -16.391 18.688 9.609 1 78.62 165 ARG B O 1
ATOM 5305 N N . LEU B 1 166 ? -17.172 20.609 9.008 1 79.75 166 LEU B N 1
ATOM 5306 C CA . LEU B 1 166 ? -18.547 20.141 9.094 1 79.75 166 LEU B CA 1
ATOM 5307 C C . LEU B 1 166 ? -18.828 19.078 8.047 1 79.75 166 LEU B C 1
ATOM 5309 O O . LEU B 1 166 ? -19.641 18.172 8.266 1 79.75 166 LEU B O 1
ATOM 5313 N N . ILE B 1 167 ? -18.203 19.109 6.961 1 81.31 167 ILE B N 1
ATOM 5314 C CA . ILE B 1 167 ? -18.516 18.172 5.895 1 81.31 167 ILE B CA 1
ATOM 5315 C C . ILE B 1 167 ? -17.672 16.906 6.051 1 81.31 167 ILE B C 1
ATOM 5317 O O . ILE B 1 167 ? -17.859 15.93 5.328 1 81.31 167 ILE B O 1
ATOM 5321 N N . ARG B 1 168 ? -16.859 16.844 6.996 1 79.69 168 ARG B N 1
ATOM 5322 C CA . ARG B 1 168 ? -15.891 15.773 7.133 1 79.69 168 ARG B CA 1
ATOM 5323 C C . ARG B 1 168 ? -16.578 14.43 7.312 1 79.69 168 ARG B C 1
ATOM 5325 O O . ARG B 1 168 ? -16.188 13.43 6.699 1 79.69 168 ARG B O 1
ATOM 5332 N N . PRO B 1 169 ? -17.594 14.406 8.062 1 79.56 169 PRO B N 1
ATOM 5333 C CA . PRO B 1 169 ? -18.219 13.094 8.266 1 79.56 169 PRO B CA 1
ATOM 5334 C C . PRO B 1 169 ? -18.891 12.562 6.996 1 79.56 169 PRO B C 1
ATOM 5336 O O . PRO B 1 169 ? -19.188 11.367 6.91 1 79.56 169 PRO B O 1
ATOM 5339 N N . THR B 1 170 ? -19.094 13.391 6.012 1 83.69 170 THR B N 1
ATOM 5340 C CA . THR B 1 170 ? -19.75 12.961 4.785 1 83.69 170 THR B CA 1
ATOM 5341 C C . THR B 1 170 ? -18.719 12.492 3.754 1 83.69 170 THR B C 1
ATOM 5343 O O . THR B 1 170 ? -19.078 11.867 2.754 1 83.69 170 THR B O 1
ATOM 5346 N N . ILE B 1 171 ? -17.516 12.719 4.066 1 82.19 171 ILE B N 1
ATOM 5347 C CA . ILE B 1 171 ? -16.484 12.531 3.061 1 82.19 171 ILE B CA 1
ATOM 5348 C C . ILE B 1 171 ? -16.328 11.039 2.756 1 82.19 171 ILE B C 1
ATOM 5350 O O . ILE B 1 171 ? -16.172 10.648 1.597 1 82.19 171 ILE B O 1
ATOM 5354 N N . PRO B 1 172 ? -16.5 10.25 3.828 1 79.38 172 PRO B N 1
ATOM 5355 C CA . PRO B 1 172 ? -16.375 8.82 3.51 1 79.38 172 PRO B CA 1
ATOM 5356 C C . PRO B 1 172 ? -17.453 8.344 2.531 1 79.38 172 PRO B C 1
ATOM 5358 O O . PRO B 1 172 ? -17.156 7.551 1.636 1 79.38 172 PRO B O 1
ATOM 5361 N N . VAL B 1 173 ? -18.562 8.812 2.654 1 84.31 173 VAL B N 1
ATOM 5362 C CA . VAL B 1 173 ? -19.672 8.422 1.774 1 84.31 173 VAL B CA 1
ATOM 5363 C C . VAL B 1 173 ? -19.438 9 0.38 1 84.31 173 VAL B C 1
ATOM 5365 O O . VAL B 1 173 ? -19.672 8.328 -0.625 1 84.31 173 VAL B O 1
ATOM 5368 N N . VAL B 1 174 ? -19.031 10.211 0.34 1 84.5 174 VAL B N 1
ATOM 5369 C CA . VAL B 1 174 ? -18.75 10.891 -0.922 1 84.5 174 VAL B CA 1
ATOM 5370 C C . VAL B 1 174 ? -17.609 10.195 -1.647 1 84.5 174 VAL B C 1
ATOM 5372 O O . VAL B 1 174 ? -17.656 10.016 -2.865 1 84.5 174 VAL B O 1
ATOM 5375 N N . ALA B 1 175 ? -16.641 9.828 -0.898 1 79.19 175 ALA B N 1
ATOM 5376 C CA . ALA B 1 175 ? -15.484 9.148 -1.474 1 79.19 175 ALA B CA 1
ATOM 5377 C C . ALA B 1 175 ? -15.883 7.805 -2.072 1 79.19 175 ALA B C 1
ATOM 5379 O O . ALA B 1 175 ? -15.344 7.398 -3.105 1 79.19 175 ALA B O 1
ATOM 5380 N N . ALA B 1 176 ? -16.781 7.195 -1.407 1 79.44 176 ALA B N 1
ATOM 5381 C CA . ALA B 1 176 ? -17.25 5.895 -1.89 1 79.44 176 ALA B CA 1
ATOM 5382 C C . ALA B 1 176 ? -17.984 6.031 -3.221 1 79.44 176 ALA B C 1
ATOM 5384 O O . ALA B 1 176 ? -17.891 5.148 -4.078 1 79.44 176 ALA B O 1
ATOM 5385 N N . VAL B 1 177 ? -18.625 7.086 -3.369 1 83.5 177 VAL B N 1
ATOM 5386 C CA . VAL B 1 177 ? -19.438 7.312 -4.57 1 83.5 177 VAL B CA 1
ATOM 5387 C C . VAL B 1 177 ? -18.531 7.805 -5.703 1 83.5 177 VAL B C 1
ATOM 5389 O O . VAL B 1 177 ? -18.672 7.367 -6.848 1 83.5 177 VAL B O 1
ATOM 5392 N N . LEU B 1 178 ? -17.609 8.688 -5.395 1 80.5 178 LEU B N 1
ATOM 5393 C CA . LEU B 1 178 ? -16.812 9.32 -6.434 1 80.5 178 LEU B CA 1
ATOM 5394 C C . LEU B 1 178 ? -15.594 8.477 -6.773 1 80.5 178 LEU B C 1
ATOM 5396 O O . LEU B 1 178 ? -15.07 8.562 -7.887 1 80.5 178 LEU B O 1
ATOM 5400 N N . GLY B 1 179 ? -15.18 7.738 -5.781 1 68.44 179 GLY B N 1
ATOM 5401 C CA . GLY B 1 179 ? -14.055 6.852 -6.023 1 68.44 179 GLY B CA 1
ATOM 5402 C C . GLY B 1 179 ? -12.766 7.594 -6.32 1 68.44 179 GLY B C 1
ATOM 5403 O O . GLY B 1 179 ? -12.375 8.492 -5.57 1 68.44 179 GLY B O 1
ATOM 5404 N N . PRO B 1 180 ? -12.055 7.266 -7.41 1 60.22 180 PRO B N 1
ATOM 5405 C CA . PRO B 1 180 ? -10.758 7.844 -7.777 1 60.22 180 PRO B CA 1
ATOM 5406 C C . PRO B 1 180 ? -10.883 9.266 -8.328 1 60.22 180 PRO B C 1
ATOM 5408 O O . PRO B 1 180 ? -9.891 9.992 -8.398 1 60.22 180 PRO B O 1
ATOM 5411 N N . THR B 1 181 ? -12.102 9.625 -8.602 1 56.97 181 THR B N 1
ATOM 5412 C CA . THR B 1 181 ? -12.273 10.922 -9.25 1 56.97 181 THR B CA 1
ATOM 5413 C C . THR B 1 181 ? -12.359 12.039 -8.219 1 56.97 181 THR B C 1
ATOM 5415 O O . THR B 1 181 ? -12.492 13.211 -8.57 1 56.97 181 THR B O 1
ATOM 5418 N N . MET B 1 182 ? -12.391 11.555 -7.141 1 60.88 182 MET B N 1
ATOM 5419 C CA . MET B 1 182 ? -12.516 12.594 -6.121 1 60.88 182 MET B CA 1
ATOM 5420 C C . MET B 1 182 ? -11.359 13.586 -6.203 1 60.88 182 MET B C 1
ATOM 5422 O O . MET B 1 182 ? -10.195 13.188 -6.203 1 60.88 182 MET B O 1
ATOM 5426 N N . HIS B 1 183 ? -11.695 14.828 -6.891 1 58.69 183 HIS B N 1
ATOM 5427 C CA . HIS B 1 183 ? -10.711 15.906 -6.934 1 58.69 183 HIS B CA 1
ATOM 5428 C C . HIS B 1 183 ? -10.461 16.484 -5.543 1 58.69 183 HIS B C 1
ATOM 5430 O O . HIS B 1 183 ? -11.406 16.719 -4.789 1 58.69 183 HIS B O 1
ATOM 5436 N N . TRP B 1 184 ? -9.305 16.25 -5.121 1 56.88 184 TRP B N 1
ATOM 5437 C CA . TRP B 1 184 ? -8.867 16.625 -3.781 1 56.88 184 TRP B CA 1
ATOM 5438 C C . TRP B 1 184 ? -8.758 18.141 -3.648 1 56.88 184 TRP B C 1
ATOM 5440 O O . TRP B 1 184 ? -7.945 18.766 -4.332 1 56.88 184 TRP B O 1
ATOM 5450 N N . SER B 1 185 ? -9.969 18.875 -3.334 1 56.62 185 SER B N 1
ATOM 5451 C CA . SER B 1 185 ? -10.188 20.312 -3.396 1 56.62 185 SER B CA 1
ATOM 5452 C C . SER B 1 185 ? -9.398 21.031 -2.309 1 56.62 185 SER B C 1
ATOM 5454 O O . SER B 1 185 ? -9.062 22.219 -2.457 1 56.62 185 SER B O 1
ATOM 5456 N N . SER B 1 186 ? -9.102 20.391 -1.067 1 62.97 186 SER B N 1
ATOM 5457 C CA . SER B 1 186 ? -8.523 21.172 0.018 1 62.97 186 SER B CA 1
ATOM 5458 C C . SER B 1 186 ? -7.199 20.578 0.483 1 62.97 186 SER B C 1
ATOM 5460 O O . SER B 1 186 ? -7.148 19.438 0.929 1 62.97 186 SER B O 1
ATOM 5462 N N . SER B 1 187 ? -6.121 21.453 0.062 1 73.31 187 SER B N 1
ATOM 5463 C CA . SER B 1 187 ? -4.77 21.016 0.383 1 73.31 187 SER B CA 1
ATOM 5464 C C . SER B 1 187 ? -4.441 21.25 1.854 1 73.31 187 SER B C 1
ATOM 5466 O O . SER B 1 187 ? -5.059 22.094 2.504 1 73.31 187 SER B O 1
ATOM 5468 N N . VAL B 1 188 ? -3.783 20.375 2.414 1 78.62 188 VAL B N 1
ATOM 5469 C CA . VAL B 1 188 ? -3.266 20.531 3.768 1 78.62 188 VAL B CA 1
ATOM 5470 C C . VAL B 1 188 ? -2.561 21.891 3.887 1 78.62 188 VAL B C 1
ATOM 5472 O O . VAL B 1 188 ? -2.674 22.562 4.914 1 78.62 188 VAL B O 1
ATOM 5475 N N . LEU B 1 189 ? -2.016 22.328 2.812 1 79.75 189 LEU B N 1
ATOM 5476 C CA . LEU B 1 189 ? -1.329 23.625 2.803 1 79.75 189 LEU B CA 1
ATOM 5477 C C . LEU B 1 189 ? -2.312 24.766 3.043 1 79.75 189 LEU B C 1
ATOM 5479 O O . LEU B 1 189 ? -2.043 25.656 3.844 1 79.75 189 LEU B O 1
ATOM 5483 N N . VAL B 1 190 ? -3.371 24.703 2.377 1 82 190 VAL B N 1
ATOM 5484 C CA . VAL B 1 190 ? -4.371 25.766 2.506 1 82 190 VAL B CA 1
ATOM 5485 C C . VAL B 1 190 ? -4.898 25.797 3.938 1 82 190 VAL B C 1
ATOM 5487 O O . VAL B 1 190 ? -5.066 26.875 4.516 1 82 190 VAL B O 1
ATOM 5490 N N . ARG B 1 191 ? -5.02 24.719 4.488 1 82.44 191 ARG B N 1
ATOM 5491 C CA . ARG B 1 191 ? -5.52 24.656 5.859 1 82.44 191 ARG B CA 1
ATOM 5492 C C . ARG B 1 191 ? -4.512 25.25 6.836 1 82.44 191 ARG B C 1
ATOM 5494 O O . ARG B 1 191 ? -4.887 25.969 7.766 1 82.44 191 ARG B O 1
ATOM 5501 N N . VAL B 1 192 ? -3.299 24.953 6.598 1 86.38 192 VAL B N 1
ATOM 5502 C CA . VAL B 1 192 ? -2.252 25.453 7.477 1 86.38 192 VAL B CA 1
ATOM 5503 C C . VAL B 1 192 ? -2.168 26.969 7.352 1 86.38 192 VAL B C 1
ATOM 5505 O O . VAL B 1 192 ? -2.141 27.688 8.359 1 86.38 192 VAL B O 1
ATOM 5508 N N . VAL B 1 193 ? -2.238 27.469 6.199 1 87 193 VAL B N 1
ATOM 5509 C CA . VAL B 1 193 ? -2.072 28.906 5.953 1 87 193 VAL B CA 1
ATOM 5510 C C . VAL B 1 193 ? -3.299 29.656 6.453 1 87 193 VAL B C 1
ATOM 5512 O O . VAL B 1 193 ? -3.17 30.688 7.113 1 87 193 VAL B O 1
ATOM 5515 N N . VAL B 1 194 ? -4.434 29.125 6.145 1 87 194 VAL B N 1
ATOM 5516 C CA . VAL B 1 194 ? -5.66 29.781 6.578 1 87 194 VAL B CA 1
ATOM 5517 C C . VAL B 1 194 ? -5.754 29.75 8.102 1 87 194 VAL B C 1
ATOM 5519 O O . VAL B 1 194 ? -6.188 30.719 8.727 1 87 194 VAL B O 1
ATOM 5522 N N . SER B 1 195 ? -5.348 28.719 8.719 1 88.25 195 SER B N 1
ATOM 5523 C CA . SER B 1 195 ? -5.371 28.625 10.172 1 88.25 195 SER B CA 1
ATOM 5524 C C . SER B 1 195 ? -4.441 29.656 10.812 1 88.25 195 SER B C 1
ATOM 5526 O O . SER B 1 195 ? -4.801 30.297 11.797 1 88.25 195 SER B O 1
ATOM 5528 N N . TRP B 1 196 ? -3.314 29.828 10.211 1 89.19 196 TRP B N 1
ATOM 5529 C CA . TRP B 1 196 ? -2.393 30.828 10.734 1 89.19 196 TRP B CA 1
ATOM 5530 C C . TRP B 1 196 ? -2.938 32.219 10.523 1 89.19 196 TRP B C 1
ATOM 5532 O O . TRP B 1 196 ? -2.799 33.094 11.391 1 89.19 196 TRP B O 1
ATOM 5542 N N . ALA B 1 197 ? -3.492 32.438 9.375 1 89.25 197 ALA B N 1
ATOM 5543 C CA . ALA B 1 197 ? -4.055 33.75 9.102 1 89.25 197 ALA B CA 1
ATOM 5544 C C . ALA B 1 197 ? -5.102 34.125 10.141 1 89.25 197 ALA B C 1
ATOM 5546 O O . ALA B 1 197 ? -5.066 35.25 10.688 1 89.25 197 ALA B O 1
ATOM 5547 N N . VAL B 1 198 ? -5.926 33.25 10.484 1 86.12 198 VAL B N 1
ATOM 5548 C CA . VAL B 1 198 ? -7.031 33.5 11.398 1 86.12 198 VAL B CA 1
ATOM 5549 C C . VAL B 1 198 ? -6.512 33.531 12.836 1 86.12 198 VAL B C 1
ATOM 5551 O O . VAL B 1 198 ? -6.949 34.375 13.625 1 86.12 198 VAL B O 1
ATOM 5554 N N . ALA B 1 199 ? -5.547 32.719 13.117 1 84.31 199 ALA B N 1
ATOM 5555 C CA . ALA B 1 199 ? -5.098 32.531 14.5 1 84.31 199 ALA B CA 1
ATOM 5556 C C . ALA B 1 199 ? -4.02 33.562 14.859 1 84.31 199 ALA B C 1
ATOM 5558 O O . ALA B 1 199 ? -3.844 33.906 16.031 1 84.31 199 ALA B O 1
ATOM 5559 N N . GLY B 1 200 ? -3.307 34.031 13.852 1 86.06 200 GLY B N 1
ATOM 5560 C CA . GLY B 1 200 ? -2.135 34.844 14.18 1 86.06 200 GLY B CA 1
ATOM 5561 C C . GLY B 1 200 ? -2.062 36.125 13.406 1 86.06 200 GLY B C 1
ATOM 5562 O O . GLY B 1 200 ? -2.119 37.219 13.992 1 86.06 200 GLY B O 1
ATOM 5563 N N . ALA B 1 201 ? -2.119 36.031 12.125 1 90.38 201 ALA B N 1
ATOM 5564 C CA . ALA B 1 201 ? -1.829 37.188 11.281 1 90.38 201 ALA B CA 1
ATOM 5565 C C . ALA B 1 201 ? -2.898 38.281 11.438 1 90.38 201 ALA B C 1
ATOM 5567 O O . ALA B 1 201 ? -2.582 39.438 11.672 1 90.38 201 ALA B O 1
ATOM 5568 N N . LEU B 1 202 ? -4.082 37.938 11.375 1 89.44 202 LEU B N 1
ATOM 5569 C CA . LEU B 1 202 ? -5.156 38.906 11.359 1 89.44 202 LEU B CA 1
ATOM 5570 C C . LEU B 1 202 ? -5.316 39.562 12.727 1 89.44 202 LEU B C 1
ATOM 5572 O O . LEU B 1 202 ? -5.414 40.781 12.828 1 89.44 202 LEU B O 1
ATOM 5576 N N . PRO B 1 203 ? -5.32 38.812 13.82 1 88.12 203 PRO B N 1
ATOM 5577 C CA . PRO B 1 203 ? -5.375 39.469 15.133 1 88.12 203 PRO B CA 1
ATOM 5578 C C . PRO B 1 203 ? -4.215 40.438 15.359 1 88.12 203 PRO B C 1
ATOM 5580 O O . PRO B 1 203 ? -4.418 41.531 15.898 1 88.12 203 PRO B O 1
ATOM 5583 N N . LEU B 1 204 ? -3.037 40.125 14.93 1 92 204 LEU B N 1
ATOM 5584 C CA . LEU B 1 204 ? -1.877 40.969 15.125 1 92 204 LEU B CA 1
ATOM 5585 C C . LEU B 1 204 ? -1.974 42.219 14.25 1 92 204 LEU B C 1
ATOM 5587 O O . LEU B 1 204 ? -1.58 43.312 14.672 1 92 204 LEU B O 1
ATOM 5591 N N . LEU B 1 205 ? -2.463 42.062 13.109 1 92.75 205 LEU B N 1
ATOM 5592 C CA . LEU B 1 205 ? -2.666 43.219 12.242 1 92.75 205 LEU B CA 1
ATOM 5593 C C . LEU B 1 205 ? -3.715 44.156 12.828 1 92.75 205 LEU B C 1
ATOM 5595 O O . LEU B 1 205 ? -3.564 45.375 12.758 1 92.75 205 LEU B O 1
ATOM 5599 N N . MET B 1 206 ? -4.77 43.594 13.359 1 90.81 206 MET B N 1
ATOM 5600 C CA . MET B 1 206 ? -5.797 44.406 14.023 1 90.81 206 MET B CA 1
ATOM 5601 C C . MET B 1 206 ? -5.207 45.188 15.188 1 90.81 206 MET B C 1
ATOM 5603 O O . MET B 1 206 ? -5.555 46.344 15.398 1 90.81 206 MET B O 1
ATOM 5607 N N . LEU B 1 207 ? -4.359 44.562 15.891 1 92.75 207 LEU B N 1
ATOM 5608 C CA . LEU B 1 207 ? -3.703 45.219 17.016 1 92.75 207 LEU B CA 1
ATOM 5609 C C . LEU B 1 207 ? -2.871 46.406 16.562 1 92.75 207 LEU B C 1
ATOM 5611 O O . LEU B 1 207 ? -2.91 47.469 17.172 1 92.75 207 LEU B O 1
ATOM 5615 N N . ILE B 1 208 ? -2.16 46.25 15.492 1 94.19 208 ILE B N 1
ATOM 5616 C CA . ILE B 1 208 ? -1.339 47.312 14.953 1 94.19 208 ILE B CA 1
ATOM 5617 C C . ILE B 1 208 ? -2.229 48.5 14.562 1 94.19 208 ILE B C 1
ATOM 5619 O O . ILE B 1 208 ? -1.908 49.656 14.867 1 94.19 208 ILE B O 1
ATOM 5623 N N . VAL B 1 209 ? -3.32 48.25 13.977 1 91.81 209 VAL B N 1
ATOM 5624 C CA . VAL B 1 209 ? -4.23 49.281 13.508 1 91.81 209 VAL B CA 1
ATOM 5625 C C . VAL B 1 209 ? -4.793 50.031 14.703 1 91.81 209 VAL B C 1
ATOM 5627 O O . VAL B 1 209 ? -4.816 51.281 14.695 1 91.81 209 VAL B O 1
ATOM 5630 N N . VAL B 1 210 ? -5.223 49.375 15.766 1 91.06 210 VAL B N 1
ATOM 5631 C CA . VAL B 1 210 ? -5.809 50 16.953 1 91.06 210 VAL B CA 1
ATOM 5632 C C . VAL B 1 210 ? -4.758 50.844 17.672 1 91.06 210 VAL B C 1
ATOM 5634 O O . VAL B 1 210 ? -5.035 51.969 18.078 1 91.06 210 VAL B O 1
ATOM 5637 N N . LEU B 1 211 ? -3.631 50.312 17.781 1 93.62 211 LEU B N 1
ATOM 5638 C CA . LEU B 1 211 ? -2.572 50.969 18.531 1 93.62 211 LEU B CA 1
ATOM 5639 C C . LEU B 1 211 ? -2.051 52.188 17.766 1 93.62 211 LEU B C 1
ATOM 5641 O O . LEU B 1 211 ? -1.619 53.156 18.359 1 93.62 211 LEU B O 1
ATOM 5645 N N . ALA B 1 212 ? -2.123 52.156 16.5 1 91.69 212 ALA B N 1
ATOM 5646 C CA . ALA B 1 212 ? -1.594 53.219 15.672 1 91.69 212 ALA B CA 1
ATOM 5647 C C . ALA B 1 212 ? -2.652 54.312 15.43 1 91.69 212 ALA B C 1
ATOM 5649 O O . ALA B 1 212 ? -2.4 55.281 14.727 1 91.69 212 ALA B O 1
ATOM 5650 N N . ASN B 1 213 ? -3.846 54.094 15.977 1 89.81 213 ASN B N 1
ATOM 5651 C CA . ASN B 1 213 ? -4.93 55.062 15.758 1 89.81 213 ASN B CA 1
ATOM 5652 C C . ASN B 1 213 ? -4.664 56.375 16.469 1 89.81 213 ASN B C 1
ATOM 5654 O O . ASN B 1 213 ? -4.777 56.438 17.703 1 89.81 213 ASN B O 1
ATOM 5658 N N . PRO B 1 214 ? -4.363 57.406 15.797 1 85.38 214 PRO B N 1
ATOM 5659 C CA . PRO B 1 214 ? -4.039 58.656 16.453 1 85.38 214 PRO B CA 1
ATOM 5660 C C . PRO B 1 214 ? -5.27 59.344 17.047 1 85.38 214 PRO B C 1
ATOM 5662 O O . PRO B 1 214 ? -5.137 60.219 17.922 1 85.38 214 PRO B O 1
ATOM 5665 N N . ALA B 1 215 ? -6.461 59.062 16.609 1 84.25 215 ALA B N 1
ATOM 5666 C CA . ALA B 1 215 ? -7.684 59.75 17.031 1 84.25 215 ALA B CA 1
ATOM 5667 C C . ALA B 1 215 ? -8.125 59.25 18.422 1 84.25 215 ALA B C 1
ATOM 5669 O O . ALA B 1 215 ? -8.867 59.938 19.109 1 84.25 215 ALA B O 1
ATOM 5670 N N . ALA B 1 216 ? -7.672 58.188 18.906 1 87 216 ALA B N 1
ATOM 5671 C CA . ALA B 1 216 ? -8.109 57.594 20.172 1 87 216 ALA B CA 1
ATOM 5672 C C . ALA B 1 216 ? -7.148 57.938 21.297 1 87 216 ALA B C 1
ATOM 5674 O O . ALA B 1 216 ? -5.934 58.031 21.078 1 87 216 ALA B O 1
ATOM 5675 N N . ALA B 1 217 ? -7.746 58.062 22.422 1 89.75 217 ALA B N 1
ATOM 5676 C CA . ALA B 1 217 ? -6.93 58.312 23.609 1 89.75 217 ALA B CA 1
ATOM 5677 C C . ALA B 1 217 ? -6.039 57.125 23.922 1 89.75 217 ALA B C 1
ATOM 5679 O O . ALA B 1 217 ? -6.434 55.969 23.688 1 89.75 217 ALA B O 1
ATOM 5680 N N . PRO B 1 218 ? -4.867 57.312 24.406 1 91.25 218 PRO B N 1
ATOM 5681 C CA . PRO B 1 218 ? -3.934 56.219 24.688 1 91.25 218 PRO B CA 1
ATOM 5682 C C . PRO B 1 218 ? -4.527 55.156 25.609 1 91.25 218 PRO B C 1
ATOM 5684 O O . PRO B 1 218 ? -4.293 53.969 25.422 1 91.25 218 PRO B O 1
ATOM 5687 N N . THR B 1 219 ? -5.293 55.531 26.594 1 89.88 219 THR B N 1
ATOM 5688 C CA . THR B 1 219 ? -5.875 54.562 27.531 1 89.88 219 THR B CA 1
ATOM 5689 C C . THR B 1 219 ? -6.895 53.688 26.828 1 89.88 219 THR B C 1
ATOM 5691 O O . THR B 1 219 ? -7 52.5 27.125 1 89.88 219 THR B O 1
ATOM 5694 N N . ASP B 1 220 ? -7.613 54.281 25.906 1 89.62 220 ASP B N 1
ATOM 5695 C CA . ASP B 1 220 ? -8.586 53.5 25.141 1 89.62 220 ASP B CA 1
ATOM 5696 C C . ASP B 1 220 ? -7.891 52.531 24.188 1 89.62 220 ASP B C 1
ATOM 5698 O O . ASP B 1 220 ? -8.352 51.406 24.016 1 89.62 220 ASP B O 1
ATOM 5702 N N . ARG B 1 221 ? -6.781 53 23.594 1 91.69 221 ARG B N 1
ATOM 5703 C CA . ARG B 1 221 ? -6.008 52.125 22.703 1 91.69 221 ARG B CA 1
ATOM 5704 C C . ARG B 1 221 ? -5.48 50.906 23.453 1 91.69 221 ARG B C 1
ATOM 5706 O O . ARG B 1 221 ? -5.562 49.781 22.969 1 91.69 221 ARG B O 1
ATOM 5713 N N . ILE B 1 222 ? -5.027 51.156 24.672 1 94 222 ILE B N 1
ATOM 5714 C CA . ILE B 1 222 ? -4.438 50.094 25.484 1 94 222 ILE B CA 1
ATOM 5715 C C . ILE B 1 222 ? -5.516 49.094 25.875 1 94 222 ILE B C 1
ATOM 5717 O O . ILE B 1 222 ? -5.324 47.875 25.734 1 94 222 ILE B O 1
ATOM 5721 N N . ARG B 1 223 ? -6.645 49.5 26.359 1 92.19 223 ARG B N 1
ATOM 5722 C CA . ARG B 1 223 ? -7.734 48.625 26.766 1 92.19 223 ARG B CA 1
ATOM 5723 C C . ARG B 1 223 ? -8.234 47.781 25.578 1 92.19 223 ARG B C 1
ATOM 5725 O O . ARG B 1 223 ? -8.453 46.594 25.719 1 92.19 223 ARG B O 1
ATOM 5732 N N . THR B 1 224 ? -8.398 48.438 24.453 1 91.38 224 THR B N 1
ATOM 5733 C CA . THR B 1 224 ? -8.867 47.719 23.266 1 91.38 224 THR B CA 1
ATOM 5734 C C . THR B 1 224 ? -7.84 46.688 22.812 1 91.38 224 THR B C 1
ATOM 5736 O O . THR B 1 224 ? -8.203 45.594 22.406 1 91.38 224 THR B O 1
ATOM 5739 N N . ALA B 1 225 ? -6.602 47.062 22.859 1 94.19 225 ALA B N 1
ATOM 5740 C CA . ALA B 1 225 ? -5.535 46.156 22.438 1 94.19 225 ALA B CA 1
ATOM 5741 C C . ALA B 1 225 ? -5.469 44.938 23.344 1 94.19 225 ALA B C 1
ATOM 5743 O O . ALA B 1 225 ? -5.23 43.812 22.875 1 94.19 225 ALA B O 1
ATOM 5744 N N . ILE B 1 226 ? -5.664 45.094 24.609 1 94.31 226 ILE B N 1
ATOM 5745 C CA . ILE B 1 226 ? -5.695 43.969 25.531 1 94.31 226 ILE B CA 1
ATOM 5746 C C . ILE B 1 226 ? -6.859 43.031 25.188 1 94.31 226 ILE B C 1
ATOM 5748 O O . ILE B 1 226 ? -6.691 41.812 25.125 1 94.31 226 ILE B O 1
ATOM 5752 N N . TYR B 1 227 ? -7.969 43.656 24.938 1 92.19 227 TYR B N 1
ATOM 5753 C CA . TYR B 1 227 ? -9.148 42.875 24.547 1 92.19 227 TYR B CA 1
ATOM 5754 C C . TYR B 1 227 ? -8.883 42.094 23.281 1 92.19 227 TYR B C 1
ATOM 5756 O O . TYR B 1 227 ? -9.148 40.875 23.219 1 92.19 227 TYR B O 1
ATOM 5764 N N . LEU B 1 228 ? -8.32 42.688 22.312 1 91.12 228 LEU B N 1
ATOM 5765 C CA . LEU B 1 228 ? -8.062 42.031 21.031 1 91.12 228 LEU B CA 1
ATOM 5766 C C . LEU B 1 228 ? -7.031 40.938 21.188 1 91.12 228 LEU B C 1
ATOM 5768 O O . LEU B 1 228 ? -7.09 39.906 20.484 1 91.12 228 LEU B O 1
ATOM 5772 N N . SER B 1 229 ? -6.094 41.125 22.047 1 93.44 229 SER B N 1
ATOM 5773 C CA . SER B 1 229 ? -5.102 40.094 22.312 1 93.44 229 SER B CA 1
ATOM 5774 C C . SER B 1 229 ? -5.746 38.844 22.922 1 93.44 229 SER B C 1
ATOM 5776 O O . SER B 1 229 ? -5.418 37.719 22.547 1 93.44 229 SER B O 1
ATOM 5778 N N . ILE B 1 230 ? -6.648 39.031 23.828 1 93 230 ILE B N 1
ATOM 5779 C CA . ILE B 1 230 ? -7.34 37.938 24.469 1 93 230 ILE B CA 1
ATOM 5780 C C . ILE B 1 230 ? -8.211 37.188 23.453 1 93 230 ILE B C 1
ATOM 5782 O O . ILE B 1 230 ? -8.219 35.969 23.406 1 93 230 ILE B O 1
ATOM 5786 N N . VAL B 1 231 ? -8.922 37.938 22.688 1 89.06 231 VAL B N 1
ATOM 5787 C CA . VAL B 1 231 ? -9.75 37.344 21.641 1 89.06 231 VAL B CA 1
ATOM 5788 C C . VAL B 1 231 ? -8.867 36.562 20.656 1 89.06 231 VAL B C 1
ATOM 5790 O O . VAL B 1 231 ? -9.203 35.438 20.266 1 89.06 231 VAL B O 1
ATOM 5793 N N . GLY B 1 232 ? -7.754 37.188 20.25 1 88.5 232 GLY B N 1
ATOM 5794 C CA . GLY B 1 232 ? -6.824 36.531 19.359 1 88.5 232 GLY B CA 1
ATOM 5795 C C . GLY B 1 232 ? -6.285 35.219 19.922 1 88.5 232 GLY B C 1
ATOM 5796 O O . GLY B 1 232 ? -6.152 34.219 19.203 1 88.5 232 GLY B O 1
ATOM 5797 N N . LEU B 1 233 ? -5.98 35.188 21.188 1 91.5 233 LEU B N 1
ATOM 5798 C CA . LEU B 1 233 ? -5.5 33.969 21.859 1 91.5 233 LEU B CA 1
ATOM 5799 C C . LEU B 1 233 ? -6.559 32.875 21.844 1 91.5 233 LEU B C 1
ATOM 5801 O O . LEU B 1 233 ? -6.246 31.719 21.594 1 91.5 233 LEU B O 1
ATOM 5805 N N . THR B 1 234 ? -7.762 33.25 22.094 1 88.81 234 THR B N 1
ATOM 5806 C CA . THR B 1 234 ? -8.852 32.281 22.141 1 88.81 234 THR B CA 1
ATOM 5807 C C . THR B 1 234 ? -9.148 31.719 20.766 1 88.81 234 THR B C 1
ATOM 5809 O O . THR B 1 234 ? -9.242 30.5 20.578 1 88.81 234 THR B O 1
ATOM 5812 N N . VAL B 1 235 ? -9.273 32.594 19.781 1 85.88 235 VAL B N 1
ATOM 5813 C CA . VAL B 1 235 ? -9.539 32.156 18.406 1 85.88 235 VAL B CA 1
ATOM 5814 C C . VAL B 1 235 ? -8.375 31.328 17.891 1 85.88 235 VAL B C 1
ATOM 5816 O O . VAL B 1 235 ? -8.586 30.344 17.172 1 85.88 235 VAL B O 1
ATOM 5819 N N . GLY B 1 236 ? -7.156 31.797 18.219 1 87.5 236 GLY B N 1
ATOM 5820 C CA . GLY B 1 236 ? -5.988 31.031 17.812 1 87.5 236 GLY B CA 1
ATOM 5821 C C . GLY B 1 236 ? -5.965 29.625 18.391 1 87.5 236 GLY B C 1
ATOM 5822 O O . GLY B 1 236 ? -5.617 28.672 17.688 1 87.5 236 GLY B O 1
ATOM 5823 N N . ALA B 1 237 ? -6.316 29.453 19.594 1 88.31 237 ALA B N 1
ATOM 5824 C CA . ALA B 1 237 ? -6.375 28.125 20.234 1 88.31 237 ALA B CA 1
ATOM 5825 C C . ALA B 1 237 ? -7.406 27.234 19.562 1 88.31 237 ALA B C 1
ATOM 5827 O O . ALA B 1 237 ? -7.152 26.062 19.312 1 88.31 237 ALA B O 1
ATOM 5828 N N . ILE B 1 238 ? -8.5 27.812 19.25 1 83.81 238 ILE B N 1
ATOM 5829 C CA . ILE B 1 238 ? -9.578 27.062 18.609 1 83.81 238 ILE B CA 1
ATOM 5830 C C . ILE B 1 238 ? -9.141 26.641 17.203 1 83.81 238 ILE B C 1
ATOM 5832 O O . ILE B 1 238 ? -9.297 25.469 16.828 1 83.81 238 ILE B O 1
ATOM 5836 N N . ALA B 1 239 ? -8.57 27.547 16.5 1 84.69 239 ALA B N 1
ATOM 5837 C CA . ALA B 1 239 ? -8.109 27.25 15.133 1 84.69 239 ALA B CA 1
ATOM 5838 C C . ALA B 1 239 ? -7.035 26.172 15.133 1 84.69 239 ALA B C 1
ATOM 5840 O O . ALA B 1 239 ? -7.023 25.297 14.266 1 84.69 239 ALA B O 1
ATOM 5841 N N . THR B 1 240 ? -6.133 26.25 16.062 1 86.06 240 THR B N 1
ATOM 5842 C CA . THR B 1 240 ? -5.066 25.266 16.156 1 86.06 240 THR B CA 1
ATOM 5843 C C . THR B 1 240 ? -5.629 23.891 16.516 1 86.06 240 THR B C 1
ATOM 5845 O O . THR B 1 240 ? -5.168 22.875 15.992 1 86.06 240 THR B O 1
ATOM 5848 N N . ALA B 1 241 ? -6.551 23.906 17.391 1 83.25 241 ALA B N 1
ATOM 5849 C CA . ALA B 1 241 ? -7.191 22.641 17.734 1 83.25 241 ALA B CA 1
ATOM 5850 C C . ALA B 1 241 ? -7.863 22 16.516 1 83.25 241 ALA B C 1
ATOM 5852 O O . ALA B 1 241 ? -7.781 20.797 16.312 1 83.25 241 ALA B O 1
ATOM 5853 N N . PHE B 1 242 ? -8.477 22.797 15.758 1 81.62 242 PHE B N 1
ATOM 5854 C CA . PHE B 1 242 ? -9.109 22.297 14.547 1 81.62 242 PHE B CA 1
ATOM 5855 C C . PHE B 1 242 ? -8.07 21.766 13.57 1 81.62 242 PHE B C 1
ATOM 5857 O O . PHE B 1 242 ? -8.273 20.719 12.945 1 81.62 242 PHE B O 1
ATOM 5864 N N . LEU B 1 243 ? -7.039 22.516 13.453 1 84 243 LEU B N 1
ATOM 5865 C CA . LEU B 1 243 ? -5.977 22.078 12.547 1 84 243 LEU B CA 1
ATOM 5866 C C . LEU B 1 243 ? -5.375 20.766 13.016 1 84 243 LEU B C 1
ATOM 5868 O O . LEU B 1 243 ? -5.133 19.859 12.203 1 84 243 LEU B O 1
ATOM 5872 N N . ALA B 1 244 ? -5.125 20.688 14.281 1 82.62 244 ALA B N 1
ATOM 5873 C CA . ALA B 1 244 ? -4.57 19.469 14.852 1 82.62 244 ALA B CA 1
ATOM 5874 C C . ALA B 1 244 ? -5.48 18.266 14.578 1 82.62 244 ALA B C 1
ATOM 5876 O O . ALA B 1 244 ? -5.008 17.203 14.203 1 82.62 244 ALA B O 1
ATOM 5877 N N . ARG B 1 245 ? -6.633 18.438 14.719 1 78.25 245 ARG B N 1
ATOM 5878 C CA . ARG B 1 245 ? -7.59 17.359 14.5 1 78.25 245 ARG B CA 1
ATOM 5879 C C . ARG B 1 245 ? -7.695 17 13.023 1 78.25 245 ARG B C 1
ATOM 5881 O O . ARG B 1 245 ? -7.91 15.844 12.672 1 78.25 245 ARG B O 1
ATOM 5888 N N . ALA B 1 246 ? -7.566 18 12.266 1 77.44 246 ALA B N 1
ATOM 5889 C CA . ALA B 1 246 ? -7.715 17.781 10.828 1 77.44 246 ALA B CA 1
ATOM 5890 C C . ALA B 1 246 ? -6.496 17.078 10.25 1 77.44 246 ALA B C 1
ATOM 5892 O O . ALA B 1 246 ? -6.609 16.328 9.266 1 77.44 246 ALA B O 1
ATOM 5893 N N . VAL B 1 247 ? -5.41 17.25 10.836 1 78.81 247 VAL B N 1
ATOM 5894 C CA . VAL B 1 247 ? -4.188 16.719 10.234 1 78.81 247 VAL B CA 1
ATOM 5895 C C . VAL B 1 247 ? -3.623 15.602 11.109 1 78.81 247 VAL B C 1
ATOM 5897 O O . VAL B 1 247 ? -3.283 14.523 10.609 1 78.81 247 VAL B O 1
ATOM 5900 N N . ALA B 1 248 ? -3.584 15.789 12.383 1 77.69 248 ALA B N 1
ATOM 5901 C CA . ALA B 1 248 ? -2.914 14.852 13.281 1 77.69 248 ALA B CA 1
ATOM 5902 C C . ALA B 1 248 ? -3.766 13.609 13.508 1 77.69 248 ALA B C 1
ATOM 5904 O O . ALA B 1 248 ? -3.246 12.492 13.555 1 77.69 248 ALA B O 1
ATOM 5905 N N . SER B 1 249 ? -5.035 13.766 13.656 1 77.56 249 SER B N 1
ATOM 5906 C CA . SER B 1 249 ? -5.883 12.633 14 1 77.56 249 SER B CA 1
ATOM 5907 C C . SER B 1 249 ? -5.891 11.586 12.891 1 77.56 249 SER B C 1
ATOM 5909 O O . SER B 1 249 ? -5.695 10.398 13.148 1 77.56 249 SER B O 1
ATOM 5911 N N . PRO B 1 250 ? -6.098 12.102 11.688 1 79.94 250 PRO B N 1
ATOM 5912 C CA . PRO B 1 250 ? -6.059 11.094 10.633 1 79.94 250 PRO B CA 1
ATOM 5913 C C . PRO B 1 250 ? -4.703 10.391 10.539 1 79.94 250 PRO B C 1
ATOM 5915 O O . PRO B 1 250 ? -4.645 9.195 10.219 1 79.94 250 PRO B O 1
ATOM 5918 N N . MET B 1 251 ? -3.701 11.047 10.805 1 79.12 251 MET B N 1
ATOM 5919 C CA . MET B 1 251 ? -2.367 10.453 10.75 1 79.12 251 MET B CA 1
ATOM 5920 C C . MET B 1 251 ? -2.209 9.367 11.805 1 79.12 251 MET B C 1
ATOM 5922 O O . MET B 1 251 ? -1.577 8.344 11.555 1 79.12 251 MET B O 1
ATOM 5926 N N . ARG B 1 252 ? -2.787 9.633 12.93 1 78.06 252 ARG B N 1
ATOM 5927 C CA . ARG B 1 252 ? -2.75 8.617 13.977 1 78.06 252 ARG B CA 1
ATOM 5928 C C . ARG B 1 252 ? -3.537 7.375 13.57 1 78.06 252 ARG B C 1
ATOM 5930 O O . ARG B 1 252 ? -3.111 6.25 13.836 1 78.06 252 ARG B O 1
ATOM 5937 N N . THR B 1 253 ? -4.668 7.605 12.984 1 82.25 253 THR B N 1
ATOM 5938 C CA . THR B 1 253 ? -5.488 6.492 12.523 1 82.25 253 THR B CA 1
ATOM 5939 C C . THR B 1 253 ? -4.75 5.676 11.461 1 82.25 253 THR B C 1
ATOM 5941 O O . THR B 1 253 ? -4.801 4.445 11.477 1 82.25 253 THR B O 1
ATOM 5944 N N . LEU B 1 254 ? -4.141 6.391 10.625 1 82.06 254 LEU B N 1
ATOM 5945 C CA . LEU B 1 254 ? -3.367 5.723 9.578 1 82.06 254 LEU B CA 1
ATOM 5946 C C . LEU B 1 254 ? -2.23 4.906 10.188 1 82.06 254 LEU B C 1
ATOM 5948 O O . LEU B 1 254 ? -1.977 3.777 9.758 1 82.06 254 LEU B O 1
ATOM 5952 N N . ARG B 1 255 ? -1.586 5.5 11.148 1 78.81 255 ARG B N 1
ATOM 5953 C CA . ARG B 1 255 ? -0.499 4.797 11.82 1 78.81 255 ARG B CA 1
ATOM 5954 C C . ARG B 1 255 ? -0.997 3.504 12.461 1 78.81 255 ARG B C 1
ATOM 5956 O O . ARG B 1 255 ? -0.356 2.457 12.336 1 78.81 255 ARG B O 1
ATOM 5963 N N . ARG B 1 256 ? -2.1 3.551 13.125 1 81.88 256 ARG B N 1
ATOM 5964 C CA . ARG B 1 256 ? -2.662 2.369 13.773 1 81.88 256 ARG B CA 1
ATOM 5965 C C . ARG B 1 256 ? -3.027 1.306 12.742 1 81.88 256 ARG B C 1
ATOM 5967 O O . ARG B 1 256 ? -2.803 0.114 12.969 1 81.88 256 ARG B O 1
ATOM 5974 N N . ALA B 1 257 ? -3.59 1.774 11.695 1 83.62 257 ALA B N 1
ATOM 5975 C CA . ALA B 1 257 ? -3.957 0.84 10.633 1 83.62 257 ALA B CA 1
ATOM 5976 C C . ALA B 1 257 ? -2.723 0.15 10.062 1 83.62 257 ALA B C 1
ATOM 5978 O O . ALA B 1 257 ? -2.723 -1.065 9.852 1 83.62 257 ALA B O 1
ATOM 5979 N N . LEU B 1 258 ? -1.718 0.834 9.867 1 78.88 258 LEU B N 1
ATOM 5980 C CA . LEU B 1 258 ? -0.488 0.284 9.305 1 78.88 258 LEU B CA 1
ATOM 5981 C C . LEU B 1 258 ? 0.161 -0.695 10.281 1 78.88 258 LEU B C 1
ATOM 5983 O O . LEU B 1 258 ? 0.702 -1.723 9.867 1 78.88 258 LEU B O 1
ATOM 5987 N N . ASP B 1 259 ? 0.106 -0.301 11.516 1 77.62 259 ASP B N 1
ATOM 5988 C CA . ASP B 1 259 ? 0.625 -1.204 12.539 1 77.62 259 ASP B CA 1
ATOM 5989 C C . ASP B 1 259 ? -0.12 -2.537 12.523 1 77.62 259 ASP B C 1
ATOM 5991 O O . ASP B 1 259 ? 0.495 -3.6 12.633 1 77.62 259 ASP B O 1
ATOM 5995 N N . ARG B 1 260 ? -1.379 -2.508 12.344 1 83.56 260 ARG B N 1
ATOM 5996 C CA . ARG B 1 260 ? -2.201 -3.713 12.297 1 83.56 260 ARG B CA 1
ATOM 5997 C C . ARG B 1 260 ? -1.896 -4.527 11.039 1 83.56 260 ARG B C 1
ATOM 5999 O O . ARG B 1 260 ? -1.843 -5.758 11.094 1 83.56 260 ARG B O 1
ATOM 6006 N N . ILE B 1 261 ? -1.711 -3.898 10.023 1 81.38 261 ILE B N 1
ATOM 6007 C CA . ILE B 1 261 ? -1.384 -4.562 8.773 1 81.38 261 ILE B CA 1
ATOM 6008 C C . ILE B 1 261 ? -0.038 -5.273 8.898 1 81.38 261 ILE B C 1
ATOM 6010 O O . ILE B 1 261 ? 0.115 -6.414 8.453 1 81.38 261 ILE B O 1
ATOM 6014 N N . THR B 1 262 ? 0.896 -4.617 9.508 1 74.5 262 THR B N 1
ATOM 6015 C CA . THR B 1 262 ? 2.219 -5.203 9.695 1 74.5 262 THR B CA 1
ATOM 6016 C C . THR B 1 262 ? 2.145 -6.43 10.602 1 74.5 262 THR B C 1
ATOM 6018 O O . THR B 1 262 ? 2.98 -7.332 10.5 1 74.5 262 THR B O 1
ATOM 6021 N N . LYS B 1 263 ? 1.123 -6.445 11.438 1 80.06 263 LYS B N 1
ATOM 6022 C CA . LYS B 1 263 ? 0.947 -7.578 12.344 1 80.06 263 LYS B CA 1
ATOM 6023 C C . LYS B 1 263 ? 0.153 -8.695 11.672 1 80.06 263 LYS B C 1
ATOM 6025 O O . LYS B 1 263 ? -0.154 -9.711 12.305 1 80.06 263 LYS B O 1
ATOM 6030 N N . GLY B 1 264 ? -0.28 -8.508 10.492 1 79.25 264 GLY B N 1
ATOM 6031 C CA . GLY B 1 264 ? -0.87 -9.594 9.727 1 79.25 264 GLY B CA 1
ATOM 6032 C C . GLY B 1 264 ? -2.355 -9.414 9.484 1 79.25 264 GLY B C 1
ATOM 6033 O O . GLY B 1 264 ? -2.986 -10.242 8.82 1 79.25 264 GLY B O 1
ATOM 6034 N N . ASP B 1 265 ? -2.92 -8.375 10.031 1 87.25 265 ASP B N 1
ATOM 6035 C CA . ASP B 1 265 ? -4.34 -8.109 9.812 1 87.25 265 ASP B CA 1
ATOM 6036 C C . ASP B 1 265 ? -4.566 -7.398 8.484 1 87.25 265 ASP B C 1
ATOM 6038 O O . ASP B 1 265 ? -4.566 -6.164 8.43 1 87.25 265 ASP B O 1
ATOM 6042 N N . LEU B 1 266 ? -4.867 -8.133 7.453 1 86.06 266 LEU B N 1
ATOM 6043 C CA . LEU B 1 266 ? -4.98 -7.543 6.121 1 86.06 266 LEU B CA 1
ATOM 6044 C C . LEU B 1 266 ? -6.418 -7.117 5.836 1 86.06 266 LEU B C 1
ATOM 6046 O O . LEU B 1 266 ? -6.707 -6.578 4.766 1 86.06 266 LEU B O 1
ATOM 6050 N N . GLY B 1 267 ? -7.328 -7.332 6.754 1 85.69 267 GLY B N 1
ATOM 6051 C CA . GLY B 1 267 ? -8.719 -6.953 6.586 1 85.69 267 GLY B CA 1
ATOM 6052 C C . GLY B 1 267 ? -9.016 -5.543 7.066 1 85.69 267 GLY B C 1
ATOM 6053 O O . GLY B 1 267 ? -10.156 -5.082 6.992 1 85.69 267 GLY B O 1
ATOM 6054 N N . VAL B 1 268 ? -8.008 -4.875 7.473 1 86.56 268 VAL B N 1
ATOM 6055 C CA . VAL B 1 268 ? -8.164 -3.529 8.016 1 86.56 268 VAL B CA 1
ATOM 6056 C C . VAL B 1 268 ? -8.555 -2.564 6.902 1 86.56 268 VAL B C 1
ATOM 6058 O O . VAL B 1 268 ? -8.023 -2.637 5.793 1 86.56 268 VAL B O 1
ATOM 6061 N N . ARG B 1 269 ? -9.57 -1.683 7.188 1 87.06 269 ARG B N 1
ATOM 6062 C CA . ARG B 1 269 ? -9.961 -0.604 6.285 1 87.06 269 ARG B CA 1
ATOM 6063 C C . ARG B 1 269 ? -10.094 0.716 7.035 1 87.06 269 ARG B C 1
ATOM 6065 O O . ARG B 1 269 ? -10.633 0.754 8.141 1 87.06 269 ARG B O 1
ATOM 6072 N N . VAL B 1 270 ? -9.461 1.71 6.484 1 83.56 270 VAL B N 1
ATOM 6073 C CA . VAL B 1 270 ? -9.547 3.051 7.055 1 83.56 270 VAL B CA 1
ATOM 6074 C C . VAL B 1 270 ? -10.594 3.869 6.293 1 83.56 270 VAL B C 1
ATOM 6076 O O . VAL B 1 270 ? -10.555 3.943 5.062 1 83.56 270 VAL B O 1
ATOM 6079 N N . PRO B 1 271 ? -11.586 4.426 7.055 1 80.88 271 PRO B N 1
ATOM 6080 C CA . PRO B 1 271 ? -12.523 5.309 6.363 1 80.88 271 PRO B CA 1
ATOM 6081 C C . PRO B 1 271 ? -11.859 6.551 5.785 1 80.88 271 PRO B C 1
ATOM 6083 O O . PRO B 1 271 ? -11.023 7.172 6.449 1 80.88 271 PRO B O 1
ATOM 6086 N N . VAL B 1 272 ? -12.156 6.84 4.559 1 79.5 272 VAL B N 1
ATOM 6087 C CA . VAL B 1 272 ? -11.617 8.031 3.92 1 79.5 272 VAL B CA 1
ATOM 6088 C C . VAL B 1 272 ? -12.359 9.266 4.426 1 79.5 272 VAL B C 1
ATOM 6090 O O . VAL B 1 272 ? -13.523 9.484 4.082 1 79.5 272 VAL B O 1
ATOM 6093 N N . GLY B 1 273 ? -11.75 10.062 5.293 1 75.19 273 GLY B N 1
ATOM 6094 C CA . GLY B 1 273 ? -12.43 11.156 5.965 1 75.19 273 GLY B CA 1
ATOM 6095 C C . GLY B 1 273 ? -11.984 12.523 5.488 1 75.19 273 GLY B C 1
ATOM 6096 O O . GLY B 1 273 ? -12.406 13.547 6.031 1 75.19 273 GLY B O 1
ATOM 6097 N N . SER B 1 274 ? -11.078 12.539 4.512 1 74.94 274 SER B N 1
ATOM 6098 C CA . SER B 1 274 ? -10.555 13.828 4.09 1 74.94 274 SER B CA 1
ATOM 6099 C C . SER B 1 274 ? -10.492 13.93 2.568 1 74.94 274 SER B C 1
ATOM 6101 O O . SER B 1 274 ? -10.383 12.914 1.878 1 74.94 274 SER B O 1
ATOM 6103 N N . THR B 1 275 ? -10.758 15.133 2.115 1 72.62 275 THR B N 1
ATOM 6104 C CA . THR B 1 275 ? -10.656 15.375 0.68 1 72.62 275 THR B CA 1
ATOM 6105 C C . THR B 1 275 ? -9.258 15.852 0.307 1 72.62 275 THR B C 1
ATOM 6107 O O . THR B 1 275 ? -9 16.219 -0.845 1 72.62 275 THR B O 1
ATOM 6110 N N . SER B 1 276 ? -8.422 15.898 1.221 1 75.44 276 SER B N 1
ATOM 6111 C CA . SER B 1 276 ? -7.059 16.359 0.997 1 75.44 276 SER B CA 1
ATOM 6112 C C . SER B 1 276 ? -6.133 15.195 0.654 1 75.44 276 SER B C 1
ATOM 6114 O O . SER B 1 276 ? -6.598 14.109 0.307 1 75.44 276 SER B O 1
ATOM 6116 N N . GLU B 1 277 ? -4.844 15.578 0.695 1 76.38 277 GLU B N 1
ATOM 6117 C CA . GLU B 1 277 ? -3.811 14.57 0.483 1 76.38 277 GLU B CA 1
ATOM 6118 C C . GLU B 1 277 ? -3.92 13.445 1.508 1 76.38 277 GLU B C 1
ATOM 6120 O O . GLU B 1 277 ? -3.59 12.297 1.212 1 76.38 277 GLU B O 1
ATOM 6125 N N . ILE B 1 278 ? -4.465 13.773 2.59 1 79 278 ILE B N 1
ATOM 6126 C CA . ILE B 1 278 ? -4.621 12.781 3.648 1 79 278 ILE B CA 1
ATOM 6127 C C . ILE B 1 278 ? -5.637 11.727 3.221 1 79 278 ILE B C 1
ATOM 6129 O O . ILE B 1 278 ? -5.441 10.531 3.457 1 79 278 ILE B O 1
ATOM 6133 N N . GLY B 1 279 ? -6.715 12.242 2.652 1 77.31 279 GLY B N 1
ATOM 6134 C CA . GLY B 1 279 ? -7.691 11.297 2.143 1 77.31 279 GLY B CA 1
ATOM 6135 C C . GLY B 1 279 ? -7.109 10.328 1.129 1 77.31 279 GLY B C 1
ATOM 6136 O O . GLY B 1 279 ? -7.445 9.141 1.136 1 77.31 279 GLY B O 1
ATOM 6137 N N . ARG B 1 280 ? -6.293 10.773 0.358 1 75.88 280 ARG B N 1
ATOM 6138 C CA . ARG B 1 280 ? -5.629 9.922 -0.618 1 75.88 280 ARG B CA 1
ATOM 6139 C C . ARG B 1 280 ? -4.754 8.875 0.074 1 75.88 280 ARG B C 1
ATOM 6141 O O . ARG B 1 280 ? -4.68 7.73 -0.37 1 75.88 280 ARG B O 1
ATOM 6148 N N . LEU B 1 281 ? -4.117 9.312 1.035 1 78 281 LEU B N 1
ATOM 6149 C CA . LEU B 1 281 ? -3.291 8.391 1.804 1 78 281 LEU B CA 1
ATOM 6150 C C . LEU B 1 281 ? -4.148 7.32 2.471 1 78 281 LEU B C 1
ATOM 6152 O O . LEU B 1 281 ? -3.76 6.152 2.529 1 78 281 LEU B O 1
ATOM 6156 N N . GLU B 1 282 ? -5.289 7.809 3 1 82.94 282 GLU B N 1
ATOM 6157 C CA . GLU B 1 282 ? -6.223 6.863 3.605 1 82.94 282 GLU B CA 1
ATOM 6158 C C . GLU B 1 282 ? -6.664 5.805 2.602 1 82.94 282 GLU B C 1
ATOM 6160 O O . GLU B 1 282 ? -6.707 4.613 2.926 1 82.94 282 GLU B O 1
ATOM 6165 N N . ASN B 1 283 ? -6.945 6.188 1.396 1 79.44 283 ASN B N 1
ATOM 6166 C CA . ASN B 1 283 ? -7.301 5.254 0.335 1 79.44 283 ASN B CA 1
ATOM 6167 C C . ASN B 1 283 ? -6.145 4.316 -0 1 79.44 283 ASN B C 1
ATOM 6169 O O . ASN B 1 283 ? -6.352 3.131 -0.254 1 79.44 283 ASN B O 1
ATOM 6173 N N . SER B 1 284 ? -5.035 4.91 0.022 1 77.38 284 SER B N 1
ATOM 6174 C CA . SER B 1 284 ? -3.855 4.125 -0.332 1 77.38 284 SER B CA 1
ATOM 6175 C C . SER B 1 284 ? -3.6 3.021 0.689 1 77.38 284 SER B C 1
ATOM 6177 O O . SER B 1 284 ? -3.182 1.919 0.328 1 77.38 284 SER B O 1
ATOM 6179 N N . VAL B 1 285 ? -3.836 3.32 1.896 1 80.62 285 VAL B N 1
ATOM 6180 C CA . VAL B 1 285 ? -3.666 2.309 2.934 1 80.62 285 VAL B CA 1
ATOM 6181 C C . VAL B 1 285 ? -4.66 1.173 2.713 1 80.62 285 VAL B C 1
ATOM 6183 O O . VAL B 1 285 ? -4.32 -0.001 2.881 1 80.62 285 VAL B O 1
ATOM 6186 N N . ASN B 1 286 ? -5.828 1.478 2.348 1 82.75 286 ASN B N 1
ATOM 6187 C CA . ASN B 1 286 ? -6.824 0.457 2.039 1 82.75 286 ASN B CA 1
ATOM 6188 C C . ASN B 1 286 ? -6.406 -0.387 0.838 1 82.75 286 ASN B C 1
ATOM 6190 O O . ASN B 1 286 ? -6.582 -1.606 0.841 1 82.75 286 ASN B O 1
ATOM 6194 N N . GLU B 1 287 ? -5.906 0.234 -0.066 1 79.44 287 GLU B N 1
ATOM 6195 C CA . GLU B 1 287 ? -5.426 -0.477 -1.247 1 79.44 287 GLU B CA 1
ATOM 6196 C C . GLU B 1 287 ? -4.266 -1.404 -0.898 1 79.44 287 GLU B C 1
ATOM 6198 O O . GLU B 1 287 ? -4.18 -2.521 -1.414 1 79.44 287 GLU B O 1
ATOM 6203 N N . LEU B 1 288 ? -3.393 -0.873 -0.094 1 78.88 288 LEU B N 1
ATOM 6204 C CA . LEU B 1 288 ? -2.273 -1.695 0.35 1 78.88 288 LEU B CA 1
ATOM 6205 C C . LEU B 1 288 ? -2.77 -2.965 1.035 1 78.88 288 LEU B C 1
ATOM 6207 O O . LEU B 1 288 ? -2.283 -4.059 0.749 1 78.88 288 LEU B O 1
ATOM 6211 N N . ALA B 1 289 ? -3.688 -2.803 1.951 1 82.31 289 ALA B N 1
ATOM 6212 C CA . ALA B 1 289 ? -4.25 -3.957 2.646 1 82.31 289 ALA B CA 1
ATOM 6213 C C . ALA B 1 289 ? -4.875 -4.941 1.662 1 82.31 289 ALA B C 1
ATOM 6215 O O . ALA B 1 289 ? -4.672 -6.152 1.774 1 82.31 289 ALA B O 1
ATOM 6216 N N . ALA B 1 290 ? -5.555 -4.469 0.711 1 82.5 290 ALA B N 1
ATOM 6217 C CA . ALA B 1 290 ? -6.203 -5.297 -0.302 1 82.5 290 ALA B CA 1
ATOM 6218 C C . ALA B 1 290 ? -5.172 -6.016 -1.167 1 82.5 290 ALA B C 1
ATOM 6220 O O . ALA B 1 290 ? -5.324 -7.199 -1.473 1 82.5 290 ALA B O 1
ATOM 6221 N N . ASN B 1 291 ? -4.219 -5.305 -1.536 1 79.81 291 ASN B N 1
ATOM 6222 C CA . ASN B 1 291 ? -3.18 -5.871 -2.393 1 79.81 291 ASN B CA 1
ATOM 6223 C C . ASN B 1 291 ? -2.387 -6.957 -1.67 1 79.81 291 ASN B C 1
ATOM 6225 O O . ASN B 1 291 ? -2.049 -7.98 -2.264 1 79.81 291 ASN B O 1
ATOM 6229 N N . LEU B 1 292 ? -2.1 -6.707 -0.431 1 79.75 292 LEU B N 1
ATOM 6230 C CA . LEU B 1 292 ? -1.396 -7.715 0.355 1 79.75 292 LEU B CA 1
ATOM 6231 C C . LEU B 1 292 ? -2.248 -8.969 0.521 1 79.75 292 LEU B C 1
ATOM 6233 O O . LEU B 1 292 ? -1.729 -10.086 0.496 1 79.75 292 LEU B O 1
ATOM 6237 N N . SER B 1 293 ? -3.508 -8.781 0.707 1 83.56 293 SER B N 1
ATOM 6238 C CA . SER B 1 293 ? -4.43 -9.906 0.79 1 83.56 293 SER B CA 1
ATOM 6239 C C . SER B 1 293 ? -4.465 -10.688 -0.52 1 83.56 293 SER B C 1
ATOM 6241 O O . SER B 1 293 ? -4.461 -11.922 -0.513 1 83.56 293 SER B O 1
ATOM 6243 N N . GLU B 1 294 ? -4.484 -9.992 -1.569 1 81.69 294 GLU B N 1
ATOM 6244 C CA . GLU B 1 294 ? -4.484 -10.617 -2.889 1 81.69 294 GLU B CA 1
ATOM 6245 C C . GLU B 1 294 ? -3.189 -11.383 -3.135 1 81.69 294 GLU B C 1
ATOM 6247 O O . GLU B 1 294 ? -3.203 -12.469 -3.721 1 81.69 294 GLU B O 1
ATOM 6252 N N . ARG B 1 295 ? -2.152 -10.781 -2.74 1 79.19 295 ARG B N 1
ATOM 6253 C CA . ARG B 1 295 ? -0.862 -11.453 -2.873 1 79.19 295 ARG B CA 1
ATOM 6254 C C . ARG B 1 295 ? -0.846 -12.766 -2.105 1 79.19 295 ARG B C 1
ATOM 6256 O O . ARG B 1 295 ? -0.359 -13.781 -2.609 1 79.19 295 ARG B O 1
ATOM 6263 N N . GLN B 1 296 ? -1.307 -12.758 -0.947 1 80.38 296 GLN B N 1
ATOM 6264 C CA . GLN B 1 296 ? -1.374 -13.977 -0.14 1 80.38 296 GLN B CA 1
ATOM 6265 C C . GLN B 1 296 ? -2.264 -15.023 -0.8 1 80.38 296 GLN B C 1
ATOM 6267 O O . GLN B 1 296 ? -1.937 -16.219 -0.798 1 80.38 296 GLN B O 1
ATOM 6272 N N . ARG B 1 297 ? -3.307 -14.578 -1.326 1 80.06 297 ARG B N 1
ATOM 6273 C CA . ARG B 1 297 ? -4.215 -15.484 -2.027 1 80.06 297 ARG B CA 1
ATOM 6274 C C . ARG B 1 297 ? -3.549 -16.078 -3.26 1 80.06 297 ARG B C 1
ATOM 6276 O O . ARG B 1 297 ? -3.68 -17.281 -3.521 1 80.06 297 ARG B O 1
ATOM 6283 N N . MET B 1 298 ? -2.885 -15.258 -3.938 1 80.44 298 MET B N 1
ATOM 6284 C CA . MET B 1 298 ? -2.182 -15.711 -5.137 1 80.44 298 MET B CA 1
ATOM 6285 C C . MET B 1 298 ? -1.109 -16.734 -4.785 1 80.44 298 MET B C 1
ATOM 6287 O O . MET B 1 298 ? -0.949 -17.734 -5.484 1 80.44 298 MET B O 1
ATOM 6291 N N . ARG B 1 299 ? -0.436 -16.422 -3.783 1 78.12 299 ARG B N 1
ATOM 6292 C CA . ARG B 1 299 ? 0.587 -17.359 -3.32 1 78.12 299 ARG B CA 1
ATOM 6293 C C . ARG B 1 299 ? -0.024 -18.703 -2.959 1 78.12 299 ARG B C 1
ATOM 6295 O O . ARG B 1 299 ? 0.516 -19.75 -3.316 1 78.12 299 ARG B O 1
ATOM 6302 N N . ASP B 1 300 ? -1.138 -18.672 -2.301 1 77.69 300 ASP B N 1
ATOM 6303 C CA . ASP B 1 300 ? -1.829 -19.891 -1.908 1 77.69 300 ASP B CA 1
ATOM 6304 C C . ASP B 1 300 ? -2.314 -20.672 -3.133 1 77.69 300 ASP B C 1
ATOM 6306 O O . ASP B 1 300 ? -2.176 -21.891 -3.197 1 77.69 300 ASP B O 1
ATOM 6310 N N . LEU B 1 301 ? -2.898 -19.922 -4.043 1 76.88 301 LEU B N 1
ATOM 6311 C CA . LEU B 1 301 ? -3.41 -20.531 -5.262 1 76.88 301 LEU B CA 1
ATOM 6312 C C . LEU B 1 301 ? -2.279 -21.141 -6.086 1 76.88 301 LEU B C 1
ATOM 6314 O O . LEU B 1 301 ? -2.418 -22.25 -6.617 1 76.88 301 LEU B O 1
ATOM 6318 N N . PHE B 1 302 ? -1.197 -20.453 -6.219 1 80 302 PHE B N 1
ATOM 6319 C CA . PHE B 1 302 ? -0.013 -20.938 -6.914 1 80 302 PHE B CA 1
ATOM 6320 C C . PHE B 1 302 ? 0.519 -22.203 -6.254 1 80 302 PHE B C 1
ATOM 6322 O O . PHE B 1 302 ? 0.806 -23.203 -6.934 1 80 302 PHE B O 1
ATOM 6329 N N . GLY B 1 303 ? 0.626 -22.219 -4.965 1 74.12 303 GLY B N 1
ATOM 6330 C CA . GLY B 1 303 ? 1.077 -23.391 -4.227 1 74.12 303 GLY B CA 1
ATOM 6331 C C . GLY B 1 303 ? 0.19 -24.609 -4.434 1 74.12 303 GLY B C 1
ATOM 6332 O O . GLY B 1 303 ? 0.684 -25.734 -4.574 1 74.12 303 GLY B O 1
ATOM 6333 N N . ARG B 1 304 ? -1.099 -24.359 -4.457 1 75 304 ARG B N 1
ATOM 6334 C CA . ARG B 1 304 ? -2.045 -25.469 -4.633 1 75 304 ARG B CA 1
ATOM 6335 C C . ARG B 1 304 ? -1.927 -26.062 -6.027 1 75 304 ARG B C 1
ATOM 6337 O O . ARG B 1 304 ? -2.184 -27.25 -6.219 1 75 304 ARG B O 1
ATOM 6344 N N . HIS B 1 305 ? -1.527 -25.281 -6.957 1 74.38 305 HIS B N 1
ATOM 6345 C CA . HIS B 1 305 ? -1.544 -25.766 -8.336 1 74.38 305 HIS B CA 1
ATOM 6346 C C . HIS B 1 305 ? -0.188 -26.328 -8.734 1 74.38 305 HIS B C 1
ATOM 6348 O O . HIS B 1 305 ? -0.109 -27.203 -9.609 1 74.38 305 HIS B O 1
ATOM 6354 N N . VAL B 1 306 ? 0.892 -25.828 -8.086 1 75.19 306 VAL B N 1
ATOM 6355 C CA . VAL B 1 306 ? 2.209 -26.281 -8.516 1 75.19 306 VAL B CA 1
ATOM 6356 C C . VAL B 1 306 ? 2.887 -27.047 -7.383 1 75.19 306 VAL B C 1
ATOM 6358 O O . VAL B 1 306 ? 3.891 -27.734 -7.602 1 75.19 306 VAL B O 1
ATOM 6361 N N . GLY B 1 307 ? 2.338 -27.156 -6.219 1 70.38 307 GLY B N 1
ATOM 6362 C CA . GLY B 1 307 ? 2.98 -27.672 -5.023 1 70.38 307 GLY B CA 1
ATOM 6363 C C . GLY B 1 307 ? 3.697 -26.609 -4.219 1 70.38 307 GLY B C 1
ATOM 6364 O O . GLY B 1 307 ? 4.387 -25.75 -4.781 1 70.38 307 GLY B O 1
ATOM 6365 N N . ASN B 1 308 ? 3.58 -26.625 -2.979 1 72.06 308 ASN B N 1
ATOM 6366 C CA . ASN B 1 308 ? 4.059 -25.578 -2.09 1 72.06 308 ASN B CA 1
ATOM 6367 C C . ASN B 1 308 ? 5.574 -25.422 -2.178 1 72.06 308 ASN B C 1
ATOM 6369 O O . ASN B 1 308 ? 6.078 -24.297 -2.197 1 72.06 308 ASN B O 1
ATOM 6373 N N . GLU B 1 309 ? 6.289 -26.516 -2.27 1 72 309 GLU B N 1
ATOM 6374 C CA . GLU B 1 309 ? 7.746 -26.453 -2.299 1 72 309 GLU B CA 1
ATOM 6375 C C . GLU B 1 309 ? 8.242 -25.828 -3.6 1 72 309 GLU B C 1
ATOM 6377 O O . GLU B 1 309 ? 9.18 -25.031 -3.594 1 72 309 GLU B O 1
ATOM 6382 N N . VAL B 1 310 ? 7.594 -26.203 -4.648 1 73.94 310 VAL B N 1
ATOM 6383 C CA . VAL B 1 310 ? 7.965 -25.656 -5.949 1 73.94 310 VAL B CA 1
ATOM 6384 C C . VAL B 1 310 ? 7.629 -24.156 -6 1 73.94 310 VAL B C 1
ATOM 6386 O O . VAL B 1 310 ? 8.422 -23.359 -6.484 1 73.94 310 VAL B O 1
ATOM 6389 N N . ALA B 1 311 ? 6.48 -23.828 -5.539 1 75.38 311 ALA B N 1
ATOM 6390 C CA . ALA B 1 311 ? 6.047 -22.438 -5.5 1 75.38 311 ALA B CA 1
ATOM 6391 C C . ALA B 1 311 ? 7.02 -21.578 -4.695 1 75.38 311 ALA B C 1
ATOM 6393 O O . ALA B 1 311 ? 7.402 -20.484 -5.125 1 75.38 311 ALA B O 1
ATOM 6394 N N . GLU B 1 312 ? 7.41 -22.031 -3.529 1 75.62 312 GLU B N 1
ATOM 6395 C CA . GLU B 1 312 ? 8.328 -21.297 -2.66 1 75.62 312 GLU B CA 1
ATOM 6396 C C . GLU B 1 312 ? 9.68 -21.078 -3.332 1 75.62 312 GLU B C 1
ATOM 6398 O O . GLU B 1 312 ? 10.266 -20 -3.23 1 75.62 312 GLU B O 1
ATOM 6403 N N . ARG B 1 313 ? 10.086 -22.062 -4.055 1 74.56 313 ARG B N 1
ATOM 6404 C CA . ARG B 1 313 ? 11.367 -21.953 -4.742 1 74.56 313 ARG B CA 1
ATOM 6405 C C . ARG B 1 313 ? 11.281 -21 -5.93 1 74.56 313 ARG B C 1
ATOM 6407 O O . ARG B 1 313 ? 12.219 -20.25 -6.207 1 74.56 313 ARG B O 1
ATOM 6414 N N . ALA B 1 314 ? 10.203 -21.172 -6.637 1 73.75 314 ALA B N 1
ATOM 6415 C CA . ALA B 1 314 ? 10 -20.297 -7.785 1 73.75 314 ALA B CA 1
ATOM 6416 C C . ALA B 1 314 ? 9.961 -18.828 -7.355 1 73.75 314 ALA B C 1
ATOM 6418 O O . ALA B 1 314 ? 10.492 -17.953 -8.047 1 73.75 314 ALA B O 1
ATOM 6419 N N . LEU B 1 315 ? 9.352 -18.578 -6.262 1 74.88 315 LEU B N 1
ATOM 6420 C CA . LEU B 1 315 ? 9.188 -17.219 -5.75 1 74.88 315 LEU B CA 1
ATOM 6421 C C . LEU B 1 315 ? 10.492 -16.703 -5.156 1 74.88 315 LEU B C 1
ATOM 6423 O O . LEU B 1 315 ? 10.758 -15.5 -5.191 1 74.88 315 LEU B O 1
ATOM 6427 N N . ALA B 1 316 ? 11.297 -17.469 -4.469 1 68.06 316 ALA B N 1
ATOM 6428 C CA . ALA B 1 316 ? 12.555 -17.078 -3.848 1 68.06 316 ALA B CA 1
ATOM 6429 C C . ALA B 1 316 ? 13.602 -16.75 -4.902 1 68.06 316 ALA B C 1
ATOM 6431 O O . ALA B 1 316 ? 14.664 -16.203 -4.582 1 68.06 316 ALA B O 1
ATOM 6432 N N . GLY B 1 317 ? 13.164 -16.359 -6.328 1 61.78 317 GLY B N 1
ATOM 6433 C CA . GLY B 1 317 ? 14.055 -15.883 -7.371 1 61.78 317 GLY B CA 1
ATOM 6434 C C . GLY B 1 317 ? 14.789 -17 -8.094 1 61.78 317 GLY B C 1
ATOM 6435 O O . GLY B 1 317 ? 15.742 -16.75 -8.836 1 61.78 317 GLY B O 1
ATOM 6436 N N . GLY B 1 318 ? 14.797 -18.094 -7.734 1 50.19 318 GLY B N 1
ATOM 6437 C CA . GLY B 1 318 ? 15.594 -19.047 -8.477 1 50.19 318 GLY B CA 1
ATOM 6438 C C . GLY B 1 318 ? 14.945 -19.5 -9.781 1 50.19 318 GLY B C 1
ATOM 6439 O O . GLY B 1 318 ? 14.156 -20.438 -9.789 1 50.19 318 GLY B O 1
ATOM 6440 N N . VAL B 1 319 ? 14.625 -18.391 -10.508 1 48 319 VAL B N 1
ATOM 6441 C CA . VAL B 1 319 ? 14.188 -18.688 -11.867 1 48 319 VAL B CA 1
ATOM 6442 C C . VAL B 1 319 ? 14.773 -20.016 -12.312 1 48 319 VAL B C 1
ATOM 6444 O O . VAL B 1 319 ? 14.195 -20.703 -13.164 1 48 319 VAL B O 1
ATOM 6447 N N . ASP B 1 320 ? 16.156 -20.125 -11.984 1 49.59 320 ASP B N 1
ATOM 6448 C CA . ASP B 1 320 ? 16.859 -21.188 -12.695 1 49.59 320 ASP B CA 1
ATOM 6449 C C . ASP B 1 320 ? 16.547 -22.562 -12.109 1 49.59 320 ASP B C 1
ATOM 6451 O O . ASP B 1 320 ? 17.297 -23.078 -11.281 1 49.59 320 ASP B O 1
ATOM 6455 N N . LEU B 1 321 ? 15.328 -22.672 -11.672 1 60.06 321 LEU B N 1
ATOM 6456 C CA . LEU B 1 321 ? 15.086 -24.109 -11.602 1 60.06 321 LEU B CA 1
ATOM 6457 C C . LEU B 1 321 ? 15.688 -24.812 -12.812 1 60.06 321 LEU B C 1
ATOM 6459 O O . LEU B 1 321 ? 15.031 -25.656 -13.43 1 60.06 321 LEU B O 1
ATOM 6463 N N . THR B 1 322 ? 16.922 -24.234 -13.281 1 61.19 322 THR B N 1
ATOM 6464 C CA . THR B 1 322 ? 17.734 -24.75 -14.383 1 61.19 322 THR B CA 1
ATOM 6465 C C . THR B 1 322 ? 17.922 -26.25 -14.25 1 61.19 322 THR B C 1
ATOM 6467 O O . THR B 1 322 ? 18.297 -26.922 -15.219 1 61.19 322 THR B O 1
ATOM 6470 N N . GLY B 1 323 ? 17.266 -26.859 -13.266 1 77.75 323 GLY B N 1
ATOM 6471 C CA . GLY B 1 323 ? 17.25 -28.312 -13.125 1 77.75 323 GLY B CA 1
ATOM 6472 C C . GLY B 1 323 ? 18.594 -28.891 -12.758 1 77.75 323 GLY B C 1
ATOM 6473 O O . GLY B 1 323 ? 19.641 -28.312 -13.062 1 77.75 323 GLY B O 1
ATOM 6474 N N . ASP B 1 324 ? 18.781 -29.828 -11.93 1 82.81 324 ASP B N 1
ATOM 6475 C CA . ASP B 1 324 ? 19.969 -30.594 -11.562 1 82.81 324 ASP B CA 1
ATOM 6476 C C . ASP B 1 324 ? 19.672 -32.094 -11.5 1 82.81 324 ASP B C 1
ATOM 6478 O O . ASP B 1 324 ? 18.5 -32.5 -11.539 1 82.81 324 ASP B O 1
ATOM 6482 N N . VAL B 1 325 ? 20.766 -32.844 -11.688 1 88.56 325 VAL B N 1
ATOM 6483 C CA . VAL B 1 325 ? 20.609 -34.281 -11.555 1 88.56 325 VAL B CA 1
ATOM 6484 C C . VAL B 1 325 ? 20.719 -34.688 -10.086 1 88.56 325 VAL B C 1
ATOM 6486 O O . VAL B 1 325 ? 21.656 -34.281 -9.398 1 88.56 325 VAL B O 1
ATOM 6489 N N . ARG B 1 326 ? 19.703 -35.344 -9.641 1 90.25 326 ARG B N 1
ATOM 6490 C CA . ARG B 1 326 ? 19.703 -35.781 -8.25 1 90.25 326 ARG B CA 1
ATOM 6491 C C . ARG B 1 326 ? 19.109 -37.156 -8.109 1 90.25 326 ARG B C 1
ATOM 6493 O O . ARG B 1 326 ? 18.406 -37.656 -9 1 90.25 326 ARG B O 1
ATOM 6500 N N . GLU B 1 327 ? 19.453 -37.812 -6.949 1 94.25 327 GLU B N 1
ATOM 6501 C CA . GLU B 1 327 ? 18.875 -39.125 -6.625 1 94.25 327 GLU B CA 1
ATOM 6502 C C . GLU B 1 327 ? 17.5 -38.969 -6 1 94.25 327 GLU B C 1
ATOM 6504 O O . GLU B 1 327 ? 17.344 -38.312 -4.969 1 94.25 327 GLU B O 1
ATOM 6509 N N . VAL B 1 328 ? 16.516 -39.531 -6.699 1 95.81 328 VAL B N 1
ATOM 6510 C CA . VAL B 1 328 ? 15.172 -39.438 -6.152 1 95.81 328 VAL B CA 1
ATOM 6511 C C . VAL B 1 328 ? 14.484 -40.812 -6.184 1 95.81 328 VAL B C 1
ATOM 6513 O O . VAL B 1 328 ? 14.984 -41.75 -6.82 1 95.81 328 VAL B O 1
ATOM 6516 N N . THR B 1 329 ? 13.461 -40.969 -5.387 1 98.19 329 THR B N 1
ATOM 6517 C CA . THR B 1 329 ? 12.555 -42.094 -5.469 1 98.19 329 THR B CA 1
ATOM 6518 C C . THR B 1 329 ? 11.227 -41.688 -6.09 1 98.19 329 THR B C 1
ATOM 6520 O O . THR B 1 329 ? 10.555 -40.781 -5.586 1 98.19 329 THR B O 1
ATOM 6523 N N . ALA B 1 330 ? 10.93 -42.281 -7.195 1 97.69 330 ALA B N 1
ATOM 6524 C CA . ALA B 1 330 ? 9.695 -42 -7.922 1 97.69 330 ALA B CA 1
ATOM 6525 C C . ALA B 1 330 ? 8.625 -43.031 -7.621 1 97.69 330 ALA B C 1
ATOM 6527 O O . ALA B 1 330 ? 8.906 -44.25 -7.602 1 97.69 330 ALA B O 1
ATOM 6528 N N . LEU B 1 331 ? 7.469 -42.594 -7.309 1 98.31 331 LEU B N 1
ATOM 6529 C CA . LEU B 1 331 ? 6.297 -43.438 -7.059 1 98.31 331 LEU B CA 1
ATOM 6530 C C . LEU B 1 331 ? 5.184 -43.094 -8.047 1 98.31 331 LEU B C 1
ATOM 6532 O O . LEU B 1 331 ? 4.746 -41.969 -8.148 1 98.31 331 LEU B O 1
ATOM 6536 N N . PHE B 1 332 ? 4.789 -44.062 -8.789 1 97.44 332 PHE B N 1
ATOM 6537 C CA . PHE B 1 332 ? 3.691 -43.906 -9.734 1 97.44 332 PHE B CA 1
ATOM 6538 C C . PHE B 1 332 ? 2.482 -44.719 -9.289 1 97.44 332 PHE B C 1
ATOM 6540 O O . PHE B 1 332 ? 2.625 -45.844 -8.82 1 97.44 332 PHE B O 1
ATOM 6547 N N . VAL B 1 333 ? 1.346 -44.156 -9.297 1 97.31 333 VAL B N 1
ATOM 6548 C CA . VAL B 1 333 ? 0.085 -44.844 -9.016 1 97.31 333 VAL B CA 1
ATOM 6549 C C . VAL B 1 333 ? -0.854 -44.688 -10.211 1 97.31 333 VAL B C 1
ATOM 6551 O O . VAL B 1 333 ? -0.951 -43.625 -10.812 1 97.31 333 VAL B O 1
ATOM 6554 N N . ASP B 1 334 ? -1.469 -45.688 -10.586 1 95.19 334 ASP B N 1
ATOM 6555 C CA . ASP B 1 334 ? -2.359 -45.656 -11.742 1 95.19 334 ASP B CA 1
ATOM 6556 C C . ASP B 1 334 ? -3.572 -46.562 -11.516 1 95.19 334 ASP B C 1
ATOM 6558 O O . ASP B 1 334 ? -3.449 -47.656 -10.945 1 95.19 334 ASP B O 1
ATOM 6562 N N . VAL B 1 335 ? -4.656 -46.156 -12.016 1 94.44 335 VAL B N 1
ATOM 6563 C CA . VAL B 1 335 ? -5.906 -46.875 -11.836 1 94.44 335 VAL B CA 1
ATOM 6564 C C . VAL B 1 335 ? -5.969 -48.062 -12.812 1 94.44 335 VAL B C 1
ATOM 6566 O O . VAL B 1 335 ? -5.594 -47.906 -13.977 1 94.44 335 VAL B O 1
ATOM 6569 N N . THR B 1 336 ? -6.387 -49.188 -12.312 1 91.19 336 THR B N 1
ATOM 6570 C CA . THR B 1 336 ? -6.57 -50.375 -13.148 1 91.19 336 THR B CA 1
ATOM 6571 C C . THR B 1 336 ? -7.902 -50.312 -13.891 1 91.19 336 THR B C 1
ATOM 6573 O O . THR B 1 336 ? -8.945 -50.094 -13.281 1 91.19 336 THR B O 1
ATOM 6576 N N . GLY B 1 337 ? -7.867 -50.5 -15.18 1 84.25 337 GLY B N 1
ATOM 6577 C CA . GLY B 1 337 ? -9.086 -50.531 -15.969 1 84.25 337 GLY B CA 1
ATOM 6578 C C . GLY B 1 337 ? -9.734 -49.156 -16.078 1 84.25 337 GLY B C 1
ATOM 6579 O O . GLY B 1 337 ? -10.961 -49.031 -16.016 1 84.25 337 GLY B O 1
ATOM 6580 N N . SER B 1 338 ? -8.969 -48.156 -16.062 1 84.44 338 SER B N 1
ATOM 6581 C CA . SER B 1 338 ? -9.484 -46.781 -16.016 1 84.44 338 SER B CA 1
ATOM 6582 C C . SER B 1 338 ? -10.258 -46.438 -17.281 1 84.44 338 SER B C 1
ATOM 6584 O O . SER B 1 338 ? -11.25 -45.688 -17.234 1 84.44 338 SER B O 1
ATOM 6586 N N . VAL B 1 339 ? -9.742 -46.875 -18.375 1 77.44 339 VAL B N 1
ATOM 6587 C CA . VAL B 1 339 ? -10.398 -46.562 -19.641 1 77.44 339 VAL B CA 1
ATOM 6588 C C . VAL B 1 339 ? -11.812 -47.125 -19.641 1 77.44 339 VAL B C 1
ATOM 6590 O O . VAL B 1 339 ? -12.766 -46.438 -20 1 77.44 339 VAL B O 1
ATOM 6593 N N . GLU B 1 340 ? -11.961 -48.375 -19.172 1 78.75 340 GLU B N 1
ATOM 6594 C CA . GLU B 1 340 ? -13.273 -49.031 -19.094 1 78.75 340 GLU B CA 1
ATOM 6595 C C . GLU B 1 340 ? -14.172 -48.312 -18.094 1 78.75 340 GLU B C 1
ATOM 6597 O O . GLU B 1 340 ? -15.367 -48.125 -18.344 1 78.75 340 GLU B O 1
ATOM 6602 N N . LEU B 1 341 ? -13.609 -47.938 -17.047 1 82.25 341 LEU B N 1
ATOM 6603 C CA . LEU B 1 341 ? -14.359 -47.25 -16 1 82.25 341 LEU B CA 1
ATOM 6604 C C . LEU B 1 341 ? -14.828 -45.875 -16.5 1 82.25 341 LEU B C 1
ATOM 6606 O O . LEU B 1 341 ? -15.945 -45.469 -16.203 1 82.25 341 LEU B O 1
ATOM 6610 N N . SER B 1 342 ? -13.992 -45.156 -17.188 1 78.06 342 SER B N 1
ATOM 6611 C CA . SER B 1 342 ? -14.312 -43.812 -17.672 1 78.06 342 SER B CA 1
ATOM 6612 C C . SER B 1 342 ? -15.391 -43.875 -18.75 1 78.06 342 SER B C 1
ATOM 6614 O O . SER B 1 342 ? -16.156 -42.938 -18.906 1 78.06 342 SER B O 1
ATOM 6616 N N . THR B 1 343 ? -15.414 -44.938 -19.453 1 73.31 343 THR B N 1
ATOM 6617 C CA . THR B 1 343 ? -16.422 -45.094 -20.5 1 73.31 343 THR B CA 1
ATOM 6618 C C . THR B 1 343 ? -17.734 -45.562 -19.922 1 73.31 343 THR B C 1
ATOM 6620 O O . THR B 1 343 ? -18.812 -45.281 -20.453 1 73.31 343 THR B O 1
ATOM 6623 N N . GLY B 1 344 ? -17.656 -46.281 -18.812 1 76 344 GLY B N 1
ATOM 6624 C CA . GLY B 1 344 ? -18.844 -46.906 -18.234 1 76 344 GLY B CA 1
ATOM 6625 C C . GLY B 1 344 ? -19.531 -46 -17.234 1 76 344 GLY B C 1
ATOM 6626 O O . GLY B 1 344 ? -20.703 -46.219 -16.906 1 76 344 GLY B O 1
ATOM 6627 N N . LEU B 1 345 ? -18.859 -45.031 -16.734 1 81.75 345 LEU B N 1
ATOM 6628 C CA . LEU B 1 345 ? -19.406 -44.125 -15.734 1 81.75 345 LEU B CA 1
ATOM 6629 C C . LEU B 1 345 ? -19.547 -42.719 -16.297 1 81.75 345 LEU B C 1
ATOM 6631 O O . LEU B 1 345 ? -18.797 -42.312 -17.188 1 81.75 345 LEU B O 1
ATOM 6635 N N . PRO B 1 346 ? -20.562 -42 -15.781 1 78.12 346 PRO B N 1
ATOM 6636 C CA . PRO B 1 346 ? -20.578 -40.594 -16.109 1 78.12 346 PRO B CA 1
ATOM 6637 C C . PRO B 1 346 ? -19.281 -39.875 -15.719 1 78.12 346 PRO B C 1
ATOM 6639 O O . PRO B 1 346 ? -18.703 -40.188 -14.672 1 78.12 346 PRO B O 1
ATOM 6642 N N . PRO B 1 347 ? -18.859 -39.031 -16.531 1 77.69 347 PRO B N 1
ATOM 6643 C CA . PRO B 1 347 ? -17.578 -38.344 -16.266 1 77.69 347 PRO B CA 1
ATOM 6644 C C . PRO B 1 347 ? -17.516 -37.75 -14.875 1 77.69 347 PRO B C 1
ATOM 6646 O O . PRO B 1 347 ? -16.469 -37.781 -14.219 1 77.69 347 PRO B O 1
ATOM 6649 N N . GLU B 1 348 ? -18.578 -37.156 -14.391 1 79.56 348 GLU B N 1
ATOM 6650 C CA . GLU B 1 348 ? -18.594 -36.5 -13.078 1 79.56 348 GLU B CA 1
ATOM 6651 C C . GLU B 1 348 ? -18.359 -37.531 -11.961 1 79.56 348 GLU B C 1
ATOM 6653 O O . GLU B 1 348 ? -17.656 -37.219 -10.984 1 79.56 348 GLU B O 1
ATOM 6658 N N . GLU B 1 349 ? -19 -38.688 -12.172 1 85.38 349 GLU B N 1
ATOM 6659 C CA . GLU B 1 349 ? -18.844 -39.719 -11.164 1 85.38 349 GLU B CA 1
ATOM 6660 C C . GLU B 1 349 ? -17.422 -40.281 -11.164 1 85.38 349 GLU B C 1
ATOM 6662 O O . GLU B 1 349 ? -16.859 -40.531 -10.102 1 85.38 349 GLU B O 1
ATOM 6667 N N . PHE B 1 350 ? -16.906 -40.531 -12.281 1 87.44 350 PHE B N 1
ATOM 6668 C CA . PHE B 1 350 ? -15.531 -41 -12.391 1 87.44 350 PHE B CA 1
ATOM 6669 C C . PHE B 1 350 ? -14.562 -40.031 -11.75 1 87.44 350 PHE B C 1
ATOM 6671 O O . PHE B 1 350 ? -13.656 -40.406 -11.008 1 87.44 350 PHE B O 1
ATOM 6678 N N . VAL B 1 351 ? -14.82 -38.75 -12.039 1 87.62 351 VAL B N 1
ATOM 6679 C CA . VAL B 1 351 ? -13.93 -37.719 -11.523 1 87.62 351 VAL B CA 1
ATOM 6680 C C . VAL B 1 351 ? -14.023 -37.656 -10.008 1 87.62 351 VAL B C 1
ATOM 6682 O O . VAL B 1 351 ? -13.023 -37.406 -9.32 1 87.62 351 VAL B O 1
ATOM 6685 N N . ALA B 1 352 ? -15.18 -37.812 -9.469 1 89.12 352 ALA B N 1
ATOM 6686 C CA . ALA B 1 352 ? -15.352 -37.812 -8.016 1 89.12 352 ALA B CA 1
ATOM 6687 C C . ALA B 1 352 ? -14.547 -38.938 -7.371 1 89.12 352 ALA B C 1
ATOM 6689 O O . ALA B 1 352 ? -13.922 -38.75 -6.328 1 89.12 352 ALA B O 1
ATOM 6690 N N . LYS B 1 353 ? -14.641 -40.188 -8.023 1 91.75 353 LYS B N 1
ATOM 6691 C CA . LYS B 1 353 ? -13.875 -41.312 -7.539 1 91.75 353 LYS B CA 1
ATOM 6692 C C . LYS B 1 353 ? -12.375 -41.062 -7.645 1 91.75 353 LYS B C 1
ATOM 6694 O O . LYS B 1 353 ? -11.617 -41.375 -6.73 1 91.75 353 LYS B O 1
ATOM 6699 N N . LEU B 1 354 ? -12.055 -40.438 -8.719 1 92.19 354 LEU B N 1
ATOM 6700 C CA . LEU B 1 354 ? -10.656 -40.125 -8.953 1 92.19 354 LEU B CA 1
ATOM 6701 C C . LEU B 1 354 ? -10.148 -39.125 -7.914 1 92.19 354 LEU B C 1
ATOM 6703 O O . LEU B 1 354 ? -9.047 -39.281 -7.395 1 92.19 354 LEU B O 1
ATOM 6707 N N . ASN B 1 355 ? -10.938 -38.156 -7.594 1 91.44 355 ASN B N 1
ATOM 6708 C CA . ASN B 1 355 ? -10.555 -37.156 -6.613 1 91.44 355 ASN B CA 1
ATOM 6709 C C . ASN B 1 355 ? -10.344 -37.75 -5.23 1 91.44 355 ASN B C 1
ATOM 6711 O O . ASN B 1 355 ? -9.438 -37.344 -4.496 1 91.44 355 ASN B O 1
ATOM 6715 N N . ARG B 1 356 ? -11.156 -38.688 -4.906 1 93 356 ARG B N 1
ATOM 6716 C CA . ARG B 1 356 ? -10.984 -39.344 -3.625 1 93 356 ARG B CA 1
ATOM 6717 C C . ARG B 1 356 ? -9.68 -40.156 -3.594 1 93 356 ARG B C 1
ATOM 6719 O O . ARG B 1 356 ? -8.977 -40.156 -2.578 1 93 356 ARG B O 1
ATOM 6726 N N . LEU B 1 357 ? -9.391 -40.781 -4.68 1 94.19 357 LEU B N 1
ATOM 6727 C CA . LEU B 1 357 ? -8.109 -41.5 -4.801 1 94.19 357 LEU B CA 1
ATOM 6728 C C . LEU B 1 357 ? -6.945 -40.5 -4.68 1 94.19 357 LEU B C 1
ATOM 6730 O O . LEU B 1 357 ? -6.012 -40.75 -3.908 1 94.19 357 LEU B O 1
ATOM 6734 N N . LEU B 1 358 ? -7.016 -39.469 -5.406 1 93.56 358 LEU B N 1
ATOM 6735 C CA . LEU B 1 358 ? -5.914 -38.531 -5.449 1 93.56 358 LEU B CA 1
ATOM 6736 C C . LEU B 1 358 ? -5.734 -37.844 -4.098 1 93.56 358 LEU B C 1
ATOM 6738 O O . LEU B 1 358 ? -4.609 -37.5 -3.705 1 93.56 358 LEU B O 1
ATOM 6742 N N . ALA B 1 359 ? -6.852 -37.625 -3.391 1 92.75 359 ALA B N 1
ATOM 6743 C CA . ALA B 1 359 ? -6.754 -37.094 -2.037 1 92.75 359 ALA B CA 1
ATOM 6744 C C . ALA B 1 359 ? -5.918 -38 -1.142 1 92.75 359 ALA B C 1
ATOM 6746 O O . ALA B 1 359 ? -5.109 -37.531 -0.343 1 92.75 359 ALA B O 1
ATOM 6747 N N . THR B 1 360 ? -6.176 -39.281 -1.34 1 95.5 360 THR B N 1
ATOM 6748 C CA . THR B 1 360 ? -5.414 -40.281 -0.584 1 95.5 360 THR B CA 1
ATOM 6749 C C . THR B 1 360 ? -3.939 -40.219 -0.974 1 95.5 360 THR B C 1
ATOM 6751 O O . THR B 1 360 ? -3.062 -40.281 -0.109 1 95.5 360 THR B O 1
ATOM 6754 N N . VAL B 1 361 ? -3.705 -40.156 -2.236 1 96.44 361 VAL B N 1
ATOM 6755 C CA . VAL B 1 361 ? -2.344 -40.125 -2.758 1 96.44 361 VAL B CA 1
ATOM 6756 C C . VAL B 1 361 ? -1.616 -38.875 -2.258 1 96.44 361 VAL B C 1
ATOM 6758 O O . VAL B 1 361 ? -0.473 -38.969 -1.801 1 96.44 361 VAL B O 1
ATOM 6761 N N . VAL B 1 362 ? -2.273 -37.75 -2.322 1 93.38 362 VAL B N 1
ATOM 6762 C CA . VAL B 1 362 ? -1.682 -36.5 -1.912 1 93.38 362 VAL B CA 1
ATOM 6763 C C . VAL B 1 362 ? -1.361 -36.531 -0.419 1 93.38 362 VAL B C 1
ATOM 6765 O O . VAL B 1 362 ? -0.252 -36.188 -0.008 1 93.38 362 VAL B O 1
ATOM 6768 N N . ALA B 1 363 ? -2.27 -36.938 0.376 1 94.31 363 ALA B N 1
ATOM 6769 C CA . ALA B 1 363 ? -2.078 -37 1.822 1 94.31 363 ALA B CA 1
ATOM 6770 C C . ALA B 1 363 ? -0.906 -37.906 2.184 1 94.31 363 ALA B C 1
ATOM 6772 O O . ALA B 1 363 ? -0.037 -37.531 2.973 1 94.31 363 ALA B O 1
ATOM 6773 N N . ALA B 1 364 ? -0.903 -39.062 1.559 1 96.44 364 ALA B N 1
ATOM 6774 C CA . ALA B 1 364 ? 0.145 -40.062 1.855 1 96.44 364 ALA B CA 1
ATOM 6775 C C . ALA B 1 364 ? 1.515 -39.531 1.432 1 96.44 364 ALA B C 1
ATOM 6777 O O . ALA B 1 364 ? 2.512 -39.75 2.119 1 96.44 364 ALA B O 1
ATOM 6778 N N . THR B 1 365 ? 1.591 -38.906 0.295 1 96 365 THR B N 1
ATOM 6779 C CA . THR B 1 365 ? 2.85 -38.406 -0.25 1 96 365 THR B CA 1
ATOM 6780 C C . THR B 1 365 ? 3.363 -37.219 0.565 1 96 365 THR B C 1
ATOM 6782 O O . THR B 1 365 ? 4.516 -37.219 1.002 1 96 365 THR B O 1
ATOM 6785 N N . GLU B 1 366 ? 2.498 -36.281 0.861 1 91.31 366 GLU B N 1
ATOM 6786 C CA . GLU B 1 366 ? 2.906 -35.062 1.53 1 91.31 366 GLU B CA 1
ATOM 6787 C C . GLU B 1 366 ? 3.248 -35.312 2.996 1 91.31 366 GLU B C 1
ATOM 6789 O O . GLU B 1 366 ? 4.156 -34.688 3.545 1 91.31 366 GLU B O 1
ATOM 6794 N N . GLU B 1 367 ? 2.527 -36.156 3.609 1 93.69 367 GLU B N 1
ATOM 6795 C CA . GLU B 1 367 ? 2.803 -36.5 5.004 1 93.69 367 GLU B CA 1
ATOM 6796 C C . GLU B 1 367 ? 4.121 -37.25 5.145 1 93.69 367 GLU B C 1
ATOM 6798 O O . GLU B 1 367 ? 4.664 -37.375 6.246 1 93.69 367 GLU B O 1
ATOM 6803 N N . ASN B 1 368 ? 4.613 -37.781 4.047 1 94.5 368 ASN B N 1
ATOM 6804 C CA . ASN B 1 368 ? 5.906 -38.469 4.035 1 94.5 368 ASN B CA 1
ATOM 6805 C C . ASN B 1 368 ? 6.969 -37.625 3.336 1 94.5 368 ASN B C 1
ATOM 6807 O O . ASN B 1 368 ? 7.922 -38.156 2.764 1 94.5 368 ASN B O 1
ATOM 6811 N N . ASN B 1 369 ? 6.762 -36.312 3.217 1 91 369 ASN B N 1
ATOM 6812 C CA . ASN B 1 369 ? 7.707 -35.312 2.73 1 91 369 ASN B CA 1
ATOM 6813 C C . ASN B 1 369 ? 7.996 -35.5 1.242 1 91 369 ASN B C 1
ATOM 6815 O O . ASN B 1 369 ? 9.117 -35.25 0.789 1 91 369 ASN B O 1
ATOM 6819 N N . GLY B 1 370 ? 7.102 -36.125 0.58 1 93.06 370 GLY B N 1
ATOM 6820 C CA . GLY B 1 370 ? 7.199 -36.188 -0.869 1 93.06 370 GLY B CA 1
ATOM 6821 C C . GLY B 1 370 ? 6.422 -35.094 -1.576 1 93.06 370 GLY B C 1
ATOM 6822 O O . GLY B 1 370 ? 5.797 -34.25 -0.93 1 93.06 370 GLY B O 1
ATOM 6823 N N . LEU B 1 371 ? 6.594 -35.031 -2.924 1 91.25 371 LEU B N 1
ATOM 6824 C CA . LEU B 1 371 ? 5.891 -34.062 -3.777 1 91.25 371 LEU B CA 1
ATOM 6825 C C . LEU B 1 371 ? 5.062 -34.812 -4.832 1 91.25 371 LEU B C 1
ATOM 6827 O O . LEU B 1 371 ? 5.582 -35.656 -5.566 1 91.25 371 LEU B O 1
ATOM 6831 N N . VAL B 1 372 ? 3.758 -34.469 -4.777 1 91.56 372 VAL B N 1
ATOM 6832 C CA . VAL B 1 372 ? 2.973 -34.906 -5.926 1 91.56 372 VAL B CA 1
ATOM 6833 C C . VAL B 1 372 ? 3.299 -34.062 -7.145 1 91.56 372 VAL B C 1
ATOM 6835 O O . VAL B 1 372 ? 2.873 -32.906 -7.227 1 91.56 372 VAL B O 1
ATOM 6838 N N . ASN B 1 373 ? 4.023 -34.531 -8.039 1 90 373 ASN B N 1
ATOM 6839 C CA . ASN B 1 373 ? 4.547 -33.781 -9.172 1 90 373 ASN B CA 1
ATOM 6840 C C . ASN B 1 373 ? 3.449 -33.438 -10.172 1 90 373 ASN B C 1
ATOM 6842 O O . ASN B 1 373 ? 3.303 -32.25 -10.562 1 90 373 ASN B O 1
ATOM 6846 N N . LYS B 1 374 ? 2.676 -34.438 -10.609 1 89.12 374 LYS B N 1
ATOM 6847 C CA . LYS B 1 374 ? 1.604 -34.188 -11.57 1 89.12 374 LYS B CA 1
ATOM 6848 C C . LYS B 1 374 ? 0.577 -35.312 -11.555 1 89.12 374 LYS B C 1
ATOM 6850 O O . LYS B 1 374 ? 0.866 -36.406 -11.086 1 89.12 374 LYS B O 1
ATOM 6855 N N . PHE B 1 375 ? -0.555 -34.938 -12.031 1 88.06 375 PHE B N 1
ATOM 6856 C CA . PHE B 1 375 ? -1.624 -35.906 -12.289 1 88.06 375 PHE B CA 1
ATOM 6857 C C . PHE B 1 375 ? -1.739 -36.188 -13.781 1 88.06 375 PHE B C 1
ATOM 6859 O O . PHE B 1 375 ? -1.744 -35.281 -14.602 1 88.06 375 PHE B O 1
ATOM 6866 N N . GLU B 1 376 ? -1.587 -37.312 -14.109 1 84.44 376 GLU B N 1
ATOM 6867 C CA . GLU B 1 376 ? -1.71 -37.719 -15.508 1 84.44 376 GLU B CA 1
ATOM 6868 C C . GLU B 1 376 ? -3.035 -38.438 -15.75 1 84.44 376 GLU B C 1
ATOM 6870 O O . GLU B 1 376 ? -3.053 -39.625 -16.078 1 84.44 376 GLU B O 1
ATOM 6875 N N . GLY B 1 377 ? -4.152 -37.688 -15.617 1 80.19 377 GLY B N 1
ATOM 6876 C CA . GLY B 1 377 ? -5.469 -38.312 -15.711 1 80.19 377 GLY B CA 1
ATOM 6877 C C . GLY B 1 377 ? -5.816 -39.156 -14.5 1 80.19 377 GLY B C 1
ATOM 6878 O O . GLY B 1 377 ? -6.141 -38.656 -13.438 1 80.19 377 GLY B O 1
ATOM 6879 N N . ASP B 1 378 ? -5.59 -40.5 -14.797 1 86.44 378 ASP B N 1
ATOM 6880 C CA . ASP B 1 378 ? -5.93 -41.469 -13.75 1 86.44 378 ASP B CA 1
ATOM 6881 C C . ASP B 1 378 ? -4.684 -41.938 -13 1 86.44 378 ASP B C 1
ATOM 6883 O O . ASP B 1 378 ? -4.742 -42.875 -12.195 1 86.44 378 ASP B O 1
ATOM 6887 N N . ALA B 1 379 ? -3.59 -41.312 -13.336 1 91.5 379 ALA B N 1
ATOM 6888 C CA . ALA B 1 379 ? -2.318 -41.625 -12.703 1 91.5 379 ALA B CA 1
ATOM 6889 C C . ALA B 1 379 ? -1.716 -40.406 -12 1 91.5 379 ALA B C 1
ATOM 6891 O O . ALA B 1 379 ? -2.133 -39.281 -12.242 1 91.5 379 ALA B O 1
ATOM 6892 N N . ALA B 1 380 ? -0.843 -40.688 -11.086 1 94.31 380 ALA B N 1
ATOM 6893 C CA . ALA B 1 380 ? -0.115 -39.625 -10.398 1 94.31 380 ALA B CA 1
ATOM 6894 C C . ALA B 1 380 ? 1.358 -39.969 -10.234 1 94.31 380 ALA B C 1
ATOM 6896 O O . ALA B 1 380 ? 1.698 -41.156 -10.023 1 94.31 380 ALA B O 1
ATOM 6897 N N . LEU B 1 381 ? 2.119 -39.031 -10.422 1 95.38 381 LEU B N 1
ATOM 6898 C CA . LEU B 1 381 ? 3.551 -39.156 -10.18 1 95.38 381 LEU B CA 1
ATOM 6899 C C . LEU B 1 381 ? 3.965 -38.438 -8.914 1 95.38 381 LEU B C 1
ATOM 6901 O O . LEU B 1 381 ? 3.746 -37.219 -8.805 1 95.38 381 LEU B O 1
ATOM 6905 N N . CYS B 1 382 ? 4.527 -39.156 -7.984 1 96.38 382 CYS B N 1
ATOM 6906 C CA . CYS B 1 382 ? 5.035 -38.594 -6.738 1 96.38 382 CYS B CA 1
ATOM 6907 C C . CYS B 1 382 ? 6.555 -38.719 -6.668 1 96.38 382 CYS B C 1
ATOM 6909 O O . CYS B 1 382 ? 7.121 -39.719 -7.098 1 96.38 382 CYS B O 1
ATOM 6911 N N . ILE B 1 383 ? 7.129 -37.719 -6.133 1 95.81 383 ILE B N 1
ATOM 6912 C CA . ILE B 1 383 ? 8.586 -37.688 -6.09 1 95.81 383 ILE B CA 1
ATOM 6913 C C . ILE B 1 383 ? 9.055 -37.469 -4.656 1 95.81 383 ILE B C 1
ATOM 6915 O O . ILE B 1 383 ? 8.5 -36.625 -3.941 1 95.81 383 ILE B O 1
ATOM 6919 N N . PHE B 1 384 ? 9.977 -38.25 -4.234 1 96.56 384 PHE B N 1
ATOM 6920 C CA . PHE B 1 384 ? 10.633 -38.062 -2.941 1 96.56 384 PHE B CA 1
ATOM 6921 C C . PHE B 1 384 ? 12.094 -37.688 -3.123 1 96.56 384 PHE B C 1
ATOM 6923 O O . PHE B 1 384 ? 12.867 -38.469 -3.705 1 96.56 384 PHE B O 1
ATOM 6930 N N . GLY B 1 385 ? 12.445 -36.531 -2.693 1 93.5 385 GLY B N 1
ATOM 6931 C CA . GLY B 1 385 ? 13.828 -36.094 -2.805 1 93.5 385 GLY B CA 1
ATOM 6932 C C . GLY B 1 385 ? 14 -34.875 -3.705 1 93.5 385 GLY B C 1
ATOM 6933 O O . GLY B 1 385 ? 15.109 -34.375 -3.871 1 93.5 385 GLY B O 1
ATOM 6934 N N . ALA B 1 386 ? 13 -34.469 -4.367 1 88.56 386 ALA B N 1
ATOM 6935 C CA . ALA B 1 386 ? 12.969 -33.25 -5.168 1 88.56 386 ALA B CA 1
ATOM 6936 C C . ALA B 1 386 ? 11.625 -32.531 -5.016 1 88.56 386 ALA B C 1
ATOM 6938 O O . ALA B 1 386 ? 10.594 -33.188 -4.828 1 88.56 386 ALA B O 1
ATOM 6939 N N . PRO B 1 387 ? 11.648 -31.219 -5.051 1 84.44 387 PRO B N 1
ATOM 6940 C CA . PRO B 1 387 ? 12.758 -30.312 -5.328 1 84.44 387 PRO B CA 1
ATOM 6941 C C . PRO B 1 387 ? 13.719 -30.172 -4.145 1 84.44 387 PRO B C 1
ATOM 6943 O O . PRO B 1 387 ? 14.844 -29.688 -4.312 1 84.44 387 PRO B O 1
ATOM 6946 N N . ILE B 1 388 ? 13.266 -30.547 -3.002 1 82.5 388 ILE B N 1
ATOM 6947 C CA . ILE B 1 388 ? 14.102 -30.469 -1.812 1 82.5 388 ILE B CA 1
ATOM 6948 C C . ILE B 1 388 ? 14.766 -31.828 -1.571 1 82.5 388 ILE B C 1
ATOM 6950 O O . ILE B 1 388 ? 14.086 -32.875 -1.537 1 82.5 388 ILE B O 1
ATOM 6954 N N . GLU B 1 389 ? 15.992 -31.797 -1.334 1 87.44 389 GLU B N 1
ATOM 6955 C CA . GLU B 1 389 ? 16.75 -33.031 -1.087 1 87.44 389 GLU B CA 1
ATOM 6956 C C . GLU B 1 389 ? 16.375 -33.625 0.257 1 87.44 389 GLU B C 1
ATOM 6958 O O . GLU B 1 389 ? 16.188 -32.906 1.244 1 87.44 389 GLU B O 1
ATOM 6963 N N . LEU B 1 390 ? 16.188 -34.938 0.184 1 89.44 390 LEU B N 1
ATOM 6964 C CA . LEU B 1 390 ? 15.961 -35.688 1.402 1 89.44 390 LEU B CA 1
ATOM 6965 C C . LEU B 1 390 ? 17.125 -36.656 1.666 1 89.44 390 LEU B C 1
ATOM 6967 O O . LEU B 1 390 ? 17.672 -37.25 0.733 1 89.44 390 LEU B O 1
ATOM 6971 N N . ARG B 1 391 ? 17.531 -36.719 2.885 1 90.44 391 ARG B N 1
ATOM 6972 C CA . ARG B 1 391 ? 18.594 -37.656 3.244 1 90.44 391 ARG B CA 1
ATOM 6973 C C . ARG B 1 391 ? 18.156 -39.094 2.943 1 90.44 391 ARG B C 1
ATOM 6975 O O . ARG B 1 391 ? 18.938 -39.875 2.395 1 90.44 391 ARG B O 1
ATOM 6982 N N . ASP B 1 392 ? 17 -39.438 3.357 1 95.5 392 ASP B N 1
ATOM 6983 C CA . ASP B 1 392 ? 16.344 -40.719 3.068 1 95.5 392 ASP B CA 1
ATOM 6984 C C . ASP B 1 392 ? 15.055 -40.531 2.266 1 95.5 392 ASP B C 1
ATOM 6986 O O . ASP B 1 392 ? 14.062 -40 2.793 1 95.5 392 ASP B O 1
ATOM 6990 N N . ASN B 1 393 ? 15.148 -40.875 0.989 1 96.69 393 ASN B N 1
ATOM 6991 C CA . ASN B 1 393 ? 13.953 -40.688 0.17 1 96.69 393 ASN B CA 1
ATOM 6992 C C . ASN B 1 393 ? 13.273 -42 -0.155 1 96.69 393 ASN B C 1
ATOM 6994 O O . ASN B 1 393 ? 12.172 -42.031 -0.711 1 96.69 393 ASN B O 1
ATOM 6998 N N . ALA B 1 394 ? 13.883 -43.094 0.221 1 98.06 394 ALA B N 1
ATOM 6999 C CA . ALA B 1 394 ? 13.344 -44.438 -0.093 1 98.06 394 ALA B CA 1
ATOM 7000 C C . ALA B 1 394 ? 12.312 -44.844 0.94 1 98.06 394 ALA B C 1
ATOM 7002 O O . ALA B 1 394 ? 11.219 -45.312 0.583 1 98.06 394 ALA B O 1
ATOM 7003 N N . THR B 1 395 ? 12.656 -44.688 2.174 1 98.19 395 THR B N 1
ATOM 7004 C CA . THR B 1 395 ? 11.805 -45.156 3.266 1 98.19 395 THR B CA 1
ATOM 7005 C C . THR B 1 395 ? 10.445 -44.469 3.217 1 98.19 395 THR B C 1
ATOM 7007 O O . THR B 1 395 ? 9.406 -45.125 3.258 1 98.19 395 THR B O 1
ATOM 7010 N N . PRO B 1 396 ? 10.453 -43.125 3.084 1 97.75 396 PRO B N 1
ATOM 7011 C CA . PRO B 1 396 ? 9.141 -42.469 3.025 1 97.75 396 PRO B CA 1
ATOM 7012 C C . PRO B 1 396 ? 8.336 -42.875 1.791 1 97.75 396 PRO B C 1
ATOM 7014 O O . PRO B 1 396 ? 7.105 -42.969 1.852 1 97.75 396 PRO B O 1
ATOM 7017 N N . ALA B 1 397 ? 8.945 -43.062 0.697 1 98.44 397 ALA B N 1
ATOM 7018 C CA . ALA B 1 397 ? 8.25 -43.5 -0.519 1 98.44 397 ALA B CA 1
ATOM 7019 C C . ALA B 1 397 ? 7.578 -44.844 -0.324 1 98.44 397 ALA B C 1
ATOM 7021 O O . ALA B 1 397 ? 6.438 -45.062 -0.75 1 98.44 397 ALA B O 1
ATOM 7022 N N . LEU B 1 398 ? 8.305 -45.75 0.316 1 98.31 398 LEU B N 1
ATOM 7023 C CA . LEU B 1 398 ? 7.773 -47.094 0.57 1 98.31 398 LEU B CA 1
ATOM 7024 C C . LEU B 1 398 ? 6.594 -47.031 1.534 1 98.31 398 LEU B C 1
ATOM 7026 O O . LEU B 1 398 ? 5.598 -47.75 1.348 1 98.31 398 LEU B O 1
ATOM 7030 N N . ARG B 1 399 ? 6.719 -46.25 2.523 1 97.62 399 ARG B N 1
ATOM 7031 C CA . ARG B 1 399 ? 5.637 -46.062 3.48 1 97.62 399 ARG B CA 1
ATOM 7032 C C . ARG B 1 399 ? 4.398 -45.5 2.799 1 97.62 399 ARG B C 1
ATOM 7034 O O . ARG B 1 399 ? 3.275 -45.906 3.076 1 97.62 399 ARG B O 1
ATOM 7041 N N . ALA B 1 400 ? 4.656 -44.5 1.943 1 98.06 400 ALA B N 1
ATOM 7042 C CA . ALA B 1 400 ? 3.549 -43.875 1.209 1 98.06 400 ALA B CA 1
ATOM 7043 C C . ALA B 1 400 ? 2.857 -44.906 0.31 1 98.06 400 ALA B C 1
ATOM 7045 O O . ALA B 1 400 ? 1.627 -44.938 0.236 1 98.06 400 ALA B O 1
ATOM 7046 N N . ALA B 1 401 ? 3.607 -45.719 -0.342 1 98.31 401 ALA B N 1
ATOM 7047 C CA . ALA B 1 401 ? 3.068 -46.75 -1.248 1 98.31 401 ALA B CA 1
ATOM 7048 C C . ALA B 1 401 ? 2.156 -47.719 -0.505 1 98.31 401 ALA B C 1
ATOM 7050 O O . ALA B 1 401 ? 1.05 -48 -0.961 1 98.31 401 ALA B O 1
ATOM 7051 N N . ARG B 1 402 ? 2.619 -48.188 0.586 1 97.31 402 ARG B N 1
ATOM 7052 C CA . ARG B 1 402 ? 1.822 -49.125 1.377 1 97.31 402 ARG B CA 1
ATOM 7053 C C . ARG B 1 402 ? 0.535 -48.469 1.865 1 97.31 402 ARG B C 1
ATOM 7055 O O . ARG B 1 402 ? -0.533 -49.094 1.829 1 97.31 402 ARG B O 1
ATOM 7062 N N . ARG B 1 403 ? 0.665 -47.25 2.303 1 97.12 403 ARG B N 1
ATOM 7063 C CA . ARG B 1 403 ? -0.5 -46.531 2.812 1 97.12 403 ARG B CA 1
ATOM 7064 C C . ARG B 1 403 ? -1.542 -46.344 1.718 1 97.12 403 ARG B C 1
ATOM 7066 O O . ARG B 1 403 ? -2.734 -46.562 1.938 1 97.12 403 ARG B O 1
ATOM 7073 N N . ILE B 1 404 ? -1.075 -45.875 0.571 1 97.62 404 ILE B N 1
ATOM 7074 C CA . ILE B 1 404 ? -1.983 -45.625 -0.546 1 97.62 404 ILE B CA 1
ATOM 7075 C C . ILE B 1 404 ? -2.727 -46.906 -0.887 1 97.62 404 ILE B C 1
ATOM 7077 O O . ILE B 1 404 ? -3.953 -46.938 -1.007 1 97.62 404 ILE B O 1
ATOM 7081 N N . ARG B 1 405 ? -1.986 -47.969 -1.003 1 96.75 405 ARG B N 1
ATOM 7082 C CA . ARG B 1 405 ? -2.574 -49.25 -1.357 1 96.75 405 ARG B CA 1
ATOM 7083 C C . ARG B 1 405 ? -3.609 -49.688 -0.323 1 96.75 405 ARG B C 1
ATOM 7085 O O . ARG B 1 405 ? -4.723 -50.062 -0.677 1 96.75 405 ARG B O 1
ATOM 7092 N N . ASP B 1 406 ? -3.301 -49.625 0.888 1 96.06 406 ASP B N 1
ATOM 7093 C CA . ASP B 1 406 ? -4.172 -50.062 1.965 1 96.06 406 ASP B CA 1
ATOM 7094 C C . ASP B 1 406 ? -5.445 -49.25 2.037 1 96.06 406 ASP B C 1
ATOM 7096 O O . ASP B 1 406 ? -6.539 -49.781 2.211 1 96.06 406 ASP B O 1
ATOM 7100 N N . GLU B 1 407 ? -5.297 -47.969 1.943 1 96.31 407 GLU B N 1
ATOM 7101 C CA . GLU B 1 407 ? -6.453 -47.094 2.055 1 96.31 407 GLU B CA 1
ATOM 7102 C C . GLU B 1 407 ? -7.379 -47.25 0.85 1 96.31 407 GLU B C 1
ATOM 7104 O O . GLU B 1 407 ? -8.602 -47.188 0.991 1 96.31 407 GLU B O 1
ATOM 7109 N N . VAL B 1 408 ? -6.793 -47.344 -0.334 1 95 408 VAL B N 1
ATOM 7110 C CA . VAL B 1 408 ? -7.594 -47.531 -1.541 1 95 408 VAL B CA 1
ATOM 7111 C C . VAL B 1 408 ? -8.328 -48.844 -1.496 1 95 408 VAL B C 1
ATOM 7113 O O . VAL B 1 408 ? -9.508 -48.938 -1.861 1 95 408 VAL B O 1
ATOM 7116 N N . LEU B 1 409 ? -7.68 -49.844 -1.027 1 93.31 409 LEU B N 1
ATOM 7117 C CA . LEU B 1 409 ? -8.305 -51.156 -0.882 1 93.31 409 LEU B CA 1
ATOM 7118 C C . LEU B 1 409 ? -9.453 -51.094 0.12 1 93.31 409 LEU B C 1
ATOM 7120 O O . LEU B 1 409 ? -10.5 -51.719 -0.103 1 93.31 409 LEU B O 1
ATOM 7124 N N . ALA B 1 410 ? -9.242 -50.469 1.158 1 94.19 410 ALA B N 1
ATOM 7125 C CA . ALA B 1 410 ? -10.266 -50.344 2.188 1 94.19 410 ALA B CA 1
ATOM 7126 C C . ALA B 1 410 ? -11.492 -49.594 1.649 1 94.19 410 ALA B C 1
ATOM 7128 O O . ALA B 1 410 ? -12.625 -49.938 1.994 1 94.19 410 ALA B O 1
ATOM 7129 N N . ALA B 1 411 ? -11.258 -48.562 0.886 1 92.44 411 ALA B N 1
ATOM 7130 C CA . ALA B 1 411 ? -12.359 -47.812 0.299 1 92.44 411 ALA B CA 1
ATOM 7131 C C . ALA B 1 411 ? -13.117 -48.656 -0.721 1 92.44 411 ALA B C 1
ATOM 7133 O O . ALA B 1 411 ? -14.344 -48.562 -0.825 1 92.44 411 ALA B O 1
ATOM 7134 N N . GLY B 1 412 ? -12.43 -49.438 -1.584 1 90.81 412 GLY B N 1
ATOM 7135 C CA . GLY B 1 412 ? -13.008 -50.438 -2.479 1 90.81 412 GLY B CA 1
ATOM 7136 C C . GLY B 1 412 ? -13.633 -49.812 -3.717 1 90.81 412 GLY B C 1
ATOM 7137 O O . GLY B 1 412 ? -14.438 -50.469 -4.398 1 90.81 412 GLY B O 1
ATOM 7138 N N . GLU B 1 413 ? -13.328 -48.594 -3.988 1 91 413 GLU B N 1
ATOM 7139 C CA . GLU B 1 413 ? -13.969 -47.906 -5.105 1 91 413 GLU B CA 1
ATOM 7140 C C . GLU B 1 413 ? -13.195 -48.125 -6.402 1 91 413 GLU B C 1
ATOM 7142 O O . GLU B 1 413 ? -13.789 -48.219 -7.48 1 91 413 GLU B O 1
ATOM 7147 N N . LEU B 1 414 ? -11.859 -48.156 -6.285 1 93.56 414 LEU B N 1
ATOM 7148 C CA . LEU B 1 414 ? -10.977 -48.281 -7.445 1 93.56 414 LEU B CA 1
ATOM 7149 C C . LEU B 1 414 ? -9.875 -49.281 -7.172 1 93.56 414 LEU B C 1
ATOM 7151 O O . LEU B 1 414 ? -9.562 -49.594 -6.016 1 93.56 414 LEU B O 1
ATOM 7155 N N . ASP B 1 415 ? -9.445 -49.875 -8.227 1 94.69 415 ASP B N 1
ATOM 7156 C CA . ASP B 1 415 ? -8.25 -50.719 -8.18 1 94.69 415 ASP B CA 1
ATOM 7157 C C . ASP B 1 415 ? -7.047 -50 -8.781 1 94.69 415 ASP B C 1
ATOM 7159 O O . ASP B 1 415 ? -7.188 -49.281 -9.766 1 94.69 415 ASP B O 1
ATOM 7163 N N . ILE B 1 416 ? -5.906 -50.25 -8.117 1 96.88 416 ILE B N 1
ATOM 7164 C CA . ILE B 1 416 ? -4.762 -49.438 -8.562 1 96.88 416 ILE B CA 1
ATOM 7165 C C . ILE B 1 416 ? -3.518 -50.312 -8.633 1 96.88 416 ILE B C 1
ATOM 7167 O O . ILE B 1 416 ? -3.484 -51.406 -8.047 1 96.88 416 ILE B O 1
ATOM 7171 N N . GLY B 1 417 ? -2.561 -49.906 -9.391 1 97.69 417 GLY B N 1
ATOM 7172 C CA . GLY B 1 417 ? -1.187 -50.406 -9.375 1 97.69 417 GLY B CA 1
ATOM 7173 C C . GLY B 1 417 ? -0.192 -49.344 -8.93 1 97.69 417 GLY B C 1
ATOM 7174 O O . GLY B 1 417 ? -0.321 -48.156 -9.297 1 97.69 417 GLY B O 1
ATOM 7175 N N . ILE B 1 418 ? 0.793 -49.781 -8.117 1 98.44 418 ILE B N 1
ATOM 7176 C CA . ILE B 1 418 ? 1.791 -48.844 -7.629 1 98.44 418 ILE B CA 1
ATOM 7177 C C . ILE B 1 418 ? 3.189 -49.344 -7.988 1 98.44 418 ILE B C 1
ATOM 7179 O O . ILE B 1 418 ? 3.529 -50.5 -7.734 1 98.44 418 ILE B O 1
ATOM 7183 N N . GLY B 1 419 ? 3.928 -48.5 -8.609 1 98.44 419 GLY B N 1
ATOM 7184 C CA . GLY B 1 419 ? 5.324 -48.781 -8.914 1 98.44 419 GLY B CA 1
ATOM 7185 C C . GLY B 1 419 ? 6.273 -47.781 -8.266 1 98.44 419 GLY B C 1
ATOM 7186 O O . GLY B 1 419 ? 6.012 -46.562 -8.258 1 98.44 419 GLY B O 1
ATOM 7187 N N . VAL B 1 420 ? 7.387 -48.281 -7.68 1 98.56 420 VAL B N 1
ATOM 7188 C CA . VAL B 1 420 ? 8.359 -47.406 -7.02 1 98.56 420 VAL B CA 1
ATOM 7189 C C . VAL B 1 420 ? 9.766 -47.781 -7.484 1 98.56 420 VAL B C 1
ATOM 7191 O O . VAL B 1 420 ? 10.141 -48.938 -7.523 1 98.56 420 VAL B O 1
ATOM 7194 N N . ALA B 1 421 ? 10.484 -46.781 -7.848 1 97.88 421 ALA B N 1
ATOM 7195 C CA . ALA B 1 421 ? 11.867 -46.969 -8.281 1 97.88 421 ALA B CA 1
ATOM 7196 C C . ALA B 1 421 ? 12.75 -45.812 -7.832 1 97.88 421 ALA B C 1
ATOM 7198 O O . ALA B 1 421 ? 12.25 -44.719 -7.531 1 97.88 421 ALA B O 1
ATOM 7199 N N . ARG B 1 422 ? 14.008 -46.031 -7.805 1 97.19 422 ARG B N 1
ATOM 7200 C CA . ARG B 1 422 ? 14.953 -45.062 -7.301 1 97.19 422 ARG B CA 1
ATOM 7201 C C . ARG B 1 422 ? 16.172 -44.938 -8.203 1 97.19 422 ARG B C 1
ATOM 7203 O O . ARG B 1 422 ? 16.656 -45.969 -8.711 1 97.19 422 ARG B O 1
ATOM 7210 N N . GLY B 1 423 ? 16.625 -43.719 -8.43 1 93.62 423 GLY B N 1
ATOM 7211 C CA . GLY B 1 423 ? 17.812 -43.469 -9.227 1 93.62 423 GLY B CA 1
ATOM 7212 C C . GLY B 1 423 ? 18.031 -42.031 -9.562 1 93.62 423 GLY B C 1
ATOM 7213 O O . GLY B 1 423 ? 17.312 -41.156 -9.078 1 93.62 423 GLY B O 1
ATOM 7214 N N . PRO B 1 424 ? 19.125 -41.75 -10.266 1 91.62 424 PRO B N 1
ATOM 7215 C CA . PRO B 1 424 ? 19.406 -40.375 -10.688 1 91.62 424 PRO B CA 1
ATOM 7216 C C . PRO B 1 424 ? 18.422 -39.875 -11.742 1 91.62 424 PRO B C 1
ATOM 7218 O O . PRO B 1 424 ? 18.141 -40.594 -12.711 1 91.62 424 PRO B O 1
ATOM 7221 N N . VAL B 1 425 ? 17.906 -38.688 -11.508 1 90.56 425 VAL B N 1
ATOM 7222 C CA . VAL B 1 425 ? 16.984 -38.062 -12.469 1 90.56 425 VAL B CA 1
ATOM 7223 C C . VAL B 1 425 ? 17.297 -36.594 -12.594 1 90.56 425 VAL B C 1
ATOM 7225 O O . VAL B 1 425 ? 17.891 -36 -11.695 1 90.56 425 VAL B O 1
ATOM 7228 N N . PHE B 1 426 ? 16.984 -36.031 -13.703 1 90.25 426 PHE B N 1
ATOM 7229 C CA . PHE B 1 426 ? 16.938 -34.594 -13.852 1 90.25 426 PHE B CA 1
ATOM 7230 C C . PHE B 1 426 ? 15.711 -34 -13.164 1 90.25 426 PHE B C 1
ATOM 7232 O O . PHE B 1 426 ? 14.594 -34.469 -13.383 1 90.25 426 PHE B O 1
ATOM 7239 N N . ALA B 1 427 ? 15.898 -33.125 -12.242 1 89.44 427 ALA B N 1
ATOM 7240 C CA . ALA B 1 427 ? 14.812 -32.438 -11.57 1 89.44 427 ALA B CA 1
ATOM 7241 C C . ALA B 1 427 ? 14.875 -30.922 -11.828 1 89.44 427 ALA B C 1
ATOM 7243 O O . ALA B 1 427 ? 15.844 -30.266 -11.453 1 89.44 427 ALA B O 1
ATOM 7244 N N . GLY B 1 428 ? 13.906 -30.391 -12.523 1 85.5 428 GLY B N 1
ATOM 7245 C CA . GLY B 1 428 ? 13.906 -28.984 -12.867 1 85.5 428 GLY B CA 1
ATOM 7246 C C . GLY B 1 428 ? 12.734 -28.578 -13.742 1 85.5 428 GLY B C 1
ATOM 7247 O O . GLY B 1 428 ? 11.852 -29.391 -14.023 1 85.5 428 GLY B O 1
ATOM 7248 N N . ASN B 1 429 ? 12.719 -27.328 -14.125 1 85.12 429 ASN B N 1
ATOM 7249 C CA . ASN B 1 429 ? 11.672 -26.812 -15.008 1 85.12 429 ASN B CA 1
ATOM 7250 C C . ASN B 1 429 ? 11.906 -27.219 -16.453 1 85.12 429 ASN B C 1
ATOM 7252 O O . ASN B 1 429 ? 13.047 -27.25 -16.922 1 85.12 429 ASN B O 1
ATOM 7256 N N . VAL B 1 430 ? 10.898 -27.641 -17.016 1 87.19 430 VAL B N 1
ATOM 7257 C CA . VAL B 1 430 ? 10.945 -27.984 -18.438 1 87.19 430 VAL B CA 1
ATOM 7258 C C . VAL B 1 430 ? 9.867 -27.203 -19.188 1 87.19 430 VAL B C 1
ATOM 7260 O O . VAL B 1 430 ? 8.836 -26.844 -18.625 1 87.19 430 VAL B O 1
ATOM 7263 N N . GLY B 1 431 ? 10.148 -26.875 -20.375 1 86.88 431 GLY B N 1
ATOM 7264 C CA . GLY B 1 431 ? 9.203 -26.156 -21.203 1 86.88 431 GLY B CA 1
ATOM 7265 C C . GLY B 1 431 ? 9.82 -24.969 -21.922 1 86.88 431 GLY B C 1
ATOM 7266 O O . GLY B 1 431 ? 10.953 -25.062 -22.406 1 86.88 431 GLY B O 1
ATOM 7267 N N . SER B 1 432 ? 9 -23.984 -22.094 1 81.5 432 SER B N 1
ATOM 7268 C CA . SER B 1 432 ? 9.43 -22.75 -22.75 1 81.5 432 SER B CA 1
ATOM 7269 C C . SER B 1 432 ? 9.344 -21.562 -21.797 1 81.5 432 SER B C 1
ATOM 7271 O O . SER B 1 432 ? 8.984 -21.719 -20.625 1 81.5 432 SER B O 1
ATOM 7273 N N . ASP B 1 433 ? 9.656 -20.438 -22.344 1 75.25 433 ASP B N 1
ATOM 7274 C CA . ASP B 1 433 ? 9.648 -19.219 -21.547 1 75.25 433 ASP B CA 1
ATOM 7275 C C . ASP B 1 433 ? 8.234 -18.859 -21.109 1 75.25 433 ASP B C 1
ATOM 7277 O O . ASP B 1 433 ? 8.039 -18.266 -20.047 1 75.25 433 ASP B O 1
ATOM 7281 N N . THR B 1 434 ? 7.254 -19.359 -21.844 1 77.06 434 THR B N 1
ATOM 7282 C CA . THR B 1 434 ? 5.883 -18.953 -21.562 1 77.06 434 THR B CA 1
ATOM 7283 C C . THR B 1 434 ? 5.125 -20.062 -20.828 1 77.06 434 THR B C 1
ATOM 7285 O O . THR B 1 434 ? 4.051 -19.812 -20.281 1 77.06 434 THR B O 1
ATOM 7288 N N . ARG B 1 435 ? 5.715 -21.219 -20.844 1 82.81 435 ARG B N 1
ATOM 7289 C CA . ARG B 1 435 ? 5.086 -22.359 -20.188 1 82.81 435 ARG B CA 1
ATOM 7290 C C . ARG B 1 435 ? 6.133 -23.281 -19.562 1 82.81 435 ARG B C 1
ATOM 7292 O O . ARG B 1 435 ? 6.852 -23.984 -20.297 1 82.81 435 ARG B O 1
ATOM 7299 N N . LEU B 1 436 ? 6.074 -23.234 -18.219 1 82 436 LEU B N 1
ATOM 7300 C CA . LEU B 1 436 ? 7.051 -24.031 -17.484 1 82 436 LEU B CA 1
ATOM 7301 C C . LEU B 1 436 ? 6.359 -25.031 -16.547 1 82 436 LEU B C 1
ATOM 7303 O O . LEU B 1 436 ? 5.254 -24.766 -16.062 1 82 436 LEU B O 1
ATOM 7307 N N . GLU B 1 437 ? 6.996 -26.141 -16.344 1 85.19 437 GLU B N 1
ATOM 7308 C CA . GLU B 1 437 ? 6.539 -27.125 -15.375 1 85.19 437 GLU B CA 1
ATOM 7309 C C . GLU B 1 437 ? 7.715 -27.797 -14.672 1 85.19 437 GLU B C 1
ATOM 7311 O O . GLU B 1 437 ? 8.68 -28.203 -15.32 1 85.19 437 GLU B O 1
ATOM 7316 N N . PHE B 1 438 ? 7.621 -27.781 -13.398 1 84.06 438 PHE B N 1
ATOM 7317 C CA . PHE B 1 438 ? 8.617 -28.562 -12.664 1 84.06 438 PHE B CA 1
ATOM 7318 C C . PHE B 1 438 ? 8.328 -30.062 -12.797 1 84.06 438 PHE B C 1
ATOM 7320 O O . PHE B 1 438 ? 7.207 -30.516 -12.555 1 84.06 438 PHE B O 1
ATOM 7327 N N . THR B 1 439 ? 9.352 -30.734 -13.195 1 87.94 439 THR B N 1
ATOM 7328 C CA . THR B 1 439 ? 9.172 -32.188 -13.336 1 87.94 439 THR B CA 1
ATOM 7329 C C . THR B 1 439 ? 10.508 -32.906 -13.188 1 87.94 439 THR B C 1
ATOM 7331 O O . THR B 1 439 ? 11.516 -32.281 -12.828 1 87.94 439 THR B O 1
ATOM 7334 N N . VAL B 1 440 ? 10.414 -34.188 -13.234 1 89.38 440 VAL B N 1
ATOM 7335 C CA . VAL B 1 440 ? 11.586 -35.062 -13.164 1 89.38 440 VAL B CA 1
ATOM 7336 C C . VAL B 1 440 ? 11.641 -35.969 -14.391 1 89.38 440 VAL B C 1
ATOM 7338 O O . VAL B 1 440 ? 10.602 -36.406 -14.875 1 89.38 440 VAL B O 1
ATOM 7341 N N . ILE B 1 441 ? 12.859 -36.062 -14.852 1 87.31 441 ILE B N 1
ATOM 7342 C CA . ILE B 1 441 ? 13.078 -36.906 -16.031 1 87.31 441 ILE B CA 1
ATOM 7343 C C . ILE B 1 441 ? 14.273 -37.812 -15.789 1 87.31 441 ILE B C 1
ATOM 7345 O O . ILE B 1 441 ? 15.352 -37.375 -15.406 1 87.31 441 ILE B O 1
ATOM 7349 N N . GLY B 1 442 ? 14.078 -39.125 -16.016 1 87 442 GLY B N 1
ATOM 7350 C CA . GLY B 1 442 ? 15.164 -40.062 -15.844 1 87 442 GLY B CA 1
ATOM 7351 C C . GLY B 1 442 ? 14.703 -41.531 -15.812 1 87 442 GLY B C 1
ATOM 7352 O O . GLY B 1 442 ? 13.5 -41.781 -15.828 1 87 442 GLY B O 1
ATOM 7353 N N . ASP B 1 443 ? 15.578 -42.438 -15.727 1 86.06 443 ASP B N 1
ATOM 7354 C CA . ASP B 1 443 ? 15.305 -43.875 -15.82 1 86.06 443 ASP B CA 1
ATOM 7355 C C . ASP B 1 443 ? 14.469 -44.344 -14.633 1 86.06 443 ASP B C 1
ATOM 7357 O O . ASP B 1 443 ? 13.625 -45.25 -14.781 1 86.06 443 ASP B O 1
ATOM 7361 N N . ALA B 1 444 ? 14.758 -43.75 -13.547 1 90.69 444 ALA B N 1
ATOM 7362 C CA . ALA B 1 444 ? 14.016 -44.156 -12.359 1 90.69 444 ALA B CA 1
ATOM 7363 C C . ALA B 1 444 ? 12.523 -43.875 -12.516 1 90.69 444 ALA B C 1
ATOM 7365 O O . ALA B 1 444 ? 11.688 -44.656 -12.031 1 90.69 444 ALA B O 1
ATOM 7366 N N . VAL B 1 445 ? 12.234 -42.781 -13.148 1 91.81 445 VAL B N 1
ATOM 7367 C CA . VAL B 1 445 ? 10.844 -42.406 -13.375 1 91.81 445 VAL B CA 1
ATOM 7368 C C . VAL B 1 445 ? 10.195 -43.375 -14.359 1 91.81 445 VAL B C 1
ATOM 7370 O O . VAL B 1 445 ? 9.078 -43.844 -14.133 1 91.81 445 VAL B O 1
ATOM 7373 N N . ASN B 1 446 ? 10.906 -43.719 -15.406 1 88.31 446 ASN B N 1
ATOM 7374 C CA . ASN B 1 446 ? 10.406 -44.688 -16.375 1 88.31 446 ASN B CA 1
ATOM 7375 C C . ASN B 1 446 ? 10.211 -46.062 -15.758 1 88.31 446 ASN B C 1
ATOM 7377 O O . ASN B 1 446 ? 9.227 -46.75 -16.047 1 88.31 446 ASN B O 1
ATOM 7381 N N . GLU B 1 447 ? 11.172 -46.406 -15.008 1 93 447 GLU B N 1
ATOM 7382 C CA . GLU B 1 447 ? 11.102 -47.688 -14.32 1 93 447 GLU B CA 1
ATOM 7383 C C . GLU B 1 447 ? 9.883 -47.75 -13.414 1 93 447 GLU B C 1
ATOM 7385 O O . GLU B 1 447 ? 9.172 -48.781 -13.398 1 93 447 GLU B O 1
ATOM 7390 N N . ALA B 1 448 ? 9.641 -46.75 -12.688 1 95.44 448 ALA B N 1
ATOM 7391 C CA . ALA B 1 448 ? 8.484 -46.719 -11.797 1 95.44 448 ALA B CA 1
ATOM 7392 C C . ALA B 1 448 ? 7.184 -46.844 -12.578 1 95.44 448 ALA B C 1
ATOM 7394 O O . ALA B 1 448 ? 6.266 -47.531 -12.164 1 95.44 448 ALA B O 1
ATOM 7395 N N . ALA B 1 449 ? 7.105 -46.094 -13.648 1 92.5 449 ALA B N 1
ATOM 7396 C CA . ALA B 1 449 ? 5.91 -46.156 -14.492 1 92.5 449 ALA B CA 1
ATOM 7397 C C . ALA B 1 449 ? 5.668 -47.562 -15.023 1 92.5 449 ALA B C 1
ATOM 7399 O O . ALA B 1 449 ? 4.535 -48.031 -15.016 1 92.5 449 ALA B O 1
ATOM 7400 N N . ARG B 1 450 ? 6.719 -48.219 -15.445 1 92.56 450 ARG B N 1
ATOM 7401 C CA . ARG B 1 450 ? 6.594 -49.594 -15.969 1 92.56 450 ARG B CA 1
ATOM 7402 C C . ARG B 1 450 ? 6.234 -50.562 -14.867 1 92.56 450 ARG B C 1
ATOM 7404 O O . ARG B 1 450 ? 5.473 -51.5 -15.094 1 92.56 450 ARG B O 1
ATOM 7411 N N . LEU B 1 451 ? 6.836 -50.375 -13.773 1 96.38 451 LEU B N 1
ATOM 7412 C CA . LEU B 1 451 ? 6.523 -51.219 -12.633 1 96.38 451 LEU B CA 1
ATOM 7413 C C . LEU B 1 451 ? 5.047 -51.125 -12.266 1 96.38 451 LEU B C 1
ATOM 7415 O O . LEU B 1 451 ? 4.441 -52.094 -11.82 1 96.38 451 LEU B O 1
ATOM 7419 N N . THR B 1 452 ? 4.535 -49.938 -12.414 1 96.31 452 THR B N 1
ATOM 7420 C CA . THR B 1 452 ? 3.127 -49.719 -12.102 1 96.31 452 THR B CA 1
ATOM 7421 C C . THR B 1 452 ? 2.23 -50.594 -12.961 1 96.31 452 THR B C 1
ATOM 7423 O O . THR B 1 452 ? 1.244 -51.156 -12.469 1 96.31 452 THR B O 1
ATOM 7426 N N . THR B 1 453 ? 2.557 -50.688 -14.234 1 92.69 453 THR B N 1
ATOM 7427 C CA . THR B 1 453 ? 1.791 -51.531 -15.148 1 92.69 453 THR B CA 1
ATOM 7428 C C . THR B 1 453 ? 1.877 -53 -14.727 1 92.69 453 THR B C 1
ATOM 7430 O O . THR B 1 453 ? 0.868 -53.719 -14.711 1 92.69 453 THR B O 1
ATOM 7433 N N . GLU B 1 454 ? 3.057 -53.438 -14.367 1 95.25 454 GLU B N 1
ATOM 7434 C CA . GLU B 1 454 ? 3.262 -54.812 -13.914 1 95.25 454 GLU B CA 1
ATOM 7435 C C . GLU B 1 454 ? 2.576 -55.062 -12.578 1 95.25 454 GLU B C 1
ATOM 7437 O O . GLU B 1 454 ? 2.107 -56.188 -12.312 1 95.25 454 GLU B O 1
ATOM 7442 N N . ALA B 1 455 ? 2.51 -54.094 -11.805 1 96.81 455 ALA B N 1
ATOM 7443 C CA . ALA B 1 455 ? 1.949 -54.188 -10.461 1 96.81 455 ALA B CA 1
ATOM 7444 C C . ALA B 1 455 ? 0.453 -54.5 -10.516 1 96.81 455 ALA B C 1
ATOM 7446 O O . ALA B 1 455 ? -0.101 -55.094 -9.594 1 96.81 455 ALA B O 1
ATOM 7447 N N . LYS B 1 456 ? -0.159 -54.031 -11.531 1 94.69 456 LYS B N 1
ATOM 7448 C CA . LYS B 1 456 ? -1.592 -54.281 -11.68 1 94.69 456 LYS B CA 1
ATOM 7449 C C . LYS B 1 456 ? -1.901 -55.75 -11.711 1 94.69 456 LYS B C 1
ATOM 7451 O O . LYS B 1 456 ? -3.012 -56.188 -11.375 1 94.69 456 LYS B O 1
ATOM 7456 N N . GLU B 1 457 ? -0.946 -56.531 -12.078 1 92.94 457 GLU B N 1
ATOM 7457 C CA . GLU B 1 457 ? -1.127 -57.969 -12.164 1 92.94 457 GLU B CA 1
ATOM 7458 C C . GLU B 1 457 ? -0.605 -58.688 -10.914 1 92.94 457 GLU B C 1
ATOM 7460 O O . GLU B 1 457 ? -0.809 -59.875 -10.734 1 92.94 457 GLU B O 1
ATOM 7465 N N . ALA B 1 458 ? 0.035 -57.969 -10.133 1 93.56 458 ALA B N 1
ATOM 7466 C CA . ALA B 1 458 ? 0.554 -58.531 -8.891 1 93.56 458 ALA B CA 1
ATOM 7467 C C . ALA B 1 458 ? -0.53 -58.594 -7.812 1 93.56 458 ALA B C 1
ATOM 7469 O O . ALA B 1 458 ? -1.368 -57.688 -7.727 1 93.56 458 ALA B O 1
ATOM 7470 N N . PRO B 1 459 ? -0.528 -59.594 -7 1 91.12 459 PRO B N 1
ATOM 7471 C CA . PRO B 1 459 ? -1.585 -59.75 -6 1 91.12 459 PRO B CA 1
ATOM 7472 C C . PRO B 1 459 ? -1.701 -58.562 -5.047 1 91.12 459 PRO B C 1
ATOM 7474 O O . PRO B 1 459 ? -2.811 -58.156 -4.695 1 91.12 459 PRO B O 1
ATOM 7477 N N . ARG B 1 460 ? -0.597 -57.969 -4.688 1 93.31 460 ARG B N 1
ATOM 7478 C CA . ARG B 1 460 ? -0.629 -56.906 -3.705 1 93.31 460 ARG B CA 1
ATOM 7479 C C . ARG B 1 460 ? -0.666 -55.531 -4.387 1 93.31 460 ARG B C 1
ATOM 7481 O O . ARG B 1 460 ? -0.719 -54.5 -3.721 1 93.31 460 ARG B O 1
ATOM 7488 N N . ARG B 1 461 ? -0.559 -55.5 -5.648 1 96.5 461 ARG B N 1
ATOM 7489 C CA . ARG B 1 461 ? -0.74 -54.312 -6.484 1 96.5 461 ARG B CA 1
ATOM 7490 C C . ARG B 1 461 ? 0.406 -53.344 -6.297 1 96.5 461 ARG B C 1
ATOM 7492 O O . ARG B 1 461 ? 0.279 -52.156 -6.637 1 96.5 461 ARG B O 1
ATOM 7499 N N . ILE B 1 462 ? 1.556 -53.75 -5.648 1 97.81 462 ILE B N 1
ATOM 7500 C CA . ILE B 1 462 ? 2.734 -52.906 -5.461 1 97.81 462 ILE B CA 1
ATOM 7501 C C . ILE B 1 462 ? 3.979 -53.656 -5.938 1 97.81 462 ILE B C 1
ATOM 7503 O O . ILE B 1 462 ? 4.203 -54.812 -5.562 1 97.81 462 ILE B O 1
ATOM 7507 N N . LEU B 1 463 ? 4.703 -53.031 -6.754 1 98.25 463 LEU B N 1
ATOM 7508 C CA . LEU B 1 463 ? 6.016 -53.531 -7.129 1 98.25 463 LEU B CA 1
ATOM 7509 C C . LEU B 1 463 ? 7.082 -52.438 -6.992 1 98.25 463 LEU B C 1
ATOM 7511 O O . LEU B 1 463 ? 6.887 -51.312 -7.457 1 98.25 463 LEU B O 1
ATOM 7515 N N . VAL B 1 464 ? 8.164 -52.812 -6.312 1 98.25 464 VAL B N 1
ATOM 7516 C CA . VAL B 1 464 ? 9.234 -51.844 -6.059 1 98.25 464 VAL B CA 1
ATOM 7517 C C . VAL B 1 464 ? 10.562 -52.406 -6.555 1 98.25 464 VAL B C 1
ATOM 7519 O O . VAL B 1 464 ? 10.805 -53.625 -6.477 1 98.25 464 VAL B O 1
ATOM 7522 N N . SER B 1 465 ? 11.359 -51.531 -7.062 1 97.12 465 SER B N 1
ATOM 7523 C CA . SER B 1 465 ? 12.664 -51.969 -7.562 1 97.12 465 SER B CA 1
ATOM 7524 C C . SER B 1 465 ? 13.625 -52.25 -6.418 1 97.12 465 SER B C 1
ATOM 7526 O O . SER B 1 465 ? 13.477 -51.719 -5.32 1 97.12 465 SER B O 1
ATOM 7528 N N . GLY B 1 466 ? 14.625 -53.031 -6.684 1 96.19 466 GLY B N 1
ATOM 7529 C CA . GLY B 1 466 ? 15.617 -53.375 -5.684 1 96.19 466 GLY B CA 1
ATOM 7530 C C . GLY B 1 466 ? 16.391 -52.188 -5.164 1 96.19 466 GLY B C 1
ATOM 7531 O O . GLY B 1 466 ? 16.797 -52.156 -3.998 1 96.19 466 GLY B O 1
ATOM 7532 N N . ALA B 1 467 ? 16.594 -51.25 -6.008 1 96.19 467 ALA B N 1
ATOM 7533 C CA . ALA B 1 467 ? 17.359 -50.062 -5.629 1 96.19 467 ALA B CA 1
ATOM 7534 C C . ALA B 1 467 ? 16.688 -49.312 -4.477 1 96.19 467 ALA B C 1
ATOM 7536 O O . ALA B 1 467 ? 17.359 -48.75 -3.615 1 96.19 467 ALA B O 1
ATOM 7537 N N . VAL B 1 468 ? 15.367 -49.344 -4.473 1 97.94 468 VAL B N 1
ATOM 7538 C CA . VAL B 1 468 ? 14.625 -48.688 -3.41 1 97.94 468 VAL B CA 1
ATOM 7539 C C . VAL B 1 468 ? 14.773 -49.438 -2.104 1 97.94 468 VAL B C 1
ATOM 7541 O O . VAL B 1 468 ? 14.977 -48.844 -1.042 1 97.94 468 VAL B O 1
ATOM 7544 N N . ILE B 1 469 ? 14.734 -50.719 -2.184 1 97.19 469 ILE B N 1
ATOM 7545 C CA . ILE B 1 469 ? 14.844 -51.562 -1.01 1 97.19 469 ILE B CA 1
ATOM 7546 C C . ILE B 1 469 ? 16.234 -51.438 -0.394 1 97.19 469 ILE B C 1
ATOM 7548 O O . ILE B 1 469 ? 16.359 -51.344 0.828 1 97.19 469 ILE B O 1
ATOM 7552 N N . ALA B 1 470 ? 17.188 -51.406 -1.241 1 96.62 470 ALA B N 1
ATOM 7553 C CA . ALA B 1 470 ? 18.578 -51.312 -0.78 1 96.62 470 ALA B CA 1
ATOM 7554 C C . ALA B 1 470 ? 18.812 -50 -0.047 1 96.62 470 ALA B C 1
ATOM 7556 O O . ALA B 1 470 ? 19.609 -49.938 0.884 1 96.62 470 ALA B O 1
ATOM 7557 N N . ALA B 1 471 ? 18.109 -49 -0.429 1 97.19 471 ALA B N 1
ATOM 7558 C CA . ALA B 1 471 ? 18.328 -47.656 0.114 1 97.19 471 ALA B CA 1
ATOM 7559 C C . ALA B 1 471 ? 17.453 -47.406 1.328 1 97.19 471 ALA B C 1
ATOM 7561 O O . ALA B 1 471 ? 17.672 -46.438 2.076 1 97.19 471 ALA B O 1
ATOM 7562 N N . ALA B 1 472 ? 16.5 -48.219 1.587 1 97.56 472 ALA B N 1
ATOM 7563 C CA . ALA B 1 472 ? 15.531 -48 2.662 1 97.56 472 ALA B CA 1
ATOM 7564 C C . ALA B 1 472 ? 16.125 -48.375 4.016 1 97.56 472 ALA B C 1
ATOM 7566 O O . ALA B 1 472 ? 17.109 -49.125 4.09 1 97.56 472 ALA B O 1
ATOM 7567 N N . ALA B 1 473 ? 15.539 -47.812 4.961 1 96.81 473 ALA B N 1
ATOM 7568 C CA . ALA B 1 473 ? 15.953 -48.125 6.324 1 96.81 473 ALA B CA 1
ATOM 7569 C C . ALA B 1 473 ? 15.648 -49.594 6.66 1 96.81 473 ALA B C 1
ATOM 7571 O O . ALA B 1 473 ? 14.742 -50.188 6.09 1 96.81 473 ALA B O 1
ATOM 7572 N N . SER B 1 474 ? 16.328 -50.094 7.66 1 95.81 474 SER B N 1
ATOM 7573 C CA . SER B 1 474 ? 16.25 -51.5 8.023 1 95.81 474 SER B CA 1
ATOM 7574 C C . SER B 1 474 ? 14.852 -51.875 8.469 1 95.81 474 SER B C 1
ATOM 7576 O O . SER B 1 474 ? 14.352 -52.969 8.117 1 95.81 474 SER B O 1
ATOM 7578 N N . HIS B 1 475 ? 14.25 -51.062 9.203 1 95.12 475 HIS B N 1
ATOM 7579 C CA . HIS B 1 475 ? 12.922 -51.375 9.734 1 95.12 475 HIS B CA 1
ATOM 7580 C C . HIS B 1 475 ? 11.891 -51.469 8.617 1 95.12 475 HIS B C 1
ATOM 7582 O O . HIS B 1 475 ? 10.93 -52.219 8.711 1 95.12 475 HIS B O 1
ATOM 7588 N N . GLU B 1 476 ? 12.07 -50.719 7.57 1 96.31 476 GLU B N 1
ATOM 7589 C CA . GLU B 1 476 ? 11.164 -50.75 6.426 1 96.31 476 GLU B CA 1
ATOM 7590 C C . GLU B 1 476 ? 11.477 -51.906 5.496 1 96.31 476 GLU B C 1
ATOM 7592 O O . GLU B 1 476 ? 10.57 -52.531 4.934 1 96.31 476 GLU B O 1
ATOM 7597 N N . ARG B 1 477 ? 12.695 -52.281 5.352 1 95.56 477 ARG B N 1
ATOM 7598 C CA . ARG B 1 477 ? 13.133 -53.344 4.453 1 95.56 477 ARG B CA 1
ATOM 7599 C C . ARG B 1 477 ? 12.5 -54.688 4.824 1 95.56 477 ARG B C 1
ATOM 7601 O O . ARG B 1 477 ? 12.195 -55.5 3.951 1 95.56 477 ARG B O 1
ATOM 7608 N N . THR B 1 478 ? 12.219 -54.875 6.062 1 94.44 478 THR B N 1
ATOM 7609 C CA . THR B 1 478 ? 11.695 -56.156 6.555 1 94.44 478 THR B CA 1
ATOM 7610 C C . THR B 1 478 ? 10.25 -56.344 6.109 1 94.44 478 THR B C 1
ATOM 7612 O O . THR B 1 478 ? 9.727 -57.469 6.148 1 94.44 478 THR B O 1
ATOM 7615 N N . LYS B 1 479 ? 9.641 -55.375 5.68 1 95.88 479 LYS B N 1
ATOM 7616 C CA . LYS B 1 479 ? 8.234 -55.438 5.305 1 95.88 479 LYS B CA 1
ATOM 7617 C C . LYS B 1 479 ? 8.078 -55.812 3.834 1 95.88 479 LYS B C 1
ATOM 7619 O O . LYS B 1 479 ? 6.953 -55.906 3.332 1 95.88 479 LYS B O 1
ATOM 7624 N N . TRP B 1 480 ? 9.148 -56.031 3.191 1 97 480 TRP B N 1
ATOM 7625 C CA . TRP B 1 480 ? 9.117 -56.281 1.757 1 97 480 TRP B CA 1
ATOM 7626 C C . TRP B 1 480 ? 9.781 -57.625 1.436 1 97 480 TRP B C 1
ATOM 7628 O O . TRP B 1 480 ? 10.766 -58 2.082 1 97 480 TRP B O 1
ATOM 7638 N N . VAL B 1 481 ? 9.258 -58.344 0.415 1 95.94 481 VAL B N 1
ATOM 7639 C CA . VAL B 1 481 ? 9.797 -59.625 -0.004 1 95.94 481 VAL B CA 1
ATOM 7640 C C . VAL B 1 481 ? 10.023 -59.625 -1.515 1 95.94 481 VAL B C 1
ATOM 7642 O O . VAL B 1 481 ? 9.32 -58.938 -2.254 1 95.94 481 VAL B O 1
ATOM 7645 N N . HIS B 1 482 ? 11.008 -60.406 -1.933 1 96.19 482 HIS B N 1
ATOM 7646 C CA . HIS B 1 482 ? 11.258 -60.531 -3.365 1 96.19 482 HIS B CA 1
ATOM 7647 C C . HIS B 1 482 ? 10.086 -61.188 -4.07 1 96.19 482 HIS B C 1
ATOM 7649 O O . HIS B 1 482 ? 9.594 -62.219 -3.615 1 96.19 482 HIS B O 1
ATOM 7655 N N . TYR B 1 483 ? 9.586 -60.594 -5.09 1 95.19 483 TYR B N 1
ATOM 7656 C CA . TYR B 1 483 ? 8.453 -61.125 -5.855 1 95.19 483 TYR B CA 1
ATOM 7657 C C . TYR B 1 483 ? 8.93 -61.844 -7.113 1 95.19 483 TYR B C 1
ATOM 7659 O O . TYR B 1 483 ? 8.805 -63.062 -7.227 1 95.19 483 TYR B O 1
ATOM 7667 N N . GLU B 1 484 ? 9.438 -61.094 -8.102 1 94.44 484 GLU B N 1
ATOM 7668 C CA . GLU B 1 484 ? 9.906 -61.625 -9.375 1 94.44 484 GLU B CA 1
ATOM 7669 C C . GLU B 1 484 ? 10.93 -60.688 -10.023 1 94.44 484 GLU B C 1
ATOM 7671 O O . GLU B 1 484 ? 11.031 -59.531 -9.641 1 94.44 484 GLU B O 1
ATOM 7676 N N . THR B 1 485 ? 11.766 -61.25 -10.883 1 95.5 485 THR B N 1
ATOM 7677 C CA . THR B 1 485 ? 12.641 -60.438 -11.742 1 95.5 485 THR B CA 1
ATOM 7678 C C . THR B 1 485 ? 12.047 -60.312 -13.141 1 95.5 485 THR B C 1
ATOM 7680 O O . THR B 1 485 ? 11.836 -61.312 -13.828 1 95.5 485 THR B O 1
ATOM 7683 N N . ILE B 1 486 ? 11.742 -59.125 -13.438 1 94.19 486 ILE B N 1
ATOM 7684 C CA . ILE B 1 486 ? 10.984 -58.875 -14.656 1 94.19 486 ILE B CA 1
ATOM 7685 C C . ILE B 1 486 ? 11.805 -58 -15.602 1 94.19 486 ILE B C 1
ATOM 7687 O O . ILE B 1 486 ? 12.484 -57.094 -15.164 1 94.19 486 ILE B O 1
ATOM 7691 N N . LEU B 1 487 ? 11.812 -58.312 -16.859 1 92.44 487 LEU B N 1
ATOM 7692 C CA . LEU B 1 487 ? 12.352 -57.406 -17.875 1 92.44 487 LEU B CA 1
ATOM 7693 C C . LEU B 1 487 ? 11.305 -56.406 -18.312 1 92.44 487 LEU B C 1
ATOM 7695 O O . LEU B 1 487 ? 10.398 -56.719 -19.078 1 92.44 487 LEU B O 1
ATOM 7699 N N . LEU B 1 488 ? 11.484 -55.312 -17.859 1 88.56 488 LEU B N 1
ATOM 7700 C CA . LEU B 1 488 ? 10.523 -54.25 -18.141 1 88.56 488 LEU B CA 1
ATOM 7701 C C . LEU B 1 488 ? 10.688 -53.719 -19.562 1 88.56 488 LEU B C 1
ATOM 7703 O O . LEU B 1 488 ? 11.797 -53.688 -20.109 1 88.56 488 LEU B O 1
ATOM 7707 N N . ARG B 1 489 ? 9.602 -53.281 -20.094 1 79.31 489 ARG B N 1
ATOM 7708 C CA . ARG B 1 489 ? 9.609 -52.781 -21.469 1 79.31 489 ARG B CA 1
ATOM 7709 C C . ARG B 1 489 ? 10.562 -51.625 -21.625 1 79.31 489 ARG B C 1
ATOM 7711 O O . ARG B 1 489 ? 10.508 -50.656 -20.859 1 79.31 489 ARG B O 1
ATOM 7718 N N . GLY B 1 490 ? 11.492 -51.625 -22.578 1 74.69 490 GLY B N 1
ATOM 7719 C CA . GLY B 1 490 ? 12.383 -50.531 -22.891 1 74.69 490 GLY B CA 1
ATOM 7720 C C . GLY B 1 490 ? 13.672 -50.562 -22.094 1 74.69 490 GLY B C 1
ATOM 7721 O O . GLY B 1 490 ? 14.586 -49.781 -22.344 1 74.69 490 GLY B O 1
ATOM 7722 N N . MET B 1 491 ? 13.641 -51.5 -21.125 1 79.88 491 MET B N 1
ATOM 7723 C CA . MET B 1 491 ? 14.844 -51.594 -20.312 1 79.88 491 MET B CA 1
ATOM 7724 C C . MET B 1 491 ? 15.734 -52.75 -20.781 1 79.88 491 MET B C 1
ATOM 7726 O O . MET B 1 491 ? 15.227 -53.781 -21.281 1 79.88 491 MET B O 1
ATOM 7730 N N . HIS B 1 492 ? 17.031 -52.594 -20.609 1 80.06 492 HIS B N 1
ATOM 7731 C CA . HIS B 1 492 ? 17.969 -53.594 -21.109 1 80.06 492 HIS B CA 1
ATOM 7732 C C . HIS B 1 492 ? 18.312 -54.625 -20.047 1 80.06 492 HIS B C 1
ATOM 7734 O O . HIS B 1 492 ? 18.688 -55.75 -20.359 1 80.06 492 HIS B O 1
ATOM 7740 N N . THR B 1 493 ? 18.141 -54.25 -18.828 1 85.19 493 THR B N 1
ATOM 7741 C CA . THR B 1 493 ? 18.469 -55.125 -17.719 1 85.19 493 THR B CA 1
ATOM 7742 C C . THR B 1 493 ? 17.219 -55.5 -16.906 1 85.19 493 THR B C 1
ATOM 7744 O O . THR B 1 493 ? 16.375 -54.625 -16.656 1 85.19 493 THR B O 1
ATOM 7747 N N . PRO B 1 494 ? 17.109 -56.781 -16.641 1 92.25 494 PRO B N 1
ATOM 7748 C CA . PRO B 1 494 ? 15.961 -57.156 -15.805 1 92.25 494 PRO B CA 1
ATOM 7749 C C . PRO B 1 494 ? 15.961 -56.469 -14.445 1 92.25 494 PRO B C 1
ATOM 7751 O O . PRO B 1 494 ? 17.031 -56.219 -13.875 1 92.25 494 PRO B O 1
ATOM 7754 N N . THR B 1 495 ? 14.797 -56.25 -13.977 1 92.44 495 THR B N 1
ATOM 7755 C CA . THR B 1 495 ? 14.625 -55.531 -12.711 1 92.44 495 THR B CA 1
ATOM 7756 C C . THR B 1 495 ? 14.125 -56.5 -11.633 1 92.44 495 THR B C 1
ATOM 7758 O O . THR B 1 495 ? 13.117 -57.188 -11.82 1 92.44 495 THR B O 1
ATOM 7761 N N . ALA B 1 496 ? 14.859 -56.562 -10.523 1 95.25 496 ALA B N 1
ATOM 7762 C CA . ALA B 1 496 ? 14.359 -57.312 -9.359 1 95.25 496 ALA B CA 1
ATOM 7763 C C . ALA B 1 496 ? 13.203 -56.562 -8.695 1 95.25 496 ALA B C 1
ATOM 7765 O O . ALA B 1 496 ? 13.367 -55.438 -8.234 1 95.25 496 ALA B O 1
ATOM 7766 N N . CYS B 1 497 ? 12.055 -57.25 -8.672 1 97.06 497 CYS B N 1
ATOM 7767 C CA . CYS B 1 497 ? 10.852 -56.594 -8.148 1 97.06 497 CYS B CA 1
ATOM 7768 C C . CYS B 1 497 ? 10.5 -57.156 -6.773 1 97.06 497 CYS B C 1
ATOM 7770 O O . CYS B 1 497 ? 10.648 -58.344 -6.523 1 97.06 497 CYS B O 1
ATOM 7772 N N . TRP B 1 498 ? 10.117 -56.281 -5.93 1 97.56 498 TRP B N 1
ATOM 7773 C CA . TRP B 1 498 ? 9.711 -56.625 -4.57 1 97.56 498 TRP B CA 1
ATOM 7774 C C . TRP B 1 498 ? 8.281 -56.188 -4.297 1 97.56 498 TRP B C 1
ATOM 7776 O O . TRP B 1 498 ? 7.777 -55.25 -4.945 1 97.56 498 TRP B O 1
ATOM 7786 N N . THR B 1 499 ? 7.574 -56.844 -3.393 1 97.38 499 THR B N 1
ATOM 7787 C CA . THR B 1 499 ? 6.227 -56.469 -2.963 1 97.38 499 THR B CA 1
ATOM 7788 C C . THR B 1 499 ? 6.109 -56.531 -1.442 1 97.38 499 THR B C 1
ATOM 7790 O O . THR B 1 499 ? 6.996 -57.062 -0.768 1 97.38 499 THR B O 1
ATOM 7793 N N . ASP B 1 500 ? 5.137 -55.875 -0.885 1 94.12 500 ASP B N 1
ATOM 7794 C CA . ASP B 1 500 ? 5 -55.812 0.567 1 94.12 500 ASP B CA 1
ATOM 7795 C C . ASP B 1 500 ? 4.445 -57.125 1.105 1 94.12 500 ASP B C 1
ATOM 7797 O O . ASP B 1 500 ? 3.701 -57.844 0.412 1 94.12 500 ASP B O 1
ATOM 7801 N N . ASN B 1 501 ? 4.809 -57.594 2.301 1 86.44 501 ASN B N 1
ATOM 7802 C CA . ASN B 1 501 ? 4.473 -58.906 2.896 1 86.44 501 ASN B CA 1
ATOM 7803 C C . ASN B 1 501 ? 3.254 -58.781 3.811 1 86.44 501 ASN B C 1
ATOM 7805 O O . ASN B 1 501 ? 2.902 -59.75 4.496 1 86.44 501 ASN B O 1
ATOM 7809 N N . ASP B 1 502 ? 2.646 -57.719 3.943 1 68.06 502 ASP B N 1
ATOM 7810 C CA . ASP B 1 502 ? 1.657 -57.688 5.02 1 68.06 502 ASP B CA 1
ATOM 7811 C C . ASP B 1 502 ? 0.503 -58.656 4.723 1 68.06 502 ASP B C 1
ATOM 7813 O O . ASP B 1 502 ? -0.135 -58.562 3.674 1 68.06 502 ASP B O 1
ATOM 7817 N N . ARG B 1 503 ? 0.442 -60 5.348 1 53.53 503 ARG B N 1
ATOM 7818 C CA . ARG B 1 503 ? -0.477 -61.125 5.465 1 53.53 503 ARG B CA 1
ATOM 7819 C C . ARG B 1 503 ? -1.884 -60.656 5.812 1 53.53 503 ARG B C 1
ATOM 7821 O O . ARG B 1 503 ? -2.801 -61.469 5.953 1 53.53 503 ARG B O 1
ATOM 7828 N N . ARG B 1 504 ? -2.146 -59.562 6.402 1 48.31 504 ARG B N 1
ATOM 7829 C CA . ARG B 1 504 ? -3.551 -59.406 6.762 1 48.31 504 ARG B CA 1
ATOM 7830 C C . ARG B 1 504 ? -4.445 -59.438 5.527 1 48.31 504 ARG B C 1
ATOM 7832 O O . ARG B 1 504 ? -5.672 -59.375 5.641 1 48.31 504 ARG B O 1
ATOM 7839 N N . THR B 1 505 ? -4.07 -58.906 4.516 1 42.97 505 THR B N 1
ATOM 7840 C CA . THR B 1 505 ? -5.105 -58.781 3.5 1 42.97 505 THR B CA 1
ATOM 7841 C C . THR B 1 505 ? -5.227 -60.062 2.689 1 42.97 505 THR B C 1
ATOM 7843 O O . THR B 1 505 ? -4.289 -60.438 1.986 1 42.97 505 THR B O 1
ATOM 7846 N N . GLY B 1 506 ? -6.07 -61.031 3.176 1 38.91 506 GLY B N 1
ATOM 7847 C CA . GLY B 1 506 ? -6.656 -62.219 2.594 1 38.91 506 GLY B CA 1
ATOM 7848 C C . GLY B 1 506 ? -6.891 -62.125 1.099 1 38.91 506 GLY B C 1
ATOM 7849 O O . GLY B 1 506 ? -6.785 -61.031 0.533 1 38.91 506 GLY B O 1
ATOM 7850 N N . THR B 1 507 ? -7.262 -63.406 0.41 1 36.75 507 THR B N 1
ATOM 7851 C CA . THR B 1 507 ? -7.711 -63.938 -0.86 1 36.75 507 THR B CA 1
ATOM 7852 C C . THR B 1 507 ? -8.891 -63.156 -1.413 1 36.75 507 THR B C 1
ATOM 7854 O O . THR B 1 507 ? -9.914 -63 -0.748 1 36.75 507 THR B O 1
ATOM 7857 N N . ARG B 1 508 ? -8.812 -62.125 -2.217 1 40.75 508 ARG B N 1
ATOM 7858 C CA . ARG B 1 508 ? -10.062 -61.969 -2.941 1 40.75 508 ARG B CA 1
ATOM 7859 C C . ARG B 1 508 ? -10.766 -63.281 -3.18 1 40.75 508 ARG B C 1
ATOM 7861 O O . ARG B 1 508 ? -10.117 -64.25 -3.547 1 40.75 508 ARG B O 1
ATOM 7868 N N . PRO B 1 509 ? -12.031 -63.688 -2.619 1 35.66 509 PRO B N 1
ATOM 7869 C CA . PRO B 1 509 ? -12.742 -64.875 -2.979 1 35.66 509 PRO B CA 1
ATOM 7870 C C . PRO B 1 509 ? -12.773 -65.125 -4.484 1 35.66 509 PRO B C 1
ATOM 7872 O O . PRO B 1 509 ? -12.875 -64.188 -5.266 1 35.66 509 PRO B O 1
ATOM 7875 N N . SER B 1 510 ? -12.047 -66.062 -5.004 1 32.88 510 SER B N 1
ATOM 7876 C CA . SER B 1 510 ? -12.203 -66.5 -6.383 1 32.88 510 SER B CA 1
ATOM 7877 C C . SER B 1 510 ? -13.672 -66.5 -6.805 1 32.88 510 SER B C 1
ATOM 7879 O O . SER B 1 510 ? -14.539 -66.938 -6.051 1 32.88 510 SER B O 1
ATOM 7881 N N . PRO B 1 511 ? -14.094 -65.688 -7.727 1 33.88 511 PRO B N 1
ATOM 7882 C CA . PRO B 1 511 ? -15.492 -65.875 -8.102 1 33.88 511 PRO B CA 1
ATOM 7883 C C . PRO B 1 511 ? -15.867 -67.312 -8.211 1 33.88 511 PRO B C 1
ATOM 7885 O O . PRO B 1 511 ? -15.062 -68.125 -8.672 1 33.88 511 PRO B O 1
ATOM 7888 N N . VAL B 1 512 ? -16.578 -67.938 -7.223 1 32.75 512 VAL B N 1
ATOM 7889 C CA . VAL B 1 512 ? -17.203 -69.25 -7.316 1 32.75 512 VAL B CA 1
ATOM 7890 C C . VAL B 1 512 ? -17.797 -69.438 -8.711 1 32.75 512 VAL B C 1
ATOM 7892 O O . VAL B 1 512 ? -18.562 -68.625 -9.188 1 32.75 512 VAL B O 1
ATOM 7895 N N . ALA B 1 513 ? -17.141 -70.25 -9.578 1 31.83 513 ALA B N 1
ATOM 7896 C CA . ALA B 1 513 ? -17.672 -70.75 -10.836 1 31.83 513 ALA B CA 1
ATOM 7897 C C . ALA B 1 513 ? -19.109 -71.188 -10.664 1 31.83 513 ALA B C 1
ATOM 7899 O O . ALA B 1 513 ? -19.391 -72.188 -9.93 1 31.83 513 ALA B O 1
ATOM 7900 N N . THR B 1 514 ? -20.156 -70.312 -10.555 1 29.92 514 THR B N 1
ATOM 7901 C CA . THR B 1 514 ? -21.531 -70.75 -10.617 1 29.92 514 THR B CA 1
ATOM 7902 C C . THR B 1 514 ? -21.672 -71.875 -11.656 1 29.92 514 THR B C 1
ATOM 7904 O O . THR B 1 514 ? -21.188 -71.75 -12.789 1 29.92 514 THR B O 1
ATOM 7907 N N . GLY B 1 515 ? -21.766 -73.125 -11.266 1 27.23 515 GLY B N 1
ATOM 7908 C CA . GLY B 1 515 ? -22.203 -74.25 -12.008 1 27.23 515 GLY B CA 1
ATOM 7909 C C . GLY B 1 515 ? -23.359 -74 -12.945 1 27.23 515 GLY B C 1
ATOM 7910 O O . GLY B 1 515 ? -24.203 -73.125 -12.664 1 27.23 515 GLY B O 1
ATOM 7911 N N . GLY B 1 516 ? -23.188 -74.125 -14.25 1 26.84 516 GLY B N 1
ATOM 7912 C CA . GLY B 1 516 ? -24.078 -74.062 -15.391 1 26.84 516 GLY B CA 1
ATOM 7913 C C . GLY B 1 516 ? -25.422 -74.75 -15.148 1 26.84 516 GLY B C 1
ATOM 7914 O O . GLY B 1 516 ? -25.531 -75.938 -15.164 1 26.84 516 GLY B O 1
ATOM 7915 N N . SER B 1 517 ? -26.172 -74.188 -14.078 1 26.52 517 SER B N 1
ATOM 7916 C CA . SER B 1 517 ? -27.5 -74.812 -14.016 1 26.52 517 SER B CA 1
ATOM 7917 C C . SER B 1 517 ? -28.172 -74.812 -15.391 1 26.52 517 SER B C 1
ATOM 7919 O O . SER B 1 517 ? -27.969 -73.875 -16.188 1 26.52 517 SER B O 1
ATOM 7921 N N . ALA B 1 518 ? -28.594 -76 -15.836 1 29.02 518 ALA B N 1
ATOM 7922 C CA . ALA B 1 518 ? -29.469 -76.375 -16.922 1 29.02 518 ALA B CA 1
ATOM 7923 C C . ALA B 1 518 ? -30.703 -75.5 -16.984 1 29.02 518 ALA B C 1
ATOM 7925 O O . ALA B 1 518 ? -31.203 -75 -15.969 1 29.02 518 ALA B O 1
ATOM 7926 N N . GLU B 1 519 ? -30.984 -74.812 -18.125 1 27.8 519 GLU B N 1
ATOM 7927 C CA . GLU B 1 519 ? -32 -73.938 -18.672 1 27.8 519 GLU B CA 1
ATOM 7928 C C . GLU B 1 519 ? -33.406 -74.438 -18.328 1 27.8 519 GLU B C 1
ATOM 7930 O O . GLU B 1 519 ? -33.844 -75.438 -18.828 1 27.8 519 GLU B O 1
ATOM 7935 N N . PRO B 1 520 ? -33.812 -74.5 -17.016 1 25.84 520 PRO B N 1
ATOM 7936 C CA . PRO B 1 520 ? -35.156 -75.062 -17.203 1 25.84 520 PRO B CA 1
ATOM 7937 C C . PRO B 1 520 ? -36.062 -74.188 -18.062 1 25.84 520 PRO B C 1
ATOM 7939 O O . PRO B 1 520 ? -35.906 -73 -18.094 1 25.84 520 PRO B O 1
ATOM 7942 N N . VAL B 1 521 ? -36.594 -74.75 -19.125 1 26.67 521 VAL B N 1
ATOM 7943 C CA . VAL B 1 521 ? -37.562 -74.312 -20.156 1 26.67 521 VAL B CA 1
ATOM 7944 C C . VAL B 1 521 ? -38.844 -73.875 -19.5 1 26.67 521 VAL B C 1
ATOM 7946 O O . VAL B 1 521 ? -39.656 -74.688 -19.031 1 26.67 521 VAL B O 1
ATOM 7949 N N . ILE B 1 522 ? -38.656 -73.062 -18.359 1 23.69 522 ILE B N 1
ATOM 7950 C CA . ILE B 1 522 ? -39.969 -72.812 -17.781 1 23.69 522 ILE B CA 1
ATOM 7951 C C . ILE B 1 522 ? -40.844 -72.062 -18.812 1 23.69 522 ILE B C 1
ATOM 7953 O O . ILE B 1 522 ? -40.375 -71.125 -19.5 1 23.69 522 ILE B O 1
ATOM 7957 N N . ASP B 1 523 ? -41.906 -72.625 -19.062 1 22.08 523 ASP B N 1
ATOM 7958 C CA . ASP B 1 523 ? -43.125 -72.562 -19.859 1 22.08 523 ASP B CA 1
ATOM 7959 C C . ASP B 1 523 ? -43.875 -71.25 -19.578 1 22.08 523 ASP B C 1
ATOM 7961 O O . ASP B 1 523 ? -43.75 -70.688 -18.484 1 22.08 523 ASP B O 1
ATOM 7965 N N . GLY B 1 524 ? -44.344 -70.5 -20.578 1 21.42 524 GLY B N 1
ATOM 7966 C CA . GLY B 1 524 ? -44.906 -69.25 -21.062 1 21.42 524 GLY B CA 1
ATOM 7967 C C . GLY B 1 524 ? -46.188 -68.875 -20.344 1 21.42 524 GLY B C 1
ATOM 7968 O O . GLY B 1 524 ? -46.969 -68.062 -20.828 1 21.42 524 GLY B O 1
ATOM 7969 N N . SER B 1 525 ? -46.438 -69.562 -19.094 1 20.19 525 SER B N 1
ATOM 7970 C CA . SER B 1 525 ? -47.875 -69.375 -18.953 1 20.19 525 SER B CA 1
ATOM 7971 C C . SER B 1 525 ? -48.219 -67.875 -18.781 1 20.19 525 SER B C 1
ATOM 7973 O O . SER B 1 525 ? -47.344 -67.062 -18.453 1 20.19 525 SER B O 1
ATOM 7975 N N . THR B 1 526 ? -49.531 -67.562 -18.688 1 21.16 526 THR B N 1
ATOM 7976 C CA . THR B 1 526 ? -50.625 -66.688 -19.172 1 21.16 526 THR B CA 1
ATOM 7977 C C . THR B 1 526 ? -50.844 -65.5 -18.25 1 21.16 526 THR B C 1
ATOM 7979 O O . THR B 1 526 ? -51.688 -64.688 -18.531 1 21.16 526 THR B O 1
ATOM 7982 N N . ILE B 1 527 ? -49.875 -65.312 -17.172 1 20.89 527 ILE B N 1
ATOM 7983 C CA . ILE B 1 527 ? -50.719 -64.75 -16.141 1 20.89 527 ILE B CA 1
ATOM 7984 C C . ILE B 1 527 ? -51.219 -63.344 -16.609 1 20.89 527 ILE B C 1
ATOM 7986 O O . ILE B 1 527 ? -50.469 -62.625 -17.266 1 20.89 527 ILE B O 1
ATOM 7990 N N . ALA B 1 528 ? -52.438 -63.062 -16.109 1 21.94 528 ALA B N 1
ATOM 7991 C CA . ALA B 1 528 ? -53.625 -62.219 -16.281 1 21.94 528 ALA B CA 1
ATOM 7992 C C . ALA B 1 528 ? -53.375 -60.781 -15.82 1 21.94 528 ALA B C 1
ATOM 7994 O O . ALA B 1 528 ? -52.656 -60.562 -14.859 1 21.94 528 ALA B O 1
ATOM 7995 N N . ASP B 1 529 ? -53.625 -59.844 -16.688 1 21.3 529 ASP B N 1
ATOM 7996 C CA . ASP B 1 529 ? -53.438 -58.438 -16.969 1 21.3 529 ASP B CA 1
ATOM 7997 C C . ASP B 1 529 ? -54.156 -57.562 -15.922 1 21.3 529 ASP B C 1
ATOM 7999 O O . ASP B 1 529 ? -55.375 -57.375 -15.992 1 21.3 529 ASP B O 1
ATOM 8003 N N . PRO B 1 530 ? -54 -58.062 -14.594 1 19.11 530 PRO B N 1
ATOM 8004 C CA . PRO B 1 530 ? -55.094 -57.406 -13.875 1 19.11 530 PRO B CA 1
ATOM 8005 C C . PRO B 1 530 ? -55.031 -55.875 -13.984 1 19.11 530 PRO B C 1
ATOM 8007 O O . PRO B 1 530 ? -53.969 -55.312 -14.266 1 19.11 530 PRO B O 1
ATOM 8010 N N . LEU B 1 531 ? -56.219 -55.219 -13.617 1 19.34 531 LEU B N 1
ATOM 8011 C CA . LEU B 1 531 ? -57.094 -54.062 -13.812 1 19.34 531 LEU B CA 1
ATOM 8012 C C . LEU B 1 531 ? -56.625 -52.875 -13 1 19.34 531 LEU B C 1
ATOM 8014 O O . LEU B 1 531 ? -56.531 -52.938 -11.773 1 19.34 531 LEU B O 1
ATOM 8018 N N . ILE B 1 532 ? -55.594 -52.219 -13.375 1 18.8 532 ILE B N 1
ATOM 8019 C CA . ILE B 1 532 ? -55.062 -51.031 -12.68 1 18.8 532 ILE B CA 1
ATOM 8020 C C . ILE B 1 532 ? -56.156 -49.969 -12.578 1 18.8 532 ILE B C 1
ATOM 8022 O O . ILE B 1 532 ? -56.594 -49.438 -13.594 1 18.8 532 ILE B O 1
ATOM 8026 N N . LYS B 1 533 ? -57.094 -50.219 -11.664 1 19.67 533 LYS B N 1
ATOM 8027 C CA . LYS B 1 533 ? -58.156 -49.25 -11.523 1 19.67 533 LYS B CA 1
ATOM 8028 C C . LYS B 1 533 ? -57.562 -47.844 -11.273 1 19.67 533 LYS B C 1
ATOM 8030 O O . LYS B 1 533 ? -56.562 -47.719 -10.586 1 19.67 533 LYS B O 1
ATOM 8035 N N . ARG B 1 534 ? -58.094 -46.844 -11.969 1 18.92 534 ARG B N 1
ATOM 8036 C CA . ARG B 1 534 ? -58.062 -45.438 -12.336 1 18.92 534 ARG B CA 1
ATOM 8037 C C . ARG B 1 534 ? -58.312 -44.562 -11.117 1 18.92 534 ARG B C 1
ATOM 8039 O O . ARG B 1 534 ? -59.438 -44.469 -10.602 1 18.92 534 ARG B O 1
ATOM 8046 N N . SER B 1 535 ? -57.438 -44.688 -10.078 1 18.08 535 SER B N 1
ATOM 8047 C CA . SER B 1 535 ? -57.938 -43.906 -8.961 1 18.08 535 SER B CA 1
ATOM 8048 C C . SER B 1 535 ? -58.125 -42.469 -9.367 1 18.08 535 SER B C 1
ATOM 8050 O O . SER B 1 535 ? -57.375 -41.906 -10.156 1 18.08 535 SER B O 1
ATOM 8052 N N . PRO B 1 536 ? -59.25 -41.781 -8.93 1 17.92 536 PRO B N 1
ATOM 8053 C CA . PRO B 1 536 ? -60.094 -40.594 -9.117 1 17.92 536 PRO B CA 1
ATOM 8054 C C . PRO B 1 536 ? -59.438 -39.312 -8.656 1 17.92 536 PRO B C 1
ATOM 8056 O O . PRO B 1 536 ? -60 -38.25 -8.797 1 17.92 536 PRO B O 1
ATOM 8059 N N . ALA B 1 537 ? -58.125 -39.219 -8.414 1 18.48 537 ALA B N 1
ATOM 8060 C CA . ALA B 1 537 ? -58 -38.125 -7.438 1 18.48 537 ALA B CA 1
ATOM 8061 C C . ALA B 1 537 ? -58.406 -36.781 -8.055 1 18.48 537 ALA B C 1
ATOM 8063 O O . ALA B 1 537 ? -57.812 -36.375 -9.055 1 18.48 537 ALA B O 1
ATOM 8064 N N . ALA B 1 538 ? -59.594 -36.281 -7.887 1 18.45 538 ALA B N 1
ATOM 8065 C CA . ALA B 1 538 ? -60.281 -35.031 -8.227 1 18.45 538 ALA B CA 1
ATOM 8066 C C . ALA B 1 538 ? -59.469 -33.812 -7.785 1 18.45 538 ALA B C 1
ATOM 8068 O O . ALA B 1 538 ? -58.656 -33.938 -6.863 1 18.45 538 ALA B O 1
ATOM 8069 N N . GLU B 1 539 ? -59.406 -32.75 -8.688 1 18.47 539 GLU B N 1
ATOM 8070 C CA . GLU B 1 539 ? -58.969 -31.391 -8.93 1 18.47 539 GLU B CA 1
ATOM 8071 C C . GLU B 1 539 ? -59.5 -30.438 -7.855 1 18.47 539 GLU B C 1
ATOM 8073 O O . GLU B 1 539 ? -60.719 -30.266 -7.734 1 18.47 539 GLU B O 1
ATOM 8078 N N . ALA B 1 540 ? -59.188 -30.531 -6.562 1 18.61 540 ALA B N 1
ATOM 8079 C CA . ALA B 1 540 ? -59.781 -29.562 -5.641 1 18.61 540 ALA B CA 1
ATOM 8080 C C . ALA B 1 540 ? -59.562 -28.141 -6.121 1 18.61 540 ALA B C 1
ATOM 8082 O O . ALA B 1 540 ? -58.438 -27.75 -6.43 1 18.61 540 ALA B O 1
ATOM 8083 N N . ARG B 1 541 ? -60.625 -27.391 -6.562 1 18.17 541 ARG B N 1
ATOM 8084 C CA . ARG B 1 541 ? -61.094 -26.062 -6.93 1 18.17 541 ARG B CA 1
ATOM 8085 C C . ARG B 1 541 ? -60.719 -25.047 -5.859 1 18.17 541 ARG B C 1
ATOM 8087 O O . ARG B 1 541 ? -61.156 -23.891 -5.914 1 18.17 541 ARG B O 1
ATOM 8094 N N . THR B 1 542 ? -59.719 -25.25 -5.09 1 18.3 542 THR B N 1
ATOM 8095 C CA . THR B 1 542 ? -59.969 -24.281 -4.016 1 18.3 542 THR B CA 1
ATOM 8096 C C . THR B 1 542 ? -60.344 -22.922 -4.582 1 18.3 542 THR B C 1
ATOM 8098 O O . THR B 1 542 ? -59.812 -22.5 -5.613 1 18.3 542 THR B O 1
ATOM 8101 N N . ALA B 1 543 ? -61.312 -22.25 -3.891 1 19.3 543 ALA B N 1
ATOM 8102 C CA . ALA B 1 543 ? -62.344 -21.234 -3.727 1 19.3 543 ALA B CA 1
ATOM 8103 C C . ALA B 1 543 ? -61.719 -19.828 -3.834 1 19.3 543 ALA B C 1
ATOM 8105 O O . ALA B 1 543 ? -60.531 -19.641 -3.607 1 19.3 543 ALA B O 1
ATOM 8106 N N . THR B 1 544 ? -62.719 -18.938 -4.047 1 20.22 544 THR B N 1
ATOM 8107 C CA . THR B 1 544 ? -63.188 -17.609 -4.395 1 20.22 544 THR B CA 1
ATOM 8108 C C . THR B 1 544 ? -62.781 -16.594 -3.332 1 20.22 544 THR B C 1
ATOM 8110 O O . THR B 1 544 ? -63 -15.391 -3.492 1 20.22 544 THR B O 1
ATOM 8113 N N . ALA B 1 545 ? -62.156 -16.844 -2.174 1 22.09 545 ALA B N 1
ATOM 8114 C CA . ALA B 1 545 ? -62.562 -15.75 -1.312 1 22.09 545 ALA B CA 1
ATOM 8115 C C . ALA B 1 545 ? -62.438 -14.406 -2.023 1 22.09 545 ALA B C 1
ATOM 8117 O O . ALA B 1 545 ? -61.5 -14.195 -2.793 1 22.09 545 ALA B O 1
ATOM 8118 N N . GLU B 1 546 ? -63.469 -13.633 -1.889 1 20.28 546 GLU B N 1
ATOM 8119 C CA . GLU B 1 546 ? -64.25 -12.438 -2.121 1 20.28 546 GLU B CA 1
ATOM 8120 C C . GLU B 1 546 ? -63.406 -11.18 -2.086 1 20.28 546 GLU B C 1
ATOM 8122 O O . GLU B 1 546 ? -62.312 -11.188 -1.545 1 20.28 546 GLU B O 1
ATOM 8127 N N . PRO B 1 547 ? -64.25 -10.164 -2.139 1 24.95 547 PRO B N 1
ATOM 8128 C CA . PRO B 1 547 ? -64.562 -8.758 -2.441 1 24.95 547 PRO B CA 1
ATOM 8129 C C . PRO B 1 547 ? -63.844 -7.789 -1.495 1 24.95 547 PRO B C 1
ATOM 8131 O O . PRO B 1 547 ? -63.312 -6.773 -1.938 1 24.95 547 PRO B O 1
ATOM 8134 N N . GLU B 1 548 ? -64.062 -8.016 -0.029 1 22.66 548 GLU B N 1
ATOM 8135 C CA . GLU B 1 548 ? -64.312 -6.684 0.531 1 22.66 548 GLU B CA 1
ATOM 8136 C C . GLU B 1 548 ? -62.969 -5.91 0.601 1 22.66 548 GLU B C 1
ATOM 8138 O O . GLU B 1 548 ? -61.938 -6.484 0.89 1 22.66 548 GLU B O 1
#